Protein 2OTD (pdb70)

InterPro domains:
  IPR017946 PLC-like phosphodiesterase, TIM beta/alpha-barrel domain superfamily [G3DSA:3.20.20.190] (8-235)
  IPR017946 PLC-like phosphodiesterase, TIM beta/alpha-barrel domain superfamily [SSF51695] (5-239)
  IPR030395 Glycerophosphodiester phosphodiesterase domain [PF03009] (12-238)
  IPR030395 Glycerophosphodiester phosphodiesterase domain [PS51704] (7-244)

Solvent-accessible surface area: 40296 Å² total

Nearest PDB structures (foldseek):
  2otd-assembly4_D  TM=1.001E+00  e=9.100E-47  Shigella flexneri
  3qvq-assembly1_D  TM=9.434E-01  e=5.309E-23  Oleispira antarctica
  2pz0-assembly1_A  TM=8.961E-01  e=1.983E-20  Caldanaerobacter subterraneus subsp. tengcongensis MB4
  1zcc-assembly1_D  TM=8.376E-01  e=1.028E-18  Agrobacterium fabrum str. C58
  1zcc-assembly1_C  TM=8.459E-01  e=2.072E-16  Agrobacterium fabrum str. C58

Structure (mmCIF, N/CA/C/O backbone):
data_2OTD
#
_entry.id   2OTD
#
_cell.length_a   80.617
_cell.length_b   82.185
_cell.length_c   223.202
_cell.angle_alpha   90.00
_cell.angle_beta   90.00
_cell.angle_gamma   90.00
#
_symmetry.space_group_name_H-M   'P 21 21 21'
#
loop_
_entity.id
_entity.type
_entity.pdbx_description
1 polymer 'Glycerophosphodiester phosphodiesterase'
2 non-polymer 'PHOSPHATE ION'
3 water water
#
loop_
_atom_site.group_PDB
_atom_site.id
_atom_site.type_symbol
_atom_site.label_atom_id
_atom_site.label_alt_id
_atom_site.label_comp_id
_atom_site.label_asym_id
_atom_site.label_entity_id
_atom_site.label_seq_id
_atom_site.pdbx_PDB_ins_code
_atom_site.Cartn_x
_atom_site.Cartn_y
_atom_site.Cartn_z
_atom_site.occupancy
_atom_site.B_iso_or_equiv
_atom_site.auth_seq_id
_atom_site.auth_comp_id
_atom_site.auth_asym_id
_atom_site.auth_atom_id
_atom_site.pdbx_PDB_model_num
ATOM 1 N N . SER A 1 2 ? 107.674 66.664 17.209 1.00 39.48 2 SER A N 1
ATOM 2 C CA . SER A 1 2 ? 107.304 65.525 16.300 1.00 39.79 2 SER A CA 1
ATOM 3 C C . SER A 1 2 ? 107.624 65.854 14.818 1.00 39.67 2 SER A C 1
ATOM 4 O O . SER A 1 2 ? 107.389 66.989 14.359 1.00 39.88 2 SER A O 1
ATOM 7 N N . ASN A 1 3 ? 108.135 64.864 14.075 1.00 38.99 3 ASN A N 1
ATOM 8 C CA . ASN A 1 3 ? 108.619 65.091 12.684 1.00 38.10 3 ASN A CA 1
ATOM 9 C C . ASN A 1 3 ? 107.457 65.279 11.664 1.00 37.12 3 ASN A C 1
ATOM 10 O O . ASN A 1 3 ? 106.308 64.847 11.932 1.00 37.24 3 ASN A O 1
ATOM 15 N N . TRP A 1 4 ? 107.773 65.919 10.519 1.00 35.34 4 TRP A N 1
ATOM 16 C CA . TRP A 1 4 ? 106.769 66.635 9.686 1.00 34.01 4 TRP A CA 1
ATOM 17 C C . TRP A 1 4 ? 107.135 66.722 8.190 1.00 32.62 4 TRP A C 1
ATOM 18 O O . TRP A 1 4 ? 107.814 67.652 7.752 1.00 32.92 4 TRP A O 1
ATOM 29 N N . PRO A 1 5 ? 106.696 65.741 7.399 1.00 30.75 5 PRO A N 1
ATOM 30 C CA . PRO A 1 5 ? 107.027 65.668 5.984 1.00 29.84 5 PRO A CA 1
ATOM 31 C C . PRO A 1 5 ? 106.082 66.394 5.031 1.00 28.90 5 PRO A C 1
ATOM 32 O O . PRO A 1 5 ? 106.301 66.361 3.833 1.00 29.15 5 PRO A O 1
ATOM 36 N N . TYR A 1 6 ? 105.045 67.030 5.549 1.00 28.05 6 TYR A N 1
ATOM 37 C CA . TYR A 1 6 ? 103.934 67.520 4.736 1.00 27.23 6 TYR A CA 1
ATOM 38 C C . TYR A 1 6 ? 104.313 68.847 4.081 1.00 26.66 6 TYR A C 1
ATOM 39 O O . TYR A 1 6 ? 105.051 69.624 4.659 1.00 26.93 6 TYR A O 1
ATOM 48 N N . PRO A 1 7 ? 103.871 69.079 2.842 1.00 26.69 7 PRO A N 1
ATOM 49 C CA . PRO A 1 7 ? 104.106 70.295 2.051 1.00 26.31 7 PRO A CA 1
ATOM 50 C C . PRO A 1 7 ? 103.504 71.545 2.589 1.00 25.53 7 PRO A C 1
ATOM 51 O O . PRO A 1 7 ? 102.547 71.488 3.337 1.00 26.00 7 PRO A O 1
ATOM 55 N N . ARG A 1 8 ? 104.049 72.671 2.156 1.00 24.48 8 ARG A N 1
ATOM 56 C CA . ARG A 1 8 ? 103.502 73.967 2.499 1.00 23.95 8 ARG A CA 1
ATOM 57 C C . ARG A 1 8 ? 102.067 74.109 2.026 1.00 22.43 8 ARG A C 1
ATOM 58 O O . ARG A 1 8 ? 101.258 74.696 2.733 1.00 23.38 8 ARG A O 1
ATOM 66 N N . ILE A 1 9 ? 101.734 73.561 0.864 1.00 20.33 9 ILE A N 1
ATOM 67 C CA . ILE A 1 9 ? 100.440 73.831 0.269 1.00 19.49 9 ILE A CA 1
ATOM 68 C C . ILE A 1 9 ? 99.648 72.570 0.076 1.00 18.99 9 ILE A C 1
ATOM 69 O O . ILE A 1 9 ? 100.196 71.547 -0.307 1.00 18.27 9 ILE A O 1
ATOM 74 N N . VAL A 1 10 ? 98.338 72.673 0.312 1.00 18.82 10 VAL A N 1
ATOM 75 C CA . VAL A 1 10 ? 97.447 71.524 0.296 1.00 18.34 10 VAL A CA 1
ATOM 76 C C . VAL A 1 10 ? 96.205 71.803 -0.533 1.00 17.60 10 VAL A C 1
ATOM 77 O O . VAL A 1 10 ? 95.554 72.846 -0.381 1.00 16.98 10 VAL A O 1
ATOM 81 N N . ALA A 1 11 ? 95.904 70.863 -1.426 1.00 17.31 11 ALA A N 1
ATOM 82 C CA . ALA A 1 11 ? 94.794 70.984 -2.395 1.00 17.40 11 ALA A CA 1
ATOM 83 C C . ALA A 1 11 ? 93.485 70.521 -1.756 1.00 17.55 11 ALA A C 1
ATOM 84 O O . ALA A 1 11 ? 93.283 69.337 -1.515 1.00 17.37 11 ALA A O 1
ATOM 86 N N . HIS A 1 12 ? 92.598 71.469 -1.516 1.00 18.09 12 HIS A N 1
ATOM 87 C CA . HIS A 1 12 ? 91.389 71.253 -0.757 1.00 19.03 12 HIS A CA 1
ATOM 88 C C . HIS A 1 12 ? 90.452 70.334 -1.528 1.00 19.09 12 HIS A C 1
ATOM 89 O O . HIS A 1 12 ? 90.084 70.605 -2.672 1.00 18.11 12 HIS A O 1
ATOM 96 N N . ARG A 1 13 ? 90.100 69.213 -0.906 1.00 19.49 13 ARG A N 1
ATOM 97 C CA . ARG A 1 13 ? 89.186 68.245 -1.523 1.00 19.32 13 ARG A CA 1
ATOM 98 C C . ARG A 1 13 ? 89.637 67.751 -2.889 1.00 19.01 13 ARG A C 1
ATOM 99 O O . ARG A 1 13 ? 88.814 67.466 -3.757 1.00 18.79 13 ARG A O 1
ATOM 107 N N . GLY A 1 14 ? 90.946 67.636 -3.072 1.00 18.61 14 GLY A N 1
ATOM 108 C CA . GLY A 1 14 ? 91.493 67.032 -4.283 1.00 19.08 14 GLY A CA 1
ATOM 109 C C . GLY A 1 14 ? 91.854 68.014 -5.387 1.00 19.24 14 GLY A C 1
ATOM 110 O O . GLY A 1 14 ? 93.011 68.069 -5.796 1.00 18.50 14 GLY A O 1
ATOM 111 N N . GLY A 1 15 ? 90.852 68.761 -5.869 1.00 19.32 15 GLY A N 1
ATOM 112 C CA . GLY A 1 15 ? 90.986 69.630 -7.038 1.00 19.28 15 GLY A CA 1
ATOM 113 C C . GLY A 1 15 ? 90.610 71.078 -6.775 1.00 19.51 15 GLY A C 1
ATOM 114 O O . GLY A 1 15 ? 90.443 71.858 -7.715 1.00 18.83 15 GLY A O 1
ATOM 115 N N . GLY A 1 16 ? 90.475 71.439 -5.495 1.00 19.99 16 GLY A N 1
ATOM 116 C CA . GLY A 1 16 ? 90.008 72.774 -5.093 1.00 20.17 16 GLY A CA 1
ATOM 117 C C . GLY A 1 16 ? 88.664 73.044 -5.717 1.00 20.22 16 GLY A C 1
ATOM 118 O O . GLY A 1 16 ? 87.829 72.159 -5.760 1.00 19.27 16 GLY A O 1
ATOM 119 N N . LYS A 1 17 ? 88.486 74.242 -6.266 1.00 21.09 17 LYS A N 1
ATOM 120 C CA . LYS A 1 17 ? 87.243 74.595 -6.970 1.00 21.95 17 LYS A CA 1
ATOM 121 C C . LYS A 1 17 ? 87.313 74.391 -8.476 1.00 21.53 17 LYS A C 1
ATOM 122 O O . LYS A 1 17 ? 86.329 74.643 -9.167 1.00 21.42 17 LYS A O 1
ATOM 128 N N . LEU A 1 18 ? 88.451 73.913 -8.977 1.00 21.09 18 LEU A N 1
ATOM 129 C CA . LEU A 1 18 ? 88.633 73.669 -10.420 1.00 20.99 18 LEU A CA 1
ATOM 130 C C . LEU A 1 18 ? 87.963 72.395 -10.927 1.00 20.92 18 LEU A C 1
ATOM 131 O O . LEU A 1 18 ? 87.938 72.163 -12.145 1.00 21.02 18 LEU A O 1
ATOM 136 N N . ALA A 1 19 ? 87.438 71.576 -10.016 1.00 20.29 19 ALA A N 1
ATOM 137 C CA . ALA A 1 19 ? 86.882 70.274 -10.380 1.00 20.41 19 ALA A CA 1
ATOM 138 C C . ALA A 1 19 ? 85.903 69.887 -9.294 1.00 20.28 19 ALA A C 1
ATOM 139 O O . ALA A 1 19 ? 85.928 70.501 -8.244 1.00 20.98 19 ALA A O 1
ATOM 141 N N . PRO A 1 20 ? 85.027 68.894 -9.542 1.00 20.24 20 PRO A N 1
ATOM 142 C CA . PRO A 1 20 ? 84.059 68.478 -8.523 1.00 20.10 20 PRO A CA 1
ATOM 143 C C . PRO A 1 20 ? 84.749 67.799 -7.356 1.00 20.00 20 PRO A C 1
ATOM 144 O O . PRO A 1 20 ? 85.386 66.746 -7.524 1.00 20.06 20 PRO A O 1
ATOM 148 N N . GLU A 1 21 ? 84.603 68.414 -6.191 1.00 19.63 21 GLU A N 1
ATOM 149 C CA . GLU A 1 21 ? 85.293 68.021 -4.974 1.00 19.39 21 GLU A CA 1
ATOM 150 C C . GLU A 1 21 ? 85.179 66.546 -4.596 1.00 19.37 21 GLU A C 1
ATOM 151 O O . GLU A 1 21 ? 84.258 65.847 -4.971 1.00 18.83 21 GLU A O 1
ATOM 157 N N . ASN A 1 22 ? 86.140 66.090 -3.820 1.00 19.80 22 ASN A N 1
ATOM 158 C CA . ASN A 1 22 ? 86.122 64.730 -3.316 1.00 20.47 22 ASN A CA 1
ATOM 159 C C . ASN A 1 22 ? 85.889 63.683 -4.406 1.00 20.24 22 ASN A C 1
ATOM 160 O O . ASN A 1 22 ? 85.199 62.693 -4.221 1.00 21.47 22 ASN A O 1
ATOM 165 N N . THR A 1 23 ? 86.553 63.884 -5.526 1.00 19.68 23 THR A N 1
ATOM 166 C CA . THR A 1 23 ? 86.409 62.995 -6.649 1.00 19.37 23 THR A CA 1
ATOM 167 C C . THR A 1 23 ? 87.788 62.554 -7.169 1.00 18.79 23 THR A C 1
ATOM 168 O O . THR A 1 23 ? 88.745 63.303 -7.058 1.00 18.74 23 THR A O 1
ATOM 172 N N . LEU A 1 24 ? 87.894 61.327 -7.676 1.00 18.29 24 LEU A N 1
ATOM 173 C CA . LEU A 1 24 ? 89.113 60.867 -8.381 1.00 17.85 24 LEU A CA 1
ATOM 174 C C . LEU A 1 24 ? 89.587 61.897 -9.430 1.00 17.71 24 LEU A C 1
ATOM 175 O O . LEU A 1 24 ? 90.785 62.278 -9.458 1.00 17.70 24 LEU A O 1
ATOM 180 N N . ALA A 1 25 ? 88.652 62.361 -10.271 1.00 16.62 25 ALA A N 1
ATOM 181 C CA . ALA A 1 25 ? 88.989 63.348 -11.304 1.00 16.26 25 ALA A CA 1
ATOM 182 C C . ALA A 1 25 ? 89.570 64.665 -10.721 1.00 16.19 25 ALA A C 1
ATOM 183 O O . ALA A 1 25 ? 90.443 65.280 -11.341 1.00 16.45 25 ALA A O 1
ATOM 185 N N . ALA A 1 26 ? 89.124 65.069 -9.527 1.00 15.94 26 ALA A N 1
ATOM 186 C CA . ALA A 1 26 ? 89.592 66.306 -8.887 1.00 15.85 26 ALA A CA 1
ATOM 187 C C . ALA A 1 26 ? 91.017 66.106 -8.446 1.00 15.97 26 ALA A C 1
ATOM 188 O O . ALA A 1 26 ? 91.844 66.981 -8.636 1.00 15.98 26 ALA A O 1
ATOM 190 N N . ILE A 1 27 ? 91.299 64.936 -7.877 1.00 16.40 27 ILE A N 1
ATOM 191 C CA . ILE A 1 27 ? 92.655 64.574 -7.472 1.00 16.53 27 ILE A CA 1
ATOM 192 C C . ILE A 1 27 ? 93.567 64.583 -8.706 1.00 16.83 27 ILE A C 1
ATOM 193 O O . ILE A 1 27 ? 94.704 65.039 -8.641 1.00 16.33 27 ILE A O 1
ATOM 198 N N . ASP A 1 28 ? 93.053 64.116 -9.843 1.00 17.24 28 ASP A N 1
ATOM 199 C CA . ASP A 1 28 ? 93.813 64.236 -11.076 1.00 17.49 28 ASP A CA 1
ATOM 200 C C . ASP A 1 28 ? 94.099 65.718 -11.360 1.00 17.93 28 ASP A C 1
ATOM 201 O O . ASP A 1 28 ? 95.250 66.116 -11.621 1.00 19.31 28 ASP A O 1
ATOM 206 N N . VAL A 1 29 ? 93.079 66.560 -11.294 1.00 17.60 29 VAL A N 1
ATOM 207 C CA . VAL A 1 29 ? 93.329 67.965 -11.587 1.00 16.74 29 VAL A CA 1
ATOM 208 C C . VAL A 1 29 ? 94.390 68.518 -10.656 1.00 17.04 29 VAL A C 1
ATOM 209 O O . VAL A 1 29 ? 95.236 69.299 -11.061 1.00 17.58 29 VAL A O 1
ATOM 213 N N . GLY A 1 30 ? 94.378 68.070 -9.415 1.00 17.16 30 GLY A N 1
ATOM 214 C CA . GLY A 1 30 ? 95.371 68.503 -8.465 1.00 17.26 30 GLY A CA 1
ATOM 215 C C . GLY A 1 30 ? 96.779 68.148 -8.902 1.00 17.02 30 GLY A C 1
ATOM 216 O O . GLY A 1 30 ? 97.690 68.958 -8.741 1.00 16.59 30 GLY A O 1
ATOM 217 N N . ALA A 1 31 ? 96.954 66.939 -9.431 1.00 16.85 31 ALA A N 1
ATOM 218 C CA . ALA A 1 31 ? 98.266 66.501 -9.909 1.00 17.66 31 ALA A CA 1
ATOM 219 C C . ALA A 1 31 ? 98.677 67.311 -11.176 1.00 18.50 31 ALA A C 1
ATOM 220 O O . ALA A 1 31 ? 99.843 67.694 -11.313 1.00 19.04 31 ALA A O 1
ATOM 222 N N . LYS A 1 32 ? 97.719 67.631 -12.053 1.00 18.88 32 LYS A N 1
ATOM 223 C CA . LYS A 1 32 ? 97.992 68.490 -13.212 1.00 18.87 32 LYS A CA 1
ATOM 224 C C . LYS A 1 32 ? 98.545 69.852 -12.847 1.00 18.62 32 LYS A C 1
ATOM 225 O O . LYS A 1 32 ? 99.184 70.453 -13.688 1.00 19.33 32 LYS A O 1
ATOM 231 N N . TYR A 1 33 ? 98.291 70.377 -11.647 1.00 18.27 33 TYR A N 1
ATOM 232 C CA . TYR A 1 33 ? 98.944 71.652 -11.248 1.00 17.96 33 TYR A CA 1
ATOM 233 C C . TYR A 1 33 ? 100.140 71.432 -10.347 1.00 17.76 33 TYR A C 1
ATOM 234 O O . TYR A 1 33 ? 100.604 72.367 -9.692 1.00 17.85 33 TYR A O 1
ATOM 243 N N . GLY A 1 34 ? 100.635 70.195 -10.313 1.00 17.89 34 GLY A N 1
ATOM 244 C CA . GLY A 1 34 ? 101.824 69.850 -9.565 1.00 18.53 34 GLY A CA 1
ATOM 245 C C . GLY A 1 34 ? 101.693 69.652 -8.067 1.00 19.71 34 GLY A C 1
ATOM 246 O O . GLY A 1 34 ? 102.700 69.455 -7.386 1.00 20.45 34 GLY A O 1
ATOM 247 N N . HIS A 1 35 ? 100.481 69.646 -7.536 1.00 20.60 35 HIS A N 1
ATOM 248 C CA . HIS A 1 35 ? 100.334 69.651 -6.092 1.00 21.79 35 HIS A CA 1
ATOM 249 C C . HIS A 1 35 ? 100.764 68.378 -5.415 1.00 22.92 35 HIS A C 1
ATOM 250 O O . HIS A 1 35 ? 100.586 67.285 -5.953 1.00 23.07 35 HIS A O 1
ATOM 257 N N . LYS A 1 36 ? 101.362 68.551 -4.240 1.00 24.05 36 LYS A N 1
ATOM 258 C CA . LYS A 1 36 ? 102.113 67.492 -3.593 1.00 25.51 36 LYS A CA 1
ATOM 259 C C . LYS A 1 36 ? 101.328 66.822 -2.487 1.00 26.01 36 LYS A C 1
ATOM 260 O O . LYS A 1 36 ? 101.724 65.761 -1.998 1.00 26.07 36 LYS A O 1
ATOM 274 N N . ILE A 1 38 ? 97.054 66.390 -1.041 1.00 24.11 38 ILE A N 1
ATOM 275 C CA . ILE A 1 38 ? 95.627 66.605 -1.136 1.00 22.78 38 ILE A CA 1
ATOM 276 C C . ILE A 1 38 ? 94.970 66.388 0.222 1.00 22.83 38 ILE A C 1
ATOM 277 O O . ILE A 1 38 ? 95.424 65.558 1.015 1.00 22.31 38 ILE A O 1
ATOM 282 N N . GLU A 1 39 ? 93.918 67.171 0.483 1.00 22.35 39 GLU A N 1
ATOM 283 C CA . GLU A 1 39 ? 92.987 66.941 1.579 1.00 21.88 39 GLU A CA 1
ATOM 284 C C . GLU A 1 39 ? 91.665 66.416 1.022 1.00 21.54 39 GLU A C 1
ATOM 285 O O . GLU A 1 39 ? 91.220 66.869 -0.032 1.00 21.28 39 GLU A O 1
ATOM 291 N N . PHE A 1 40 ? 91.023 65.496 1.740 1.00 20.98 40 PHE A N 1
ATOM 292 C CA . PHE A 1 40 ? 89.693 65.000 1.339 1.00 20.62 40 PHE A CA 1
ATOM 293 C C . PHE A 1 40 ? 88.940 64.410 2.515 1.00 19.88 40 PHE A C 1
ATOM 294 O O . PHE A 1 40 ? 89.548 64.057 3.545 1.00 20.04 40 PHE A O 1
ATOM 302 N N . ASP A 1 41 ? 87.614 64.300 2.345 1.00 19.12 41 ASP A N 1
ATOM 303 C CA . ASP A 1 41 ? 86.662 64.091 3.442 1.00 18.36 41 ASP A CA 1
ATOM 304 C C . ASP A 1 41 ? 86.128 62.643 3.392 1.00 18.33 41 ASP A C 1
ATOM 305 O O . ASP A 1 41 ? 85.586 62.236 2.389 1.00 18.15 41 ASP A O 1
ATOM 310 N N . ALA A 1 42 ? 86.260 61.867 4.468 1.00 18.95 42 ALA A N 1
ATOM 311 C CA . ALA A 1 42 ? 85.825 60.442 4.443 1.00 19.46 42 ALA A CA 1
ATOM 312 C C . ALA A 1 42 ? 84.711 60.023 5.470 1.00 19.56 42 ALA A C 1
ATOM 313 O O . ALA A 1 42 ? 84.655 60.552 6.582 1.00 18.35 42 ALA A O 1
ATOM 315 N N . LYS A 1 43 ? 83.896 59.042 5.040 1.00 19.38 43 LYS A N 1
ATOM 316 C CA . LYS A 1 43 ? 82.706 58.538 5.710 1.00 19.88 43 LYS A CA 1
ATOM 317 C C . LYS A 1 43 ? 82.514 57.049 5.444 1.00 20.18 43 LYS A C 1
ATOM 318 O O . LYS A 1 43 ? 83.130 56.471 4.520 1.00 20.35 43 LYS A O 1
ATOM 324 N N . LEU A 1 44 ? 81.560 56.476 6.179 1.00 19.72 44 LEU A N 1
ATOM 325 C CA . LEU A 1 44 ? 81.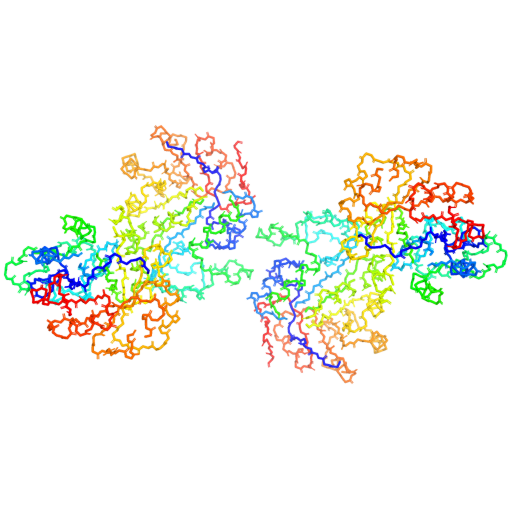149 55.078 6.034 1.00 19.61 44 LEU A CA 1
ATOM 326 C C . LEU A 1 44 ? 79.833 54.971 5.279 1.00 20.20 44 LEU A C 1
ATOM 327 O O . LEU A 1 44 ? 78.907 55.753 5.532 1.00 20.14 44 LEU A O 1
ATOM 332 N N . SER A 1 45 ? 79.714 53.986 4.384 1.00 20.70 45 SER A N 1
ATOM 333 C CA . SER A 1 45 ? 78.399 53.636 3.852 1.00 20.88 45 SER A CA 1
ATOM 334 C C . SER A 1 45 ? 77.656 52.863 4.931 1.00 21.17 45 SER A C 1
ATOM 335 O O . SER A 1 45 ? 78.241 52.521 5.983 1.00 21.47 45 SER A O 1
ATOM 338 N N . LYS A 1 46 ? 76.388 52.562 4.699 1.00 21.42 46 LYS A N 1
ATOM 339 C CA . LYS A 1 46 ? 75.613 51.786 5.691 1.00 21.55 46 LYS A CA 1
ATOM 340 C C . LYS A 1 46 ? 76.235 50.439 5.992 1.00 20.92 46 LYS A C 1
ATOM 341 O O . LYS A 1 46 ? 76.203 49.993 7.122 1.00 20.49 46 LYS A O 1
ATOM 347 N N . ASP A 1 47 ? 76.794 49.798 4.973 1.00 20.97 47 ASP A N 1
ATOM 348 C CA . ASP A 1 47 ? 77.485 48.506 5.125 1.00 21.21 47 ASP A CA 1
ATOM 349 C C . ASP A 1 47 ? 78.986 48.627 5.468 1.00 21.09 47 ASP A C 1
ATOM 350 O O . ASP A 1 47 ? 79.683 47.622 5.582 1.00 21.52 47 ASP A O 1
ATOM 355 N N . GLY A 1 48 ? 79.490 49.843 5.636 1.00 20.75 48 GLY A 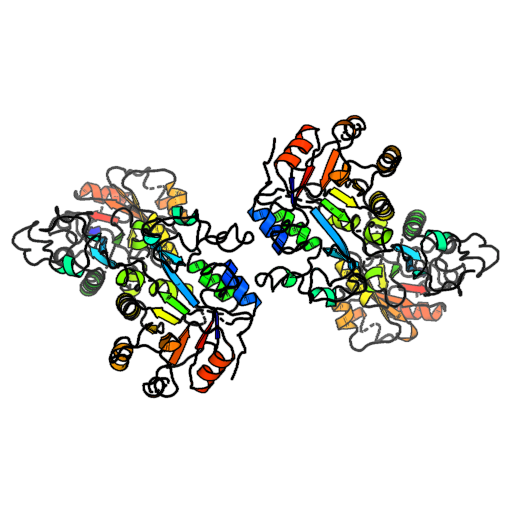N 1
ATOM 356 C CA . GLY A 1 48 ? 80.857 50.037 6.136 1.00 20.55 48 GLY A CA 1
ATOM 357 C C . GLY A 1 48 ? 81.971 50.057 5.095 1.00 20.03 48 GLY A C 1
ATOM 358 O O . GLY A 1 48 ? 83.081 49.638 5.369 1.00 19.20 48 GLY A O 1
ATOM 359 N N . GLU A 1 49 ? 81.683 50.536 3.896 1.00 19.71 49 GLU A N 1
ATOM 360 C CA . GLU A 1 49 ? 82.745 50.867 2.969 1.00 19.93 49 GLU A CA 1
ATOM 361 C C . GLU A 1 49 ? 83.155 52.296 3.256 1.00 19.25 49 GLU A C 1
ATOM 362 O O . GLU A 1 49 ? 82.306 53.123 3.565 1.00 18.82 49 GLU A O 1
ATOM 368 N N . ILE A 1 50 ? 84.446 52.588 3.147 1.00 18.77 50 ILE A N 1
ATOM 369 C CA . ILE A 1 50 ? 84.912 53.961 3.319 1.00 18.55 50 ILE A CA 1
ATOM 370 C C . ILE A 1 50 ? 85.041 54.644 1.956 1.00 18.82 50 ILE A C 1
ATOM 371 O O . ILE A 1 50 ? 85.749 54.144 1.078 1.00 19.88 50 ILE A O 1
ATOM 376 N N . PHE A 1 51 ? 84.327 55.758 1.786 1.00 17.91 51 PHE A N 1
ATOM 377 C CA . PHE A 1 51 ? 84.239 56.498 0.528 1.00 17.31 51 PHE A CA 1
ATOM 378 C C . PHE A 1 51 ? 84.332 57.989 0.856 1.00 16.94 51 PHE A C 1
ATOM 379 O O . PHE A 1 51 ? 84.341 58.347 2.037 1.00 16.83 51 PHE A O 1
ATOM 387 N N . LEU A 1 52 ? 84.397 58.853 -0.156 1.00 16.70 52 LEU A N 1
ATOM 388 C CA . LEU A 1 52 ? 84.547 60.270 0.109 1.00 16.84 52 LEU A CA 1
ATOM 389 C C . LEU A 1 52 ? 83.262 61.029 -0.088 1.00 17.00 52 LEU A C 1
ATOM 390 O O . LEU A 1 52 ? 82.642 60.923 -1.147 1.00 18.54 52 LEU A O 1
ATOM 395 N N . LEU A 1 53 ? 82.874 61.827 0.892 1.00 16.51 53 LEU A N 1
ATOM 396 C CA . LEU A 1 53 ? 81.761 62.792 0.711 1.00 16.92 53 LEU A CA 1
ATOM 397 C C . LEU A 1 53 ? 81.746 63.747 1.882 1.00 17.18 53 LEU A C 1
ATOM 398 O O . LEU A 1 53 ? 81.821 63.315 3.005 1.00 17.00 53 LEU A O 1
ATOM 403 N N . HIS A 1 54 ? 81.655 65.042 1.628 1.00 18.22 54 HIS A N 1
ATOM 404 C CA . HIS A 1 54 ? 81.796 66.008 2.703 1.00 18.91 54 HIS A CA 1
ATOM 405 C C . HIS A 1 54 ? 80.537 66.027 3.539 1.00 19.52 54 HIS A C 1
ATOM 406 O O . HIS A 1 54 ? 80.583 65.797 4.755 1.00 19.52 54 HIS A O 1
ATOM 413 N N . ASP A 1 55 ? 79.396 66.198 2.902 1.00 20.13 55 ASP A N 1
ATOM 414 C CA . ASP A 1 55 ? 78.157 66.447 3.598 1.00 20.51 55 ASP A CA 1
ATOM 415 C C . ASP A 1 55 ? 77.575 65.153 4.084 1.00 21.36 55 ASP A C 1
ATOM 416 O O . ASP A 1 55 ? 77.954 64.123 3.606 1.00 21.82 55 ASP A O 1
ATOM 421 N N . ASP A 1 56 ? 76.637 65.214 5.018 1.00 20.00 56 ASP A N 1
ATOM 422 C CA . ASP A 1 56 ? 75.807 64.069 5.365 1.00 20.00 56 ASP A CA 1
ATOM 423 C C . ASP A 1 56 ? 74.967 63.590 4.232 1.00 20.00 56 ASP A C 1
ATOM 424 O O . ASP A 1 56 ? 74.720 62.423 4.096 1.00 21.06 56 ASP A O 1
ATOM 429 N N . ASN A 1 57 ? 74.531 64.529 3.420 1.00 20.95 57 ASN A N 1
ATOM 430 C CA . ASN A 1 57 ? 73.584 64.284 2.368 1.00 20.60 57 ASN A CA 1
ATOM 431 C C . ASN A 1 57 ? 74.213 64.435 1.013 1.00 21.07 57 ASN A C 1
ATOM 432 O O . ASN A 1 57 ? 75.096 65.229 0.828 1.00 22.10 57 ASN A O 1
ATOM 437 N N . LEU A 1 58 ? 73.701 63.686 0.061 1.00 20.66 58 LEU A N 1
ATOM 438 C CA . LEU A 1 58 ? 74.235 63.561 -1.295 1.00 19.80 58 LEU A CA 1
ATOM 439 C C . LEU A 1 58 ? 73.972 64.743 -2.217 1.00 19.72 58 LEU A C 1
ATOM 440 O O . LEU A 1 58 ? 74.656 64.909 -3.207 1.00 20.03 58 LEU A O 1
ATOM 445 N N . GLU A 1 59 ? 72.977 65.552 -1.900 1.00 19.65 59 GLU A N 1
ATOM 446 C CA . GLU A 1 59 ? 72.413 66.549 -2.836 1.00 19.80 59 GLU A CA 1
ATOM 447 C C . GLU A 1 59 ? 73.341 67.590 -3.436 1.00 18.68 59 GLU A C 1
ATOM 448 O O . GLU A 1 59 ? 73.205 67.936 -4.624 1.00 18.50 59 GLU A O 1
ATOM 454 N N . ARG A 1 60 ? 74.172 68.175 -2.580 1.00 17.50 60 ARG A N 1
ATOM 455 C CA . ARG A 1 60 ? 74.936 69.346 -2.959 1.00 17.50 60 ARG A CA 1
ATOM 456 C C . ARG A 1 60 ? 75.935 68.984 -4.046 1.00 17.68 60 ARG A C 1
ATOM 457 O O . ARG A 1 60 ? 76.137 69.739 -4.979 1.00 17.31 60 ARG A O 1
ATOM 465 N N . THR A 1 61 ? 76.561 67.821 -3.916 1.00 18.18 61 THR A N 1
ATOM 466 C CA . THR A 1 61 ? 77.616 67.444 -4.830 1.00 18.12 61 THR A CA 1
ATOM 467 C C . THR A 1 61 ? 77.242 66.193 -5.604 1.00 18.38 61 THR A C 1
ATOM 468 O O . THR A 1 61 ? 78.112 65.419 -5.939 1.00 17.83 61 THR A O 1
ATOM 472 N N . SER A 1 62 ? 75.959 65.996 -5.924 1.00 18.81 62 SER A N 1
ATOM 473 C CA . SER A 1 62 ? 75.572 64.852 -6.801 1.00 19.32 62 SER A CA 1
ATOM 474 C C . SER A 1 62 ? 74.114 64.858 -7.227 1.00 19.29 62 SER A C 1
ATOM 475 O O . SER A 1 62 ? 73.337 65.710 -6.795 1.00 19.47 62 SER A O 1
ATOM 478 N N . ASN A 1 63 ? 73.756 63.889 -8.076 1.00 19.45 63 ASN A N 1
ATOM 479 C CA . ASN A 1 63 ? 72.366 63.719 -8.531 1.00 19.58 63 ASN A CA 1
ATOM 480 C C . ASN A 1 63 ? 71.556 62.838 -7.591 1.00 20.35 63 ASN A C 1
ATOM 481 O O . ASN A 1 63 ? 70.412 62.497 -7.903 1.00 21.34 63 ASN A O 1
ATOM 486 N N . GLY A 1 64 ? 72.141 62.471 -6.451 1.00 20.75 64 GLY A N 1
ATOM 487 C CA . GLY A 1 64 ? 71.459 61.659 -5.456 1.00 20.88 64 GLY A CA 1
ATOM 488 C C . GLY A 1 64 ? 70.806 62.476 -4.357 1.00 21.44 64 GLY A C 1
ATOM 489 O O . GLY A 1 64 ? 70.953 63.707 -4.306 1.00 22.01 64 GLY A O 1
ATOM 490 N N . TRP A 1 65 ? 70.096 61.782 -3.463 1.00 21.63 65 TRP A N 1
ATOM 491 C CA . TRP A 1 65 ? 69.324 62.443 -2.430 1.00 21.48 65 TRP A CA 1
ATOM 492 C C . TRP A 1 65 ? 69.397 61.713 -1.090 1.00 22.14 65 TRP A C 1
ATOM 493 O O . TRP A 1 65 ? 69.451 60.473 -1.042 1.00 22.78 65 TRP A O 1
ATOM 504 N N . GLY A 1 66 ? 69.409 62.481 0.004 1.00 22.13 66 GLY A N 1
ATOM 505 C CA . GLY A 1 66 ? 69.315 61.916 1.333 1.00 21.93 66 GLY A CA 1
ATOM 506 C C . GLY A 1 66 ? 70.648 61.540 1.923 1.00 22.48 66 GLY A C 1
ATOM 507 O O . GLY A 1 66 ? 71.692 61.902 1.386 1.00 23.26 66 GLY A O 1
ATOM 508 N N . VAL A 1 67 ? 70.605 60.798 3.027 1.00 22.40 67 VAL A N 1
ATOM 509 C CA . VAL A 1 67 ? 71.764 60.588 3.867 1.00 21.98 67 VAL A CA 1
ATOM 510 C C . VAL A 1 67 ? 72.606 59.462 3.310 1.00 22.51 67 VAL A C 1
ATOM 511 O O . VAL A 1 67 ? 72.239 58.285 3.469 1.00 22.74 67 VAL A O 1
ATOM 515 N N . ALA A 1 68 ? 73.735 59.834 2.683 1.00 22.46 68 ALA A N 1
ATOM 516 C CA . ALA A 1 68 ? 74.697 58.889 2.101 1.00 22.56 68 ALA A CA 1
ATOM 517 C C . ALA A 1 68 ? 74.993 57.705 3.008 1.00 22.94 68 ALA A C 1
ATOM 518 O O . ALA A 1 68 ? 74.946 56.547 2.574 1.00 22.85 68 ALA A O 1
ATOM 520 N N . GLY A 1 69 ? 75.294 57.998 4.275 1.00 23.39 69 GLY A N 1
ATOM 521 C CA . GLY A 1 69 ? 75.563 56.959 5.262 1.00 23.93 69 GLY A CA 1
ATOM 522 C C . GLY A 1 69 ? 74.442 55.955 5.520 1.00 24.50 69 GLY A C 1
ATOM 523 O O . GLY A 1 69 ? 74.674 54.894 6.122 1.00 24.89 69 GLY A O 1
ATOM 524 N N . GLU A 1 70 ? 73.231 56.298 5.089 1.00 25.01 70 GLU A N 1
ATOM 525 C CA . GLU A 1 70 ? 72.076 55.427 5.223 1.00 25.36 70 GLU A CA 1
ATOM 526 C C . GLU A 1 70 ? 71.900 54.518 4.008 1.00 24.38 70 GLU A C 1
ATOM 527 O O . GLU A 1 70 ? 70.976 53.711 3.981 1.00 22.96 70 GLU A O 1
ATOM 533 N N . LEU A 1 71 ? 72.783 54.635 3.016 1.00 23.98 71 LEU A N 1
ATOM 534 C CA . LEU A 1 71 ? 72.693 53.789 1.814 1.00 23.69 71 LEU A CA 1
ATOM 535 C C . LEU A 1 71 ? 73.808 52.756 1.794 1.00 23.96 71 LEU A C 1
ATOM 536 O O . LEU A 1 71 ? 74.849 52.950 2.423 1.00 24.83 71 LEU A O 1
ATOM 541 N N . ASN A 1 72 ? 73.573 51.638 1.119 1.00 23.80 72 ASN A N 1
ATOM 542 C CA . ASN A 1 72 ? 74.594 50.600 0.955 1.00 23.52 72 ASN A CA 1
ATOM 543 C C . ASN A 1 72 ? 75.439 50.899 -0.265 1.00 23.64 72 ASN A C 1
ATOM 544 O O . ASN A 1 72 ? 74.958 51.482 -1.242 1.00 23.17 72 ASN A O 1
ATOM 549 N N . TRP A 1 73 ? 76.689 50.454 -0.229 1.00 23.72 73 TRP A N 1
ATOM 550 C CA . TRP A 1 73 ? 77.643 50.831 -1.264 1.00 24.19 73 TRP A CA 1
ATOM 551 C C . TRP A 1 73 ? 77.107 50.534 -2.669 1.00 24.87 73 TRP A C 1
ATOM 552 O O . TRP A 1 73 ? 77.222 51.369 -3.548 1.00 25.99 73 TRP A O 1
ATOM 563 N N . GLN A 1 74 ? 76.469 49.380 -2.860 1.00 25.66 74 GLN A N 1
ATOM 564 C CA . GLN A 1 74 ? 75.920 48.982 -4.166 1.00 25.56 74 GLN A CA 1
ATOM 565 C C . GLN A 1 74 ? 74.994 50.061 -4.748 1.00 25.29 74 GLN A C 1
ATOM 566 O O . GLN A 1 74 ? 74.816 50.170 -5.963 1.00 24.93 74 GLN A O 1
ATOM 572 N N . ASP A 1 75 ? 74.442 50.884 -3.864 1.00 25.36 75 ASP A N 1
ATOM 573 C CA . ASP A 1 75 ? 73.563 51.974 -4.257 1.00 25.19 75 ASP A CA 1
ATOM 574 C C . ASP A 1 75 ? 74.293 53.298 -4.398 1.00 24.68 75 ASP A C 1
ATOM 575 O O . ASP A 1 75 ? 73.934 54.116 -5.234 1.00 24.38 75 ASP A O 1
ATOM 580 N N . LEU A 1 76 ? 75.297 53.531 -3.572 1.00 24.48 76 LEU A N 1
ATOM 581 C CA . LEU A 1 76 ? 76.122 54.733 -3.755 1.00 25.16 76 LEU A CA 1
ATOM 582 C C . LEU A 1 76 ? 76.929 54.652 -5.075 1.00 25.33 76 LEU A C 1
ATOM 583 O O . LEU A 1 76 ? 77.309 55.666 -5.668 1.00 24.77 76 LEU A O 1
ATOM 588 N N . LEU A 1 77 ? 77.123 53.425 -5.541 1.00 25.54 77 LEU A N 1
ATOM 589 C CA . LEU A 1 77 ? 77.771 53.176 -6.805 1.00 25.86 77 LEU A CA 1
ATOM 590 C C . LEU A 1 77 ? 76.983 53.745 -7.978 1.00 26.12 77 LEU A C 1
ATOM 591 O O . LEU A 1 77 ? 77.539 53.915 -9.057 1.00 26.45 77 LEU A O 1
ATOM 596 N N . ARG A 1 78 ? 75.695 54.033 -7.780 1.00 26.17 78 ARG A N 1
ATOM 597 C CA . ARG A 1 78 ? 74.838 54.499 -8.869 1.00 25.79 78 ARG A CA 1
ATOM 598 C C . ARG A 1 78 ? 74.832 56.009 -8.997 1.00 24.75 78 ARG A C 1
ATOM 599 O O . ARG A 1 78 ? 74.212 56.542 -9.894 1.00 24.82 78 ARG A O 1
ATOM 607 N N . VAL A 1 79 ? 75.546 56.697 -8.129 1.00 23.83 79 VAL A N 1
ATOM 608 C CA . VAL A 1 79 ? 75.441 58.135 -8.040 1.00 23.38 79 VAL A CA 1
ATOM 609 C C . VAL A 1 79 ? 76.432 58.846 -8.957 1.00 23.59 79 VAL A C 1
ATOM 610 O O . VAL A 1 79 ? 77.541 58.369 -9.163 1.00 24.25 79 VAL A O 1
ATOM 614 N N . ASP A 1 80 ? 76.033 59.984 -9.516 1.00 23.50 80 ASP A N 1
ATOM 615 C CA . ASP A 1 80 ? 76.920 60.838 -10.321 1.00 22.97 80 ASP A CA 1
ATOM 616 C C . ASP A 1 80 ? 77.358 62.006 -9.443 1.00 22.52 80 ASP A C 1
ATOM 617 O O . ASP A 1 80 ? 76.586 62.925 -9.198 1.00 22.69 80 ASP A O 1
ATOM 622 N N . ALA A 1 81 ? 78.603 61.968 -8.979 1.00 22.22 81 ALA A N 1
ATOM 623 C CA . ALA A 1 81 ? 79.177 63.024 -8.097 1.00 21.83 81 ALA A CA 1
ATOM 624 C C . ALA A 1 81 ? 79.977 64.031 -8.912 1.00 21.32 81 ALA A C 1
ATOM 625 O O . ALA A 1 81 ? 80.806 64.745 -8.379 1.00 21.86 81 ALA A O 1
ATOM 627 N N . GLY A 1 82 ? 79.710 64.100 -10.209 1.00 21.59 82 GLY A N 1
ATOM 628 C CA . GLY A 1 82 ? 80.453 64.989 -11.122 1.00 21.61 82 GLY A CA 1
ATOM 629 C C . GLY A 1 82 ? 79.655 65.993 -11.944 1.00 21.07 82 GLY A C 1
ATOM 630 O O . GLY A 1 82 ? 80.036 67.175 -12.031 1.00 21.70 82 GLY A O 1
ATOM 631 N N . SER A 1 83 ? 78.559 65.568 -12.555 1.00 20.03 83 SER A N 1
ATOM 632 C CA . SER A 1 83 ? 77.927 66.479 -13.516 1.00 19.96 83 SER A CA 1
ATOM 633 C C . SER A 1 83 ? 77.272 67.699 -12.874 1.00 19.52 83 SER A C 1
ATOM 634 O O . SER A 1 83 ? 76.931 68.628 -13.563 1.00 19.69 83 SER A O 1
ATOM 637 N N . TRP A 1 84 ? 77.139 67.716 -11.559 1.00 19.61 84 TRP A N 1
ATOM 638 C CA . TRP A 1 84 ? 76.668 68.910 -10.885 1.00 19.62 84 TRP A CA 1
ATOM 639 C C . TRP A 1 84 ? 77.646 70.043 -11.084 1.00 19.98 84 TRP A C 1
ATOM 640 O O . TRP A 1 84 ? 77.249 71.198 -11.024 1.00 19.26 84 TRP A O 1
ATOM 651 N N . TYR A 1 85 ? 78.925 69.701 -11.300 1.00 20.43 85 TYR A N 1
ATOM 652 C CA . TYR A 1 85 ? 79.979 70.708 -11.486 1.00 21.10 85 TYR A CA 1
ATOM 653 C C . TYR A 1 85 ? 80.139 71.237 -12.935 1.00 21.45 85 TYR A C 1
ATOM 654 O O . TYR A 1 85 ? 80.199 72.452 -13.136 1.00 21.43 85 TYR A O 1
ATOM 663 N N . SER A 1 86 ? 80.258 70.320 -13.899 1.00 22.12 86 SER A N 1
ATOM 664 C CA . SER A 1 86 ? 80.379 70.615 -15.348 1.00 22.96 86 SER A CA 1
ATOM 665 C C . SER A 1 86 ? 79.785 69.498 -16.125 1.00 23.58 86 SER A C 1
ATOM 666 O O . SER A 1 86 ? 79.696 68.367 -15.642 1.00 24.43 86 SER A O 1
ATOM 669 N N . LYS A 1 87 ? 79.489 69.777 -17.376 1.00 23.78 87 LYS A N 1
ATOM 670 C CA . LYS A 1 87 ? 79.078 68.711 -18.247 1.00 24.91 87 LYS A CA 1
ATOM 671 C C . LYS A 1 87 ? 80.222 67.716 -18.522 1.00 24.98 87 LYS A C 1
ATOM 672 O O . LYS A 1 87 ? 79.961 66.608 -18.910 1.00 25.52 87 LYS A O 1
ATOM 678 N N . ALA A 1 88 ? 81.473 68.101 -18.284 1.00 25.55 88 ALA A N 1
ATOM 679 C CA . ALA A 1 88 ? 82.630 67.236 -18.542 1.00 25.39 88 ALA A CA 1
ATOM 680 C C . ALA A 1 88 ? 82.774 66.070 -17.561 1.00 25.50 88 ALA A C 1
ATOM 681 O O . ALA A 1 88 ? 83.349 65.027 -17.910 1.00 24.96 88 ALA A O 1
ATOM 683 N N . PHE A 1 89 ? 82.268 66.233 -16.338 1.00 25.82 89 PHE A N 1
ATOM 684 C CA . PHE A 1 89 ? 82.424 65.190 -15.316 1.00 26.26 89 PHE A CA 1
ATOM 685 C C . PHE A 1 89 ? 81.225 64.204 -15.204 1.00 26.48 89 PHE A C 1
ATOM 686 O O . PHE A 1 89 ? 80.954 63.626 -14.170 1.00 26.40 89 PHE A O 1
ATOM 694 N N . LYS A 1 90 ? 80.539 63.989 -16.306 1.00 27.47 90 LYS A N 1
ATOM 695 C CA . LYS A 1 90 ? 79.409 63.063 -16.358 1.00 28.05 90 LYS A CA 1
ATOM 696 C C . LYS A 1 90 ? 79.639 61.710 -15.640 1.00 28.22 90 LYS A C 1
ATOM 697 O O . LYS A 1 90 ? 78.815 61.243 -14.834 1.00 27.93 90 LYS A O 1
ATOM 703 N N . GLY A 1 91 ? 80.747 61.047 -15.904 1.00 28.32 91 GLY A N 1
ATOM 704 C CA . GLY A 1 91 ? 80.901 59.731 -15.235 1.00 28.78 91 GLY A CA 1
ATOM 705 C C . GLY A 1 91 ? 80.898 59.686 -13.679 1.00 27.52 91 GLY A C 1
ATOM 706 O O . GLY A 1 91 ? 80.681 58.644 -13.077 1.00 27.09 91 GLY A O 1
ATOM 707 N N . GLU A 1 92 ? 81.144 60.814 -13.036 1.00 26.35 92 GLU A N 1
ATOM 708 C CA . GLU A 1 92 ? 82.012 60.770 -11.873 1.00 26.09 92 GLU A CA 1
ATOM 709 C C . GLU A 1 92 ? 81.385 60.147 -10.643 1.00 25.58 92 GLU A C 1
ATOM 710 O O . GLU A 1 92 ? 80.389 60.659 -10.159 1.00 25.64 92 GLU A O 1
ATOM 716 N N . PRO A 1 93 ? 81.968 59.026 -10.162 1.00 24.73 93 PRO A N 1
ATOM 717 C CA . PRO A 1 93 ? 81.479 58.272 -9.048 1.00 24.55 93 PRO A CA 1
ATOM 718 C C . PRO A 1 93 ? 82.065 58.674 -7.720 1.00 24.32 93 PRO A C 1
ATOM 719 O O . PRO A 1 93 ? 83.165 59.228 -7.657 1.00 24.32 93 PRO A O 1
ATOM 723 N N . LEU A 1 94 ? 81.311 58.378 -6.663 1.00 24.01 94 LEU A N 1
ATOM 724 C CA . LEU A 1 94 ? 81.814 58.470 -5.317 1.00 23.47 94 LEU A CA 1
ATOM 725 C C . LEU A 1 94 ? 82.990 57.488 -5.218 1.00 23.13 94 LEU A C 1
ATOM 726 O O . LEU A 1 94 ? 82.870 56.322 -5.575 1.00 23.41 94 LEU A O 1
ATOM 731 N N . PRO A 1 95 ? 84.154 57.980 -4.810 1.00 22.42 95 PRO A N 1
ATOM 732 C CA . PRO A 1 95 ? 85.311 57.131 -4.737 1.00 22.06 95 PRO A CA 1
ATOM 733 C C . PRO A 1 95 ? 85.536 56.463 -3.390 1.00 21.34 95 PRO A C 1
ATOM 734 O O . PRO A 1 95 ? 85.425 57.114 -2.369 1.00 20.85 95 PRO A O 1
ATOM 738 N N . LEU A 1 96 ? 85.891 55.183 -3.413 1.00 20.90 96 LEU A N 1
ATOM 739 C CA . LEU A 1 96 ? 86.393 54.488 -2.223 1.00 21.48 96 LEU A CA 1
ATOM 740 C C . LEU A 1 96 ? 87.742 55.025 -1.763 1.00 21.50 96 LEU A C 1
ATOM 741 O O . LEU A 1 96 ? 88.537 55.584 -2.534 1.00 22.48 96 LEU A O 1
ATOM 746 N N . LEU A 1 97 ? 88.016 54.844 -0.492 1.00 21.50 97 LEU A N 1
ATOM 747 C CA . LEU A 1 97 ? 89.282 55.330 0.074 1.00 21.03 97 LEU A CA 1
ATOM 748 C C . LEU A 1 97 ? 90.431 54.513 -0.494 1.00 21.40 97 LEU A C 1
ATOM 749 O O . LEU A 1 97 ? 91.537 55.035 -0.652 1.00 21.83 97 LEU A O 1
ATOM 754 N N . SER A 1 98 ? 90.177 53.245 -0.818 1.00 21.29 98 SER A N 1
ATOM 755 C CA . SER A 1 98 ? 91.234 52.393 -1.352 1.00 21.53 98 SER A CA 1
ATOM 756 C C . SER A 1 98 ? 91.739 52.956 -2.690 1.00 21.57 98 SER A C 1
ATOM 757 O O . SER A 1 98 ? 92.943 52.981 -2.958 1.00 21.40 98 SER A O 1
ATOM 760 N N . GLN A 1 99 ? 90.802 53.450 -3.492 1.00 21.80 99 GLN A N 1
ATOM 761 C CA . GLN A 1 99 ? 91.106 54.089 -4.784 1.00 21.85 99 GLN A CA 1
ATOM 762 C C . GLN A 1 99 ? 91.880 55.415 -4.669 1.00 22.30 99 GLN A C 1
ATOM 763 O O . GLN A 1 99 ? 92.785 55.693 -5.467 1.00 23.15 99 GLN A O 1
ATOM 769 N N . VAL A 1 100 ? 91.539 56.224 -3.673 1.00 22.07 100 VAL A N 1
ATOM 770 C CA . VAL A 1 100 ? 92.224 57.469 -3.436 1.00 21.50 100 VAL A CA 1
ATOM 771 C C . VAL A 1 100 ? 93.652 57.195 -3.012 1.00 22.06 100 VAL A C 1
ATOM 772 O O . VAL A 1 100 ? 94.582 57.881 -3.451 1.00 21.77 100 VAL A O 1
ATOM 776 N N . ALA A 1 101 ? 93.840 56.188 -2.162 1.00 22.61 101 ALA A N 1
ATOM 777 C CA . ALA A 1 101 ? 95.197 55.779 -1.753 1.00 22.77 101 ALA A CA 1
ATOM 778 C C . ALA A 1 101 ? 96.023 55.423 -2.992 1.00 23.91 101 ALA A C 1
ATOM 779 O O . ALA A 1 101 ? 97.228 55.670 -3.060 1.00 24.17 101 ALA A O 1
ATOM 781 N N . GLU A 1 102 ? 95.354 54.828 -3.974 1.00 25.33 102 GLU A N 1
ATOM 782 C CA . GLU A 1 102 ? 96.001 54.409 -5.178 1.00 25.44 102 GLU A CA 1
ATOM 783 C C . GLU A 1 102 ? 96.404 55.650 -5.984 1.00 25.36 102 GLU A C 1
ATOM 784 O O . GLU A 1 102 ? 97.559 55.772 -6.326 1.00 25.95 102 GLU A O 1
ATOM 790 N N . ARG A 1 103 ? 95.498 56.585 -6.257 1.00 25.02 103 ARG A N 1
ATOM 791 C CA . ARG A 1 103 ? 95.894 57.816 -6.943 1.00 25.02 103 ARG A CA 1
ATOM 792 C C . ARG A 1 103 ? 97.062 58.506 -6.236 1.00 25.60 103 ARG A C 1
ATOM 793 O O . ARG A 1 103 ? 98.028 58.910 -6.869 1.00 26.48 103 ARG A O 1
ATOM 801 N N . CYS A 1 104 ? 96.984 58.648 -4.928 1.00 25.91 104 CYS A N 1
ATOM 802 C CA . CYS A 1 104 ? 98.090 59.206 -4.188 1.00 26.79 104 CYS A CA 1
ATOM 803 C C . CYS A 1 104 ? 99.432 58.542 -4.508 1.00 27.17 104 CYS A C 1
ATOM 804 O O . CYS A 1 104 ? 100.422 59.233 -4.743 1.00 26.78 104 CYS A O 1
ATOM 807 N N . ARG A 1 105 ? 99.460 57.214 -4.518 1.00 27.68 105 ARG A N 1
ATOM 808 C CA . ARG A 1 105 ? 100.675 56.500 -4.847 1.00 28.34 105 ARG A CA 1
ATOM 809 C C . ARG A 1 105 ? 101.164 56.836 -6.257 1.00 28.53 105 ARG A C 1
ATOM 810 O O . ARG A 1 105 ? 102.314 57.189 -6.427 1.00 28.39 105 ARG A O 1
ATOM 818 N N . GLU A 1 106 ? 100.292 56.742 -7.255 1.00 28.89 106 GLU A N 1
ATOM 819 C CA . GLU A 1 106 ? 100.650 57.079 -8.643 1.00 29.57 106 GLU A CA 1
ATOM 820 C C . GLU A 1 106 ? 101.106 58.500 -8.909 1.00 29.10 106 GLU A C 1
ATOM 821 O O . GLU A 1 106 ? 101.965 58.723 -9.752 1.00 29.76 106 GLU A O 1
ATOM 827 N N . HIS A 1 107 ? 100.489 59.468 -8.257 1.00 28.67 107 HIS A N 1
ATOM 828 C CA . HIS A 1 107 ? 100.912 60.842 -8.409 1.00 28.19 107 HIS A CA 1
ATOM 829 C C . HIS A 1 107 ? 101.946 61.254 -7.374 1.00 28.63 107 HIS A C 1
ATOM 830 O O . HIS A 1 107 ? 102.300 62.404 -7.305 1.00 28.88 107 HIS A O 1
ATOM 837 N N . GLY A 1 108 ? 102.435 60.336 -6.562 1.00 28.91 108 GLY A N 1
ATOM 838 C CA . GLY A 1 108 ? 103.320 60.718 -5.474 1.00 30.16 108 GLY A CA 1
ATOM 839 C C . GLY A 1 108 ? 102.817 61.861 -4.608 1.00 30.75 108 GLY A C 1
ATOM 840 O O . GLY A 1 108 ? 103.539 62.832 -4.394 1.00 30.94 108 GLY A O 1
ATOM 857 N N . ALA A 1 111 ? 98.624 62.815 1.831 1.00 24.41 111 ALA A N 1
ATOM 858 C CA . ALA A 1 111 ? 97.193 62.804 2.121 1.00 23.32 111 ALA A CA 1
ATOM 859 C C . ALA A 1 111 ? 96.883 63.340 3.506 1.00 21.58 111 ALA A C 1
ATOM 860 O O . ALA A 1 111 ? 97.449 62.889 4.514 1.00 20.79 111 ALA A O 1
ATOM 862 N N . ASN A 1 112 ? 95.979 64.314 3.559 1.00 20.25 112 ASN A N 1
ATOM 863 C CA . ASN A 1 112 ? 95.323 64.701 4.805 1.00 18.86 112 ASN A CA 1
ATOM 864 C C . ASN A 1 112 ? 93.915 64.129 4.734 1.00 18.43 112 ASN A C 1
ATOM 865 O O . ASN A 1 112 ? 93.071 64.641 4.020 1.00 18.66 112 ASN A O 1
ATOM 870 N N . ILE A 1 113 ? 93.668 63.035 5.440 1.00 18.08 113 ILE A N 1
ATOM 871 C CA . ILE A 1 113 ? 92.320 62.444 5.486 1.00 17.76 113 ILE A CA 1
ATOM 872 C C . ILE A 1 113 ? 91.506 63.161 6.539 1.00 17.34 113 ILE A C 1
ATOM 873 O O . ILE A 1 113 ? 91.769 63.027 7.713 1.00 16.75 113 ILE A O 1
ATOM 878 N N . GLU A 1 114 ? 90.530 63.954 6.138 1.00 17.75 114 GLU A N 1
ATOM 879 C CA . GLU A 1 114 ? 89.594 64.493 7.160 1.00 17.76 114 GLU A CA 1
ATOM 880 C C . GLU A 1 114 ? 88.510 63.449 7.427 1.00 16.74 114 GLU A C 1
ATOM 881 O O . GLU A 1 114 ? 87.770 63.095 6.507 1.00 16.10 114 GLU A O 1
ATOM 887 N N . ILE A 1 115 ? 88.438 62.968 8.664 1.00 15.80 115 ILE A N 1
ATOM 888 C CA . ILE A 1 115 ? 87.405 62.038 9.075 1.00 15.62 115 ILE A CA 1
ATOM 889 C C . ILE A 1 115 ? 86.146 62.888 9.221 1.00 15.62 115 ILE A C 1
ATOM 890 O O . ILE A 1 115 ? 86.059 63.746 10.113 1.00 15.46 115 ILE A O 1
ATOM 895 N N . LYS A 1 116 ? 85.177 62.676 8.331 1.00 15.88 116 LYS A N 1
ATOM 896 C CA . LYS A 1 116 ? 83.956 63.485 8.320 1.00 16.22 116 LYS A CA 1
ATOM 897 C C . LYS A 1 116 ? 82.736 62.584 8.415 1.00 16.57 116 LYS A C 1
ATOM 898 O O . LYS A 1 116 ? 82.063 62.296 7.399 1.00 15.72 116 LYS A O 1
ATOM 904 N N . PRO A 1 117 ? 82.446 62.137 9.649 1.00 16.77 117 PRO A N 1
ATOM 905 C CA . PRO A 1 117 ? 81.410 61.132 9.857 1.00 17.02 117 PRO A CA 1
ATOM 906 C C . PRO A 1 117 ? 80.013 61.681 9.657 1.00 17.05 117 PRO A C 1
ATOM 907 O O . PRO A 1 117 ? 79.785 62.873 9.859 1.00 17.00 117 PRO A O 1
ATOM 911 N N . THR A 1 118 ? 79.115 60.793 9.240 1.00 17.03 118 THR A N 1
ATOM 912 C CA . THR A 1 118 ? 77.697 61.037 9.273 1.00 17.67 118 THR A CA 1
ATOM 913 C C . THR A 1 118 ? 77.352 61.340 10.708 1.00 18.05 118 THR A C 1
ATOM 914 O O . THR A 1 118 ? 77.844 60.636 11.602 1.00 18.52 118 THR A O 1
ATOM 918 N N . THR A 1 119 ? 76.534 62.370 10.944 1.00 17.91 119 THR A N 1
ATOM 919 C CA . THR A 1 119 ? 76.176 62.751 12.316 1.00 18.08 119 THR A CA 1
ATOM 920 C C . THR A 1 119 ? 75.689 61.534 13.102 1.00 18.52 119 THR A C 1
ATOM 921 O O . THR A 1 119 ? 74.802 60.808 12.646 1.00 18.47 119 THR A O 1
ATOM 925 N N . GLY A 1 120 ? 76.274 61.337 14.281 1.00 18.74 120 GLY A N 1
ATOM 926 C CA . GLY A 1 120 ? 75.975 60.196 15.115 1.00 18.85 120 GLY A CA 1
ATOM 927 C C . GLY A 1 120 ? 76.931 59.024 15.019 1.00 19.25 120 GLY A C 1
ATOM 928 O O . GLY A 1 120 ? 76.805 58.086 15.803 1.00 19.51 120 GLY A O 1
ATOM 929 N N . THR A 1 121 ? 77.889 59.049 14.086 1.00 19.60 121 THR A N 1
ATOM 930 C CA . THR A 1 121 ? 78.725 57.867 13.841 1.00 19.40 121 THR A CA 1
ATOM 931 C C . THR A 1 121 ? 80.217 58.061 14.074 1.00 19.91 121 THR A C 1
ATOM 932 O O . THR A 1 121 ? 81.021 57.276 13.560 1.00 20.16 121 THR A O 1
ATOM 936 N N . GLY A 1 122 ? 80.593 59.059 14.877 1.00 19.94 122 GLY A N 1
ATOM 937 C CA . GLY A 1 122 ? 81.999 59.444 15.018 1.00 19.58 122 GLY A CA 1
ATOM 938 C C . GLY A 1 122 ? 82.902 58.310 15.468 1.00 20.02 122 GLY A C 1
ATOM 939 O O . GLY A 1 122 ? 83.868 57.945 14.788 1.00 20.56 122 GLY A O 1
ATOM 940 N N . PRO A 1 123 ? 82.600 57.729 16.620 1.00 19.70 123 PRO A N 1
ATOM 941 C CA . PRO A 1 123 ? 83.434 56.670 17.169 1.00 19.41 123 PRO A CA 1
ATOM 942 C C . PRO A 1 123 ? 83.621 55.535 16.181 1.00 18.87 123 PRO A C 1
ATOM 943 O O . PRO A 1 123 ? 84.734 55.161 15.893 1.00 19.62 123 PRO A O 1
ATOM 947 N N . LEU A 1 124 ? 82.538 55.024 15.616 1.00 18.38 124 LEU A N 1
ATOM 948 C CA . LEU A 1 124 ? 82.667 53.986 14.610 1.00 18.00 124 LEU A CA 1
ATOM 949 C C . LEU A 1 124 ? 83.474 54.463 13.392 1.00 18.36 124 LEU A C 1
ATOM 950 O O . LEU A 1 124 ? 84.332 53.727 12.895 1.00 18.12 124 LEU A O 1
ATOM 955 N N . THR A 1 125 ? 83.189 55.680 12.924 1.00 18.23 125 THR A N 1
ATOM 956 C CA . THR A 1 125 ? 83.866 56.229 11.756 1.00 18.93 125 THR A CA 1
ATOM 957 C C . THR A 1 125 ? 85.340 56.471 12.026 1.00 19.39 125 THR A C 1
ATOM 958 O O . THR A 1 125 ? 86.163 56.165 11.190 1.00 18.48 125 THR A O 1
ATOM 962 N N . GLY A 1 126 ? 85.657 57.005 13.203 1.00 21.14 126 GLY A N 1
ATOM 963 C CA . GLY A 1 126 ? 87.042 57.261 13.603 1.00 21.94 126 GLY A CA 1
ATOM 964 C C . GLY A 1 126 ? 87.853 55.989 13.568 1.00 23.82 126 GLY A C 1
ATOM 965 O O . GLY A 1 126 ? 88.955 55.950 13.055 1.00 24.10 126 GLY A O 1
ATOM 966 N N . LYS A 1 127 ? 87.276 54.922 14.091 1.00 26.23 127 LYS A N 1
ATOM 967 C CA . LYS A 1 127 ? 87.994 53.653 14.236 1.00 27.21 127 LYS A CA 1
ATOM 968 C C . LYS A 1 127 ? 88.224 53.037 12.875 1.00 27.55 127 LYS A C 1
ATOM 969 O O . LYS A 1 127 ? 89.284 52.525 12.572 1.00 27.61 127 LYS A O 1
ATOM 983 N N . VAL A 1 129 ? 88.168 54.401 9.737 1.00 27.50 129 VAL A N 1
ATOM 984 C CA . VAL A 1 129 ? 89.020 55.149 8.860 1.00 26.28 129 VAL A CA 1
ATOM 985 C C . VAL A 1 129 ? 90.461 54.960 9.332 1.00 26.02 129 VAL A C 1
ATOM 986 O O . VAL A 1 129 ? 91.346 54.644 8.546 1.00 26.15 129 VAL A O 1
ATOM 990 N N . ALA A 1 130 ? 90.683 55.105 10.629 1.00 25.42 130 ALA A N 1
ATOM 991 C CA . ALA A 1 130 ? 92.015 54.955 11.189 1.00 25.08 130 ALA A CA 1
ATOM 992 C C . ALA A 1 130 ? 92.628 53.610 10.818 1.00 24.92 130 ALA A C 1
ATOM 993 O O . ALA A 1 130 ? 93.756 53.572 10.376 1.00 24.75 130 ALA A O 1
ATOM 995 N N . LEU A 1 131 ? 91.898 52.508 10.975 1.00 25.12 131 LEU A N 1
ATOM 996 C CA . LEU A 1 131 ? 92.460 51.202 10.597 1.00 25.30 131 LEU A CA 1
ATOM 997 C C . LEU A 1 131 ? 92.630 51.074 9.071 1.00 25.37 131 LEU A C 1
ATOM 998 O O . LEU A 1 131 ? 93.603 50.506 8.608 1.00 26.27 131 LEU A O 1
ATOM 1003 N N . ALA A 1 132 ? 91.710 51.602 8.286 1.00 25.19 132 ALA A N 1
ATOM 1004 C CA . ALA A 1 132 ? 91.850 51.509 6.818 1.00 25.30 132 ALA A CA 1
ATOM 1005 C C . ALA A 1 132 ? 93.021 52.358 6.316 1.00 25.37 132 ALA A C 1
ATOM 1006 O O . ALA A 1 132 ? 93.763 51.942 5.414 1.00 25.53 132 ALA A O 1
ATOM 1008 N N . ALA A 1 133 ? 93.200 53.541 6.901 1.00 25.50 133 ALA A N 1
ATOM 1009 C CA . ALA A 1 133 ? 94.356 54.381 6.566 1.00 25.82 133 ALA A CA 1
ATOM 1010 C C . ALA A 1 133 ? 95.650 53.596 6.801 1.00 26.17 133 ALA A C 1
ATOM 1011 O O . ALA A 1 133 ? 96.517 53.526 5.917 1.00 25.80 133 ALA A O 1
ATOM 1013 N N . ARG A 1 134 ? 95.756 52.985 7.986 1.00 26.64 134 ARG A N 1
ATOM 1014 C CA . ARG A 1 134 ? 96.897 52.136 8.318 1.00 26.85 134 ARG A CA 1
ATOM 1015 C C . ARG A 1 134 ? 97.178 51.075 7.264 1.00 27.94 134 ARG A C 1
ATOM 1016 O O . ARG A 1 134 ? 98.336 50.819 6.962 1.00 28.83 134 ARG A O 1
ATOM 1024 N N . GLN A 1 135 ? 96.144 50.440 6.725 1.00 28.72 135 GLN A N 1
ATOM 1025 C CA . GLN A 1 135 ? 96.367 49.353 5.794 1.00 29.36 135 GLN A CA 1
ATOM 1026 C C . GLN A 1 135 ? 96.835 49.951 4.483 1.00 28.59 135 GLN A C 1
ATOM 1027 O O . GLN A 1 135 ? 97.944 49.667 4.034 1.00 28.98 135 GLN A O 1
ATOM 1033 N N . LEU A 1 136 ? 96.000 50.826 3.917 1.00 27.59 136 LEU A N 1
ATOM 1034 C CA . LEU A 1 136 ? 96.160 51.331 2.563 1.00 26.24 136 LEU A CA 1
ATOM 1035 C C . LEU A 1 136 ? 97.346 52.261 2.332 1.00 26.17 136 LEU A C 1
ATOM 1036 O O . LEU A 1 136 ? 97.723 52.467 1.192 1.00 26.29 136 LEU A O 1
ATOM 1041 N N . TRP A 1 137 ? 97.913 52.837 3.387 1.00 25.67 137 TRP A N 1
ATOM 1042 C CA . TRP A 1 137 ? 99.033 53.746 3.246 1.00 25.70 137 TRP A CA 1
ATOM 1043 C C . TRP A 1 137 ? 100.355 53.091 3.668 1.00 26.39 137 TRP A C 1
ATOM 1044 O O . TRP A 1 137 ? 101.381 53.759 3.779 1.00 25.96 137 TRP A O 1
ATOM 1055 N N . ALA A 1 138 ? 100.329 51.783 3.917 1.00 27.67 138 ALA A N 1
ATOM 1056 C CA . ALA A 1 138 ? 101.563 51.021 4.127 1.00 28.21 138 ALA A CA 1
ATOM 1057 C C . ALA A 1 138 ? 102.527 51.292 2.977 1.00 29.00 138 ALA A C 1
ATOM 1058 O O . ALA A 1 138 ? 102.120 51.349 1.813 1.00 29.74 138 ALA A O 1
ATOM 1060 N N . GLY A 1 139 ? 103.799 51.477 3.310 1.00 29.53 139 GLY A N 1
ATOM 1061 C CA . GLY A 1 139 ? 104.843 51.715 2.313 1.00 29.70 139 GLY A CA 1
ATOM 1062 C C . GLY A 1 139 ? 104.913 53.140 1.816 1.00 30.56 139 GLY A C 1
ATOM 1063 O O . GLY A 1 139 ? 105.573 53.407 0.817 1.00 30.78 139 GLY A O 1
ATOM 1072 N N . THR A 1 141 ? 104.144 57.724 2.746 1.00 29.15 141 THR A N 1
ATOM 1073 C CA . THR A 1 141 ? 104.086 58.776 3.783 1.00 28.17 141 THR A CA 1
ATOM 1074 C C . THR A 1 141 ? 102.820 58.548 4.601 1.00 25.70 141 THR A C 1
ATOM 1075 O O . THR A 1 141 ? 101.736 58.402 4.034 1.00 25.74 141 THR A O 1
ATOM 1079 N N . PRO A 1 142 ? 102.939 58.525 5.931 1.00 23.73 142 PRO A N 1
ATOM 1080 C CA . PRO A 1 142 ? 101.723 58.317 6.704 1.00 22.53 142 PRO A CA 1
ATOM 1081 C C . PRO A 1 142 ? 100.760 59.471 6.493 1.00 21.03 142 PRO A C 1
ATOM 1082 O O . PRO A 1 142 ? 101.189 60.621 6.483 1.00 20.52 142 PRO A O 1
ATOM 1086 N N . PRO A 1 143 ? 99.470 59.175 6.374 1.00 19.70 143 PRO A N 1
ATOM 1087 C CA . PRO A 1 143 ? 98.511 60.231 6.081 1.00 19.24 143 PRO A CA 1
ATOM 1088 C C . PRO A 1 143 ? 98.209 60.992 7.340 1.00 18.45 143 PRO A C 1
ATOM 1089 O O . PRO A 1 143 ? 98.280 60.412 8.397 1.00 17.96 143 PRO A O 1
ATOM 1093 N N . LEU A 1 144 ? 97.896 62.278 7.229 1.00 18.19 144 LEU A N 1
ATOM 1094 C CA . LEU A 1 144 ? 97.544 63.102 8.399 1.00 18.06 144 LEU A CA 1
ATOM 1095 C C . LEU A 1 144 ? 96.066 63.020 8.633 1.00 17.77 144 LEU A C 1
ATOM 1096 O O . LEU A 1 144 ? 95.284 63.531 7.845 1.00 17.43 144 LEU A O 1
ATOM 1101 N N . LEU A 1 145 ? 95.695 62.343 9.707 1.00 17.71 145 LEU A N 1
ATOM 1102 C CA . LEU A 1 145 ? 94.299 62.186 10.084 1.00 17.95 145 LEU A CA 1
ATOM 1103 C C . LEU A 1 145 ? 93.754 63.459 10.767 1.00 17.91 145 LEU A C 1
ATOM 1104 O O . LEU A 1 145 ? 94.327 63.939 11.726 1.00 18.36 145 LEU A O 1
ATOM 1109 N N . SER A 1 146 ? 92.628 63.971 10.295 1.00 18.38 146 SER A N 1
ATOM 1110 C CA . SER A 1 146 ? 92.015 65.235 10.773 1.00 18.78 146 SER A CA 1
ATOM 1111 C C . SER A 1 146 ? 90.568 65.050 11.226 1.00 19.04 146 SER A C 1
ATOM 1112 O O . SER A 1 146 ? 89.857 64.172 10.686 1.00 19.15 146 SER A O 1
ATOM 1115 N N . SER A 1 147 ? 90.065 65.913 12.114 1.00 19.06 147 SER A N 1
ATOM 1116 C CA . SER A 1 147 ? 88.594 65.968 12.330 1.00 18.82 147 SER A CA 1
ATOM 1117 C C . SER A 1 147 ? 88.101 67.094 13.204 1.00 19.45 147 SER A C 1
ATOM 1118 O O . SER A 1 147 ? 88.824 67.568 14.085 1.00 19.15 147 SER A O 1
ATOM 1121 N N . PHE A 1 148 ? 86.853 67.497 12.972 1.00 20.10 148 PHE A N 1
ATOM 1122 C CA . PHE A 1 148 ? 86.159 68.413 13.894 1.00 21.37 148 PHE A CA 1
ATOM 1123 C C . PHE A 1 148 ? 85.603 67.688 15.094 1.00 21.98 148 PHE A C 1
ATOM 1124 O O . PHE A 1 148 ? 85.296 68.325 16.092 1.00 22.61 148 PHE A O 1
ATOM 1132 N N . GLU A 1 149 ? 85.475 66.369 14.997 1.00 22.46 149 GLU A N 1
ATOM 1133 C CA . GLU A 1 149 ? 84.888 65.575 16.070 1.00 22.38 149 GLU A CA 1
ATOM 1134 C C . GLU A 1 149 ? 85.964 65.012 16.992 1.00 22.80 149 GLU A C 1
ATOM 1135 O O . GLU A 1 149 ? 86.808 64.223 16.567 1.00 23.47 149 GLU A O 1
ATOM 1141 N N . ILE A 1 150 ? 85.927 65.422 18.256 1.00 22.75 150 ILE A N 1
ATOM 1142 C CA . ILE A 1 150 ? 86.665 64.732 19.307 1.00 22.13 150 ILE A CA 1
ATOM 1143 C C . ILE A 1 150 ? 86.252 63.267 19.401 1.00 22.27 150 ILE A C 1
ATOM 1144 O O . ILE A 1 150 ? 87.082 62.392 19.647 1.00 22.22 150 ILE A O 1
ATOM 1149 N N . ASP A 1 151 ? 84.963 63.007 19.202 1.00 23.31 151 ASP A N 1
ATOM 1150 C CA . ASP A 1 151 ? 84.502 61.683 18.803 1.00 23.80 151 ASP A CA 1
ATOM 1151 C C . ASP A 1 151 ? 85.581 60.932 18.030 1.00 23.10 151 ASP A C 1
ATOM 1152 O O . ASP A 1 151 ? 86.189 59.994 18.545 1.00 22.99 151 ASP A O 1
ATOM 1157 N N . ALA A 1 152 ? 85.813 61.352 16.790 1.00 22.12 152 ALA A N 1
ATOM 1158 C CA . ALA A 1 152 ? 86.511 60.519 15.818 1.00 21.78 152 ALA A CA 1
ATOM 1159 C C . ALA A 1 152 ? 88.011 60.496 16.088 1.00 21.37 152 ALA A C 1
ATOM 1160 O O . ALA A 1 152 ? 88.681 59.494 15.839 1.00 20.53 152 ALA A O 1
ATOM 1162 N N . LEU A 1 153 ? 88.533 61.607 16.598 1.00 21.29 153 LEU A N 1
ATOM 1163 C CA . LEU A 1 153 ? 89.952 61.711 16.916 1.00 21.85 153 LEU A CA 1
ATOM 1164 C C . LEU A 1 153 ? 90.336 60.757 18.042 1.00 22.18 153 LEU A C 1
ATOM 1165 O O . LEU A 1 153 ? 91.382 60.110 17.990 1.00 21.99 153 LEU A O 1
ATOM 1170 N N . GLU A 1 154 ? 89.484 60.675 19.058 1.00 22.55 154 GLU A N 1
ATOM 1171 C CA . GLU A 1 154 ? 89.680 59.717 20.154 1.00 22.80 154 GLU A CA 1
ATOM 1172 C C . GLU A 1 154 ? 89.707 58.256 19.682 1.00 22.89 154 GLU A C 1
ATOM 1173 O O . GLU A 1 154 ? 90.494 57.468 20.167 1.00 23.37 154 GLU A O 1
ATOM 1179 N N . ALA A 1 155 ? 88.859 57.916 18.727 1.00 22.90 155 ALA A N 1
ATOM 1180 C CA . ALA A 1 155 ? 88.755 56.563 18.228 1.00 23.09 155 ALA A CA 1
ATOM 1181 C C . ALA A 1 155 ? 89.944 56.254 17.347 1.00 24.18 155 ALA A C 1
ATOM 1182 O O . ALA A 1 155 ? 90.388 55.102 17.274 1.00 25.14 155 ALA A O 1
ATOM 1184 N N . ALA A 1 156 ? 90.452 57.274 16.658 1.00 24.73 156 ALA A N 1
ATOM 1185 C CA . ALA A 1 156 ? 91.646 57.116 15.831 1.00 25.16 156 ALA A CA 1
ATOM 1186 C C . ALA A 1 156 ? 92.864 56.964 16.736 1.00 25.24 156 ALA A C 1
ATOM 1187 O O . ALA A 1 156 ? 93.757 56.196 16.443 1.00 25.24 156 ALA A O 1
ATOM 1189 N N . GLN A 1 157 ? 92.867 57.681 17.855 1.00 25.93 157 GLN A N 1
ATOM 1190 C CA . GLN A 1 157 ? 93.952 57.582 18.850 1.00 26.20 157 GLN A CA 1
ATOM 1191 C C . GLN A 1 157 ? 94.110 56.186 19.452 1.00 26.39 157 GLN A C 1
ATOM 1192 O O . GLN A 1 157 ? 95.191 55.851 19.888 1.00 26.41 157 GLN A O 1
ATOM 1198 N N . GLN A 1 158 ? 93.042 55.388 19.480 1.00 26.44 158 GLN A N 1
ATOM 1199 C CA . GLN A 1 158 ? 93.122 54.018 19.984 1.00 26.50 158 GLN A CA 1
ATOM 1200 C C . GLN A 1 158 ? 93.402 53.050 18.849 1.00 25.79 158 GLN A C 1
ATOM 1201 O O . GLN A 1 158 ? 94.270 52.206 18.956 1.00 26.71 158 GLN A O 1
ATOM 1207 N N . ALA A 1 159 ? 92.662 53.169 17.763 1.00 24.99 159 ALA A N 1
ATOM 1208 C CA . ALA A 1 159 ? 92.778 52.232 16.659 1.00 24.58 159 ALA A CA 1
ATOM 1209 C C . ALA A 1 159 ? 94.161 52.271 15.958 1.00 24.71 159 ALA A C 1
ATOM 1210 O O . ALA A 1 159 ? 94.721 51.201 15.623 1.00 25.10 159 ALA A O 1
ATOM 1212 N N . ALA A 1 160 ? 94.691 53.473 15.711 1.00 23.91 160 ALA A N 1
ATOM 1213 C CA . ALA A 1 160 ? 96.000 53.618 15.064 1.00 23.75 160 ALA A CA 1
ATOM 1214 C C . ALA A 1 160 ? 96.760 54.740 15.729 1.00 23.74 160 ALA A C 1
ATOM 1215 O O . ALA A 1 160 ? 96.763 55.870 15.228 1.00 23.68 160 ALA A O 1
ATOM 1217 N N . PRO A 1 161 ? 97.387 54.441 16.886 1.00 23.34 161 PRO A N 1
ATOM 1218 C CA . PRO A 1 161 ? 98.118 55.449 17.632 1.00 23.01 161 PRO A CA 1
ATOM 1219 C C . PRO A 1 161 ? 99.206 56.080 16.789 1.00 22.69 161 PRO A C 1
ATOM 1220 O O . PRO A 1 161 ? 99.399 57.284 16.862 1.00 23.81 161 PRO A O 1
ATOM 1224 N N . GLU A 1 162 ? 99.897 55.292 15.979 1.00 21.59 162 GLU A N 1
ATOM 1225 C CA . GLU A 1 162 ? 101.052 55.826 15.272 1.00 21.01 162 GLU A CA 1
ATOM 1226 C C . GLU A 1 162 ? 100.668 56.903 14.258 1.00 20.73 162 GLU A C 1
ATOM 1227 O O . GLU A 1 162 ? 101.454 57.816 14.006 1.00 21.17 162 GLU A O 1
ATOM 1233 N N . LEU A 1 163 ? 99.478 56.805 13.676 1.00 19.59 163 LEU A N 1
ATOM 1234 C CA . LEU A 1 163 ? 99.079 57.755 12.633 1.00 19.04 163 LEU A CA 1
ATOM 1235 C C . LEU A 1 163 ? 98.935 59.160 13.231 1.00 18.46 163 LEU A C 1
ATOM 1236 O O . LEU A 1 163 ? 98.225 59.347 14.213 1.00 20.13 163 LEU A O 1
ATOM 1241 N N . PRO A 1 164 ? 99.616 60.158 12.661 1.00 17.16 164 PRO A N 1
ATOM 1242 C CA . PRO A 1 164 ? 99.528 61.476 13.264 1.00 16.52 164 PRO A CA 1
ATOM 1243 C C . PRO A 1 164 ? 98.150 62.076 13.098 1.00 15.83 164 PRO A C 1
ATOM 1244 O O . PRO A 1 164 ? 97.471 61.762 12.147 1.00 14.58 164 PRO A O 1
ATOM 1248 N N . ARG A 1 165 ? 97.788 62.976 14.013 1.00 16.22 165 ARG A N 1
ATOM 1249 C CA . ARG A 1 165 ? 96.432 63.518 14.142 1.00 16.10 165 ARG A CA 1
ATOM 1250 C C . ARG A 1 165 ? 96.378 65.031 14.244 1.00 15.59 165 ARG A C 1
ATOM 1251 O O . ARG A 1 165 ? 97.239 65.647 14.845 1.00 15.44 165 ARG A O 1
ATOM 1259 N N . GLY A 1 166 ? 95.324 65.616 13.694 1.00 15.69 166 GLY A N 1
ATOM 1260 C CA . GLY A 1 166 ? 95.087 67.044 13.815 1.00 16.32 166 GLY A CA 1
ATOM 1261 C C . GLY A 1 166 ? 93.667 67.380 14.224 1.00 16.20 166 GLY A C 1
ATOM 1262 O O . GLY A 1 166 ? 92.745 66.704 13.834 1.00 16.26 166 GLY A O 1
ATOM 1263 N N . LEU A 1 167 ? 93.509 68.430 15.019 1.00 17.33 167 LEU A N 1
ATOM 1264 C CA . LEU A 1 167 ? 92.198 68.906 15.489 1.00 17.94 167 LEU A CA 1
ATOM 1265 C C . LEU A 1 167 ? 91.756 70.084 14.626 1.00 18.72 167 LEU A C 1
ATOM 1266 O O . LEU A 1 167 ? 92.477 71.074 14.517 1.00 18.92 167 LEU A O 1
ATOM 1271 N N . LEU A 1 168 ? 90.593 69.951 13.993 1.00 20.07 168 LEU A N 1
ATOM 1272 C CA . LEU A 1 168 ? 89.985 71.008 13.196 1.00 20.55 168 LEU A CA 1
ATOM 1273 C C . LEU A 1 168 ? 89.114 71.853 14.116 1.00 22.15 168 LEU A C 1
ATOM 1274 O O . LEU A 1 168 ? 88.252 71.329 14.824 1.00 21.66 168 LEU A O 1
ATOM 1279 N N . LEU A 1 169 ? 89.328 73.163 14.069 1.00 23.79 169 LEU A N 1
ATOM 1280 C CA . LEU A 1 169 ? 88.494 74.114 14.764 1.00 24.78 169 LEU A CA 1
ATOM 1281 C C . LEU A 1 169 ? 88.048 75.170 13.794 1.00 25.91 169 LEU A C 1
ATOM 1282 O O . LEU A 1 169 ? 88.875 75.845 13.215 1.00 25.77 169 LEU A O 1
ATOM 1287 N N . ASP A 1 170 ? 86.736 75.321 13.651 1.00 27.95 170 ASP A N 1
ATOM 1288 C CA . ASP A 1 170 ? 86.125 76.404 12.888 1.00 29.10 170 ASP A CA 1
ATOM 1289 C C . ASP A 1 170 ? 85.875 77.622 13.759 1.00 29.64 170 ASP A C 1
ATOM 1290 O O . ASP A 1 170 ? 85.541 78.698 13.254 1.00 29.81 170 ASP A O 1
ATOM 1295 N N . GLU A 1 171 ? 86.006 77.425 15.071 1.00 30.46 171 GLU A N 1
ATOM 1296 C CA . GLU A 1 171 ? 85.867 78.489 16.059 1.00 30.74 171 GLU A CA 1
ATOM 1297 C C . GLU A 1 171 ? 86.896 78.283 17.151 1.00 30.64 171 GLU A C 1
ATOM 1298 O O . GLU A 1 171 ? 87.226 77.151 17.506 1.00 30.43 171 GLU A O 1
ATOM 1304 N N . TRP A 1 172 ? 87.384 79.381 17.704 1.00 30.62 172 TRP A N 1
ATOM 1305 C CA . TRP A 1 172 ? 88.413 79.297 18.718 1.00 30.81 172 TRP A CA 1
ATOM 1306 C C . TRP A 1 172 ? 87.920 78.661 20.024 1.00 30.62 172 TRP A C 1
ATOM 1307 O O . TRP A 1 172 ? 86.783 78.860 20.425 1.00 30.76 172 TRP A O 1
ATOM 1318 N N . ARG A 1 173 ? 88.802 77.891 20.658 1.00 30.59 173 ARG A N 1
ATOM 1319 C CA . ARG A 1 173 ? 88.541 77.172 21.914 1.00 30.63 173 ARG A CA 1
ATOM 1320 C C . ARG A 1 173 ? 89.599 77.525 22.940 1.00 30.54 173 ARG A C 1
ATOM 1321 O O . ARG A 1 173 ? 90.779 77.291 22.701 1.00 30.61 173 ARG A O 1
ATOM 1329 N N . ASP A 1 174 ? 89.201 78.034 24.102 1.00 30.40 174 ASP A N 1
ATOM 1330 C CA . ASP A 1 174 ? 90.207 78.502 25.066 1.00 30.17 174 ASP A CA 1
ATOM 1331 C C . ASP A 1 174 ? 91.081 77.385 25.619 1.00 29.56 174 ASP A C 1
ATOM 1332 O O . ASP A 1 174 ? 92.189 77.654 26.103 1.00 29.04 174 ASP A O 1
ATOM 1337 N N . ASP A 1 175 ? 90.579 76.148 25.511 1.00 28.90 175 ASP A N 1
ATOM 1338 C CA . ASP A 1 175 ? 91.231 74.946 26.049 1.00 28.54 175 ASP A CA 1
ATOM 1339 C C . ASP A 1 175 ? 92.030 74.153 25.022 1.00 27.86 175 ASP A C 1
ATOM 1340 O O . ASP A 1 175 ? 92.346 72.989 25.232 1.00 27.74 175 ASP A O 1
ATOM 1345 N N . TRP A 1 176 ? 92.354 74.795 23.910 1.00 27.06 176 TRP A N 1
ATOM 1346 C CA . TRP A 1 176 ? 93.047 74.138 22.809 1.00 26.42 176 TRP A CA 1
ATOM 1347 C C . TRP A 1 176 ? 94.323 73.413 23.230 1.00 25.49 176 TRP A C 1
ATOM 1348 O O . TRP A 1 176 ? 94.641 72.359 22.687 1.00 24.64 176 TRP A O 1
ATOM 1359 N N . ARG A 1 177 ? 95.043 73.984 24.192 1.00 25.41 177 ARG A N 1
ATOM 1360 C CA . ARG A 1 177 ? 96.276 73.377 24.696 1.00 25.67 177 ARG A CA 1
ATOM 1361 C C . ARG A 1 177 ? 96.018 72.043 25.392 1.00 25.15 177 ARG A C 1
ATOM 1362 O O . ARG A 1 177 ? 96.645 71.030 25.051 1.00 24.64 177 ARG A O 1
ATOM 1370 N N . GLU A 1 178 ? 95.103 72.035 26.361 1.00 24.81 178 GLU A N 1
ATOM 1371 C CA . GLU A 1 178 ? 94.814 70.802 27.073 1.00 25.01 178 GLU A CA 1
ATOM 1372 C C . GLU A 1 178 ? 94.201 69.763 26.117 1.00 24.10 178 GLU A C 1
ATOM 1373 O O . GLU A 1 178 ? 94.548 68.573 26.153 1.00 24.64 178 GLU A O 1
ATOM 1379 N N . LEU A 1 179 ? 93.348 70.220 25.218 1.00 22.70 179 LEU A N 1
ATOM 1380 C CA . LEU A 1 179 ? 92.676 69.316 24.315 1.00 22.01 179 LEU A CA 1
ATOM 1381 C C . LEU A 1 179 ? 93.654 68.662 23.326 1.00 21.80 179 LEU A C 1
ATOM 1382 O O . LEU A 1 179 ? 93.654 67.440 23.163 1.00 21.52 179 LEU A O 1
ATOM 1387 N N . THR A 1 180 ? 94.494 69.466 22.681 1.00 21.58 180 THR A N 1
ATOM 1388 C CA . THR A 1 180 ? 95.459 68.910 21.728 1.00 21.48 180 THR A CA 1
ATOM 1389 C C . THR A 1 180 ? 96.434 67.973 22.423 1.00 21.44 180 THR A C 1
ATOM 1390 O O . THR A 1 180 ? 96.736 66.924 21.888 1.00 21.38 180 THR A O 1
ATOM 1394 N N . ALA A 1 181 ? 96.895 68.346 23.619 1.00 21.92 181 ALA A N 1
ATOM 1395 C CA . ALA A 1 181 ? 97.754 67.481 24.482 1.00 21.63 181 ALA A CA 1
ATOM 1396 C C . ALA A 1 181 ? 97.160 66.082 24.772 1.00 21.86 181 ALA A C 1
ATOM 1397 O O . ALA A 1 181 ? 97.820 65.056 24.511 1.00 21.98 181 ALA A O 1
ATOM 1399 N N . ARG A 1 182 ? 95.923 66.048 25.296 1.00 21.43 182 ARG A N 1
ATOM 1400 C CA . ARG A 1 182 ? 95.214 64.790 25.581 1.00 21.29 182 ARG A CA 1
ATOM 1401 C C . ARG A 1 182 ? 95.041 63.927 24.316 1.00 21.80 182 ARG A C 1
ATOM 1402 O O . ARG A 1 182 ? 95.311 62.708 24.312 1.00 21.77 182 ARG A O 1
ATOM 1410 N N . LEU A 1 183 ? 94.573 64.565 23.249 1.00 21.50 183 LEU A N 1
ATOM 1411 C CA . LEU A 1 183 ? 94.430 63.879 21.975 1.00 21.87 183 LEU A CA 1
ATOM 1412 C C . LEU A 1 183 ? 95.785 63.442 21.377 1.00 22.21 183 LEU A C 1
ATOM 1413 O O . LEU A 1 183 ? 95.812 62.605 20.499 1.00 21.92 183 LEU A O 1
ATOM 1418 N N . GLY A 1 184 ? 96.896 64.003 21.861 1.00 22.63 184 GLY A N 1
ATOM 1419 C CA . GLY A 1 184 ? 98.209 63.734 21.292 1.00 22.78 184 GLY A CA 1
ATOM 1420 C C . GLY A 1 184 ? 98.402 64.253 19.871 1.00 23.07 184 GLY A C 1
ATOM 1421 O O . GLY A 1 184 ? 99.089 63.623 19.075 1.00 23.68 184 GLY A O 1
ATOM 1422 N N . CYS A 1 185 ? 97.838 65.409 19.549 1.00 23.40 185 CYS A N 1
ATOM 1423 C CA . CYS A 1 185 ? 97.947 65.976 18.200 1.00 24.26 185 CYS A CA 1
ATOM 1424 C C . CYS A 1 185 ? 99.332 66.476 17.868 1.00 24.21 185 CYS A C 1
ATOM 1425 O O . CYS A 1 185 ? 99.923 67.194 18.678 1.00 25.16 185 CYS A O 1
ATOM 1428 N N . VAL A 1 186 ? 99.843 66.096 16.700 1.00 23.46 186 VAL A N 1
ATOM 1429 C CA . VAL A 1 186 ? 100.917 66.832 16.055 1.00 23.26 186 VAL A CA 1
ATOM 1430 C C . VAL A 1 186 ? 100.394 68.186 15.570 1.00 23.29 186 VAL A C 1
ATOM 1431 O O . VAL A 1 186 ? 101.068 69.176 15.715 1.00 23.72 186 VAL A O 1
ATOM 1435 N N . SER A 1 187 ? 99.199 68.254 14.990 1.00 23.07 187 SER A N 1
ATOM 1436 C CA . SER A 1 187 ? 98.800 69.499 14.354 1.00 22.72 187 SER A CA 1
ATOM 1437 C C . SER A 1 187 ? 97.473 70.055 14.818 1.00 22.29 187 SER A C 1
ATOM 1438 O O . SER A 1 187 ? 96.632 69.325 15.334 1.00 21.83 187 SER A O 1
ATOM 1441 N N . ILE A 1 188 ? 97.303 71.366 14.640 1.00 21.98 188 ILE A N 1
ATOM 1442 C CA . ILE A 1 188 ? 95.997 72.013 14.836 1.00 21.71 188 ILE A CA 1
ATOM 1443 C C . ILE A 1 188 ? 95.556 72.720 13.551 1.00 21.33 188 ILE A C 1
ATOM 1444 O O . ILE A 1 188 ? 96.319 73.507 12.981 1.00 21.17 188 ILE A O 1
ATOM 1449 N N . HIS A 1 189 ? 94.334 72.435 13.101 1.00 20.79 189 HIS A N 1
ATOM 1450 C CA . HIS A 1 189 ? 93.874 72.888 11.786 1.00 20.92 189 HIS A CA 1
ATOM 1451 C C . HIS A 1 189 ? 92.781 73.916 11.966 1.00 21.78 189 HIS A C 1
ATOM 1452 O O . HIS A 1 189 ? 91.690 73.590 12.427 1.00 21.96 189 HIS A O 1
ATOM 1459 N N . LEU A 1 190 ? 93.062 75.161 11.601 1.00 23.09 190 LEU A N 1
ATOM 1460 C CA . LEU A 1 190 ? 92.170 76.276 11.942 1.00 24.41 190 LEU A CA 1
ATOM 1461 C C . LEU A 1 190 ? 91.631 77.018 10.740 1.00 26.06 190 LEU A C 1
ATOM 1462 O O . LEU A 1 190 ? 92.349 77.248 9.772 1.00 26.31 190 LEU A O 1
ATOM 1467 N N . ASN A 1 191 ? 90.371 77.424 10.828 1.00 27.74 191 ASN A N 1
ATOM 1468 C CA . ASN A 1 191 ? 89.837 78.435 9.944 1.00 29.79 191 ASN A CA 1
ATOM 1469 C C . ASN A 1 191 ? 90.736 79.673 9.989 1.00 29.99 191 ASN A C 1
ATOM 1470 O O . ASN A 1 191 ? 91.112 80.113 11.058 1.00 29.47 191 ASN A O 1
ATOM 1475 N N . HIS A 1 192 ? 91.059 80.223 8.821 1.00 31.15 192 HIS A N 1
ATOM 1476 C CA . HIS A 1 192 ? 92.014 81.334 8.703 1.00 32.12 192 HIS A CA 1
ATOM 1477 C C . HIS A 1 192 ? 91.579 82.628 9.396 1.00 32.56 192 HIS A C 1
ATOM 1478 O O . HIS A 1 192 ? 92.432 83.394 9.836 1.00 32.80 192 HIS A O 1
ATOM 1485 N N . LYS A 1 193 ? 90.278 82.879 9.502 1.00 33.25 193 LYS A N 1
ATOM 1486 C CA . LYS A 1 193 ? 89.799 84.093 10.188 1.00 34.22 193 LYS A CA 1
ATOM 1487 C C . LYS A 1 193 ? 90.288 84.191 11.655 1.00 34.47 193 LYS A C 1
ATOM 1488 O O . LYS A 1 193 ? 90.499 85.295 12.186 1.00 34.29 193 LYS A O 1
ATOM 1494 N N . LEU A 1 194 ? 90.483 83.040 12.296 1.00 34.63 194 LEU A N 1
ATOM 1495 C CA . LEU A 1 194 ? 90.824 82.999 13.722 1.00 35.12 194 LEU A CA 1
ATOM 1496 C C . LEU A 1 194 ? 92.289 83.354 14.020 1.00 35.30 194 LEU A C 1
ATOM 1497 O O . LEU A 1 194 ? 92.637 83.554 15.170 1.00 35.04 194 LEU A O 1
ATOM 1502 N N . LEU A 1 195 ? 93.147 83.420 13.005 1.00 35.93 195 LEU A N 1
ATOM 1503 C CA . LEU A 1 195 ? 94.575 83.662 13.243 1.00 36.62 195 LEU A CA 1
ATOM 1504 C C . LEU A 1 195 ? 94.996 85.135 13.203 1.00 37.46 195 LEU A C 1
ATOM 1505 O O . LEU A 1 195 ? 94.329 85.987 12.613 1.00 37.28 195 LEU A O 1
ATOM 1510 N N . ASP A 1 196 ? 96.103 85.398 13.896 1.00 38.33 196 ASP A N 1
ATOM 1511 C CA . ASP A 1 196 ? 96.881 86.621 13.774 1.00 39.18 196 ASP A CA 1
ATOM 1512 C C . ASP A 1 196 ? 98.293 86.271 14.236 1.00 39.43 196 ASP A C 1
ATOM 1513 O O . ASP A 1 196 ? 98.536 85.140 14.651 1.00 39.53 196 ASP A O 1
ATOM 1518 N N . LYS A 1 197 ? 99.221 87.217 14.179 1.00 40.07 197 LYS A N 1
ATOM 1519 C CA . LYS A 1 197 ? 100.608 86.922 14.550 1.00 40.30 197 LYS A CA 1
ATOM 1520 C C . LYS A 1 197 ? 100.717 86.251 15.924 1.00 40.55 197 LYS A C 1
ATOM 1521 O O . LYS A 1 197 ? 101.515 85.330 16.102 1.00 40.63 197 LYS A O 1
ATOM 1527 N N . ALA A 1 198 ? 99.898 86.701 16.874 1.00 40.79 198 ALA A N 1
ATOM 1528 C CA . ALA A 1 198 ? 99.975 86.233 18.264 1.00 41.23 198 ALA A CA 1
ATOM 1529 C C . ALA A 1 198 ? 99.642 84.750 18.415 1.00 41.62 198 ALA A C 1
ATOM 1530 O O . ALA A 1 198 ? 100.485 83.960 18.842 1.00 41.78 198 ALA A O 1
ATOM 1532 N N . ARG A 1 199 ? 98.412 84.377 18.071 1.00 42.07 199 ARG A N 1
ATOM 1533 C CA . ARG A 1 199 ? 97.968 82.982 18.168 1.00 42.11 199 ARG A CA 1
ATOM 1534 C C . ARG A 1 199 ? 98.899 82.004 17.438 1.00 42.90 199 ARG A C 1
ATOM 1535 O O . ARG A 1 199 ? 99.213 80.920 17.942 1.00 42.39 199 ARG A O 1
ATOM 1543 N N . VAL A 1 200 ? 99.351 82.395 16.255 1.00 43.96 200 VAL A N 1
ATOM 1544 C CA . VAL A 1 200 ? 100.307 81.579 15.538 1.00 44.96 200 VAL A CA 1
ATOM 1545 C C . VAL A 1 200 ? 101.484 81.341 16.458 1.00 46.12 200 VAL A C 1
ATOM 1546 O O . VAL A 1 200 ? 101.880 80.206 16.699 1.00 46.45 200 VAL A O 1
ATOM 1558 N N . GLN A 1 202 ? 101.850 81.526 19.776 1.00 45.25 202 GLN A N 1
ATOM 1559 C CA . GLN A 1 202 ? 101.612 80.669 20.939 1.00 44.39 202 GLN A CA 1
ATOM 1560 C C . GLN A 1 202 ? 101.239 79.225 20.606 1.00 43.37 202 GLN A C 1
ATOM 1561 O O . GLN A 1 202 ? 101.568 78.312 21.364 1.00 43.10 202 GLN A O 1
ATOM 1567 N N . LEU A 1 203 ? 100.561 79.006 19.483 1.00 42.31 203 LEU A N 1
ATOM 1568 C CA . LEU A 1 203 ? 100.354 77.647 18.995 1.00 41.37 203 LEU A CA 1
ATOM 1569 C C . LEU A 1 203 ? 101.692 76.985 18.710 1.00 40.50 203 LEU A C 1
ATOM 1570 O O . LEU A 1 203 ? 101.890 75.822 19.032 1.00 40.06 203 LEU A O 1
ATOM 1575 N N . LYS A 1 204 ? 102.616 77.735 18.121 1.00 40.03 204 LYS A N 1
ATOM 1576 C CA . LYS A 1 204 ? 103.955 77.211 17.836 1.00 39.96 204 LYS A CA 1
ATOM 1577 C C . LYS A 1 204 ? 104.669 76.871 19.126 1.00 39.31 204 LYS A C 1
ATOM 1578 O O . LYS A 1 204 ? 105.230 75.793 19.254 1.00 39.64 204 LYS A O 1
ATOM 1584 N N . ASP A 1 205 ? 104.651 77.787 20.085 1.00 38.57 205 ASP A N 1
ATOM 1585 C CA . ASP A 1 205 ? 105.351 77.561 21.345 1.00 38.20 205 ASP A CA 1
ATOM 1586 C C . ASP A 1 205 ? 104.861 76.328 22.080 1.00 37.11 205 ASP A C 1
ATOM 1587 O O . ASP A 1 205 ? 105.665 75.611 22.688 1.00 37.38 205 ASP A O 1
ATOM 1592 N N . ALA A 1 206 ? 103.559 76.060 22.006 1.00 35.53 206 ALA A N 1
ATOM 1593 C CA . ALA A 1 206 ? 103.022 74.837 22.584 1.00 33.89 206 ALA A CA 1
ATOM 1594 C C . ALA A 1 206 ? 103.459 73.592 21.786 1.00 33.45 206 ALA A C 1
ATOM 1595 O O . ALA A 1 206 ? 103.067 72.484 22.132 1.00 34.13 206 ALA A O 1
ATOM 1597 N N . GLY A 1 207 ? 104.249 73.769 20.723 1.00 32.19 207 GLY A N 1
ATOM 1598 C CA . GLY A 1 207 ? 104.851 72.648 19.980 1.00 31.26 207 GLY A CA 1
ATOM 1599 C C . GLY A 1 207 ? 104.053 72.148 18.786 1.00 30.71 207 GLY A C 1
ATOM 1600 O O . GLY A 1 207 ? 104.390 71.127 18.198 1.00 30.57 207 GLY A O 1
ATOM 1601 N N . LEU A 1 208 ? 103.008 72.880 18.402 1.00 29.69 208 LEU A N 1
ATOM 1602 C CA . LEU A 1 208 ? 102.089 72.414 17.379 1.00 28.62 208 LEU A CA 1
ATOM 1603 C C . LEU A 1 208 ? 102.415 72.922 15.979 1.00 27.26 208 LEU A C 1
ATOM 1604 O O . LEU A 1 208 ? 102.739 74.094 15.768 1.00 26.88 208 LEU A O 1
ATOM 1609 N N . ARG A 1 209 ? 102.307 72.002 15.027 1.00 25.62 209 ARG A N 1
ATOM 1610 C CA . ARG A 1 209 ? 102.179 72.333 13.630 1.00 24.24 209 ARG A CA 1
ATOM 1611 C C . ARG A 1 209 ? 100.775 72.889 13.309 1.00 23.20 209 ARG A C 1
ATOM 1612 O O . ARG A 1 209 ? 99.774 72.491 13.899 1.00 22.51 209 ARG A O 1
ATOM 1620 N N . ILE A 1 210 ? 100.723 73.803 12.351 1.00 22.10 210 ILE A N 1
ATOM 1621 C CA . ILE A 1 210 ? 99.521 74.569 12.083 1.00 22.06 210 ILE A CA 1
ATOM 1622 C C . ILE A 1 210 ? 99.155 74.549 10.615 1.00 21.10 210 ILE A C 1
ATOM 1623 O O . ILE A 1 210 ? 99.963 74.909 9.776 1.00 20.56 210 ILE A O 1
ATOM 1628 N N . LEU A 1 211 ? 97.917 74.165 10.326 1.00 20.97 211 LEU A N 1
ATOM 1629 C CA . LEU A 1 211 ? 97.342 74.201 8.968 1.00 20.69 211 LEU A CA 1
ATOM 1630 C C . LEU A 1 211 ? 96.143 75.117 8.992 1.00 20.47 211 LEU A C 1
ATOM 1631 O O . LEU A 1 211 ? 95.455 75.215 10.008 1.00 20.19 211 LEU A O 1
ATOM 1636 N N . VAL A 1 212 ? 95.882 75.774 7.866 1.00 20.62 212 VAL A N 1
ATOM 1637 C CA . VAL A 1 212 ? 94.844 76.802 7.781 1.00 20.51 212 VAL A CA 1
ATOM 1638 C C . VAL A 1 212 ? 93.990 76.538 6.575 1.00 20.48 212 VAL A C 1
ATOM 1639 O O . VAL A 1 212 ? 94.491 76.028 5.595 1.00 21.50 212 VAL A O 1
ATOM 1643 N N . TYR A 1 213 ? 92.708 76.875 6.637 1.00 20.62 213 TYR A N 1
ATOM 1644 C CA . TYR A 1 213 ? 91.790 76.707 5.493 1.00 20.52 213 TYR A CA 1
ATOM 1645 C C . TYR A 1 213 ? 90.735 77.818 5.523 1.00 21.20 213 TYR A C 1
ATOM 1646 O O . TYR A 1 213 ? 90.506 78.388 6.584 1.00 21.30 213 TYR A O 1
ATOM 1655 N N . THR A 1 214 ? 90.092 78.171 4.406 1.00 22.26 214 THR A N 1
ATOM 1656 C CA . THR A 1 214 ? 90.502 77.839 3.055 1.00 22.91 214 THR A CA 1
ATOM 1657 C C . THR A 1 214 ? 90.998 79.146 2.439 1.00 23.24 214 THR A C 1
ATOM 1658 O O . THR A 1 214 ? 90.220 80.071 2.263 1.00 23.72 214 THR A O 1
ATOM 1662 N N . VAL A 1 215 ? 92.304 79.232 2.177 1.00 23.69 215 VAL A N 1
ATOM 1663 C CA . VAL A 1 215 ? 92.945 80.494 1.816 1.00 23.92 215 VAL A CA 1
ATOM 1664 C C . VAL A 1 215 ? 93.185 80.507 0.327 1.00 25.26 215 VAL A C 1
ATOM 1665 O O . VAL A 1 215 ? 93.897 79.635 -0.207 1.00 24.04 215 VAL A O 1
ATOM 1669 N N . ASN A 1 216 ? 92.576 81.501 -0.328 1.00 27.09 216 ASN A N 1
ATOM 1670 C CA . ASN A 1 216 ? 92.604 81.632 -1.790 1.00 28.98 216 ASN A CA 1
ATOM 1671 C C . ASN A 1 216 ? 93.422 82.828 -2.300 1.00 29.86 216 ASN A C 1
ATOM 1672 O O . ASN A 1 216 ? 93.981 82.747 -3.389 1.00 30.01 216 ASN A O 1
ATOM 1677 N N . LYS A 1 217 ? 93.539 83.893 -1.495 1.00 31.30 217 LYS A N 1
ATOM 1678 C CA . LYS A 1 217 ? 94.259 85.128 -1.887 1.00 32.42 217 LYS A CA 1
ATOM 1679 C C . LYS A 1 217 ? 95.769 85.126 -1.533 1.00 33.19 217 LYS A C 1
ATOM 1680 O O . LYS A 1 217 ? 96.136 85.137 -0.354 1.00 33.64 217 LYS A O 1
ATOM 1686 N N . PRO A 1 218 ? 96.647 85.151 -2.549 1.00 33.69 218 PRO A N 1
ATOM 1687 C CA . PRO A 1 218 ? 98.113 85.058 -2.341 1.00 34.26 218 PRO A CA 1
ATOM 1688 C C . PRO A 1 218 ? 98.705 85.989 -1.282 1.00 34.85 218 PRO A C 1
ATOM 1689 O O . PRO A 1 218 ? 99.645 85.597 -0.577 1.00 35.14 218 PRO A O 1
ATOM 1693 N N . GLN A 1 219 ? 98.195 87.212 -1.170 1.00 35.30 219 GLN A N 1
ATOM 1694 C CA . GLN A 1 219 ? 98.770 88.135 -0.191 1.00 35.77 219 GLN A CA 1
ATOM 1695 C C . GLN A 1 219 ? 98.527 87.576 1.228 1.00 35.56 219 GLN A C 1
ATOM 1696 O O . GLN A 1 219 ? 99.443 87.548 2.054 1.00 35.22 219 GLN A O 1
ATOM 1702 N N . HIS A 1 220 ? 97.319 87.059 1.465 1.00 35.38 220 HIS A N 1
ATOM 1703 C CA . HIS A 1 220 ? 96.975 86.446 2.749 1.00 35.58 220 HIS A CA 1
ATOM 1704 C C . HIS A 1 220 ? 97.615 85.055 2.940 1.00 34.90 220 HIS A C 1
ATOM 1705 O O . HIS A 1 220 ? 97.859 84.636 4.063 1.00 34.60 220 HIS A O 1
ATOM 1712 N N . ALA A 1 221 ? 97.892 84.342 1.855 1.00 34.19 221 ALA A N 1
ATOM 1713 C CA . ALA A 1 221 ? 98.646 83.102 1.969 1.00 34.26 221 ALA A CA 1
ATOM 1714 C C . ALA A 1 221 ? 100.055 83.421 2.461 1.00 34.12 221 ALA A C 1
ATOM 1715 O O . ALA A 1 221 ? 100.533 82.859 3.454 1.00 33.90 221 ALA A O 1
ATOM 1717 N N . ALA A 1 222 ? 100.696 84.349 1.755 1.00 34.05 222 ALA A N 1
ATOM 1718 C CA . ALA A 1 222 ? 102.039 84.804 2.076 1.00 33.76 222 ALA A CA 1
ATOM 1719 C C . ALA A 1 222 ? 102.124 85.260 3.518 1.00 33.49 222 ALA A C 1
ATOM 1720 O O . ALA A 1 222 ? 102.961 84.791 4.276 1.00 33.73 222 ALA A O 1
ATOM 1722 N N . GLU A 1 223 ? 101.255 86.181 3.894 1.00 33.20 223 GLU A N 1
ATOM 1723 C CA . GLU A 1 223 ? 101.242 86.686 5.256 1.00 33.32 223 GLU A CA 1
ATOM 1724 C C . GLU A 1 223 ? 101.257 85.526 6.262 1.00 32.97 223 GLU A C 1
ATOM 1725 O O . GLU A 1 223 ? 102.144 85.438 7.111 1.00 32.87 223 GLU A O 1
ATOM 1731 N N . LEU A 1 224 ? 100.274 84.637 6.142 1.00 32.75 224 LEU A N 1
ATOM 1732 C CA . LEU A 1 224 ? 100.143 83.478 7.028 1.00 32.72 224 LEU A CA 1
ATOM 1733 C C . LEU A 1 224 ? 101.419 82.640 7.072 1.00 32.68 224 LEU A C 1
ATOM 1734 O O . LEU A 1 224 ? 101.861 82.213 8.138 1.00 32.44 224 LEU A O 1
ATOM 1739 N N . LEU A 1 225 ? 102.015 82.404 5.919 1.00 33.09 225 LEU A N 1
ATOM 1740 C CA . LEU A 1 225 ? 103.286 81.696 5.895 1.00 33.86 225 LEU A CA 1
ATOM 1741 C C . LEU A 1 225 ? 104.382 82.449 6.662 1.00 34.19 225 LEU A C 1
ATOM 1742 O O . LEU A 1 225 ? 105.158 81.822 7.385 1.00 34.34 225 LEU A O 1
ATOM 1747 N N . ARG A 1 226 ? 104.430 83.778 6.528 1.00 34.66 226 ARG A N 1
ATOM 1748 C CA . ARG A 1 226 ? 105.417 84.588 7.279 1.00 35.17 226 ARG A CA 1
ATOM 1749 C C . ARG A 1 226 ? 105.181 84.581 8.778 1.00 34.71 226 ARG A C 1
ATOM 1750 O O . ARG A 1 226 ? 106.127 84.648 9.540 1.00 34.83 226 ARG A O 1
ATOM 1758 N N . TRP A 1 227 ? 103.929 84.497 9.206 1.00 34.47 227 TRP A N 1
ATOM 1759 C CA . TRP A 1 227 ? 103.659 84.381 10.630 1.00 34.26 227 TRP A CA 1
ATOM 1760 C C . TRP A 1 227 ? 104.247 83.083 11.187 1.00 33.95 227 TRP A C 1
ATOM 1761 O O . TRP A 1 227 ? 104.772 83.076 12.300 1.00 34.07 227 TRP A O 1
ATOM 1772 N N . GLY A 1 228 ? 104.212 82.011 10.396 1.00 33.34 228 GLY A N 1
ATOM 1773 C CA . GLY A 1 228 ? 104.733 80.715 10.832 1.00 32.77 228 GLY A CA 1
ATOM 1774 C C . GLY A 1 228 ? 103.855 79.510 10.516 1.00 32.43 228 GLY A C 1
ATOM 1775 O O . GLY A 1 228 ? 104.244 78.369 10.782 1.00 32.52 228 GLY A O 1
ATOM 1776 N N . VAL A 1 229 ? 102.672 79.741 9.952 1.00 31.62 229 VAL A N 1
ATOM 1777 C CA . VAL A 1 229 ? 101.813 78.642 9.538 1.00 30.93 229 VAL A CA 1
ATOM 1778 C C . VAL A 1 229 ? 102.613 77.657 8.673 1.00 30.39 229 VAL A C 1
ATOM 1779 O O . VAL A 1 229 ? 103.506 78.055 7.943 1.00 30.00 229 VAL A O 1
ATOM 1783 N N . ASP A 1 230 ? 102.290 76.372 8.793 1.00 30.10 230 ASP A N 1
ATOM 1784 C CA . ASP A 1 230 ? 102.960 75.311 8.052 1.00 29.51 230 ASP A CA 1
ATOM 1785 C C . ASP A 1 230 ? 102.190 74.815 6.824 1.00 29.02 230 ASP A C 1
ATOM 1786 O O . ASP A 1 230 ? 102.820 74.386 5.862 1.00 29.11 230 ASP A O 1
ATOM 1791 N N . CYS A 1 231 ? 100.862 74.834 6.829 1.00 28.28 231 CYS A N 1
ATOM 1792 C CA . CYS A 1 231 ? 100.132 74.514 5.583 1.00 28.73 231 CYS A CA 1
ATOM 1793 C C . CYS A 1 231 ? 99.017 75.464 5.287 1.00 27.62 231 CYS A C 1
ATOM 1794 O O . CYS A 1 231 ? 98.274 75.875 6.168 1.00 28.01 231 CYS A O 1
ATOM 1797 N N . ILE A 1 232 ? 98.910 75.803 4.017 1.00 26.60 232 ILE A N 1
ATOM 1798 C CA . ILE A 1 232 ? 97.795 76.562 3.552 1.00 25.76 232 ILE A CA 1
ATOM 1799 C C . ILE A 1 232 ? 96.988 75.557 2.760 1.00 25.32 232 ILE A C 1
ATOM 1800 O O . ILE A 1 232 ? 97.474 74.979 1.779 1.00 25.09 232 ILE A O 1
ATOM 1805 N N . CYS A 1 233 ? 95.778 75.299 3.246 1.00 24.68 233 CYS A N 1
ATOM 1806 C CA . CYS A 1 233 ? 94.814 74.507 2.512 1.00 24.27 233 CYS A CA 1
ATOM 1807 C C . CYS A 1 233 ? 94.069 75.459 1.590 1.00 23.96 233 CYS A C 1
ATOM 1808 O O . CYS A 1 233 ? 93.385 76.368 2.057 1.00 23.00 233 CYS A O 1
ATOM 1811 N N . THR A 1 234 ? 94.202 75.263 0.280 1.00 24.14 234 THR A N 1
ATOM 1812 C CA . THR A 1 234 ? 93.574 76.202 -0.676 1.00 24.06 234 THR A CA 1
ATOM 1813 C C . THR A 1 234 ? 92.611 75.632 -1.724 1.00 23.64 234 THR A C 1
ATOM 1814 O O . THR A 1 234 ? 92.754 74.502 -2.172 1.00 23.39 234 THR A O 1
ATOM 1818 N N . ASP A 1 235 ? 91.643 76.457 -2.117 1.00 23.47 235 ASP A N 1
ATOM 1819 C CA . ASP A 1 235 ? 90.734 76.107 -3.204 1.00 23.28 235 ASP A CA 1
ATOM 1820 C C . ASP A 1 235 ? 91.296 76.574 -4.543 1.00 23.08 235 ASP A C 1
ATOM 1821 O O . ASP A 1 235 ? 91.003 75.977 -5.567 1.00 23.37 235 ASP A O 1
ATOM 1826 N N . ALA A 1 236 ? 92.117 77.618 -4.517 1.00 22.56 236 ALA A N 1
ATOM 1827 C CA . ALA A 1 236 ? 92.687 78.223 -5.716 1.00 22.59 236 ALA A CA 1
ATOM 1828 C C . ALA A 1 236 ? 93.980 77.545 -6.145 1.00 22.15 236 ALA A C 1
ATOM 1829 O O . ALA A 1 236 ? 95.019 78.183 -6.197 1.00 21.49 236 ALA A O 1
ATOM 1831 N N . ILE A 1 237 ? 93.919 76.263 -6.469 1.00 22.37 237 ILE A N 1
ATOM 1832 C CA . ILE A 1 237 ? 95.144 75.492 -6.717 1.00 22.82 237 ILE A CA 1
ATOM 1833 C C . ILE A 1 237 ? 95.910 75.959 -7.956 1.00 23.68 237 ILE A C 1
ATOM 1834 O O . ILE A 1 237 ? 97.057 75.557 -8.164 1.00 23.21 237 ILE A O 1
ATOM 1839 N N . ASP A 1 238 ? 95.265 76.795 -8.774 1.00 24.41 238 ASP A N 1
ATOM 1840 C CA . ASP A 1 238 ? 95.904 77.380 -9.949 1.00 24.78 238 ASP A CA 1
ATOM 1841 C C . ASP A 1 238 ? 96.748 78.595 -9.593 1.00 24.89 238 ASP A C 1
ATOM 1842 O O . ASP A 1 238 ? 97.799 78.800 -10.172 1.00 25.45 238 ASP A O 1
ATOM 1847 N N . VAL A 1 239 ? 96.309 79.368 -8.616 1.00 24.95 239 VAL A N 1
ATOM 1848 C CA . VAL A 1 239 ? 96.976 80.602 -8.270 1.00 25.02 239 VAL A CA 1
ATOM 1849 C C . VAL A 1 239 ? 97.916 80.443 -7.104 1.00 25.39 239 VAL A C 1
ATOM 1850 O O . VAL A 1 239 ? 98.971 81.044 -7.108 1.00 24.70 239 VAL A O 1
ATOM 1854 N N . ILE A 1 240 ? 97.525 79.690 -6.069 1.00 26.65 240 ILE A N 1
ATOM 1855 C CA . ILE A 1 240 ? 98.464 79.398 -4.966 1.00 26.67 240 ILE A CA 1
ATOM 1856 C C . ILE A 1 240 ? 99.549 78.470 -5.489 1.00 27.13 240 ILE A C 1
ATOM 1857 O O . ILE A 1 240 ? 100.601 78.965 -5.854 1.00 28.42 240 ILE A O 1
ATOM 1862 N N . GLY A 1 241 ? 99.348 77.170 -5.613 1.00 26.89 241 GLY A N 1
ATOM 1863 C CA . GLY A 1 241 ? 100.355 76.421 -6.416 1.00 26.76 241 GLY A CA 1
ATOM 1864 C C . GLY A 1 241 ? 101.525 75.869 -5.632 1.00 26.88 241 GLY A C 1
ATOM 1865 O O . GLY A 1 241 ? 102.005 76.492 -4.698 1.00 26.51 241 GLY A O 1
ATOM 1866 N N . PRO A 1 242 ? 102.011 74.685 -6.013 1.00 27.79 242 PRO A N 1
ATOM 1867 C CA . PRO A 1 242 ? 102.678 73.861 -5.006 1.00 28.45 242 PRO A CA 1
ATOM 1868 C C . PRO A 1 242 ? 103.923 74.487 -4.446 1.00 28.73 242 PRO A C 1
ATOM 1869 O O . PRO A 1 242 ? 104.280 74.176 -3.326 1.00 29.37 242 PRO A O 1
ATOM 1873 N N . ASN A 1 243 ? 104.570 75.378 -5.196 1.00 29.45 243 ASN A N 1
ATOM 1874 C CA . ASN A 1 243 ? 105.805 76.028 -4.726 1.00 29.68 243 ASN A CA 1
ATOM 1875 C C . ASN A 1 243 ? 105.636 77.468 -4.239 1.00 30.52 243 ASN A C 1
ATOM 1876 O O . ASN A 1 243 ? 106.577 78.241 -4.225 1.00 30.68 243 ASN A O 1
ATOM 1881 N N . PHE A 1 244 ? 104.447 77.822 -3.806 1.00 31.67 244 PHE A N 1
ATOM 1882 C CA . PHE A 1 244 ? 104.228 79.136 -3.245 1.00 33.46 244 PHE A CA 1
ATOM 1883 C C . PHE A 1 244 ? 105.110 79.440 -2.010 1.00 34.47 244 PHE A C 1
ATOM 1884 O O . PHE A 1 244 ? 105.452 78.530 -1.243 1.00 35.32 244 PHE A O 1
ATOM 1892 N N . THR A 1 245 ? 105.495 80.713 -1.852 1.00 35.53 245 THR A N 1
ATOM 1893 C CA . THR A 1 245 ? 106.283 81.216 -0.684 1.00 35.84 245 THR A CA 1
ATOM 1894 C C . THR A 1 245 ? 106.051 82.724 -0.482 1.00 36.49 245 THR A C 1
ATOM 1895 O O . THR A 1 245 ? 105.615 83.417 -1.419 1.00 36.95 245 THR A O 1
ATOM 1899 N N . ALA A 1 246 ? 106.346 83.221 0.729 1.00 36.80 246 ALA A N 1
ATOM 1900 C CA . ALA A 1 246 ? 106.084 84.629 1.100 1.00 36.68 246 ALA A CA 1
ATOM 1901 C C . ALA A 1 246 ? 107.195 85.569 0.656 1.00 36.89 246 ALA A C 1
ATOM 1902 O O . ALA A 1 246 ? 107.205 86.039 -0.477 1.00 37.28 246 ALA A O 1
ATOM 1904 N N . SER B 1 2 ? 96.856 22.375 5.032 1.00 53.95 2 SER B N 1
ATOM 1905 C CA . SER B 1 2 ? 98.062 21.489 5.089 1.00 53.91 2 SER B CA 1
ATOM 1906 C C . SER B 1 2 ? 98.719 21.605 6.463 1.00 54.02 2 SER B C 1
ATOM 1907 O O . SER B 1 2 ? 99.026 20.591 7.105 1.00 54.08 2 SER B O 1
ATOM 1910 N N . ASN B 1 3 ? 98.951 22.847 6.897 1.00 53.84 3 ASN B N 1
ATOM 1911 C CA . ASN B 1 3 ? 99.341 23.123 8.287 1.00 53.53 3 ASN B CA 1
ATOM 1912 C C . ASN B 1 3 ? 98.068 23.425 9.108 1.00 53.11 3 ASN B C 1
ATOM 1913 O O . ASN B 1 3 ? 97.355 24.399 8.853 1.00 52.78 3 ASN B O 1
ATOM 1918 N N . TRP B 1 4 ? 97.796 22.556 10.082 1.00 52.56 4 TRP B N 1
ATOM 1919 C CA . TRP B 1 4 ? 96.469 22.430 10.704 1.00 51.91 4 TRP B CA 1
ATOM 1920 C C . TRP B 1 4 ? 96.602 22.213 12.217 1.00 51.17 4 TRP B C 1
ATOM 1921 O O . TRP B 1 4 ? 96.386 21.099 12.713 1.00 50.95 4 TRP B O 1
ATOM 1932 N N . PRO B 1 5 ? 96.956 23.284 12.960 1.00 50.18 5 PRO B N 1
ATOM 1933 C CA . PRO B 1 5 ? 97.155 23.164 14.414 1.00 49.49 5 PRO B CA 1
ATOM 1934 C C . PRO B 1 5 ? 95.893 22.816 15.203 1.00 48.64 5 PRO B C 1
ATOM 1935 O O . PRO B 1 5 ? 95.995 22.428 16.361 1.00 48.26 5 PRO B O 1
ATOM 1939 N N . TYR B 1 6 ? 94.730 22.921 14.566 1.00 47.96 6 TYR B N 1
ATOM 1940 C CA . TYR B 1 6 ? 93.455 22.882 15.260 1.00 47.64 6 TYR B CA 1
ATOM 1941 C C . TYR B 1 6 ? 93.014 21.455 15.600 1.00 47.15 6 TYR B C 1
ATOM 1942 O O . TYR B 1 6 ? 93.010 20.585 14.738 1.00 47.23 6 TYR B O 1
ATOM 1951 N N . PRO B 1 7 ? 92.693 21.208 16.878 1.00 46.59 7 PRO B N 1
ATOM 1952 C CA . PRO B 1 7 ? 92.222 19.955 17.498 1.00 46.42 7 PRO B CA 1
ATOM 1953 C C . PRO B 1 7 ? 91.055 19.205 16.879 1.00 45.37 7 PRO B C 1
ATOM 1954 O O . PRO B 1 7 ? 90.577 19.542 15.820 1.00 45.71 7 PRO B O 1
ATOM 1958 N N . ARG B 1 8 ? 90.617 18.174 17.584 1.00 44.31 8 ARG B N 1
ATOM 1959 C CA . ARG B 1 8 ? 89.666 17.216 17.060 1.00 43.79 8 ARG B CA 1
ATOM 1960 C C . ARG B 1 8 ? 88.287 17.493 17.583 1.00 41.93 8 ARG B C 1
ATOM 1961 O O . ARG B 1 8 ? 87.303 17.271 16.886 1.00 42.19 8 ARG B O 1
ATOM 1969 N N . ILE B 1 9 ? 88.223 17.920 18.838 1.00 39.88 9 ILE B N 1
ATOM 1970 C CA . ILE B 1 9 ? 86.970 18.331 19.457 1.00 38.15 9 ILE B CA 1
ATOM 1971 C C . ILE B 1 9 ? 87.020 19.843 19.683 1.00 37.01 9 ILE B C 1
ATOM 1972 O O . ILE B 1 9 ? 88.044 20.382 20.103 1.00 36.31 9 ILE B O 1
ATOM 1977 N N . VAL B 1 10 ? 85.930 20.524 19.337 1.00 35.85 10 VAL B N 1
ATOM 1978 C CA . VAL B 1 10 ? 85.780 21.943 19.626 1.00 35.08 10 VAL B CA 1
ATOM 1979 C C . VAL B 1 10 ? 84.569 22.187 20.534 1.00 34.29 10 VAL B C 1
ATOM 1980 O O . VAL B 1 10 ? 83.487 21.592 20.345 1.00 33.96 10 VAL B O 1
ATOM 1984 N N . ALA B 1 11 ? 84.786 23.053 21.532 1.00 33.20 11 ALA B N 1
ATOM 1985 C CA . ALA B 1 11 ? 83.759 23.447 22.499 1.00 32.28 11 ALA B CA 1
ATOM 1986 C C . ALA B 1 11 ? 82.881 24.574 21.928 1.00 31.11 11 ALA B C 1
ATOM 1987 O O . ALA B 1 11 ? 83.358 25.668 21.644 1.00 30.53 11 ALA B O 1
ATOM 1989 N N . HIS B 1 12 ? 81.596 24.270 21.789 1.00 30.20 12 HIS B N 1
ATOM 1990 C CA . HIS B 1 12 ? 80.611 25.119 21.129 1.00 29.98 12 HIS B CA 1
ATOM 1991 C C . HIS B 1 12 ? 80.147 26.255 22.033 1.00 29.22 12 HIS B C 1
ATOM 1992 O O . HIS B 1 12 ? 79.519 26.026 23.076 1.00 28.85 12 HIS B O 1
ATOM 1999 N N . ARG B 1 13 ? 80.453 27.476 21.613 1.00 28.50 13 ARG B N 1
ATOM 2000 C CA . ARG B 1 13 ? 80.070 28.674 22.341 1.00 28.08 13 ARG B CA 1
ATOM 2001 C C . ARG B 1 13 ? 80.604 28.619 23.748 1.00 26.97 13 ARG B C 1
ATOM 2002 O O . ARG B 1 13 ? 79.873 28.831 24.706 1.00 27.32 13 ARG B O 1
ATOM 2010 N N . GLY B 1 14 ? 81.889 28.303 23.862 1.00 25.97 14 GLY B N 1
ATOM 2011 C CA . GLY B 1 14 ? 82.581 28.243 25.149 1.00 24.72 14 GLY B CA 1
ATOM 2012 C C . GLY B 1 14 ? 82.388 26.993 26.001 1.00 24.31 14 GLY B C 1
ATOM 2013 O O . GLY B 1 14 ? 83.347 26.293 26.291 1.00 24.29 14 GLY B O 1
ATOM 2014 N N . GLY B 1 15 ? 81.173 26.721 26.460 1.00 23.42 15 GLY B N 1
ATOM 2015 C CA . GLY B 1 15 ? 80.994 25.656 27.451 1.00 22.71 15 GLY B CA 1
ATOM 2016 C C . GLY B 1 15 ? 79.865 24.716 27.127 1.00 21.61 15 GLY B C 1
ATOM 2017 O O . GLY B 1 15 ? 79.232 24.151 28.034 1.00 20.79 15 GLY B O 1
ATOM 2018 N N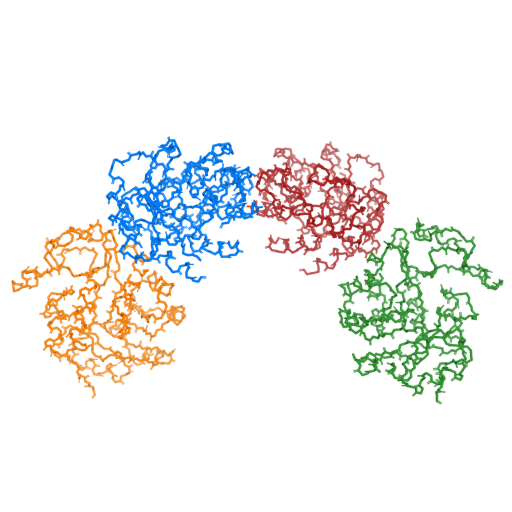 . GLY B 1 16 ? 79.600 24.564 25.832 1.00 20.83 16 GLY B N 1
ATOM 2019 C CA . GLY B 1 16 ? 78.538 23.693 25.379 1.00 20.42 16 GLY B CA 1
ATOM 2020 C C . GLY B 1 16 ? 77.253 24.211 25.953 1.00 20.04 16 GLY B C 1
ATOM 2021 O O . GLY B 1 16 ? 77.069 25.419 26.031 1.00 20.12 16 GLY B O 1
ATOM 2022 N N . LYS B 1 17 ? 76.380 23.311 26.380 1.00 19.65 17 LYS B N 1
ATOM 2023 C CA . LYS B 1 17 ? 75.178 23.699 27.098 1.00 19.74 17 LYS B CA 1
ATOM 2024 C C . LYS B 1 17 ? 75.333 23.388 28.598 1.00 19.85 17 LYS B C 1
ATOM 2025 O O . LYS B 1 17 ? 74.338 23.204 29.329 1.00 19.63 17 LYS B O 1
ATOM 2031 N N . LEU B 1 18 ? 76.586 23.365 29.064 1.00 19.75 18 LEU B N 1
ATOM 2032 C CA . LEU B 1 18 ? 76.869 23.220 30.501 1.00 19.49 18 LEU B CA 1
ATOM 2033 C C . LEU B 1 18 ? 76.977 24.573 31.226 1.00 18.92 18 LEU B C 1
ATOM 2034 O O . LEU B 1 18 ? 77.169 24.630 32.424 1.00 18.89 18 LEU B O 1
ATOM 2039 N N . ALA B 1 19 ? 76.828 25.660 30.492 1.00 18.78 19 ALA B N 1
ATOM 2040 C CA . ALA B 1 19 ? 77.043 27.004 31.018 1.00 18.65 19 ALA B CA 1
ATOM 2041 C C . ALA B 1 19 ? 76.501 27.998 30.003 1.00 18.40 19 ALA B C 1
ATOM 2042 O O . ALA B 1 19 ? 76.436 27.695 28.811 1.00 18.62 19 ALA B O 1
ATOM 2044 N N . PRO B 1 20 ? 76.114 29.190 30.456 1.00 18.24 20 PRO B N 1
ATOM 2045 C CA . PRO B 1 20 ? 75.524 30.155 29.512 1.00 18.22 20 PRO B CA 1
ATOM 2046 C C . PRO B 1 20 ? 76.418 30.411 28.313 1.00 17.70 20 PRO B C 1
ATOM 2047 O O . PRO B 1 20 ? 77.528 30.870 28.455 1.00 17.34 20 PRO B O 1
ATOM 2051 N N . GLU B 1 21 ? 75.931 30.072 27.139 1.00 17.94 21 GLU B N 1
ATOM 2052 C CA . GLU B 1 21 ? 76.714 30.208 25.927 1.00 18.84 21 GLU B CA 1
ATOM 2053 C C . GLU B 1 21 ? 77.372 31.597 25.775 1.00 18.76 21 GLU B C 1
ATOM 2054 O O . GLU B 1 21 ? 76.829 32.609 26.206 1.00 18.59 21 GLU B O 1
ATOM 2060 N N . ASN B 1 22 ? 78.544 31.610 25.154 1.00 18.75 22 ASN B N 1
ATOM 2061 C CA . ASN B 1 22 ? 79.217 32.826 24.724 1.00 19.36 22 ASN B CA 1
ATOM 2062 C C . ASN B 1 22 ? 79.592 33.786 25.858 1.00 19.53 22 ASN B C 1
ATOM 2063 O O . ASN B 1 22 ? 79.468 35.000 25.760 1.00 20.42 22 ASN B O 1
ATOM 2068 N N . THR B 1 23 ? 80.179 33.216 26.885 1.00 19.34 23 THR B N 1
ATOM 2069 C CA . THR B 1 23 ? 80.488 33.918 28.087 1.00 19.28 23 THR B CA 1
ATOM 2070 C C . THR B 1 23 ? 81.906 33.550 28.545 1.00 19.36 23 THR B C 1
ATOM 2071 O O . THR B 1 23 ? 82.407 32.463 28.219 1.00 19.79 23 THR B O 1
ATOM 2075 N N . LEU B 1 24 ? 82.571 34.449 29.269 1.00 18.64 24 LEU B N 1
ATOM 2076 C CA . LEU B 1 24 ? 83.844 34.092 29.927 1.00 17.89 24 LEU B CA 1
ATOM 2077 C C . LEU B 1 24 ? 83.675 32.893 30.864 1.00 17.22 24 LEU B C 1
ATOM 2078 O O . LEU B 1 24 ? 84.494 31.977 30.883 1.00 16.99 24 LEU B O 1
ATOM 2083 N N . ALA B 1 25 ? 82.611 32.907 31.655 1.00 16.69 25 ALA B N 1
ATOM 2084 C CA . ALA B 1 25 ? 82.310 31.797 32.549 1.00 16.12 25 ALA B CA 1
ATOM 2085 C C . ALA B 1 25 ? 82.244 30.478 31.788 1.00 15.87 25 ALA B C 1
ATOM 2086 O O . ALA B 1 25 ? 82.807 29.489 32.233 1.00 15.78 25 ALA B O 1
ATOM 2088 N N . ALA B 1 26 ? 81.578 30.467 30.634 1.00 15.92 26 ALA B N 1
ATOM 2089 C CA . ALA B 1 26 ? 81.400 29.238 29.854 1.00 15.91 26 ALA B CA 1
ATOM 2090 C C . ALA B 1 26 ? 82.724 28.747 29.289 1.00 15.98 26 ALA B C 1
ATOM 2091 O O . ALA B 1 26 ? 82.988 27.556 29.267 1.00 16.11 26 ALA B O 1
ATOM 2093 N N . ILE B 1 27 ? 83.567 29.657 28.839 1.00 15.93 27 ILE B N 1
ATOM 2094 C CA . ILE B 1 27 ? 84.900 29.266 28.419 1.00 15.89 27 ILE B CA 1
ATOM 2095 C C . ILE B 1 27 ? 85.614 28.608 29.584 1.00 16.74 27 ILE B C 1
ATOM 2096 O O . ILE B 1 27 ? 86.272 27.587 29.414 1.00 17.74 27 ILE B O 1
ATOM 2101 N N . ASP B 1 28 ? 85.503 29.170 30.779 1.00 17.14 28 ASP B N 1
ATOM 2102 C CA . ASP B 1 28 ? 86.193 28.561 31.905 1.00 17.42 28 ASP B CA 1
ATOM 2103 C C . ASP B 1 28 ? 85.696 27.134 32.114 1.00 17.68 28 ASP B C 1
ATOM 2104 O O . ASP B 1 28 ? 86.491 26.279 32.492 1.00 18.46 28 ASP B O 1
ATOM 2109 N N . VAL B 1 29 ? 84.405 26.869 31.889 1.00 17.49 29 VAL B N 1
ATOM 2110 C CA . VAL B 1 29 ? 83.877 25.516 32.091 1.00 17.40 29 VAL B CA 1
ATOM 2111 C C . VAL B 1 29 ? 84.426 24.584 31.012 1.00 17.41 29 VAL B C 1
ATOM 2112 O O . VAL B 1 29 ? 84.720 23.416 31.270 1.00 17.35 29 VAL B O 1
ATOM 2116 N N . GLY B 1 30 ? 84.618 25.115 29.821 1.00 17.95 30 GLY B N 1
ATOM 2117 C CA . GLY B 1 30 ? 85.309 24.388 28.759 1.00 18.58 30 GLY B CA 1
ATOM 2118 C C . GLY B 1 30 ? 86.659 23.918 29.263 1.00 19.40 30 GLY B C 1
ATOM 2119 O O . GLY B 1 30 ? 86.984 22.714 29.204 1.00 19.96 30 GLY B O 1
ATOM 2120 N N . ALA B 1 31 ? 87.418 24.863 29.820 1.00 19.72 31 ALA B N 1
ATOM 2121 C CA . ALA B 1 31 ? 88.724 24.570 30.391 1.00 19.63 31 ALA B CA 1
ATOM 2122 C C . ALA B 1 31 ? 88.631 23.558 31.515 1.00 19.68 31 ALA B C 1
ATOM 2123 O O . ALA B 1 31 ? 89.506 22.730 31.637 1.00 20.09 31 ALA B O 1
ATOM 2125 N N . LYS B 1 32 ? 87.580 23.587 32.324 1.00 20.09 32 LYS B N 1
ATOM 2126 C CA . LYS B 1 32 ? 87.454 22.607 33.408 1.00 20.56 32 LYS B CA 1
ATOM 2127 C C . LYS B 1 32 ? 87.396 21.155 32.868 1.00 21.14 32 LYS B C 1
ATOM 2128 O O . LYS B 1 32 ? 87.795 20.217 33.549 1.00 21.15 32 LYS B O 1
ATOM 2134 N N . TYR B 1 33 ? 86.895 20.973 31.648 1.00 21.64 33 TYR B N 1
ATOM 2135 C CA . TYR B 1 33 ? 86.828 19.652 31.040 1.00 21.91 33 TYR B CA 1
ATOM 2136 C C . TYR B 1 33 ? 87.986 19.451 30.055 1.00 23.03 33 TYR B C 1
ATOM 2137 O O . TYR B 1 33 ? 87.916 18.608 29.173 1.00 23.30 33 TYR B O 1
ATOM 2146 N N . GLY B 1 34 ? 89.043 20.247 30.192 1.00 24.68 34 GLY B N 1
ATOM 2147 C CA . GLY B 1 34 ? 90.296 20.025 29.471 1.00 25.42 34 GLY B CA 1
ATOM 2148 C C . GLY B 1 34 ? 90.395 20.469 28.027 1.00 27.60 34 GLY B C 1
ATOM 2149 O O . GLY B 1 34 ? 91.469 20.382 27.428 1.00 28.28 34 GLY B O 1
ATOM 2150 N N . HIS B 1 35 ? 89.312 20.968 27.447 1.00 29.46 35 HIS B N 1
ATOM 2151 C CA . HIS B 1 35 ? 89.293 21.175 25.997 1.00 30.96 35 HIS B CA 1
ATOM 2152 C C . HIS B 1 35 ? 90.340 22.180 25.536 1.00 31.69 35 HIS B C 1
ATOM 2153 O O . HIS B 1 35 ? 90.647 23.138 26.233 1.00 31.33 35 HIS B O 1
ATOM 2160 N N . LYS B 1 36 ? 90.888 21.932 24.349 1.00 33.42 36 LYS B N 1
ATOM 2161 C CA . LYS B 1 36 ? 91.993 22.730 23.789 1.00 34.38 36 LYS B CA 1
ATOM 2162 C C . LYS B 1 36 ? 91.515 23.707 22.691 1.00 35.18 36 LYS B C 1
ATOM 2163 O O . LYS B 1 36 ? 92.301 24.487 22.146 1.00 34.68 36 LYS B O 1
ATOM 2177 N N . ILE B 1 38 ? 87.915 26.239 21.567 1.00 35.58 38 ILE B N 1
ATOM 2178 C CA . ILE B 1 38 ? 86.555 26.761 21.697 1.00 35.07 38 ILE B CA 1
ATOM 2179 C C . ILE B 1 38 ? 86.125 27.475 20.421 1.00 34.03 38 ILE B C 1
ATOM 2180 O O . ILE B 1 38 ? 86.958 28.021 19.682 1.00 33.48 38 ILE B O 1
ATOM 2185 N N . GLU B 1 39 ? 84.816 27.442 20.182 1.00 33.04 39 GLU B N 1
ATOM 2186 C CA . GLU B 1 39 ? 84.164 28.260 19.175 1.00 32.04 39 GLU B CA 1
ATOM 2187 C C . GLU B 1 39 ? 83.218 29.206 19.879 1.00 31.55 39 GLU B C 1
ATOM 2188 O O . GLU B 1 39 ? 82.625 28.836 20.892 1.00 31.07 39 GLU B O 1
ATOM 2194 N N . PHE B 1 40 ? 83.045 30.404 19.318 1.00 30.74 40 PHE B N 1
ATOM 2195 C CA . PHE B 1 40 ? 82.115 31.392 19.872 1.00 30.14 40 PHE B CA 1
ATOM 2196 C C . PHE B 1 40 ? 81.690 32.417 18.837 1.00 29.80 40 PHE B C 1
ATOM 2197 O O . PHE B 1 40 ? 82.458 32.757 17.932 1.00 29.11 40 PHE B O 1
ATOM 2205 N N . ASP B 1 41 ? 80.493 32.958 19.043 1.00 29.61 41 ASP B N 1
ATOM 2206 C CA . ASP B 1 41 ? 79.822 33.822 18.083 1.00 29.53 41 ASP B CA 1
ATOM 2207 C C . ASP B 1 41 ? 80.155 35.315 18.278 1.00 29.37 41 ASP B C 1
ATOM 2208 O O . ASP B 1 41 ? 79.675 35.927 19.210 1.00 29.33 41 ASP B O 1
ATOM 2213 N N . ALA B 1 42 ? 80.959 35.885 17.370 1.00 29.66 42 ALA B N 1
ATOM 2214 C CA . ALA B 1 42 ? 81.448 37.286 17.442 1.00 29.74 42 ALA B CA 1
ATOM 2215 C C . ALA B 1 42 ? 80.685 38.265 16.544 1.00 30.04 42 ALA B C 1
ATOM 2216 O O . ALA B 1 42 ? 80.110 37.877 15.515 1.00 30.27 42 ALA B O 1
ATOM 2218 N N . LYS B 1 43 ? 80.728 39.543 16.932 1.00 30.18 43 LYS B N 1
ATOM 2219 C CA . LYS B 1 43 ? 79.695 40.522 16.541 1.00 30.05 43 LYS B CA 1
ATOM 2220 C C . LYS B 1 43 ? 80.071 41.942 16.962 1.00 30.34 43 LYS B C 1
ATOM 2221 O O . LYS B 1 43 ? 80.968 42.153 17.808 1.00 30.39 43 LYS B O 1
ATOM 2227 N N . LEU B 1 44 ? 79.339 42.907 16.413 1.00 30.36 44 LEU B N 1
ATOM 2228 C CA . LEU B 1 44 ? 79.707 44.312 16.512 1.00 30.55 44 LEU B CA 1
ATOM 2229 C C . LEU B 1 44 ? 78.655 45.155 17.258 1.00 30.32 44 LEU B C 1
ATOM 2230 O O . LEU B 1 44 ? 77.458 45.035 16.993 1.00 29.89 44 LEU B O 1
ATOM 2235 N N . SER B 1 45 ? 79.116 45.983 18.201 1.00 30.48 45 SER B N 1
ATOM 2236 C CA . SER B 1 45 ? 78.272 47.031 18.808 1.00 30.84 45 SER B CA 1
ATOM 2237 C C . SER B 1 45 ? 78.142 48.225 17.862 1.00 31.65 45 SER B C 1
ATOM 2238 O O . SER B 1 45 ? 78.960 48.385 16.943 1.00 31.74 45 SER B O 1
ATOM 2241 N N . LYS B 1 46 ? 77.160 49.086 18.133 1.00 32.16 46 LYS B N 1
ATOM 2242 C CA . LYS B 1 46 ? 76.882 50.260 17.297 1.00 32.02 46 LYS B CA 1
ATOM 2243 C C . LYS B 1 46 ? 78.132 51.106 17.020 1.00 31.86 46 LYS B C 1
ATOM 2244 O O . LYS B 1 46 ? 78.285 51.631 15.917 1.00 31.27 46 LYS B O 1
ATOM 2250 N N . ASP B 1 47 ? 79.014 51.213 18.013 1.00 31.70 47 ASP B N 1
ATOM 2251 C CA . ASP B 1 47 ? 80.289 51.971 17.900 1.00 32.08 47 ASP B CA 1
ATOM 2252 C C . ASP B 1 47 ? 81.533 51.080 17.630 1.00 32.06 47 ASP B C 1
ATOM 2253 O O . ASP B 1 47 ? 82.687 51.428 17.993 1.00 31.24 47 ASP B O 1
ATOM 2258 N N . GLY B 1 48 ? 81.280 49.925 17.014 1.00 32.04 48 GLY B N 1
ATOM 2259 C CA . GLY B 1 48 ? 82.337 49.072 16.512 1.00 32.35 48 GLY B CA 1
ATOM 2260 C C . GLY B 1 48 ? 83.242 48.453 17.554 1.00 32.94 48 GLY B C 1
ATOM 2261 O O . GLY B 1 48 ? 84.457 48.305 17.320 1.00 33.30 48 GLY B O 1
ATOM 2262 N N . GLU B 1 49 ? 82.673 48.123 18.715 1.00 32.72 49 GLU B N 1
ATOM 2263 C CA . GLU B 1 49 ? 83.346 47.232 19.646 1.00 32.31 49 GLU B CA 1
ATOM 2264 C C . GLU B 1 49 ? 82.950 45.811 19.272 1.00 31.37 49 GLU B C 1
ATOM 2265 O O . GLU B 1 49 ? 81.823 45.572 18.791 1.00 31.28 49 GLU B O 1
ATOM 2271 N N . ILE B 1 50 ? 83.867 44.872 19.472 1.00 29.85 50 ILE B N 1
ATOM 2272 C CA . ILE B 1 50 ? 83.581 43.478 19.138 1.00 29.26 50 ILE B CA 1
ATOM 2273 C C . ILE B 1 50 ? 83.342 42.643 20.385 1.00 27.43 50 ILE B C 1
ATOM 2274 O O . ILE B 1 50 ? 84.237 42.481 21.214 1.00 27.05 50 ILE B O 1
ATOM 2279 N N . PHE B 1 51 ? 82.133 42.107 20.487 1.00 25.82 51 PHE B N 1
ATOM 2280 C CA . PHE B 1 51 ? 81.696 41.355 21.659 1.00 24.66 51 PHE B CA 1
ATOM 2281 C C . PHE B 1 51 ? 81.048 40.057 21.177 1.00 24.37 51 PHE B C 1
ATOM 2282 O O . PHE B 1 51 ? 80.932 39.856 19.964 1.00 24.15 51 PHE B O 1
ATOM 2290 N N . LEU B 1 52 ? 80.620 39.197 22.109 1.00 23.72 52 LEU B N 1
ATOM 2291 C CA . LEU B 1 52 ? 80.053 37.901 21.749 1.00 23.50 52 LEU B CA 1
ATOM 2292 C C . LEU B 1 52 ? 78.567 37.761 22.020 1.00 23.31 52 LEU B C 1
ATOM 2293 O O . LEU B 1 52 ? 78.116 37.932 23.131 1.00 23.81 52 LEU B O 1
ATOM 2298 N N . LEU B 1 53 ? 77.812 37.371 21.013 1.00 23.80 53 LEU B N 1
ATOM 2299 C CA . LEU B 1 53 ? 76.400 37.044 21.196 1.00 23.97 53 LEU B CA 1
ATOM 2300 C C . LEU B 1 53 ? 75.950 36.370 19.919 1.00 24.09 53 LEU B C 1
ATOM 2301 O O . LEU B 1 53 ? 76.257 36.869 18.845 1.00 23.75 53 LEU B O 1
ATOM 2306 N N . HIS B 1 54 ? 75.266 35.260 20.022 1.00 24.68 54 HIS B N 1
ATOM 2307 C CA . HIS B 1 54 ? 74.806 34.583 18.846 1.00 24.82 54 HIS B CA 1
ATOM 2308 C C . HIS B 1 54 ? 73.670 35.309 18.170 1.00 24.63 54 HIS B C 1
ATOM 2309 O O . HIS B 1 54 ? 73.881 36.002 17.217 1.00 24.11 54 HIS B O 1
ATOM 2316 N N . ASP B 1 55 ? 72.468 35.182 18.690 1.00 24.76 55 ASP B N 1
ATOM 2317 C CA . ASP B 1 55 ? 71.353 35.944 18.192 1.00 25.19 55 ASP B CA 1
ATOM 2318 C C . ASP B 1 55 ? 71.602 37.372 17.827 1.00 25.98 55 ASP B C 1
ATOM 2319 O O . ASP B 1 55 ? 72.662 37.894 18.041 1.00 25.96 55 ASP B O 1
ATOM 2324 N N . ASP B 1 56 ? 70.593 37.989 17.236 1.00 20.00 56 ASP B N 1
ATOM 2325 C CA . ASP B 1 56 ? 70.654 39.369 16.784 1.00 20.00 56 ASP B CA 1
ATOM 2326 C C . ASP B 1 56 ? 70.150 40.213 17.924 1.00 20.00 56 ASP B C 1
ATOM 2327 O O . ASP B 1 56 ? 70.618 41.302 18.148 1.00 27.12 56 ASP B O 1
ATOM 2332 N N . ASN B 1 57 ? 69.179 39.661 18.636 1.00 26.80 57 ASN B N 1
ATOM 2333 C CA . ASN B 1 57 ? 68.580 40.250 19.820 1.00 26.91 57 ASN B CA 1
ATOM 2334 C C . ASN B 1 57 ? 69.078 39.653 21.128 1.00 26.47 57 ASN B C 1
ATOM 2335 O O . ASN B 1 57 ? 69.763 38.667 21.138 1.00 26.94 57 ASN B O 1
ATOM 2340 N N . LEU B 1 58 ? 68.669 40.250 22.236 1.00 25.62 58 LEU B N 1
ATOM 2341 C CA . LEU B 1 58 ? 69.241 39.994 23.547 1.00 24.84 58 LEU B CA 1
ATOM 2342 C C . LEU B 1 58 ? 68.407 39.014 24.355 1.00 24.43 58 LEU B C 1
ATOM 2343 O O . LEU B 1 58 ? 68.881 38.502 25.355 1.00 24.86 58 LEU B O 1
ATOM 2348 N N . GLU B 1 59 ? 67.177 38.741 23.936 1.00 23.87 59 GLU B N 1
ATOM 2349 C CA . GLU B 1 59 ? 66.173 38.164 24.858 1.00 23.59 59 GLU B CA 1
ATOM 2350 C C . GLU B 1 59 ? 66.405 36.721 25.280 1.00 22.35 59 GLU B C 1
ATOM 2351 O O . GLU B 1 59 ? 66.048 36.326 26.398 1.00 21.60 59 GLU B O 1
ATOM 2357 N N . ARG B 1 60 ? 66.985 35.925 24.384 1.00 21.39 60 ARG B N 1
ATOM 2358 C CA . ARG B 1 60 ? 67.160 34.500 24.670 1.00 20.32 60 ARG B CA 1
ATOM 2359 C C . ARG B 1 60 ? 68.213 34.322 25.730 1.00 19.08 60 ARG B C 1
ATOM 2360 O O . ARG B 1 60 ? 67.968 33.649 26.713 1.00 19.38 60 ARG B O 1
ATOM 2368 N N . THR B 1 61 ? 69.380 34.929 25.525 1.00 17.78 61 THR B N 1
ATOM 2369 C CA . THR B 1 61 ? 70.514 34.704 26.404 1.00 16.79 61 THR B CA 1
ATOM 2370 C C . THR B 1 61 ? 70.830 35.863 27.349 1.00 16.67 61 THR B C 1
ATOM 2371 O O . THR B 1 61 ? 71.967 36.020 27.757 1.00 16.48 61 THR B O 1
ATOM 2375 N N . SER B 1 62 ? 69.824 36.638 27.744 1.00 16.12 62 SER B N 1
ATOM 2376 C CA . SER B 1 62 ? 70.056 37.723 28.678 1.00 16.01 62 SER B CA 1
ATOM 2377 C C . SER B 1 62 ? 68.770 38.317 29.254 1.00 15.87 62 SER B C 1
ATOM 2378 O O . SER B 1 62 ? 67.676 37.773 29.092 1.00 16.79 62 SER B O 1
ATOM 2381 N N . ASN B 1 63 ? 68.935 39.394 30.005 1.00 15.42 63 ASN B N 1
ATOM 2382 C CA . ASN B 1 63 ? 67.843 40.082 30.662 1.00 15.01 63 ASN B CA 1
ATOM 2383 C C . ASN B 1 63 ? 67.584 41.386 29.921 1.00 14.82 63 ASN B C 1
ATOM 2384 O O . ASN B 1 63 ? 66.993 42.307 30.441 1.00 14.66 63 ASN B O 1
ATOM 2389 N N . GLY B 1 64 ? 68.055 41.461 28.694 1.00 15.60 64 GLY B N 1
ATOM 2390 C CA . GLY B 1 64 ? 67.857 42.633 27.872 1.00 16.44 64 GLY B CA 1
ATOM 2391 C C . GLY B 1 64 ? 66.880 42.326 26.760 1.00 17.36 64 GLY B C 1
ATOM 2392 O O . GLY B 1 64 ? 66.401 41.203 26.619 1.00 16.99 64 GLY B O 1
ATOM 2393 N N . TRP B 1 65 ? 66.599 43.336 25.952 1.00 18.94 65 TRP B N 1
ATOM 2394 C CA . TRP B 1 65 ? 65.700 43.173 24.819 1.00 19.93 65 TRP B CA 1
ATOM 2395 C C . TRP B 1 65 ? 66.195 44.057 23.720 1.00 20.01 65 TRP B C 1
ATOM 2396 O O . TRP B 1 65 ? 66.981 44.960 23.976 1.00 19.94 65 TRP B O 1
ATOM 2407 N N . GLY B 1 66 ? 65.738 43.795 22.503 1.00 20.37 66 GLY B N 1
ATOM 2408 C CA . GLY B 1 66 ? 66.144 44.592 21.354 1.00 20.79 66 GLY B CA 1
ATOM 2409 C C . GLY B 1 66 ? 67.387 44.062 20.673 1.00 21.44 66 GLY B C 1
ATOM 2410 O O . GLY B 1 66 ? 67.848 42.974 20.969 1.00 21.96 66 GLY B O 1
ATOM 2411 N N . VAL B 1 67 ? 67.941 44.866 19.783 1.00 22.08 67 VAL B N 1
ATOM 2412 C CA . VAL B 1 67 ? 68.981 44.447 18.870 1.00 23.08 67 VAL B CA 1
ATOM 2413 C C . VAL B 1 67 ? 70.351 44.920 19.384 1.00 23.75 67 VAL B C 1
ATOM 2414 O O . VAL B 1 67 ? 70.710 46.088 19.281 1.00 23.65 67 VAL B O 1
ATOM 2418 N N . ALA B 1 68 ? 71.121 43.993 19.935 1.00 24.64 68 ALA B N 1
ATOM 2419 C CA . ALA B 1 68 ? 72.359 44.335 20.608 1.00 25.42 68 ALA B CA 1
ATOM 2420 C C . ALA B 1 68 ? 73.205 45.322 19.804 1.00 26.65 68 ALA B C 1
ATOM 2421 O O . ALA B 1 68 ? 73.743 46.278 20.378 1.00 27.66 68 ALA B O 1
ATOM 2423 N N . GLY B 1 69 ? 73.320 45.099 18.487 1.00 27.65 69 GLY B N 1
ATOM 2424 C CA . GLY B 1 69 ? 74.194 45.910 17.612 1.00 27.92 69 GLY B CA 1
ATOM 2425 C C . GLY B 1 69 ? 73.717 47.342 17.406 1.00 29.19 69 GLY B C 1
ATOM 2426 O O . GLY B 1 69 ? 74.460 48.205 16.904 1.00 29.18 69 GLY B O 1
ATOM 2427 N N . GLU B 1 70 ? 72.474 47.599 17.801 1.00 30.15 70 GLU B N 1
ATOM 2428 C CA . GLU B 1 70 ? 71.937 48.942 17.755 1.00 31.21 70 GLU B CA 1
ATOM 2429 C C . GLU B 1 70 ? 72.288 49.795 18.973 1.00 31.13 70 GLU B C 1
ATOM 2430 O O . GLU B 1 70 ? 72.157 51.014 18.907 1.00 31.60 70 GLU B O 1
ATOM 2436 N N . LEU B 1 71 ? 72.803 49.178 20.038 1.00 30.68 71 LEU B N 1
ATOM 2437 C CA . LEU B 1 71 ? 73.176 49.904 21.249 1.00 30.54 71 LEU B CA 1
ATOM 2438 C C . LEU B 1 71 ? 74.683 50.067 21.328 1.00 30.16 71 LEU B C 1
ATOM 2439 O O . LEU B 1 71 ? 75.427 49.260 20.769 1.00 30.41 71 LEU B O 1
ATOM 2444 N N . ASN B 1 72 ? 75.140 51.083 22.054 1.00 29.79 72 ASN B N 1
ATOM 2445 C CA . ASN B 1 72 ? 76.580 51.262 22.248 1.00 29.53 72 ASN B CA 1
ATOM 2446 C C . ASN B 1 72 ? 77.103 50.397 23.375 1.00 28.80 72 ASN B C 1
ATOM 2447 O O . ASN B 1 72 ? 76.379 50.059 24.328 1.00 28.60 72 ASN B O 1
ATOM 2452 N N . TRP B 1 73 ? 78.388 50.098 23.277 1.00 27.85 73 TRP B N 1
ATOM 2453 C CA . TRP B 1 73 ? 79.013 49.111 24.124 1.00 27.34 73 TRP B CA 1
ATOM 2454 C C . TRP B 1 73 ? 78.723 49.374 25.575 1.00 27.18 73 TRP B C 1
ATOM 2455 O O . TRP B 1 73 ? 78.363 48.486 26.316 1.00 27.23 73 TRP B O 1
ATOM 2466 N N . GLN B 1 74 ? 78.898 50.613 25.962 1.00 27.19 74 GLN B N 1
ATOM 2467 C CA . GLN B 1 74 ? 78.571 51.063 27.284 1.00 27.99 74 GLN B CA 1
ATOM 2468 C C . GLN B 1 74 ? 77.148 50.685 27.791 1.00 27.06 74 GLN B C 1
ATOM 2469 O O . GLN B 1 74 ? 76.960 50.450 28.976 1.00 25.86 74 GLN B O 1
ATOM 2475 N N . ASP B 1 75 ? 76.152 50.644 26.914 1.00 26.75 75 ASP B N 1
ATOM 2476 C CA . ASP B 1 75 ? 74.827 50.194 27.338 1.00 26.70 75 ASP B CA 1
ATOM 2477 C C . ASP B 1 75 ? 74.860 48.672 27.437 1.00 26.47 75 ASP B C 1
ATOM 2478 O O . ASP B 1 75 ? 74.264 48.080 28.337 1.00 27.46 75 ASP B O 1
ATOM 2483 N N . LEU B 1 76 ? 75.597 48.035 26.536 1.00 25.66 76 LEU B N 1
ATOM 2484 C CA . LEU B 1 76 ? 75.731 46.581 26.555 1.00 24.74 76 LEU B CA 1
ATOM 2485 C C . LEU B 1 76 ? 76.459 46.059 27.795 1.00 24.25 76 LEU B C 1
ATOM 2486 O O . LEU B 1 76 ? 76.121 44.996 28.300 1.00 24.82 76 LEU B O 1
ATOM 2491 N N . LEU B 1 77 ? 77.449 46.820 28.267 1.00 23.40 77 LEU B N 1
ATOM 2492 C CA . LEU B 1 77 ? 78.213 46.553 29.506 1.00 22.48 77 LEU B CA 1
ATOM 2493 C C . LEU B 1 77 ? 77.337 46.230 30.729 1.00 21.92 77 LEU B C 1
ATOM 2494 O O . LEU B 1 77 ? 77.765 45.481 31.587 1.00 22.28 77 LEU B O 1
ATOM 2499 N N . ARG B 1 78 ? 76.125 46.796 30.814 1.00 21.24 78 ARG B N 1
ATOM 2500 C CA . ARG B 1 78 ? 75.216 46.562 31.949 1.00 20.57 78 ARG B CA 1
ATOM 2501 C C . ARG B 1 78 ? 74.376 45.274 31.872 1.00 19.64 78 ARG B C 1
ATOM 2502 O O . ARG B 1 78 ? 73.725 44.911 32.838 1.00 19.29 78 ARG B O 1
ATOM 2510 N N . VAL B 1 79 ? 74.354 44.609 30.721 1.00 18.64 79 VAL B N 1
ATOM 2511 C CA . VAL B 1 79 ? 73.523 43.423 30.533 1.00 17.60 79 VAL B CA 1
ATOM 2512 C C . VAL B 1 79 ? 74.048 42.220 31.310 1.00 16.58 79 VAL B C 1
ATOM 2513 O O . VAL B 1 79 ? 75.247 42.036 31.446 1.00 16.49 79 VAL B O 1
ATOM 2517 N N . ASP B 1 80 ? 73.114 41.402 31.780 1.00 15.91 80 ASP B N 1
ATOM 2518 C CA . ASP B 1 80 ? 73.369 40.118 32.460 1.00 15.40 80 ASP B CA 1
ATOM 2519 C C . ASP B 1 80 ? 73.082 38.928 31.524 1.00 15.08 80 ASP B C 1
ATOM 2520 O O . ASP B 1 80 ? 71.915 38.509 31.358 1.00 14.80 80 ASP B O 1
ATOM 2525 N N . ALA B 1 81 ? 74.154 38.395 30.940 1.00 14.35 81 ALA B N 1
ATOM 2526 C CA . ALA B 1 81 ? 74.090 37.275 30.016 1.00 14.50 81 ALA B CA 1
ATOM 2527 C C . ALA B 1 81 ? 74.243 35.894 30.676 1.00 14.07 81 ALA B C 1
ATOM 2528 O O . ALA B 1 81 ? 74.714 34.953 30.039 1.00 14.42 81 ALA B O 1
ATOM 2530 N N . GLY B 1 82 ? 73.832 35.757 31.927 1.00 14.19 82 GLY B N 1
ATOM 2531 C CA . GLY B 1 82 ? 74.072 34.508 32.676 1.00 14.17 82 GLY B CA 1
ATOM 2532 C C . GLY B 1 82 ? 72.917 33.979 33.510 1.00 14.00 82 GLY B C 1
ATOM 2533 O O . GLY B 1 82 ? 72.717 32.778 33.568 1.00 14.64 82 GLY B O 1
ATOM 2534 N N . SER B 1 83 ? 72.178 34.852 34.187 1.00 13.61 83 SER B N 1
ATOM 2535 C CA . SER B 1 83 ? 71.054 34.419 35.029 1.00 13.60 83 SER B CA 1
ATOM 2536 C C . SER B 1 83 ? 70.057 33.514 34.317 1.00 13.17 83 SER B C 1
ATOM 2537 O O . SER B 1 83 ? 69.515 32.611 34.894 1.00 13.59 83 SER B O 1
ATOM 2540 N N . TRP B 1 84 ? 69.825 33.753 33.044 1.00 13.73 84 TRP B N 1
ATOM 2541 C CA . TRP B 1 84 ? 68.909 32.918 32.286 1.00 13.80 84 TRP B CA 1
ATOM 2542 C C . TRP B 1 84 ? 69.270 31.417 32.352 1.00 13.94 84 TRP B C 1
ATOM 2543 O O . TRP B 1 84 ? 68.379 30.574 32.481 1.00 14.15 84 TRP B O 1
ATOM 2554 N N . TYR B 1 85 ? 70.565 31.098 32.294 1.00 13.57 85 TYR B N 1
ATOM 2555 C CA . TYR B 1 85 ? 71.008 29.723 32.367 1.00 13.37 85 TYR B CA 1
ATOM 2556 C C . TYR B 1 85 ? 70.724 29.172 33.738 1.00 13.35 85 TYR B C 1
ATOM 2557 O O . TYR B 1 85 ? 70.087 28.154 33.869 1.00 14.07 85 TYR B O 1
ATOM 2566 N N . SER B 1 86 ? 71.199 29.839 34.775 1.00 12.88 86 SER B N 1
ATOM 2567 C CA . SER B 1 86 ? 71.002 29.336 36.136 1.00 12.45 86 SER B CA 1
ATOM 2568 C C . SER B 1 86 ? 71.385 30.406 37.113 1.00 11.89 86 SER B C 1
ATOM 2569 O O . SER B 1 86 ? 72.159 31.303 36.782 1.00 12.44 86 SER B O 1
ATOM 2572 N N . LYS B 1 87 ? 70.870 30.281 38.324 1.00 11.10 87 LYS B N 1
ATOM 2573 C CA . LYS B 1 87 ? 71.067 31.309 39.327 1.00 10.35 87 LYS B CA 1
ATOM 2574 C C . LYS B 1 87 ? 72.561 31.513 39.638 1.00 9.91 87 LYS B C 1
ATOM 2575 O O . LYS B 1 87 ? 72.978 32.626 39.904 1.00 10.58 87 LYS B O 1
ATOM 2581 N N . ALA B 1 88 ? 73.369 30.471 39.510 1.00 9.14 88 ALA B N 1
ATOM 2582 C CA . ALA B 1 88 ? 74.799 30.566 39.784 1.00 9.18 88 ALA B CA 1
ATOM 2583 C C . ALA B 1 88 ? 75.554 31.523 38.874 1.00 8.76 88 ALA B C 1
ATOM 2584 O O . ALA B 1 88 ? 76.653 31.933 39.194 1.00 8.90 88 ALA B O 1
ATOM 2586 N N . PHE B 1 89 ? 74.973 31.897 37.747 1.00 9.00 89 PHE B N 1
ATOM 2587 C CA . PHE B 1 89 ? 75.658 32.787 36.829 1.00 9.42 89 PHE B CA 1
ATOM 2588 C C . PHE B 1 89 ? 75.152 34.228 36.824 1.00 9.09 89 PHE B C 1
ATOM 2589 O O . PHE B 1 89 ? 75.289 34.898 35.841 1.00 9.04 89 PHE B O 1
ATOM 2597 N N . LYS B 1 90 ? 74.657 34.709 37.949 1.00 10.07 90 LYS B N 1
ATOM 2598 C CA . LYS B 1 90 ? 74.177 36.105 38.123 1.00 10.93 90 LYS B CA 1
ATOM 2599 C C . LYS B 1 90 ? 75.062 37.222 37.540 1.00 11.90 90 LYS B C 1
ATOM 2600 O O . LYS B 1 90 ? 74.626 38.120 36.762 1.00 10.16 90 LYS B O 1
ATOM 2606 N N . GLY B 1 91 ? 76.329 37.199 37.909 1.00 12.95 91 GLY B N 1
ATOM 2607 C CA . GLY B 1 91 ? 77.207 38.241 37.342 1.00 14.24 91 GLY B CA 1
ATOM 2608 C C . GLY B 1 91 ? 77.116 38.560 35.832 1.00 13.77 91 GLY B C 1
ATOM 2609 O O . GLY B 1 91 ? 77.253 39.700 35.425 1.00 13.84 91 GLY B O 1
ATOM 2610 N N . GLU B 1 92 ? 76.876 37.543 35.017 1.00 13.85 92 GLU B N 1
ATOM 2611 C CA . GLU B 1 92 ? 77.745 37.330 33.880 1.00 14.22 92 GLU B CA 1
ATOM 2612 C C . GLU B 1 92 ? 77.614 38.318 32.742 1.00 14.44 92 GLU B C 1
ATOM 2613 O O . GLU B 1 92 ? 76.526 38.505 32.239 1.00 14.89 92 GLU B O 1
ATOM 2619 N N . PRO B 1 93 ? 78.742 38.942 32.330 1.00 14.57 93 PRO B N 1
ATOM 2620 C CA . PRO B 1 93 ? 78.696 39.943 31.266 1.00 14.34 93 PRO B CA 1
ATOM 2621 C C . PRO B 1 93 ? 78.720 39.381 29.877 1.00 14.86 93 PRO B C 1
ATOM 2622 O O . PRO B 1 93 ? 79.138 38.256 29.674 1.00 15.32 93 PRO B O 1
ATOM 2626 N N . LEU B 1 94 ? 78.240 40.179 28.924 1.00 15.58 94 LEU B N 1
ATOM 2627 C CA . LEU B 1 94 ? 78.633 40.051 27.533 1.00 15.65 94 LEU B CA 1
ATOM 2628 C C . LEU B 1 94 ? 80.136 40.384 27.454 1.00 15.95 94 LEU B C 1
ATOM 2629 O O . LEU B 1 94 ? 80.561 41.413 27.976 1.00 15.86 94 LEU B O 1
ATOM 2634 N N . PRO B 1 95 ? 80.961 39.478 26.883 1.00 16.84 95 PRO B N 1
ATOM 2635 C CA . PRO B 1 95 ? 82.398 39.736 26.775 1.00 17.49 95 PRO B CA 1
ATOM 2636 C C . PRO B 1 95 ? 82.872 40.343 25.443 1.00 18.20 95 PRO B C 1
ATOM 2637 O O . PRO B 1 95 ? 82.289 40.087 24.400 1.00 18.64 95 PRO B O 1
ATOM 2641 N N . LEU B 1 96 ? 83.921 41.159 25.509 1.00 19.06 96 LEU B N 1
ATOM 2642 C CA . LEU B 1 96 ? 84.636 41.652 24.332 1.00 19.75 96 LEU B CA 1
ATOM 2643 C C . LEU B 1 96 ? 85.617 40.613 23.826 1.00 20.42 96 LEU B C 1
ATOM 2644 O O . LEU B 1 96 ? 86.259 39.950 24.625 1.00 19.87 96 LEU B O 1
ATOM 2649 N N . LEU B 1 97 ? 85.799 40.538 22.506 1.00 22.12 97 LEU B N 1
ATOM 2650 C CA . LEU B 1 97 ? 86.810 39.639 21.900 1.00 22.53 97 LEU B CA 1
ATOM 2651 C C . LEU B 1 97 ? 88.158 39.696 22.653 1.00 23.51 97 LEU B C 1
ATOM 2652 O O . LEU B 1 97 ? 88.727 38.640 22.980 1.00 23.18 97 LEU B O 1
ATOM 2657 N N . SER B 1 98 ? 88.632 40.910 22.976 1.00 24.28 98 SER B N 1
ATOM 2658 C CA . SER B 1 98 ? 89.922 41.081 23.674 1.00 24.66 98 SER B CA 1
ATOM 2659 C C . SER B 1 98 ? 89.997 40.264 24.957 1.00 25.54 98 SER B C 1
ATOM 2660 O O . SER B 1 98 ? 91.027 39.661 25.265 1.00 25.51 98 SER B O 1
ATOM 2663 N N . GLN B 1 99 ? 88.893 40.254 25.703 1.00 26.59 99 GLN B N 1
ATOM 2664 C CA . GLN B 1 99 ? 88.794 39.464 26.920 1.00 26.68 99 GLN B CA 1
ATOM 2665 C C . GLN B 1 99 ? 88.802 37.985 26.595 1.00 27.59 99 GLN B C 1
ATOM 2666 O O . GLN B 1 99 ? 89.399 37.198 27.329 1.00 27.33 99 GLN B O 1
ATOM 2672 N N . VAL B 1 100 ? 88.148 37.606 25.501 1.00 28.68 100 VAL B N 1
ATOM 2673 C CA . VAL B 1 100 ? 88.145 36.209 25.077 1.00 30.30 100 VAL B CA 1
ATOM 2674 C C . VAL B 1 100 ? 89.568 35.738 24.721 1.00 31.34 100 VAL B C 1
ATOM 2675 O O . VAL B 1 100 ? 90.022 34.700 25.204 1.00 31.56 100 VAL B O 1
ATOM 2679 N N . ALA B 1 101 ? 90.268 36.526 23.911 1.00 32.50 101 ALA B N 1
ATOM 2680 C CA . ALA B 1 101 ? 91.656 36.251 23.553 1.00 33.46 101 ALA B CA 1
ATOM 2681 C C . ALA B 1 101 ? 92.522 35.965 24.778 1.00 34.44 101 ALA B C 1
ATOM 2682 O O . ALA B 1 101 ? 93.253 34.975 24.809 1.00 34.35 101 ALA B O 1
ATOM 2684 N N . GLU B 1 102 ? 92.427 36.829 25.787 1.00 35.90 102 GLU B N 1
ATOM 2685 C CA . GLU B 1 102 ? 93.230 36.683 27.010 1.00 36.35 102 GLU B CA 1
ATOM 2686 C C . GLU B 1 102 ? 92.847 35.452 27.838 1.00 37.07 102 GLU B C 1
ATOM 2687 O O . GLU B 1 102 ? 93.641 34.992 28.665 1.00 37.89 102 GLU B O 1
ATOM 2693 N N . ARG B 1 103 ? 91.640 34.932 27.633 1.00 37.67 103 ARG B N 1
ATOM 2694 C CA . ARG B 1 103 ? 91.221 33.687 28.281 1.00 38.13 103 ARG B CA 1
ATOM 2695 C C . ARG B 1 103 ? 91.895 32.519 27.615 1.00 39.04 103 ARG B C 1
ATOM 2696 O O . ARG B 1 103 ? 92.444 31.645 28.279 1.00 39.05 103 ARG B O 1
ATOM 2704 N N . CYS B 1 104 ? 91.830 32.511 26.291 1.00 40.17 104 CYS B N 1
ATOM 2705 C CA . CYS B 1 104 ? 92.467 31.477 25.492 1.00 41.38 104 CYS B CA 1
ATOM 2706 C C . CYS B 1 104 ? 93.947 31.356 25.833 1.00 41.96 104 CYS B C 1
ATOM 2707 O O . CYS B 1 104 ? 94.428 30.261 26.076 1.00 42.00 104 CYS B O 1
ATOM 2710 N N . ARG B 1 105 ? 94.645 32.483 25.906 1.00 43.29 105 ARG B N 1
ATOM 2711 C CA . ARG B 1 105 ? 96.018 32.497 26.400 1.00 44.24 105 ARG B CA 1
ATOM 2712 C C . ARG B 1 105 ? 96.138 31.859 27.800 1.00 44.75 105 ARG B C 1
ATOM 2713 O O . ARG B 1 105 ? 96.859 30.892 27.985 1.00 44.62 105 ARG B O 1
ATOM 2721 N N . GLU B 1 106 ? 95.420 32.403 28.776 1.00 45.50 106 GLU B N 1
ATOM 2722 C CA . GLU B 1 106 ? 95.444 31.874 30.142 1.00 46.03 106 GLU B CA 1
ATOM 2723 C C . GLU B 1 106 ? 95.202 30.372 30.204 1.00 46.02 106 GLU B C 1
ATOM 2724 O O . GLU B 1 106 ? 95.643 29.726 31.147 1.00 46.08 106 GLU B O 1
ATOM 2730 N N . HIS B 1 107 ? 94.489 29.829 29.220 1.00 46.06 107 HIS B N 1
ATOM 2731 C CA . HIS B 1 107 ? 93.997 28.455 29.287 1.00 46.38 107 HIS B CA 1
ATOM 2732 C C . HIS B 1 107 ? 94.584 27.524 28.236 1.00 46.55 107 HIS B C 1
ATOM 2733 O O . HIS B 1 107 ? 94.165 26.380 28.138 1.00 46.23 107 HIS B O 1
ATOM 2740 N N . GLY B 1 108 ? 95.540 28.007 27.453 1.00 47.18 108 GLY B N 1
ATOM 2741 C CA . GLY B 1 108 ? 96.145 27.210 26.385 1.00 47.88 108 GLY B CA 1
ATOM 2742 C C . GLY B 1 108 ? 95.175 26.744 25.305 1.00 48.41 108 GLY B C 1
ATOM 2743 O O . GLY B 1 108 ? 95.276 25.616 24.819 1.00 48.40 108 GLY B O 1
ATOM 2760 N N . ALA B 1 111 ? 91.023 29.014 19.031 1.00 47.39 111 ALA B N 1
ATOM 2761 C CA . ALA B 1 111 ? 89.728 29.622 18.841 1.00 45.80 111 ALA B CA 1
ATOM 2762 C C . ALA B 1 111 ? 89.219 29.536 17.393 1.00 44.32 111 ALA B C 1
ATOM 2763 O O . ALA B 1 111 ? 89.912 29.923 16.438 1.00 43.51 111 ALA B O 1
ATOM 2765 N N . ASN B 1 112 ? 88.003 29.014 17.260 1.00 42.49 112 ASN B N 1
ATOM 2766 C CA . ASN B 1 112 ? 87.178 29.221 16.077 1.00 41.70 112 ASN B CA 1
ATOM 2767 C C . ASN B 1 112 ? 86.227 30.427 16.310 1.00 41.52 112 ASN B C 1
ATOM 2768 O O . ASN B 1 112 ? 85.176 30.282 16.960 1.00 41.61 112 ASN B O 1
ATOM 2773 N N . ILE B 1 113 ? 86.606 31.604 15.782 1.00 40.74 113 ILE B N 1
ATOM 2774 C CA . ILE B 1 113 ? 85.780 32.827 15.844 1.00 40.18 113 ILE B CA 1
ATOM 2775 C C . ILE B 1 113 ? 84.707 32.816 14.763 1.00 39.74 113 ILE B C 1
ATOM 2776 O O . ILE B 1 113 ? 84.952 33.321 13.682 1.00 39.50 113 ILE B O 1
ATOM 2781 N N . GLU B 1 114 ? 83.533 32.247 15.021 1.00 39.65 114 GLU B N 1
ATOM 2782 C CA . GLU B 1 114 ? 82.456 32.338 14.037 1.00 40.03 114 GLU B CA 1
ATOM 2783 C C . GLU B 1 114 ? 81.977 33.769 13.947 1.00 40.24 114 GLU B C 1
ATOM 2784 O O . GLU B 1 114 ? 81.451 34.282 14.922 1.00 40.12 114 GLU B O 1
ATOM 2790 N N . ILE B 1 115 ? 82.135 34.399 12.776 1.00 40.85 115 ILE B N 1
ATOM 2791 C CA . ILE B 1 115 ? 81.574 35.743 12.521 1.00 40.79 115 ILE B CA 1
ATOM 2792 C C . ILE B 1 115 ? 80.063 35.564 12.275 1.00 40.91 115 ILE B C 1
ATOM 2793 O O . ILE B 1 115 ? 79.643 34.810 11.385 1.00 40.50 115 ILE B O 1
ATOM 2798 N N . LYS B 1 116 ? 79.260 36.204 13.127 1.00 41.24 116 LYS B N 1
ATOM 2799 C CA . LYS B 1 116 ? 77.805 36.010 13.148 1.00 41.52 116 LYS B CA 1
ATOM 2800 C C . LYS B 1 116 ? 77.160 37.382 13.316 1.00 42.06 116 LYS B C 1
ATOM 2801 O O . LYS B 1 116 ? 76.607 37.690 14.377 1.00 42.17 116 LYS B O 1
ATOM 2807 N N . PRO B 1 117 ? 77.239 38.225 12.263 1.00 42.67 117 PRO B N 1
ATOM 2808 C CA . PRO B 1 117 ? 76.883 39.626 12.489 1.00 42.77 117 PRO B CA 1
ATOM 2809 C C . PRO B 1 117 ? 75.392 39.918 12.613 1.00 42.79 117 PRO B C 1
ATOM 2810 O O . PRO B 1 117 ? 74.520 39.043 12.415 1.00 42.17 117 PRO B O 1
ATOM 2814 N N . THR B 1 118 ? 75.158 41.161 13.024 1.00 43.07 118 THR B N 1
ATOM 2815 C CA . THR B 1 118 ? 73.860 41.785 12.987 1.00 43.24 118 THR B CA 1
ATOM 2816 C C . THR B 1 118 ? 73.520 41.796 11.482 1.00 43.44 118 THR B C 1
ATOM 2817 O O . THR B 1 118 ? 74.371 42.186 10.679 1.00 42.78 118 THR B O 1
ATOM 2821 N N . THR B 1 119 ? 72.322 41.340 11.093 1.00 43.99 119 THR B N 1
ATOM 2822 C CA . THR B 1 119 ? 71.902 41.386 9.678 1.00 44.68 119 THR B CA 1
ATOM 2823 C C . THR B 1 119 ? 72.173 42.768 9.062 1.00 45.49 119 THR B C 1
ATOM 2824 O O . THR B 1 119 ? 71.905 43.802 9.687 1.00 45.48 119 THR B O 1
ATOM 2828 N N . GLY B 1 120 ? 72.736 42.778 7.858 1.00 46.02 120 GLY B N 1
ATOM 2829 C CA . GLY B 1 120 ? 73.038 44.024 7.186 1.00 46.76 120 GLY B CA 1
ATOM 2830 C C . GLY B 1 120 ? 74.379 44.626 7.556 1.00 47.57 120 GLY B C 1
ATOM 2831 O O . GLY B 1 120 ? 74.768 45.658 6.997 1.00 47.97 120 GLY B O 1
ATOM 2832 N N . THR B 1 121 ? 75.105 44.001 8.480 1.00 48.25 121 THR B N 1
ATOM 2833 C CA . THR B 1 121 ? 76.434 44.513 8.871 1.00 48.81 121 THR B CA 1
ATOM 2834 C C . THR B 1 121 ? 77.610 43.657 8.359 1.00 49.39 121 THR B C 1
ATOM 2835 O O . THR B 1 121 ? 78.784 44.018 8.588 1.00 49.26 121 THR B O 1
ATOM 2839 N N . GLY B 1 122 ? 77.292 42.549 7.676 1.00 49.84 122 GLY B N 1
ATOM 2840 C CA . GLY B 1 122 ? 78.293 41.640 7.107 1.00 50.52 122 GLY B CA 1
ATOM 2841 C C . GLY B 1 122 ? 79.673 42.244 6.845 1.00 51.24 122 GLY B C 1
ATOM 2842 O O . GLY B 1 122 ? 80.660 41.850 7.472 1.00 52.00 122 GLY B O 1
ATOM 2843 N N . PRO B 1 123 ? 79.761 43.205 5.921 1.00 51.72 123 PRO B N 1
ATOM 2844 C CA . PRO B 1 123 ? 81.078 43.703 5.488 1.00 52.06 123 PRO B CA 1
ATOM 2845 C C . PRO B 1 123 ? 81.871 44.519 6.512 1.00 52.33 123 PRO B C 1
ATOM 2846 O O . PRO B 1 123 ? 83.107 44.567 6.414 1.00 52.50 123 PRO B O 1
ATOM 2850 N N . LEU B 1 124 ? 81.177 45.163 7.455 1.00 52.50 124 LEU B N 1
ATOM 2851 C CA . LEU B 1 124 ? 81.831 45.894 8.538 1.00 52.45 124 LEU B CA 1
ATOM 2852 C C . LEU B 1 124 ? 82.290 44.891 9.609 1.00 53.13 124 LEU B C 1
ATOM 2853 O O . LEU B 1 124 ? 83.334 45.067 10.261 1.00 52.85 124 LEU B O 1
ATOM 2858 N N . THR B 1 125 ? 81.509 43.828 9.773 1.00 53.75 125 THR B N 1
ATOM 2859 C CA . THR B 1 125 ? 81.813 42.822 10.768 1.00 54.43 125 THR B CA 1
ATOM 2860 C C . THR B 1 125 ? 83.114 42.112 10.382 1.00 54.57 125 THR B C 1
ATOM 2861 O O . THR B 1 125 ? 84.098 42.162 11.131 1.00 54.02 125 THR B O 1
ATOM 2865 N N . GLY B 1 126 ? 83.124 41.494 9.202 1.00 55.09 126 GLY B N 1
ATOM 2866 C CA . GLY B 1 126 ? 84.316 40.819 8.700 1.00 55.71 126 GLY B CA 1
ATOM 2867 C C . GLY B 1 126 ? 85.542 41.701 8.838 1.00 56.12 126 GLY B C 1
ATOM 2868 O O . GLY B 1 126 ? 86.526 41.335 9.480 1.00 55.70 126 GLY B O 1
ATOM 2869 N N . LYS B 1 127 ? 85.459 42.881 8.240 1.00 57.27 127 LYS B N 1
ATOM 2870 C CA . LYS B 1 127 ? 86.554 43.862 8.244 1.00 58.10 127 LYS B CA 1
ATOM 2871 C C . LYS B 1 127 ? 87.066 44.113 9.679 1.00 58.75 127 LYS B C 1
ATOM 2872 O O . LYS B 1 127 ? 88.269 44.082 9.930 1.00 58.45 127 LYS B O 1
ATOM 2886 N N . VAL B 1 129 ? 86.282 42.344 12.716 1.00 59.78 129 VAL B N 1
ATOM 2887 C CA . VAL B 1 129 ? 86.648 41.113 13.394 1.00 59.80 129 VAL B CA 1
ATOM 2888 C C . VAL B 1 129 ? 88.012 40.656 12.915 1.00 59.51 129 VAL B C 1
ATOM 2889 O O . VAL B 1 129 ? 88.853 40.240 13.718 1.00 59.44 129 VAL B O 1
ATOM 2893 N N . ALA B 1 130 ? 88.233 40.760 11.609 1.00 59.27 130 ALA B N 1
ATOM 2894 C CA . ALA B 1 130 ? 89.509 40.401 11.020 1.00 59.15 130 ALA B CA 1
ATOM 2895 C C . ALA B 1 130 ? 90.670 41.162 11.674 1.00 59.02 130 ALA B C 1
ATOM 2896 O O . ALA B 1 130 ? 91.571 40.541 12.239 1.00 58.63 130 ALA B O 1
ATOM 2898 N N . LEU B 1 131 ? 90.643 42.494 11.614 1.00 59.04 131 LEU B N 1
ATOM 2899 C CA . LEU B 1 131 ? 91.755 43.300 12.150 1.00 59.33 131 LEU B CA 1
ATOM 2900 C C . LEU B 1 131 ? 91.890 43.170 13.667 1.00 59.59 131 LEU B C 1
ATOM 2901 O O . LEU B 1 131 ? 93.000 43.214 14.199 1.00 60.03 131 LEU B O 1
ATOM 2906 N N . ALA B 1 132 ? 90.760 43.039 14.360 1.00 59.80 132 ALA B N 1
ATOM 2907 C CA . ALA B 1 132 ? 90.761 42.805 15.798 1.00 59.78 132 ALA B CA 1
ATOM 2908 C C . ALA B 1 132 ? 91.409 41.453 16.102 1.00 60.02 132 ALA B C 1
ATOM 2909 O O . ALA B 1 132 ? 92.253 41.362 17.006 1.00 60.20 132 ALA B O 1
ATOM 2911 N N . ALA B 1 133 ? 91.025 40.416 15.346 1.00 60.10 133 ALA B N 1
ATOM 2912 C CA . ALA B 1 133 ? 91.602 39.074 15.515 1.00 60.29 133 ALA B CA 1
ATOM 2913 C C . ALA B 1 133 ? 93.123 39.136 15.361 1.00 60.62 133 ALA B C 1
ATOM 2914 O O . ALA B 1 133 ? 93.854 38.665 16.236 1.00 60.42 133 ALA B O 1
ATOM 2916 N N . ARG B 1 134 ? 93.588 39.743 14.262 1.00 61.09 134 ARG B N 1
ATOM 2917 C CA . ARG B 1 134 ? 95.020 39.987 14.043 1.00 61.31 134 ARG B CA 1
ATOM 2918 C C . ARG B 1 134 ? 95.679 40.624 15.262 1.00 61.52 134 ARG B C 1
ATOM 2919 O O . ARG B 1 134 ? 96.486 39.981 15.945 1.00 61.69 134 ARG B O 1
ATOM 2927 N N . GLN B 1 135 ? 95.324 41.877 15.540 1.00 61.68 135 GLN B N 1
ATOM 2928 C CA . GLN B 1 135 ? 95.988 42.650 16.594 1.00 61.95 135 GLN B CA 1
ATOM 2929 C C . GLN B 1 135 ? 95.982 41.907 17.940 1.00 61.67 135 GLN B C 1
ATOM 2930 O O . GLN B 1 135 ? 96.925 42.045 18.714 1.00 61.47 135 GLN B O 1
ATOM 2936 N N . LEU B 1 136 ? 94.946 41.096 18.183 1.00 61.63 136 LEU B N 1
ATOM 2937 C CA . LEU B 1 136 ? 94.756 40.392 19.469 1.00 61.64 136 LEU B CA 1
ATOM 2938 C C . LEU B 1 136 ? 95.366 39.000 19.592 1.00 61.57 136 LEU B C 1
ATOM 2939 O O . LEU B 1 136 ? 95.667 38.574 20.698 1.00 61.44 136 LEU B O 1
ATOM 2944 N N . TRP B 1 137 ? 95.506 38.282 18.482 1.00 61.76 137 TRP B N 1
ATOM 2945 C CA . TRP B 1 137 ? 96.240 37.005 18.467 1.00 61.90 137 TRP B CA 1
ATOM 2946 C C . TRP B 1 137 ? 97.687 37.168 17.937 1.00 61.90 137 TRP B C 1
ATOM 2947 O O . TRP B 1 137 ? 98.239 36.259 17.298 1.00 61.54 137 TRP B O 1
ATOM 2958 N N . ALA B 1 138 ? 98.286 38.331 18.210 1.00 61.88 138 ALA B N 1
ATOM 2959 C CA . ALA B 1 138 ? 99.681 38.591 17.881 1.00 61.83 138 ALA B CA 1
ATOM 2960 C C . ALA B 1 138 ? 100.545 37.746 18.814 1.00 61.77 138 ALA B C 1
ATOM 2961 O O . ALA B 1 138 ? 100.373 37.803 20.029 1.00 61.61 138 ALA B O 1
ATOM 2963 N N . GLY B 1 139 ? 101.441 36.944 18.231 1.00 61.93 139 GLY B N 1
ATOM 2964 C CA . GLY B 1 139 ? 102.273 35.988 18.973 1.00 61.96 139 GLY B CA 1
ATOM 2965 C C . GLY B 1 139 ? 101.552 34.731 19.462 1.00 62.08 139 GLY B C 1
ATOM 2966 O O . GLY B 1 139 ? 101.951 34.140 20.475 1.00 61.96 139 GLY B O 1
ATOM 2975 N N . THR B 1 141 ? 98.861 31.129 18.012 1.00 58.30 141 THR B N 1
ATOM 2976 C CA . THR B 1 141 ? 98.277 30.346 16.931 1.00 57.24 141 THR B CA 1
ATOM 2977 C C . THR B 1 141 ? 97.156 31.136 16.276 1.00 56.85 141 THR B C 1
ATOM 2978 O O . THR B 1 141 ? 96.137 31.393 16.921 1.00 56.46 141 THR B O 1
ATOM 2982 N N . PRO B 1 142 ? 97.333 31.532 14.999 1.00 56.36 142 PRO B N 1
ATOM 2983 C CA . PRO B 1 142 ? 96.219 32.154 14.292 1.00 55.96 142 PRO B CA 1
ATOM 2984 C C . PRO B 1 142 ? 94.867 31.476 14.602 1.00 55.53 142 PRO B C 1
ATOM 2985 O O . PRO B 1 142 ? 94.803 30.240 14.665 1.00 55.58 142 PRO B O 1
ATOM 2989 N N . PRO B 1 143 ? 93.812 32.283 14.853 1.00 54.68 143 PRO B N 1
ATOM 2990 C CA . PRO B 1 143 ? 92.447 31.773 15.053 1.00 54.06 143 PRO B CA 1
ATOM 2991 C C . PRO B 1 143 ? 91.685 31.469 13.762 1.00 53.26 143 PRO B C 1
ATOM 2992 O O . PRO B 1 143 ? 91.891 32.131 12.753 1.00 52.83 143 PRO B O 1
ATOM 2996 N N . LEU B 1 144 ? 90.788 30.493 13.818 1.00 52.55 144 LEU B N 1
ATOM 2997 C CA . LEU B 1 144 ? 90.030 30.072 12.642 1.00 52.27 144 LEU B CA 1
ATOM 2998 C C . LEU B 1 144 ? 88.700 30.825 12.474 1.00 52.01 144 LEU B C 1
ATOM 2999 O O . LEU B 1 144 ? 87.746 30.569 13.211 1.00 52.09 144 LEU B O 1
ATOM 3004 N N . LEU B 1 145 ? 88.652 31.740 11.511 1.00 51.38 145 LEU B N 1
ATOM 3005 C CA . LEU B 1 145 ? 87.430 32.479 11.217 1.00 50.96 145 LEU B CA 1
ATOM 3006 C C . LEU B 1 145 ? 86.459 31.635 10.397 1.00 50.57 145 LEU B C 1
ATOM 3007 O O . LEU B 1 145 ? 86.846 31.009 9.411 1.00 50.93 145 LEU B O 1
ATOM 3012 N N . SER B 1 146 ? 85.197 31.623 10.812 1.00 50.35 146 SER B N 1
ATOM 3013 C CA . SER B 1 146 ? 84.128 31.058 9.998 1.00 50.41 146 SER B CA 1
ATOM 3014 C C . SER B 1 146 ? 83.011 32.072 9.771 1.00 50.42 146 SER B C 1
ATOM 3015 O O . SER B 1 146 ? 83.129 33.235 10.155 1.00 50.41 146 SER B O 1
ATOM 3018 N N . SER B 1 147 ? 81.928 31.622 9.145 1.00 50.09 147 SER B N 1
ATOM 3019 C CA . SER B 1 147 ? 80.693 32.395 9.101 1.00 49.85 147 SER B CA 1
ATOM 3020 C C . SER B 1 147 ? 79.719 31.819 8.079 1.00 49.56 147 SER B C 1
ATOM 3021 O O . SER B 1 147 ? 80.087 30.972 7.265 1.00 49.52 147 SER B O 1
ATOM 3024 N N . PHE B 1 148 ? 78.475 32.285 8.126 1.00 49.46 148 PHE B N 1
ATOM 3025 C CA . PHE B 1 148 ? 77.484 31.927 7.118 1.00 49.59 148 PHE B CA 1
ATOM 3026 C C . PHE B 1 148 ? 77.330 33.031 6.078 1.00 49.66 148 PHE B C 1
ATOM 3027 O O . PHE B 1 148 ? 76.426 32.990 5.244 1.00 49.93 148 PHE B O 1
ATOM 3035 N N . GLU B 1 149 ? 78.220 34.017 6.133 1.00 49.69 149 GLU B N 1
ATOM 3036 C CA . GLU B 1 149 ? 78.037 35.257 5.388 1.00 49.71 149 GLU B CA 1
ATOM 3037 C C . GLU B 1 149 ? 79.290 35.616 4.597 1.00 50.18 149 GLU B C 1
ATOM 3038 O O . GLU B 1 149 ? 80.267 36.114 5.156 1.00 49.52 149 GLU B O 1
ATOM 3044 N N . ILE B 1 150 ? 79.255 35.360 3.294 1.00 50.86 150 ILE B N 1
ATOM 3045 C CA . ILE B 1 150 ? 80.403 35.613 2.432 1.00 51.02 150 ILE B CA 1
ATOM 3046 C C . ILE B 1 150 ? 80.740 37.099 2.383 1.00 51.80 150 ILE B C 1
ATOM 3047 O O . ILE B 1 150 ? 81.879 37.479 2.113 1.00 51.61 150 ILE B O 1
ATOM 3052 N N . ASP B 1 151 ? 79.741 37.936 2.647 1.00 52.77 151 ASP B N 1
ATOM 3053 C CA . ASP B 1 151 ? 79.982 39.281 3.155 1.00 53.66 151 ASP B CA 1
ATOM 3054 C C . ASP B 1 151 ? 81.316 39.362 3.889 1.00 53.94 151 ASP B C 1
ATOM 3055 O O . ASP B 1 151 ? 82.241 40.041 3.443 1.00 53.79 151 ASP B O 1
ATOM 3060 N N . ALA B 1 152 ? 81.409 38.666 5.017 1.00 54.41 152 ALA B N 1
ATOM 3061 C CA . ALA B 1 152 ? 82.476 38.906 5.981 1.00 54.60 152 ALA B CA 1
ATOM 3062 C C . ALA B 1 152 ? 83.741 38.142 5.603 1.00 54.76 152 ALA B C 1
ATOM 3063 O O . ALA B 1 152 ? 84.848 38.673 5.691 1.00 54.75 152 ALA B O 1
ATOM 3065 N N . LEU B 1 153 ? 83.569 36.893 5.182 1.00 54.93 153 LEU B N 1
ATOM 3066 C CA . LEU B 1 153 ? 84.657 36.131 4.582 1.00 55.15 153 LEU B CA 1
ATOM 3067 C C . LEU B 1 153 ? 85.398 36.956 3.535 1.00 55.27 153 LEU B C 1
ATOM 3068 O O . LEU B 1 153 ? 86.623 37.070 3.574 1.00 55.18 153 LEU B O 1
ATOM 3073 N N . GLU B 1 154 ? 84.647 37.530 2.601 1.00 55.44 154 GLU B N 1
ATOM 3074 C CA . GLU B 1 154 ? 85.215 38.450 1.617 1.00 55.79 154 GLU B CA 1
ATOM 3075 C C . GLU B 1 154 ? 86.039 39.582 2.256 1.00 55.71 154 GLU B C 1
ATOM 3076 O O . GLU B 1 154 ? 87.195 39.801 1.877 1.00 55.54 154 GLU B O 1
ATOM 3082 N N . ALA B 1 155 ? 85.455 40.289 3.225 1.00 55.78 155 ALA B N 1
ATOM 3083 C CA . ALA B 1 155 ? 86.119 41.459 3.821 1.00 55.88 155 ALA B CA 1
ATOM 3084 C C . ALA B 1 155 ? 87.293 41.053 4.718 1.00 55.86 155 ALA B C 1
ATOM 3085 O O . ALA B 1 155 ? 88.228 41.828 4.922 1.00 55.40 155 ALA B O 1
ATOM 3087 N N . ALA B 1 156 ? 87.228 39.826 5.238 1.00 56.21 156 ALA B N 1
ATOM 3088 C CA . ALA B 1 156 ? 88.297 39.238 6.057 1.00 56.59 156 ALA B CA 1
ATOM 3089 C C . ALA B 1 156 ? 89.526 38.870 5.207 1.00 57.03 156 ALA B C 1
ATOM 3090 O O . ALA B 1 156 ? 90.685 39.073 5.608 1.00 56.51 156 ALA B O 1
ATOM 3092 N N . GLN B 1 157 ? 89.249 38.315 4.031 1.00 57.59 157 GLN B N 1
ATOM 3093 C CA . GLN B 1 157 ? 90.265 38.097 3.014 1.00 57.85 157 GLN B CA 1
ATOM 3094 C C . GLN B 1 157 ? 91.001 39.405 2.737 1.00 57.89 157 GLN B C 1
ATOM 3095 O O . GLN B 1 157 ? 92.221 39.466 2.894 1.00 58.16 157 GLN B O 1
ATOM 3101 N N . GLN B 1 158 ? 90.254 40.458 2.392 1.00 57.90 158 GLN B N 1
ATOM 3102 C CA . GLN B 1 158 ? 90.845 41.764 2.038 1.00 58.00 158 GLN B CA 1
ATOM 3103 C C . GLN B 1 158 ? 91.517 42.495 3.200 1.00 57.90 158 GLN B C 1
ATOM 3104 O O . GLN B 1 158 ? 92.346 43.379 2.972 1.00 57.57 158 GLN B O 1
ATOM 3110 N N . ALA B 1 159 ? 91.149 42.137 4.432 1.00 57.92 159 ALA B N 1
ATOM 3111 C CA . ALA B 1 159 ? 91.608 42.846 5.631 1.00 57.78 159 ALA B CA 1
ATOM 3112 C C . ALA B 1 159 ? 92.786 42.158 6.349 1.00 57.82 159 ALA B C 1
ATOM 3113 O O . ALA B 1 159 ? 93.767 42.820 6.730 1.00 57.90 159 ALA B O 1
ATOM 3115 N N . ALA B 1 160 ? 92.669 40.847 6.565 1.00 57.62 160 ALA B N 1
ATOM 3116 C CA . ALA B 1 160 ? 93.740 40.053 7.180 1.00 57.59 160 ALA B CA 1
ATOM 3117 C C . ALA B 1 160 ? 93.800 38.712 6.465 1.00 57.61 160 ALA B C 1
ATOM 3118 O O . ALA B 1 160 ? 93.289 37.699 6.962 1.00 57.34 160 ALA B O 1
ATOM 3120 N N . PRO B 1 161 ? 94.414 38.709 5.270 1.00 57.85 161 PRO B N 1
ATOM 3121 C CA . PRO B 1 161 ? 94.385 37.517 4.400 1.00 57.76 161 PRO B CA 1
ATOM 3122 C C . PRO B 1 161 ? 95.151 36.324 4.995 1.00 57.51 161 PRO B C 1
ATOM 3123 O O . PRO B 1 161 ? 94.791 35.160 4.768 1.00 57.10 161 PRO B O 1
ATOM 3127 N N . GLU B 1 162 ? 96.192 36.634 5.762 1.00 57.37 162 GLU B N 1
ATOM 3128 C CA . GLU B 1 162 ? 97.026 35.613 6.404 1.00 57.37 162 GLU B CA 1
ATOM 3129 C C . GLU B 1 162 ? 96.299 34.876 7.538 1.00 57.14 162 GLU B C 1
ATOM 3130 O O . GLU B 1 162 ? 96.730 33.798 7.951 1.00 56.99 162 GLU B O 1
ATOM 3136 N N . LEU B 1 163 ? 95.210 35.456 8.045 1.00 56.74 163 LEU B N 1
ATOM 3137 C CA . LEU B 1 163 ? 94.325 34.719 8.945 1.00 56.41 163 LEU B CA 1
ATOM 3138 C C . LEU B 1 163 ? 93.471 33.754 8.111 1.00 55.81 163 LEU B C 1
ATOM 3139 O O . LEU B 1 163 ? 92.907 34.152 7.097 1.00 55.62 163 LEU B O 1
ATOM 3144 N N . PRO B 1 164 ? 93.376 32.485 8.542 1.00 55.28 164 PRO B N 1
ATOM 3145 C CA . PRO B 1 164 ? 92.671 31.450 7.798 1.00 55.23 164 PRO B CA 1
ATOM 3146 C C . PRO B 1 164 ? 91.194 31.709 7.743 1.00 54.77 164 PRO B C 1
ATOM 3147 O O . PRO B 1 164 ? 90.727 32.644 8.361 1.00 55.00 164 PRO B O 1
ATOM 3151 N N . ARG B 1 165 ? 90.469 30.881 7.007 1.00 54.53 165 ARG B N 1
ATOM 3152 C CA . ARG B 1 165 ? 89.057 31.112 6.759 1.00 54.61 165 ARG B CA 1
ATOM 3153 C C . ARG B 1 165 ? 88.318 29.801 6.628 1.00 54.45 165 ARG B C 1
ATOM 3154 O O . ARG B 1 165 ? 88.880 28.811 6.193 1.00 54.71 165 ARG B O 1
ATOM 3162 N N . GLY B 1 166 ? 87.047 29.807 7.001 1.00 54.45 166 GLY B N 1
ATOM 3163 C CA . GLY B 1 166 ? 86.213 28.612 6.949 1.00 54.47 166 GLY B CA 1
ATOM 3164 C C . GLY B 1 166 ? 84.836 28.971 6.447 1.00 54.53 166 GLY B C 1
ATOM 3165 O O . GLY B 1 166 ? 84.412 30.117 6.554 1.00 54.56 166 GLY B O 1
ATOM 3166 N N . LEU B 1 167 ? 84.126 28.005 5.890 1.00 54.72 167 LEU B N 1
ATOM 3167 C CA . LEU B 1 167 ? 82.831 28.306 5.315 1.00 54.98 167 LEU B CA 1
ATOM 3168 C C . LEU B 1 167 ? 81.718 27.599 6.051 1.00 55.28 167 LEU B C 1
ATOM 3169 O O . LEU B 1 167 ? 81.420 26.435 5.781 1.00 55.33 167 LEU B O 1
ATOM 3174 N N . LEU B 1 168 ? 81.087 28.311 6.974 1.00 55.68 168 LEU B N 1
ATOM 3175 C CA . LEU B 1 168 ? 79.896 27.777 7.624 1.00 56.13 168 LEU B CA 1
ATOM 3176 C C . LEU B 1 168 ? 78.801 27.578 6.575 1.00 56.31 168 LEU B C 1
ATOM 3177 O O . LEU B 1 168 ? 78.692 28.351 5.630 1.00 55.81 168 LEU B O 1
ATOM 3182 N N . LEU B 1 169 ? 78.014 26.524 6.754 1.00 56.91 169 LEU B N 1
ATOM 3183 C CA . LEU B 1 169 ? 76.969 26.172 5.821 1.00 57.52 169 LEU B CA 1
ATOM 3184 C C . LEU B 1 169 ? 75.998 25.219 6.484 1.00 58.62 169 LEU B C 1
ATOM 3185 O O . LEU B 1 169 ? 76.401 24.174 6.976 1.00 58.18 169 LEU B O 1
ATOM 3190 N N . ASP B 1 170 ? 74.723 25.589 6.504 1.00 60.32 170 ASP B N 1
ATOM 3191 C CA . ASP B 1 170 ? 73.691 24.729 7.070 1.00 62.22 170 ASP B CA 1
ATOM 3192 C C . ASP B 1 170 ? 73.004 23.861 6.020 1.00 63.17 170 ASP B C 1
ATOM 3193 O O . ASP B 1 170 ? 72.386 22.847 6.371 1.00 63.18 170 ASP B O 1
ATOM 3198 N N . GLU B 1 171 ? 73.098 24.279 4.749 1.00 64.84 171 GLU B N 1
ATOM 3199 C CA . GLU B 1 171 ? 72.540 23.541 3.590 1.00 65.96 171 GLU B CA 1
ATOM 3200 C C . GLU B 1 171 ? 73.600 23.463 2.468 1.00 67.01 171 GLU B C 1
ATOM 3201 O O . GLU B 1 171 ? 74.365 24.419 2.271 1.00 66.95 171 GLU B O 1
ATOM 3207 N N . TRP B 1 172 ? 73.643 22.334 1.743 1.00 68.32 172 TRP B N 1
ATOM 3208 C CA . TRP B 1 172 ? 74.634 22.126 0.653 1.00 68.86 172 TRP B CA 1
ATOM 3209 C C . TRP B 1 172 ? 74.231 22.795 -0.670 1.00 69.57 172 TRP B C 1
ATOM 3210 O O . TRP B 1 172 ? 73.097 22.635 -1.136 1.00 69.61 172 TRP B O 1
ATOM 3221 N N . ARG B 1 173 ? 75.184 23.513 -1.275 1.00 70.20 173 ARG B N 1
ATOM 3222 C CA . ARG B 1 173 ? 75.042 24.076 -2.631 1.00 70.63 173 ARG B CA 1
ATOM 3223 C C . ARG B 1 173 ? 76.348 23.842 -3.424 1.00 70.90 173 ARG B C 1
ATOM 3224 O O . ARG B 1 173 ? 77.446 24.104 -2.933 1.00 70.92 173 ARG B O 1
ATOM 3232 N N . ASP B 1 174 ? 76.221 23.363 -4.654 1.00 71.14 174 ASP B N 1
ATOM 3233 C CA . ASP B 1 174 ? 77.346 22.710 -5.341 1.00 71.38 174 ASP B CA 1
ATOM 3234 C C . ASP B 1 174 ? 78.409 23.650 -5.928 1.00 71.64 174 ASP B C 1
ATOM 3235 O O . ASP B 1 174 ? 79.457 23.196 -6.405 1.00 71.58 174 ASP B O 1
ATOM 3240 N N . ASP B 1 175 ? 78.139 24.953 -5.875 1.00 71.95 175 ASP B N 1
ATOM 3241 C CA . ASP B 1 175 ? 79.120 25.975 -6.254 1.00 72.18 175 ASP B CA 1
ATOM 3242 C C . ASP B 1 175 ? 80.293 26.031 -5.275 1.00 72.42 175 ASP B C 1
ATOM 3243 O O . ASP B 1 175 ? 81.330 26.611 -5.588 1.00 72.31 175 ASP B O 1
ATOM 3248 N N . TRP B 1 176 ? 80.123 25.427 -4.098 1.00 72.79 176 TRP B N 1
ATOM 3249 C CA . TRP B 1 176 ? 81.131 25.475 -3.032 1.00 72.96 176 TRP B CA 1
ATOM 3250 C C . TRP B 1 176 ? 82.572 25.363 -3.521 1.00 73.08 176 TRP B C 1
ATOM 3251 O O . TRP B 1 176 ? 83.462 26.005 -2.953 1.00 73.14 176 TRP B O 1
ATOM 3262 N N . ARG B 1 177 ? 82.797 24.538 -4.549 1.00 72.81 177 ARG B N 1
ATOM 3263 C CA . ARG B 1 177 ? 84.142 24.301 -5.074 1.00 72.55 177 ARG B CA 1
ATOM 3264 C C . ARG B 1 177 ? 84.851 25.627 -5.348 1.00 72.31 177 ARG B C 1
ATOM 3265 O O . ARG B 1 177 ? 85.916 25.905 -4.784 1.00 72.18 177 ARG B O 1
ATOM 3273 N N . GLU B 1 178 ? 84.238 26.454 -6.189 1.00 72.04 178 GLU B N 1
ATOM 3274 C CA . GLU B 1 178 ? 84.811 27.755 -6.550 1.00 71.70 178 GLU B CA 1
ATOM 3275 C C . GLU B 1 178 ? 84.637 28.774 -5.412 1.00 71.18 178 GLU B C 1
ATOM 3276 O O . GLU B 1 178 ? 85.457 29.678 -5.237 1.00 70.87 178 GLU B O 1
ATOM 3282 N N . LEU B 1 179 ? 83.567 28.609 -4.638 1.00 70.59 179 LEU B N 1
ATOM 3283 C CA . LEU B 1 179 ? 83.274 29.486 -3.505 1.00 70.25 179 LEU B CA 1
ATOM 3284 C C . LEU B 1 179 ? 84.404 29.421 -2.488 1.00 69.37 179 LEU B C 1
ATOM 3285 O O . LEU B 1 179 ? 85.032 30.432 -2.166 1.00 68.93 179 LEU B O 1
ATOM 3290 N N . THR B 1 180 ? 84.665 28.205 -2.022 1.00 68.69 180 THR B N 1
ATOM 3291 C CA . THR B 1 180 ? 85.756 27.920 -1.107 1.00 68.16 180 THR B CA 1
ATOM 3292 C C . THR B 1 180 ? 87.082 28.293 -1.747 1.00 68.07 180 THR B C 1
ATOM 3293 O O . THR B 1 180 ? 87.961 28.851 -1.086 1.00 67.94 180 THR B O 1
ATOM 3297 N N . ALA B 1 181 ? 87.213 27.979 -3.039 1.00 67.90 181 ALA B N 1
ATOM 3298 C CA . ALA B 1 181 ? 88.398 28.338 -3.821 1.00 67.66 181 ALA B CA 1
ATOM 3299 C C . ALA B 1 181 ? 88.564 29.859 -3.946 1.00 67.48 181 ALA B C 1
ATOM 3300 O O . ALA B 1 181 ? 89.677 30.379 -3.802 1.00 67.30 181 ALA B O 1
ATOM 3302 N N . ARG B 1 182 ? 87.458 30.565 -4.193 1.00 67.35 182 ARG B N 1
ATOM 3303 C CA . ARG B 1 182 ? 87.477 32.033 -4.324 1.00 67.24 182 ARG B CA 1
ATOM 3304 C C . ARG B 1 182 ? 87.800 32.716 -2.989 1.00 67.03 182 ARG B C 1
ATOM 3305 O O . ARG B 1 182 ? 88.532 33.709 -2.962 1.00 66.97 182 ARG B O 1
ATOM 3313 N N . LEU B 1 183 ? 87.270 32.161 -1.894 1.00 66.71 183 LEU B N 1
ATOM 3314 C CA . LEU B 1 183 ? 87.458 32.705 -0.534 1.00 66.23 183 LEU B CA 1
ATOM 3315 C C . LEU B 1 183 ? 88.741 32.189 0.169 1.00 66.13 183 LEU B C 1
ATOM 3316 O O . LEU B 1 183 ? 88.756 32.011 1.401 1.00 66.23 183 LEU B O 1
ATOM 3321 N N . GLY B 1 184 ? 89.801 31.953 -0.617 1.00 65.63 184 GLY B N 1
ATOM 3322 C CA . GLY B 1 184 ? 91.129 31.556 -0.114 1.00 65.17 184 GLY B CA 1
ATOM 3323 C C . GLY B 1 184 ? 91.134 30.670 1.116 1.00 64.69 184 GLY B C 1
ATOM 3324 O O . GLY B 1 184 ? 91.863 30.926 2.064 1.00 64.70 184 GLY B O 1
ATOM 3325 N N . CYS B 1 185 ? 90.330 29.617 1.086 1.00 64.18 185 CYS B N 1
ATOM 3326 C CA . CYS B 1 185 ? 90.084 28.778 2.261 1.00 64.15 185 CYS B CA 1
ATOM 3327 C C . CYS B 1 185 ? 91.278 28.059 2.860 1.00 63.26 185 CYS B C 1
ATOM 3328 O O . CYS B 1 185 ? 92.349 27.979 2.257 1.00 63.64 185 CYS B O 1
ATOM 3331 N N . VAL B 1 186 ? 91.058 27.552 4.071 1.00 62.11 186 VAL B N 1
ATOM 3332 C CA . VAL B 1 186 ? 91.758 26.371 4.580 1.00 61.00 186 VAL B CA 1
ATOM 3333 C C . VAL B 1 186 ? 90.754 25.289 5.026 1.00 60.53 186 VAL B C 1
ATOM 3334 O O . VAL B 1 186 ? 91.163 24.173 5.338 1.00 60.40 186 VAL B O 1
ATOM 3338 N N . SER B 1 187 ? 89.454 25.602 5.050 1.00 59.91 187 SER B N 1
ATOM 3339 C CA . SER B 1 187 ? 88.463 24.683 5.613 1.00 59.64 187 SER B CA 1
ATOM 3340 C C . SER B 1 187 ? 87.012 25.039 5.317 1.00 59.16 187 SER B C 1
ATOM 3341 O O . SER B 1 187 ? 86.682 26.186 5.034 1.00 58.57 187 SER B O 1
ATOM 3344 N N . ILE B 1 188 ? 86.160 24.022 5.428 1.00 58.98 188 ILE B N 1
ATOM 3345 C CA . ILE B 1 188 ? 84.712 24.147 5.296 1.00 58.89 188 ILE B CA 1
ATOM 3346 C C . ILE B 1 188 ? 84.091 23.621 6.580 1.00 58.69 188 ILE B C 1
ATOM 3347 O O . ILE B 1 188 ? 84.573 22.627 7.128 1.00 58.49 188 ILE B O 1
ATOM 3352 N N . HIS B 1 189 ? 83.030 24.291 7.045 1.00 58.53 189 HIS B N 1
ATOM 3353 C CA . HIS B 1 189 ? 82.333 23.958 8.299 1.00 58.27 189 HIS B CA 1
ATOM 3354 C C . HIS B 1 189 ? 80.867 23.696 7.994 1.00 58.19 189 HIS B C 1
ATOM 3355 O O . HIS B 1 189 ? 80.211 24.531 7.384 1.00 58.19 189 HIS B O 1
ATOM 3362 N N . LEU B 1 190 ? 80.345 22.552 8.417 1.00 58.30 190 LEU B N 1
ATOM 3363 C CA . LEU B 1 190 ? 79.090 22.058 7.869 1.00 58.94 190 LEU B CA 1
ATOM 3364 C C . LEU B 1 190 ? 78.184 21.408 8.892 1.00 58.99 190 LEU B C 1
ATOM 3365 O O . LEU B 1 190 ? 78.659 20.801 9.831 1.00 58.93 190 LEU B O 1
ATOM 3370 N N . ASN B 1 191 ? 76.877 21.494 8.672 1.00 59.52 191 ASN B N 1
ATOM 3371 C CA . ASN B 1 191 ? 75.894 20.808 9.514 1.00 60.29 191 ASN B CA 1
ATOM 3372 C C . ASN B 1 191 ? 76.089 19.290 9.476 1.00 61.00 191 ASN B C 1
ATOM 3373 O O . ASN B 1 191 ? 76.534 18.755 8.468 1.00 61.13 191 ASN B O 1
ATOM 3378 N N . HIS B 1 192 ? 75.763 18.609 10.577 1.00 62.24 192 HIS B N 1
ATOM 3379 C CA . HIS B 1 192 ? 75.960 17.143 10.703 1.00 63.07 192 HIS B CA 1
ATOM 3380 C C . HIS B 1 192 ? 74.876 16.325 10.001 1.00 64.05 192 HIS B C 1
ATOM 3381 O O . HIS B 1 192 ? 75.167 15.253 9.466 1.00 64.32 192 HIS B O 1
ATOM 3388 N N . LYS B 1 193 ? 73.638 16.827 9.998 1.00 65.09 193 LYS B N 1
ATOM 3389 C CA . LYS B 1 193 ? 72.507 16.116 9.371 1.00 65.72 193 LYS B CA 1
ATOM 3390 C C . LYS B 1 193 ? 72.734 15.806 7.882 1.00 66.40 193 LYS B C 1
ATOM 3391 O O . LYS B 1 193 ? 72.088 14.914 7.321 1.00 66.34 193 LYS B O 1
ATOM 3397 N N . LEU B 1 194 ? 73.673 16.525 7.268 1.00 67.16 194 LEU B N 1
ATOM 3398 C CA . LEU B 1 194 ? 73.887 16.480 5.829 1.00 67.81 194 LEU B CA 1
ATOM 3399 C C . LEU B 1 194 ? 75.265 15.896 5.452 1.00 68.47 194 LEU B C 1
ATOM 3400 O O . LEU B 1 194 ? 75.979 16.479 4.619 1.00 68.54 194 LEU B O 1
ATOM 3405 N N . LEU B 1 195 ? 75.632 14.748 6.037 1.00 69.09 195 LEU B N 1
ATOM 3406 C CA . LEU B 1 195 ? 76.920 14.111 5.697 1.00 69.66 195 LEU B CA 1
ATOM 3407 C C . LEU B 1 195 ? 76.936 12.577 5.581 1.00 70.23 195 LEU B C 1
ATOM 3408 O O . LEU B 1 195 ? 76.170 11.862 6.232 1.00 70.00 195 LEU B O 1
ATOM 3413 N N . ASP B 1 196 ? 77.835 12.120 4.705 1.00 71.12 196 ASP B N 1
ATOM 3414 C CA . ASP B 1 196 ? 78.157 10.712 4.459 1.00 71.67 196 ASP B CA 1
ATOM 3415 C C . ASP B 1 196 ? 79.607 10.657 3.954 1.00 72.34 196 ASP B C 1
ATOM 3416 O O . ASP B 1 196 ? 80.258 11.702 3.819 1.00 72.31 196 ASP B O 1
ATOM 3421 N N . LYS B 1 197 ? 80.112 9.460 3.658 1.00 73.10 197 LYS B N 1
ATOM 3422 C CA . LYS B 1 197 ? 81.457 9.330 3.063 1.00 73.50 197 LYS B CA 1
ATOM 3423 C C . LYS B 1 197 ? 81.505 9.852 1.612 1.00 73.95 197 LYS B C 1
ATOM 3424 O O . LYS B 1 197 ? 82.548 10.332 1.147 1.00 73.91 197 LYS B O 1
ATOM 3430 N N . ALA B 1 198 ? 80.371 9.762 0.914 1.00 74.50 198 ALA B N 1
ATOM 3431 C CA . ALA B 1 198 ? 80.245 10.261 -0.454 1.00 74.96 198 ALA B CA 1
ATOM 3432 C C . ALA B 1 198 ? 80.433 11.783 -0.523 1.00 75.51 198 ALA B C 1
ATOM 3433 O O . ALA B 1 198 ? 80.838 12.315 -1.555 1.00 75.50 198 ALA B O 1
ATOM 3435 N N . ARG B 1 199 ? 80.136 12.489 0.567 1.00 76.14 199 ARG B N 1
ATOM 3436 C CA . ARG B 1 199 ? 80.380 13.932 0.614 1.00 76.57 199 ARG B CA 1
ATOM 3437 C C . ARG B 1 199 ? 81.729 14.269 1.276 1.00 77.08 199 ARG B C 1
ATOM 3438 O O . ARG B 1 199 ? 82.349 15.292 0.943 1.00 76.86 199 ARG B O 1
ATOM 3446 N N . VAL B 1 200 ? 82.194 13.394 2.175 1.00 77.71 200 VAL B N 1
ATOM 3447 C CA . VAL B 1 200 ? 83.512 13.552 2.803 1.00 78.31 200 VAL B CA 1
ATOM 3448 C C . VAL B 1 200 ? 84.645 13.380 1.795 1.00 79.00 200 VAL B C 1
ATOM 3449 O O . VAL B 1 200 ? 85.524 14.241 1.681 1.00 78.91 200 VAL B O 1
ATOM 3461 N N . GLN B 1 202 ? 85.250 13.942 -1.198 1.00 79.48 202 GLN B N 1
ATOM 3462 C CA . GLN B 1 202 ? 85.553 14.933 -2.234 1.00 79.12 202 GLN B CA 1
ATOM 3463 C C . GLN B 1 202 ? 86.153 16.212 -1.671 1.00 78.71 202 GLN B C 1
ATOM 3464 O O . GLN B 1 202 ? 86.908 16.900 -2.360 1.00 78.68 202 GLN B O 1
ATOM 3470 N N . LEU B 1 203 ? 85.805 16.535 -0.427 1.00 78.17 203 LEU B N 1
ATOM 3471 C CA . LEU B 1 203 ? 86.323 17.737 0.230 1.00 77.77 203 LEU B CA 1
ATOM 3472 C C . LEU B 1 203 ? 87.758 17.520 0.672 1.00 77.03 203 LEU B C 1
ATOM 3473 O O . LEU B 1 203 ? 88.609 18.400 0.496 1.00 76.65 203 LEU B O 1
ATOM 3478 N N . LYS B 1 204 ? 88.018 16.345 1.248 1.00 76.44 204 LYS B N 1
ATOM 3479 C CA . LYS B 1 204 ? 89.387 15.916 1.539 1.00 75.82 204 LYS B CA 1
ATOM 3480 C C . LYS B 1 204 ? 90.190 15.918 0.246 1.00 75.60 204 LYS B C 1
ATOM 3481 O O . LYS B 1 204 ? 91.369 16.295 0.246 1.00 75.65 204 LYS B O 1
ATOM 3487 N N . ASP B 1 205 ? 89.529 15.507 -0.846 1.00 75.01 205 ASP B N 1
ATOM 3488 C CA . ASP B 1 205 ? 90.081 15.604 -2.212 1.00 74.39 205 ASP B CA 1
ATOM 3489 C C . ASP B 1 205 ? 90.402 17.047 -2.636 1.00 73.81 205 ASP B C 1
ATOM 3490 O O . ASP B 1 205 ? 91.507 17.313 -3.125 1.00 73.76 205 ASP B O 1
ATOM 3495 N N . ALA B 1 206 ? 89.450 17.969 -2.441 1.00 72.96 206 ALA B N 1
ATOM 3496 C CA . ALA B 1 206 ? 89.624 19.383 -2.845 1.00 72.20 206 ALA B CA 1
ATOM 3497 C C . ALA B 1 206 ? 90.777 20.090 -2.112 1.00 71.46 206 ALA B C 1
ATOM 3498 O O . ALA B 1 206 ? 91.169 21.199 -2.486 1.00 71.04 206 ALA B O 1
ATOM 3500 N N . GLY B 1 207 ? 91.310 19.434 -1.077 1.00 70.91 207 GLY B N 1
ATOM 3501 C CA . GLY B 1 207 ? 92.373 19.983 -0.243 1.00 70.42 207 GLY B CA 1
ATOM 3502 C C . GLY B 1 207 ? 91.826 20.851 0.881 1.00 69.88 207 GLY B C 1
ATOM 3503 O O . GLY B 1 207 ? 92.430 21.868 1.226 1.00 69.74 207 GLY B O 1
ATOM 3504 N N . LEU B 1 208 ? 90.686 20.447 1.450 1.00 69.21 208 LEU B N 1
ATOM 3505 C CA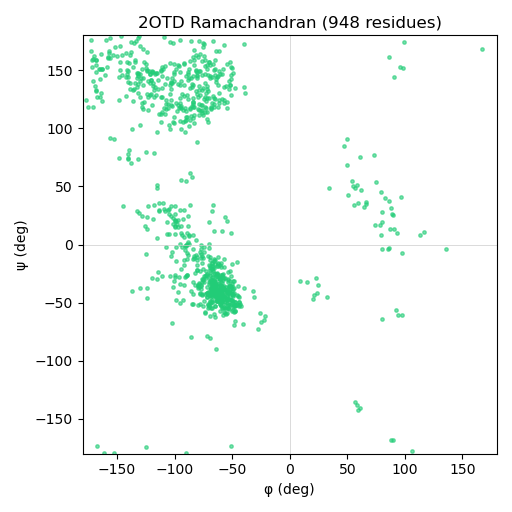 . LEU B 1 208 ? 89.975 21.232 2.480 1.00 68.62 208 LEU B CA 1
ATOM 3506 C C . LEU B 1 208 ? 89.764 20.407 3.739 1.00 68.05 208 LEU B C 1
ATOM 3507 O O . LEU B 1 208 ? 89.599 19.188 3.662 1.00 67.95 208 LEU B O 1
ATOM 3512 N N . ARG B 1 209 ? 89.734 21.082 4.891 1.00 67.34 209 ARG B N 1
ATOM 3513 C CA . ARG B 1 209 ? 89.420 20.431 6.175 1.00 66.74 209 ARG B CA 1
ATOM 3514 C C . ARG B 1 209 ? 87.947 20.603 6.562 1.00 65.44 209 ARG B C 1
ATOM 3515 O O . ARG B 1 209 ? 87.289 21.571 6.165 1.00 65.48 209 ARG B O 1
ATOM 3523 N N . ILE B 1 210 ? 87.455 19.664 7.363 1.00 63.93 210 ILE B N 1
ATOM 3524 C CA . ILE B 1 210 ? 86.034 19.540 7.646 1.00 63.01 210 ILE B CA 1
ATOM 3525 C C . ILE B 1 210 ? 85.728 19.713 9.142 1.00 62.68 210 ILE B C 1
ATOM 3526 O O . ILE B 1 210 ? 86.468 19.218 9.992 1.00 62.54 210 ILE B O 1
ATOM 3531 N N . LEU B 1 211 ? 84.642 20.436 9.436 1.00 62.00 211 LEU B N 1
ATOM 3532 C CA . LEU B 1 211 ? 84.055 20.535 10.776 1.00 61.49 211 LEU B CA 1
ATOM 3533 C C . LEU B 1 211 ? 82.588 20.126 10.711 1.00 60.95 211 LEU B C 1
ATOM 3534 O O . LEU B 1 211 ? 81.945 20.292 9.688 1.00 61.19 211 LEU B O 1
ATOM 3539 N N . VAL B 1 212 ? 82.050 19.610 11.802 1.00 60.54 212 VAL B N 1
ATOM 3540 C CA . VAL B 1 212 ? 80.638 19.242 11.848 1.00 60.31 212 VAL B CA 1
ATOM 3541 C C . VAL B 1 212 ? 79.989 19.912 13.075 1.00 59.98 212 VAL B C 1
ATOM 3542 O O . VAL B 1 212 ? 80.703 20.473 13.898 1.00 60.01 212 VAL B O 1
ATOM 3546 N N . TYR B 1 213 ? 78.653 19.893 13.164 1.00 59.49 213 TYR B N 1
ATOM 3547 C CA . TYR B 1 213 ? 77.913 20.384 14.347 1.00 59.17 213 TYR B CA 1
ATOM 3548 C C . TYR B 1 213 ? 76.412 20.064 14.268 1.00 58.69 213 TYR B C 1
ATOM 3549 O O . TYR B 1 213 ? 75.892 19.845 13.187 1.00 58.60 213 TYR B O 1
ATOM 3558 N N . THR B 1 214 ? 75.699 20.043 15.390 1.00 58.39 214 THR B N 1
ATOM 3559 C CA . THR B 1 214 ? 76.260 20.154 16.727 1.00 58.21 214 THR B CA 1
ATOM 3560 C C . THR B 1 214 ? 76.310 18.729 17.251 1.00 58.10 214 THR B C 1
ATOM 3561 O O . THR B 1 214 ? 75.276 18.127 17.517 1.00 58.01 214 THR B O 1
ATOM 3565 N N . VAL B 1 215 ? 77.517 18.191 17.379 1.00 58.10 215 VAL B N 1
ATOM 3566 C CA . VAL B 1 215 ? 77.711 16.755 17.577 1.00 58.29 215 VAL B CA 1
ATOM 3567 C C . VAL B 1 215 ? 77.716 16.405 19.060 1.00 58.42 215 VAL B C 1
ATOM 3568 O O . VAL B 1 215 ? 78.664 16.739 19.760 1.00 58.59 215 VAL B O 1
ATOM 3572 N N . ASN B 1 216 ? 76.673 15.728 19.540 1.00 58.63 216 ASN B N 1
ATOM 3573 C CA . ASN B 1 216 ? 76.523 15.464 20.984 1.00 58.95 216 ASN B CA 1
ATOM 3574 C C . ASN B 1 216 ? 76.577 13.996 21.418 1.00 59.29 216 ASN B C 1
ATOM 3575 O O . ASN B 1 216 ? 76.999 13.709 22.541 1.00 59.36 216 ASN B O 1
ATOM 3580 N N . LYS B 1 217 ? 76.148 13.072 20.553 1.00 59.70 217 LYS B N 1
ATOM 3581 C CA . LYS B 1 217 ? 76.181 11.630 20.870 1.00 59.89 217 LYS B CA 1
ATOM 3582 C C . LYS B 1 217 ? 77.524 10.984 20.465 1.00 60.31 217 LYS B C 1
ATOM 3583 O O . LYS B 1 217 ? 78.154 11.416 19.487 1.00 60.36 217 LYS B O 1
ATOM 3589 N N . PRO B 1 218 ? 77.965 9.943 21.209 1.00 60.69 218 PRO B N 1
ATOM 3590 C CA . PRO B 1 218 ? 79.362 9.484 21.066 1.00 60.91 218 PRO B CA 1
ATOM 3591 C C . PRO B 1 218 ? 79.692 8.793 19.723 1.00 61.26 218 PRO B C 1
ATOM 3592 O O . PRO B 1 218 ? 80.536 9.282 18.962 1.00 61.11 218 PRO B O 1
ATOM 3596 N N . GLN B 1 219 ? 79.024 7.673 19.445 1.00 61.62 219 GLN B N 1
ATOM 3597 C CA . GLN B 1 219 ? 79.295 6.868 18.235 1.00 61.68 219 GLN B CA 1
ATOM 3598 C C . GLN B 1 219 ? 79.052 7.641 16.934 1.00 61.68 219 GLN B C 1
ATOM 3599 O O . GLN B 1 219 ? 79.705 7.382 15.921 1.00 61.59 219 GLN B O 1
ATOM 3605 N N . HIS B 1 220 ? 78.117 8.588 16.977 1.00 61.71 220 HIS B N 1
ATOM 3606 C CA . HIS B 1 220 ? 77.909 9.534 15.879 1.00 61.92 220 HIS B CA 1
ATOM 3607 C C . HIS B 1 220 ? 79.219 10.231 15.494 1.00 61.98 220 HIS B C 1
ATOM 3608 O O . HIS B 1 220 ? 79.505 10.433 14.313 1.00 61.82 220 HIS B O 1
ATOM 3615 N N . ALA B 1 221 ? 80.004 10.586 16.509 1.00 62.23 221 ALA B N 1
ATOM 3616 C CA . ALA B 1 221 ? 81.233 11.361 16.333 1.00 62.42 221 ALA B CA 1
ATOM 3617 C C . ALA B 1 221 ? 82.397 10.499 15.866 1.00 62.59 221 ALA B C 1
ATOM 3618 O O . ALA B 1 221 ? 83.067 10.826 14.883 1.00 62.65 221 ALA B O 1
ATOM 3620 N N . ALA B 1 222 ? 82.643 9.407 16.584 1.00 62.73 222 ALA B N 1
ATOM 3621 C CA . ALA B 1 222 ? 83.695 8.465 16.213 1.00 62.80 222 ALA B CA 1
ATOM 3622 C C . ALA B 1 222 ? 83.556 8.118 14.727 1.00 62.94 222 ALA B C 1
ATOM 3623 O O . ALA B 1 222 ? 84.502 8.276 13.947 1.00 62.97 222 ALA B O 1
ATOM 3625 N N . GLU B 1 223 ? 82.354 7.677 14.357 1.00 62.99 223 GLU B N 1
ATOM 3626 C CA . GLU B 1 223 ? 81.967 7.415 12.968 1.00 62.93 223 GLU B CA 1
ATOM 3627 C C . GLU B 1 223 ? 82.436 8.494 11.994 1.00 62.74 223 GLU B C 1
ATOM 3628 O O . GLU B 1 223 ? 83.050 8.189 10.968 1.00 62.47 223 GLU B O 1
ATOM 3634 N N . LEU B 1 224 ? 82.127 9.744 12.337 1.00 62.63 224 LEU B N 1
ATOM 3635 C CA . LEU B 1 224 ? 82.467 10.913 11.517 1.00 62.53 224 LEU B CA 1
ATOM 3636 C C . LEU B 1 224 ? 83.964 11.255 11.537 1.00 62.49 224 LEU B C 1
ATOM 3637 O O . LEU B 1 224 ? 84.488 11.817 10.570 1.00 62.43 224 LEU B O 1
ATOM 3642 N N . LEU B 1 225 ? 84.644 10.934 12.638 1.00 62.38 225 LEU B N 1
ATOM 3643 C CA . LEU B 1 225 ? 86.100 11.117 12.733 1.00 62.11 225 LEU B CA 1
ATOM 3644 C C . LEU B 1 225 ? 86.841 10.130 11.824 1.00 61.88 225 LEU B C 1
ATOM 3645 O O . LEU B 1 225 ? 87.793 10.509 11.126 1.00 61.74 225 LEU B O 1
ATOM 3650 N N . ARG B 1 226 ? 86.388 8.873 11.841 1.00 61.51 226 ARG B N 1
ATOM 3651 C CA . ARG B 1 226 ? 86.956 7.814 10.995 1.00 61.23 226 ARG B CA 1
ATOM 3652 C C . ARG B 1 226 ? 86.786 8.067 9.498 1.00 60.95 226 ARG B C 1
ATOM 3653 O O . ARG B 1 226 ? 87.576 7.558 8.702 1.00 61.01 226 ARG B O 1
ATOM 3661 N N . TRP B 1 227 ? 85.775 8.849 9.111 1.00 60.55 227 TRP B N 1
ATOM 3662 C CA . TRP B 1 227 ? 85.601 9.226 7.702 1.00 60.19 227 TRP B CA 1
ATOM 3663 C C . TRP B 1 227 ? 86.507 10.395 7.310 1.00 59.88 227 TRP B C 1
ATOM 3664 O O . TRP B 1 227 ? 86.438 10.880 6.182 1.00 59.85 227 TRP B O 1
ATOM 3675 N N . GLY B 1 228 ? 87.359 10.840 8.231 1.00 59.42 228 GLY B N 1
ATOM 3676 C CA . GLY B 1 228 ? 88.294 11.923 7.956 1.00 58.95 228 GLY B CA 1
ATOM 3677 C C . GLY B 1 228 ? 87.732 13.305 8.240 1.00 58.60 228 GLY B C 1
ATOM 3678 O O . GLY B 1 228 ? 88.174 14.283 7.629 1.00 58.62 228 GLY B O 1
ATOM 3679 N N . VAL B 1 229 ? 86.763 13.399 9.160 1.00 58.08 229 VAL B N 1
ATOM 3680 C CA . VAL B 1 229 ? 86.320 14.705 9.654 1.00 57.48 229 VAL B CA 1
ATOM 3681 C C . VAL B 1 229 ? 87.383 15.189 10.626 1.00 57.03 229 VAL B C 1
ATOM 3682 O O . VAL B 1 229 ? 87.594 14.571 11.679 1.00 57.08 229 VAL B O 1
ATOM 3686 N N . ASP B 1 230 ? 88.034 16.299 10.274 1.00 56.38 230 ASP B N 1
ATOM 3687 C CA . ASP B 1 230 ? 89.173 16.826 11.042 1.00 55.84 230 ASP B CA 1
ATOM 3688 C C . ASP B 1 230 ? 88.764 17.503 12.351 1.00 55.31 230 ASP B C 1
ATOM 3689 O O . ASP B 1 230 ? 89.639 17.961 13.098 1.00 55.57 230 ASP B O 1
ATOM 3694 N N . CYS B 1 231 ? 87.455 17.581 12.626 1.00 54.34 231 CYS B N 1
ATOM 3695 C CA . CYS B 1 231 ? 86.957 18.362 13.760 1.00 53.23 231 CYS B CA 1
ATOM 3696 C C . CYS B 1 231 ? 85.477 18.145 14.104 1.00 52.07 231 CYS B C 1
ATOM 3697 O O . CYS B 1 231 ? 84.634 18.122 13.220 1.00 52.00 231 CYS B O 1
ATOM 3700 N N . ILE B 1 232 ? 85.168 18.010 15.391 1.00 50.69 232 ILE B N 1
ATOM 3701 C CA . ILE B 1 232 ? 83.784 17.843 15.840 1.00 50.03 232 ILE B CA 1
ATOM 3702 C C . ILE B 1 232 ? 83.431 18.851 16.922 1.00 49.17 232 ILE B C 1
ATOM 3703 O O . ILE B 1 232 ? 83.985 18.818 18.017 1.00 49.27 232 ILE B O 1
ATOM 3708 N N . CYS B 1 233 ? 82.482 19.728 16.619 1.00 48.03 233 CYS B N 1
ATOM 3709 C CA . CYS B 1 233 ? 82.047 20.756 17.557 1.00 47.02 233 CYS B CA 1
ATOM 3710 C C . CYS B 1 233 ? 80.830 20.253 18.351 1.00 45.93 233 CYS B C 1
ATOM 3711 O O . CYS B 1 233 ? 79.849 19.778 17.769 1.00 45.86 233 CYS B O 1
ATOM 3714 N N . THR B 1 234 ? 80.895 20.364 19.676 1.00 44.63 234 THR B N 1
ATOM 3715 C CA . THR B 1 234 ? 79.928 19.678 20.541 1.00 43.87 234 THR B CA 1
ATOM 3716 C C . THR B 1 234 ? 79.344 20.541 21.663 1.00 43.08 234 THR B C 1
ATOM 3717 O O . THR B 1 234 ? 79.943 21.532 22.069 1.00 43.01 234 THR B O 1
ATOM 3721 N N . ASP B 1 235 ? 78.170 20.143 22.150 1.00 42.24 235 ASP B N 1
ATOM 3722 C CA . ASP B 1 235 ? 77.523 20.776 23.308 1.00 41.79 235 ASP B CA 1
ATOM 3723 C C . ASP B 1 235 ? 77.649 19.945 24.581 1.00 41.62 235 ASP B C 1
ATOM 3724 O O . ASP B 1 235 ? 77.561 20.489 25.688 1.00 41.69 235 ASP B O 1
ATOM 3729 N N . ALA B 1 236 ? 77.785 18.626 24.437 1.00 41.21 236 ALA B N 1
ATOM 3730 C CA . ALA B 1 236 ? 77.987 17.754 25.588 1.00 40.74 236 ALA B CA 1
ATOM 3731 C C . ALA B 1 236 ? 79.482 17.528 25.780 1.00 40.37 236 ALA B C 1
ATOM 3732 O O . ALA B 1 236 ? 79.942 16.392 25.822 1.00 40.65 236 ALA B O 1
ATOM 3734 N N . ILE B 1 237 ? 80.221 18.631 25.906 1.00 39.72 237 ILE B N 1
ATOM 3735 C CA . ILE B 1 237 ? 81.666 18.633 26.174 1.00 39.08 237 ILE B CA 1
ATOM 3736 C C . ILE B 1 237 ? 82.090 17.750 27.358 1.00 38.40 237 ILE B C 1
ATOM 3737 O O . ILE B 1 237 ? 83.260 17.453 27.506 1.00 37.78 237 ILE B O 1
ATOM 3742 N N . ASP B 1 238 ? 81.145 17.360 28.209 1.00 38.01 238 ASP B N 1
ATOM 3743 C CA . ASP B 1 238 ? 81.419 16.374 29.263 1.00 38.09 238 ASP B CA 1
ATOM 3744 C C . ASP B 1 238 ? 81.461 14.942 28.735 1.00 38.27 238 ASP B C 1
ATOM 3745 O O . ASP B 1 238 ? 82.329 14.169 29.133 1.00 38.58 238 ASP B O 1
ATOM 3750 N N . VAL B 1 239 ? 80.530 14.603 27.849 1.00 38.43 239 VAL B N 1
ATOM 3751 C CA . VAL B 1 239 ? 80.419 13.242 27.338 1.00 38.20 239 VAL B CA 1
ATOM 3752 C C . VAL B 1 239 ? 81.436 12.983 26.232 1.00 38.08 239 VAL B C 1
ATOM 3753 O O . VAL B 1 239 ? 81.788 11.836 25.955 1.00 38.21 239 VAL B O 1
ATOM 3757 N N . ILE B 1 240 ? 81.905 14.055 25.602 1.00 38.08 240 ILE B N 1
ATOM 3758 C CA . ILE B 1 240 ? 82.592 13.952 24.321 1.00 38.37 240 ILE B CA 1
ATOM 3759 C C . ILE B 1 240 ? 84.102 14.075 24.493 1.00 38.59 240 ILE B C 1
ATOM 3760 O O . ILE B 1 240 ? 84.841 13.115 24.274 1.00 39.04 240 ILE B O 1
ATOM 3765 N N . GLY B 1 241 ? 84.553 15.261 24.885 1.00 38.49 241 GLY B N 1
ATOM 3766 C CA . GLY B 1 241 ? 85.822 15.404 25.574 1.00 38.63 241 GLY B CA 1
ATOM 3767 C C . GLY B 1 241 ? 86.992 15.527 24.617 1.00 38.95 241 GLY B C 1
ATOM 3768 O O . GLY B 1 241 ? 86.887 15.167 23.444 1.00 39.11 241 GLY B O 1
ATOM 3769 N N . PRO B 1 242 ? 88.111 16.037 25.120 1.00 39.46 242 PRO B N 1
ATOM 3770 C CA . PRO B 1 242 ? 89.186 16.527 24.260 1.00 40.35 242 PRO B CA 1
ATOM 3771 C C . PRO B 1 242 ? 89.969 15.470 23.471 1.00 40.84 242 PRO B C 1
ATOM 3772 O O . PRO B 1 242 ? 90.568 15.813 22.454 1.00 41.02 242 PRO B O 1
ATOM 3776 N N . ASN B 1 243 ? 89.955 14.218 23.927 1.00 41.77 243 ASN B N 1
ATOM 3777 C CA . ASN B 1 243 ? 90.725 13.119 23.310 1.00 42.36 243 ASN B CA 1
ATOM 3778 C C . ASN B 1 243 ? 89.826 11.945 22.885 1.00 43.04 243 ASN B C 1
ATOM 3779 O O . ASN B 1 243 ? 90.227 10.766 22.932 1.00 43.11 243 ASN B O 1
ATOM 3784 N N . PHE B 1 244 ? 88.604 12.280 22.484 1.00 43.63 244 PHE B N 1
ATOM 3785 C CA . PHE B 1 244 ? 87.653 11.300 21.987 1.00 43.94 244 PHE B CA 1
ATOM 3786 C C . PHE B 1 244 ? 88.148 10.859 20.620 1.00 44.44 244 PHE B C 1
ATOM 3787 O O . PHE B 1 244 ? 88.568 11.693 19.806 1.00 44.28 244 PHE B O 1
ATOM 3795 N N . THR B 1 245 ? 88.140 9.546 20.393 1.00 44.97 245 THR B N 1
ATOM 3796 C CA . THR B 1 245 ? 88.444 8.983 19.071 1.00 45.11 245 THR B CA 1
ATOM 3797 C C . THR B 1 245 ? 87.742 7.639 18.844 1.00 45.44 245 THR B C 1
ATOM 3798 O O . THR B 1 245 ? 87.149 7.044 19.767 1.00 45.08 245 THR B O 1
ATOM 3802 N N . ALA B 1 246 ? 87.825 7.194 17.588 1.00 45.81 246 ALA B N 1
ATOM 3803 C CA . ALA B 1 246 ? 87.225 5.949 17.118 1.00 45.85 246 ALA B CA 1
ATOM 3804 C C . ALA B 1 246 ? 88.301 4.892 16.825 1.00 45.88 246 ALA B C 1
ATOM 3805 O O . ALA B 1 246 ? 88.975 4.395 17.735 1.00 45.91 246 ALA B O 1
ATOM 3807 N N . SER C 1 2 ? 122.337 39.448 -37.795 1.00 27.64 2 SER C N 1
ATOM 3808 C CA . SER C 1 2 ? 123.425 38.462 -38.124 1.00 27.81 2 SER C CA 1
ATOM 3809 C C . SER C 1 2 ? 123.466 38.076 -39.632 1.00 28.02 2 SER C C 1
ATOM 3810 O O . SER C 1 2 ? 124.500 38.295 -40.316 1.00 28.25 2 SER C O 1
ATOM 3813 N N . ASN C 1 3 ? 122.349 37.516 -40.137 1.00 27.36 3 ASN C N 1
ATOM 3814 C CA . ASN C 1 3 ? 122.308 36.881 -41.475 1.00 26.38 3 ASN C CA 1
ATOM 3815 C C . ASN C 1 3 ? 122.298 37.939 -42.596 1.00 24.21 3 ASN C C 1
ATOM 3816 O O . ASN C 1 3 ? 121.551 38.923 -42.565 1.00 24.16 3 ASN C O 1
ATOM 3821 N N . TRP C 1 4 ? 123.128 37.673 -43.597 1.00 21.29 4 TRP C N 1
ATOM 3822 C CA . TRP C 1 4 ? 123.626 38.657 -44.505 1.00 18.30 4 TRP C CA 1
ATOM 3823 C C . TRP C 1 4 ? 123.557 38.041 -45.876 1.00 17.43 4 TRP C C 1
ATOM 3824 O O . TRP C 1 4 ? 124.394 37.228 -46.200 1.00 17.61 4 TRP C O 1
ATOM 3835 N N . PRO C 1 5 ? 122.521 38.371 -46.658 1.00 16.52 5 PRO C N 1
ATOM 3836 C CA . PRO C 1 5 ? 122.323 37.839 -47.992 1.00 15.97 5 PRO C CA 1
ATOM 3837 C C . PRO C 1 5 ? 122.976 38.636 -49.119 1.00 15.34 5 PRO C C 1
ATOM 3838 O O . PRO C 1 5 ? 123.037 38.164 -50.243 1.00 15.06 5 PRO C O 1
ATOM 3842 N N . TYR C 1 6 ? 123.528 39.800 -48.804 1.00 14.95 6 TYR C N 1
ATOM 3843 C CA . TYR C 1 6 ? 124.005 40.733 -49.830 1.00 14.55 6 TYR C CA 1
ATOM 3844 C C . TYR C 1 6 ? 125.336 40.315 -50.464 1.00 14.69 6 TYR C C 1
ATOM 3845 O O . TYR C 1 6 ? 126.150 39.698 -49.824 1.00 15.44 6 TYR C O 1
ATOM 3854 N N . PRO C 1 7 ? 125.523 40.596 -51.749 1.00 15.25 7 PRO C N 1
ATOM 3855 C CA . PRO C 1 7 ? 126.723 40.389 -52.549 1.00 15.43 7 PRO C CA 1
ATOM 3856 C C . PRO C 1 7 ? 127.941 41.140 -52.189 1.00 15.71 7 PRO C C 1
ATOM 3857 O O . PRO C 1 7 ? 127.911 42.138 -51.487 1.00 16.00 7 PRO C O 1
ATOM 3861 N N . ARG C 1 8 ? 129.011 40.676 -52.786 1.00 15.75 8 ARG C N 1
ATOM 3862 C CA . ARG C 1 8 ? 130.292 41.178 -52.503 1.00 16.62 8 ARG C CA 1
ATOM 3863 C C . ARG C 1 8 ? 130.449 42.524 -53.219 1.00 15.74 8 ARG C C 1
ATOM 3864 O O . ARG C 1 8 ? 131.103 43.418 -52.698 1.00 15.68 8 ARG C O 1
ATOM 3872 N N . ILE C 1 9 ? 129.851 42.666 -54.402 1.00 14.84 9 ILE C N 1
ATOM 3873 C CA . ILE C 1 9 ? 129.910 43.918 -55.149 1.00 13.96 9 ILE C CA 1
ATOM 3874 C C . ILE C 1 9 ? 128.537 44.595 -55.357 1.00 13.55 9 ILE C C 1
ATOM 3875 O O . ILE C 1 9 ? 127.554 43.949 -55.725 1.00 13.59 9 ILE C O 1
ATOM 3880 N N . VAL C 1 10 ? 128.504 45.908 -55.137 1.00 12.68 10 VAL C N 1
ATOM 3881 C CA . VAL C 1 10 ? 127.327 46.727 -55.364 1.00 12.21 10 VAL C CA 1
ATOM 3882 C C . VAL C 1 10 ? 127.622 47.746 -56.463 1.00 11.56 10 VAL C C 1
ATOM 3883 O O . VAL C 1 10 ? 128.630 48.457 -56.423 1.00 11.36 10 VAL C O 1
ATOM 3887 N N . ALA C 1 11 ? 126.746 47.810 -57.456 1.00 11.04 11 ALA C N 1
ATOM 3888 C CA . ALA C 1 11 ? 126.853 48.809 -58.520 1.00 11.09 11 ALA C CA 1
ATOM 3889 C C . ALA C 1 11 ? 126.456 50.193 -57.961 1.00 10.50 11 ALA C C 1
ATOM 3890 O O . ALA C 1 11 ? 125.325 50.400 -57.503 1.00 9.13 11 ALA C O 1
ATOM 3892 N N . HIS C 1 12 ? 127.388 51.128 -57.967 1.00 10.74 12 HIS C N 1
ATOM 3893 C CA . HIS C 1 12 ? 127.114 52.432 -57.333 1.00 11.94 12 HIS C CA 1
ATOM 3894 C C . HIS C 1 12 ? 126.119 53.279 -58.149 1.00 11.93 12 HIS C C 1
ATOM 3895 O O . HIS C 1 12 ? 126.385 53.634 -59.291 1.00 11.80 12 HIS C O 1
ATOM 3902 N N . ARG C 1 13 ? 124.943 53.519 -57.588 1.00 12.27 13 ARG C N 1
ATOM 3903 C CA . ARG C 1 13 ? 123.897 54.311 -58.256 1.00 12.58 13 ARG C CA 1
ATOM 3904 C C . ARG C 1 13 ? 123.363 53.685 -59.511 1.00 12.64 13 ARG C C 1
ATOM 3905 O O . ARG C 1 13 ? 122.984 54.390 -60.459 1.00 12.90 13 ARG C O 1
ATOM 3913 N N . GLY C 1 14 ? 123.336 52.356 -59.522 1.00 13.21 14 GLY C N 1
ATOM 3914 C CA . GLY C 1 14 ? 122.739 51.589 -60.613 1.00 12.71 14 GLY C CA 1
ATOM 3915 C C . GLY C 1 14 ? 123.735 51.222 -61.669 1.00 12.64 14 GLY C C 1
ATOM 3916 O O . GLY C 1 14 ? 123.898 50.057 -61.995 1.00 13.05 14 GLY C O 1
ATOM 3917 N N . GLY C 1 15 ? 124.403 52.213 -62.233 1.00 12.93 15 GLY C N 1
ATOM 3918 C CA . GLY C 1 15 ? 125.242 51.959 -63.402 1.00 12.89 15 GLY C CA 1
ATOM 3919 C C . GLY C 1 15 ? 126.664 52.426 -63.253 1.00 12.97 15 GLY C C 1
ATOM 3920 O O . GLY C 1 15 ? 127.374 52.557 -64.261 1.00 13.22 15 GLY C O 1
ATOM 3921 N N . GLY C 1 16 ? 127.081 52.695 -62.015 1.00 13.24 16 GLY C N 1
ATOM 3922 C CA . GLY C 1 16 ? 128.446 53.142 -61.744 1.00 13.60 16 GLY C CA 1
ATOM 3923 C C . GLY C 1 16 ? 128.659 54.413 -62.527 1.00 14.04 16 GLY C C 1
ATOM 3924 O O . GLY C 1 16 ? 127.755 55.236 -62.632 1.00 14.57 16 GLY C O 1
ATOM 3925 N N . LYS C 1 17 ? 129.815 54.560 -63.137 1.00 14.09 17 LYS C N 1
ATOM 3926 C CA . LYS C 1 17 ? 130.039 55.719 -63.973 1.00 14.94 17 LYS C CA 1
ATOM 3927 C C . LYS C 1 17 ? 129.851 55.421 -65.462 1.00 14.01 17 LYS C C 1
ATOM 3928 O O . LYS C 1 17 ? 130.239 56.230 -66.299 1.00 13.50 17 LYS C O 1
ATOM 3934 N N . LEU C 1 18 ? 129.229 54.286 -65.788 1.00 13.54 18 LEU C N 1
ATOM 3935 C CA . LEU C 1 18 ? 129.001 53.894 -67.190 1.00 13.35 18 LEU C CA 1
ATOM 3936 C C . LEU C 1 18 ? 127.668 54.383 -67.747 1.00 12.99 18 LEU C C 1
ATOM 3937 O O . LEU C 1 18 ? 127.382 54.199 -68.921 1.00 12.67 18 LEU C O 1
ATOM 3942 N N . ALA C 1 19 ? 126.860 55.002 -66.898 1.00 13.22 19 ALA C N 1
ATOM 3943 C CA . ALA C 1 19 ? 125.550 55.487 -67.271 1.00 13.69 19 ALA C CA 1
ATOM 3944 C C . ALA C 1 19 ? 125.154 56.583 -66.284 1.00 14.20 19 ALA C C 1
ATOM 3945 O O . ALA C 1 19 ? 125.695 56.623 -65.181 1.00 14.43 19 ALA C O 1
ATOM 3947 N N . PRO C 1 20 ? 124.190 57.447 -66.654 1.00 14.33 20 PRO C N 1
ATOM 3948 C CA . PRO C 1 20 ? 123.775 58.523 -65.768 1.00 14.10 20 PRO C CA 1
ATOM 3949 C C . PRO C 1 20 ? 123.206 57.982 -64.472 1.00 13.81 20 PRO C C 1
ATOM 3950 O O . PRO C 1 20 ? 122.225 57.221 -64.484 1.00 13.79 20 PRO C O 1
ATOM 3954 N N . GLU C 1 21 ? 123.830 58.398 -63.379 1.00 12.90 21 GLU C N 1
ATOM 3955 C CA . GLU C 1 21 ? 123.536 57.892 -62.072 1.00 13.13 21 GLU C CA 1
ATOM 3956 C C . GLU C 1 21 ? 122.062 57.941 -61.757 1.00 13.45 21 GLU C C 1
ATOM 3957 O O . GLU C 1 21 ? 121.331 58.757 -62.295 1.00 12.92 21 GLU C O 1
ATOM 3963 N N . ASN C 1 22 ? 121.648 57.033 -60.881 1.00 13.73 22 ASN C N 1
ATOM 3964 C CA . ASN C 1 22 ? 120.333 57.056 -60.279 1.00 13.91 22 ASN C CA 1
ATOM 3965 C C . ASN C 1 22 ? 119.227 57.086 -61.286 1.00 13.37 22 ASN C C 1
ATOM 3966 O O . ASN C 1 22 ? 118.282 57.843 -61.164 1.00 14.06 22 ASN C O 1
ATOM 3971 N N . THR C 1 23 ? 119.314 56.180 -62.231 1.00 12.80 23 THR C N 1
ATOM 3972 C CA . THR C 1 23 ? 118.394 56.154 -63.319 1.00 12.96 23 THR C CA 1
ATOM 3973 C C . THR C 1 23 ? 118.068 54.713 -63.683 1.00 12.97 23 THR C C 1
ATOM 3974 O O . THR C 1 23 ? 118.927 53.821 -63.591 1.00 13.20 23 THR C O 1
ATOM 3978 N N . LEU C 1 24 ? 116.825 54.473 -64.078 1.00 12.62 24 LEU C N 1
ATOM 3979 C CA . LEU C 1 24 ? 116.439 53.169 -64.640 1.00 12.07 24 LEU C CA 1
ATOM 3980 C C . LEU C 1 24 ? 117.450 52.702 -65.694 1.00 11.89 24 LEU C C 1
ATOM 3981 O O . LEU C 1 24 ? 117.957 51.575 -65.624 1.00 12.64 24 LEU C O 1
ATOM 3986 N N . ALA C 1 25 ? 117.741 53.552 -66.670 1.00 11.16 25 ALA C N 1
ATOM 3987 C CA . ALA C 1 25 ? 118.722 53.196 -67.705 1.00 11.03 25 ALA C CA 1
ATOM 3988 C C . ALA C 1 25 ? 120.029 52.729 -67.083 1.00 10.97 25 ALA C C 1
ATOM 3989 O O . ALA C 1 25 ? 120.545 51.717 -67.486 1.00 12.29 25 ALA C O 1
ATOM 3991 N N . ALA C 1 26 ? 120.541 53.424 -66.074 1.00 11.07 26 ALA C N 1
ATOM 3992 C CA . ALA C 1 26 ? 121.800 53.027 -65.439 1.00 10.76 26 ALA C CA 1
ATOM 3993 C C . ALA C 1 26 ? 121.633 51.695 -64.737 1.00 10.59 26 ALA C C 1
ATOM 3994 O O . ALA C 1 26 ? 122.545 50.905 -64.736 1.00 10.64 26 ALA C O 1
ATOM 3996 N N . ILE C 1 27 ? 120.461 51.455 -64.156 1.00 10.71 27 ILE C N 1
ATOM 3997 C CA . ILE C 1 27 ? 120.157 50.172 -63.532 1.00 10.67 27 ILE C CA 1
ATOM 3998 C C . ILE C 1 27 ? 120.206 49.087 -64.592 1.00 11.38 27 ILE C C 1
ATOM 3999 O O . ILE C 1 27 ? 120.751 48.024 -64.360 1.00 12.41 27 ILE C O 1
ATOM 4004 N N . ASP C 1 28 ? 119.706 49.363 -65.781 1.00 11.68 28 ASP C N 1
ATOM 4005 C CA . ASP C 1 28 ? 119.794 48.376 -66.841 1.00 11.62 28 ASP C CA 1
ATOM 4006 C C . ASP C 1 28 ? 121.237 48.044 -67.217 1.00 12.30 28 ASP C C 1
ATOM 4007 O O . ASP C 1 28 ? 121.587 46.841 -67.307 1.00 13.57 28 ASP C O 1
ATOM 4012 N N . VAL C 1 29 ? 122.064 49.069 -67.431 1.00 12.48 29 VAL C N 1
ATOM 4013 C CA . VAL C 1 29 ? 123.511 48.878 -67.716 1.00 12.65 29 VAL C CA 1
ATOM 4014 C C . VAL C 1 29 ? 124.191 48.044 -66.602 1.00 13.07 29 VAL C C 1
ATOM 4015 O O . VAL C 1 29 ? 125.057 47.175 -66.854 1.00 12.93 29 VAL C O 1
ATOM 4019 N N . GLY C 1 30 ? 123.741 48.272 -65.376 1.00 12.79 30 GLY C N 1
ATOM 4020 C CA . GLY C 1 30 ? 124.237 47.528 -64.253 1.00 13.12 30 GLY C CA 1
ATOM 4021 C C . GLY C 1 30 ? 123.968 46.061 -64.430 1.00 13.11 30 GLY C C 1
ATOM 4022 O O . GLY C 1 30 ? 124.813 45.238 -64.108 1.00 14.06 30 GLY C O 1
ATOM 4023 N N . ALA C 1 31 ? 122.781 45.744 -64.930 1.00 12.84 31 ALA C N 1
ATOM 4024 C CA . ALA C 1 31 ? 122.357 44.364 -65.107 1.00 12.35 31 ALA C CA 1
ATOM 4025 C C . ALA C 1 31 ? 123.065 43.770 -66.307 1.00 11.95 31 ALA C C 1
ATOM 4026 O O . ALA C 1 31 ? 123.352 42.576 -66.352 1.00 10.94 31 ALA C O 1
ATOM 4028 N N . LYS C 1 32 ? 123.375 44.620 -67.275 1.00 11.90 32 LYS C N 1
ATOM 4029 C CA . LYS C 1 32 ? 124.085 44.164 -68.480 1.00 12.01 32 LYS C CA 1
ATOM 4030 C C . LYS C 1 32 ? 125.532 43.728 -68.190 1.00 11.43 32 LYS C C 1
ATOM 4031 O O . LYS C 1 32 ? 126.157 43.122 -69.027 1.00 11.67 32 LYS C O 1
ATOM 4037 N N . TYR C 1 33 ? 126.083 44.096 -67.038 1.00 10.95 33 TYR C N 1
ATOM 4038 C CA . TYR C 1 33 ? 127.422 43.680 -66.663 1.00 10.34 33 TYR C CA 1
ATOM 4039 C C . TYR C 1 33 ? 127.393 42.631 -65.580 1.00 10.09 33 TYR C C 1
ATOM 4040 O O . TYR C 1 33 ? 128.436 42.321 -65.003 1.00 9.67 33 TYR C O 1
ATOM 4049 N N . GLY C 1 34 ? 126.188 42.122 -65.292 1.00 9.82 34 GLY C N 1
ATOM 4050 C CA . GLY C 1 34 ? 125.977 40.955 -64.450 1.00 9.05 34 GLY C CA 1
ATOM 4051 C C . GLY C 1 34 ? 125.789 41.180 -62.966 1.00 9.23 34 GLY C C 1
ATOM 4052 O O . GLY C 1 34 ? 125.813 40.216 -62.215 1.00 8.35 34 GLY C O 1
ATOM 4053 N N . HIS C 1 35 ? 125.562 42.423 -62.526 1.00 9.52 35 HIS C N 1
ATOM 4054 C CA . HIS C 1 35 ? 125.623 42.703 -61.095 1.00 9.87 35 HIS C CA 1
ATOM 4055 C C . HIS C 1 35 ? 124.347 42.292 -60.411 1.00 11.15 35 HIS C C 1
ATOM 4056 O O . HIS C 1 35 ? 123.298 42.317 -61.030 1.00 12.27 35 HIS C O 1
ATOM 4063 N N . LYS C 1 36 ? 124.445 41.871 -59.155 1.00 11.76 36 LYS C N 1
ATOM 4064 C CA . LYS C 1 36 ? 123.304 41.285 -58.446 1.00 13.16 36 LYS C CA 1
ATOM 4065 C C . LYS C 1 36 ? 122.778 42.212 -57.355 1.00 13.53 36 LYS C C 1
ATOM 4066 O O . LYS C 1 36 ? 121.828 41.877 -56.650 1.00 12.69 36 LYS C O 1
ATOM 4080 N N . ILE C 1 38 ? 122.432 46.698 -56.504 1.00 12.41 38 ILE C N 1
ATOM 4081 C CA . ILE C 1 38 ? 122.648 48.092 -56.826 1.00 10.95 38 ILE C CA 1
ATOM 4082 C C . ILE C 1 38 ? 122.421 48.922 -55.593 1.00 10.56 38 ILE C C 1
ATOM 4083 O O . ILE C 1 38 ? 121.654 48.543 -54.704 1.00 10.22 38 ILE C O 1
ATOM 4088 N N . GLU C 1 39 ? 123.116 50.050 -55.544 1.00 10.32 39 GLU C N 1
ATOM 4089 C CA . GLU C 1 39 ? 122.861 51.104 -54.572 1.00 9.94 39 GLU C CA 1
ATOM 4090 C C . GLU C 1 39 ? 122.259 52.308 -55.295 1.00 9.74 39 GLU C C 1
ATOM 4091 O O . GLU C 1 39 ? 122.532 52.563 -56.464 1.00 8.71 39 GLU C O 1
ATOM 4097 N N . PHE C 1 40 ? 121.448 53.067 -54.584 1.00 10.35 40 PHE C N 1
ATOM 4098 C CA . PHE C 1 40 ? 120.850 54.255 -55.174 1.00 10.96 40 PHE C CA 1
ATOM 4099 C C . PHE C 1 40 ? 120.305 55.178 -54.102 1.00 11.31 40 PHE C C 1
ATOM 4100 O O . PHE C 1 40 ? 119.879 54.716 -53.043 1.00 10.82 40 PHE C O 1
ATOM 4108 N N . ASP C 1 41 ? 120.290 56.480 -54.417 1.00 12.26 41 ASP C N 1
ATOM 4109 C CA . ASP C 1 41 ? 119.963 57.548 -53.464 1.00 12.57 41 ASP C CA 1
ATOM 4110 C C . ASP C 1 41 ? 118.504 57.983 -53.567 1.00 12.90 41 ASP C C 1
ATOM 4111 O O . ASP C 1 41 ? 118.079 58.464 -54.591 1.00 13.36 41 ASP C O 1
ATOM 4116 N N . ALA C 1 42 ? 117.743 57.848 -52.491 1.00 13.85 42 ALA C N 1
ATOM 4117 C CA . ALA C 1 42 ? 116.320 58.199 -52.488 1.00 14.08 42 ALA C CA 1
ATOM 4118 C C . ALA C 1 42 ? 115.977 59.434 -51.626 1.00 14.75 42 ALA C C 1
ATOM 4119 O O . ALA C 1 42 ? 116.639 59.708 -50.605 1.00 13.93 42 ALA C O 1
ATOM 4121 N N . LYS C 1 43 ? 114.880 60.103 -52.034 1.00 15.83 43 LYS C N 1
ATOM 4122 C CA . LYS C 1 43 ? 114.442 61.466 -51.607 1.00 15.75 43 LYS C CA 1
ATOM 4123 C C . LYS C 1 43 ? 112.948 61.696 -51.799 1.00 15.97 43 LYS C C 1
ATOM 4124 O O . LYS C 1 43 ? 112.295 61.011 -52.598 1.00 15.59 43 LYS C O 1
ATOM 4130 N N . LEU C 1 44 ? 112.448 62.763 -51.186 1.00 16.58 44 LEU C N 1
ATOM 4131 C CA . LEU C 1 44 ? 111.025 63.173 -51.300 1.00 16.78 44 LEU C CA 1
ATOM 4132 C C . LEU C 1 44 ? 110.781 64.351 -52.244 1.00 17.80 44 LEU C C 1
ATOM 4133 O O . LEU C 1 44 ? 111.544 65.324 -52.245 1.00 17.12 44 LEU C O 1
ATOM 4138 N N . SER C 1 45 ? 109.715 64.267 -53.035 1.00 18.82 45 SER C N 1
ATOM 4139 C CA . SER C 1 45 ? 109.121 65.456 -53.641 1.00 20.01 45 SER C CA 1
ATOM 4140 C C . SER C 1 45 ? 108.309 66.211 -52.571 1.00 21.13 45 SER C C 1
ATOM 4141 O O . SER C 1 45 ? 107.865 65.616 -51.563 1.00 20.79 45 SER C O 1
ATOM 4144 N N . LYS C 1 46 ? 108.095 67.506 -52.803 1.00 22.31 46 LYS C N 1
ATOM 4145 C CA . LYS C 1 46 ? 107.294 68.340 -51.906 1.00 22.64 46 LYS C CA 1
ATOM 4146 C C . LYS C 1 46 ? 105.949 67.665 -51.561 1.00 22.23 46 LYS C C 1
ATOM 4147 O O . LYS C 1 46 ? 105.521 67.692 -50.394 1.00 21.74 46 LYS C O 1
ATOM 4153 N N . ASP C 1 47 ? 105.296 67.056 -52.559 1.00 21.35 47 ASP C N 1
ATOM 4154 C CA . ASP C 1 47 ? 104.047 66.286 -52.306 1.00 21.39 47 ASP C CA 1
ATOM 4155 C C . ASP C 1 47 ? 104.264 64.826 -51.848 1.00 20.75 47 ASP C C 1
ATOM 4156 O O . ASP C 1 47 ? 103.313 64.062 -51.758 1.00 20.69 47 ASP C O 1
ATOM 4161 N N . GLY C 1 48 ? 105.505 64.446 -51.559 1.00 19.68 48 GLY C N 1
ATOM 4162 C CA . GLY C 1 48 ? 105.769 63.181 -50.894 1.00 19.39 48 GLY C CA 1
ATOM 4163 C C . GLY C 1 48 ? 105.810 61.932 -51.758 1.00 18.31 48 GLY C C 1
ATOM 4164 O O . GLY C 1 48 ? 105.297 60.905 -51.379 1.00 18.02 48 GLY C O 1
ATOM 4165 N N . GLU C 1 49 ? 106.403 62.039 -52.935 1.00 17.42 49 GLU C N 1
ATOM 4166 C CA . GLU C 1 49 ? 106.685 60.896 -53.750 1.00 16.09 49 GLU C CA 1
ATOM 4167 C C . GLU C 1 49 ? 108.172 60.595 -53.543 1.00 15.21 49 GLU C C 1
ATOM 4168 O O . GLU C 1 49 ? 108.996 61.520 -53.355 1.00 14.77 49 GLU C O 1
ATOM 4174 N N . ILE C 1 50 ? 108.520 59.310 -53.597 1.00 13.75 50 ILE C N 1
ATOM 4175 C CA . ILE C 1 50 ? 109.905 58.887 -53.453 1.00 13.05 50 ILE C CA 1
ATOM 4176 C C . ILE C 1 50 ? 110.578 58.635 -54.804 1.00 12.12 50 ILE C C 1
ATOM 4177 O O . ILE C 1 50 ? 110.212 57.742 -55.543 1.00 12.04 50 ILE C O 1
ATOM 4182 N N . PHE C 1 51 ? 111.569 59.451 -55.113 1.00 11.46 51 PHE C N 1
ATOM 4183 C CA . PHE C 1 51 ? 112.295 59.342 -56.361 1.00 11.18 51 PHE C CA 1
ATOM 4184 C C . PHE C 1 51 ? 113.773 59.342 -56.020 1.00 10.93 51 PHE C C 1
ATOM 4185 O O . PHE C 1 51 ? 114.141 59.587 -54.888 1.00 10.66 51 PHE C O 1
ATOM 4193 N N . LEU C 1 52 ? 114.617 59.065 -56.997 1.00 11.47 52 LEU C N 1
ATOM 4194 C CA . LEU C 1 52 ? 116.031 59.011 -56.731 1.00 11.79 52 LEU C CA 1
ATOM 4195 C C . LEU C 1 52 ? 116.697 60.279 -57.262 1.00 11.99 52 LEU C C 1
ATOM 4196 O O . LEU C 1 52 ? 116.419 60.730 -58.399 1.00 11.41 52 LEU C O 1
ATOM 4201 N N . LEU C 1 53 ? 117.612 60.809 -56.450 1.00 12.05 53 LEU C N 1
ATOM 4202 C CA . LEU C 1 53 ? 118.451 61.947 -56.812 1.00 12.34 53 LEU C CA 1
ATOM 4203 C C . LEU C 1 53 ? 119.391 62.190 -55.658 1.00 12.35 53 LEU C C 1
ATOM 4204 O O . LEU C 1 53 ? 118.914 62.452 -54.560 1.00 10.97 53 LEU C O 1
ATOM 4209 N N . HIS C 1 54 ? 120.685 62.198 -55.899 1.00 13.44 54 HIS C N 1
ATOM 4210 C CA . HIS C 1 54 ? 121.670 62.391 -54.852 1.00 14.51 54 HIS C CA 1
ATOM 4211 C C . HIS C 1 54 ? 121.716 63.763 -54.220 1.00 15.26 54 HIS C C 1
ATOM 4212 O O . HIS C 1 54 ? 121.636 63.886 -53.030 1.00 15.40 54 HIS C O 1
ATOM 4219 N N . ASP C 1 55 ? 121.869 64.791 -55.027 1.00 16.16 55 ASP C N 1
ATOM 4220 C CA . ASP C 1 55 ? 122.166 66.105 -54.529 1.00 16.65 55 ASP C CA 1
ATOM 4221 C C . ASP C 1 55 ? 120.863 66.701 -54.145 1.00 17.66 55 ASP C C 1
ATOM 4222 O O . ASP C 1 55 ? 119.848 66.186 -54.505 1.00 17.73 55 ASP C O 1
ATOM 4227 N N . ASP C 1 56 ? 120.905 67.805 -53.428 1.00 20.00 56 ASP C N 1
ATOM 4228 C CA . ASP C 1 56 ? 119.739 68.630 -53.189 1.00 20.00 56 ASP C CA 1
ATOM 4229 C C . ASP C 1 56 ? 119.229 69.232 -54.454 1.00 20.00 56 ASP C C 1
ATOM 4230 O O . ASP C 1 56 ? 118.057 69.418 -54.607 1.00 19.02 56 ASP C O 1
ATOM 4235 N N . ASN C 1 57 ? 120.130 69.538 -55.363 1.00 18.50 57 ASN C N 1
ATOM 4236 C CA . ASN C 1 57 ? 119.805 70.333 -56.533 1.00 18.64 57 ASN C CA 1
ATOM 4237 C C . ASN C 1 57 ? 119.861 69.561 -57.839 1.00 18.35 57 ASN C C 1
ATOM 4238 O O . ASN C 1 57 ? 120.647 68.653 -57.973 1.00 18.23 57 ASN C O 1
ATOM 4243 N N . LEU C 1 58 ? 119.026 69.947 -58.799 1.00 17.69 58 LEU C N 1
ATOM 4244 C CA . LEU C 1 58 ? 118.906 69.262 -60.078 1.00 17.05 58 LEU C CA 1
ATOM 4245 C C . LEU C 1 58 ? 120.093 69.463 -61.041 1.00 16.51 58 LEU C C 1
ATOM 4246 O O . LEU C 1 58 ? 120.360 68.597 -61.871 1.00 16.78 58 LEU C O 1
ATOM 4251 N N . GLU C 1 59 ? 120.815 70.577 -60.918 1.00 16.07 59 GLU C N 1
ATOM 4252 C CA . GLU C 1 59 ? 121.906 70.959 -61.853 1.00 15.72 59 GLU C CA 1
ATOM 4253 C C . GLU C 1 59 ? 122.813 69.838 -62.320 1.00 14.66 59 GLU C C 1
ATOM 4254 O O . GLU C 1 59 ? 122.832 69.515 -63.499 1.00 14.75 59 GLU C O 1
ATOM 4260 N N . ARG C 1 60 ? 123.606 69.299 -61.397 1.00 13.82 60 ARG C N 1
ATOM 4261 C CA . ARG C 1 60 ? 124.678 68.341 -61.730 1.00 13.54 60 ARG C CA 1
ATOM 4262 C C . ARG C 1 60 ? 124.230 67.218 -62.627 1.00 12.90 60 ARG C C 1
ATOM 4263 O O . ARG C 1 60 ? 124.984 66.796 -63.487 1.00 12.31 60 ARG C O 1
ATOM 4271 N N . THR C 1 61 ? 123.014 66.714 -62.410 1.00 13.30 61 THR C N 1
ATOM 4272 C CA . THR C 1 61 ? 122.569 65.485 -63.112 1.00 13.47 61 THR C CA 1
ATOM 4273 C C . THR C 1 61 ? 121.281 65.672 -63.897 1.00 13.90 61 THR C C 1
ATOM 4274 O O . THR C 1 61 ? 120.590 64.717 -64.208 1.00 14.66 61 THR C O 1
ATOM 4278 N N . SER C 1 62 ? 120.982 66.905 -64.273 1.00 14.63 62 SER C N 1
ATOM 4279 C CA . SER C 1 62 ? 119.818 67.173 -65.118 1.00 14.62 62 SER C CA 1
ATOM 4280 C C . SER C 1 62 ? 119.920 68.519 -65.831 1.00 14.82 62 SER C C 1
ATOM 4281 O O . SER C 1 62 ? 120.871 69.303 -65.604 1.00 14.97 62 SER C O 1
ATOM 4284 N N . ASN C 1 63 ? 118.922 68.774 -66.678 1.00 14.14 63 ASN C N 1
ATOM 4285 C CA . ASN C 1 63 ? 118.744 70.082 -67.293 1.00 13.97 63 ASN C CA 1
ATOM 4286 C C . ASN C 1 63 ? 117.965 71.077 -66.405 1.00 14.72 63 ASN C C 1
ATOM 4287 O O . ASN C 1 63 ? 117.796 72.231 -66.770 1.00 15.73 63 ASN C O 1
ATOM 4292 N N . GLY C 1 64 ? 117.490 70.635 -65.250 1.00 14.98 64 GLY C N 1
ATOM 4293 C CA . GLY C 1 64 ? 116.813 71.526 -64.329 1.00 14.75 64 GLY C CA 1
ATOM 4294 C C . GLY C 1 64 ? 117.741 72.193 -63.327 1.00 14.74 64 GLY C C 1
ATOM 4295 O O . GLY C 1 64 ? 118.963 71.976 -63.346 1.00 14.77 64 GLY C O 1
ATOM 4296 N N . TRP C 1 65 ? 117.139 73.006 -62.452 1.00 14.85 65 TRP C N 1
ATOM 4297 C CA . TRP C 1 65 ? 117.873 73.860 -61.499 1.00 14.75 65 TRP C CA 1
ATOM 4298 C C . TRP C 1 65 ? 117.081 74.018 -60.252 1.00 15.34 65 TRP C C 1
ATOM 4299 O O . TRP C 1 65 ? 115.871 74.105 -60.318 1.00 15.82 65 TRP C O 1
ATOM 4310 N N . GLY C 1 66 ? 117.759 74.074 -59.110 1.00 16.43 66 GLY C N 1
ATOM 4311 C CA . GLY C 1 66 ? 117.078 74.283 -57.837 1.00 16.80 66 GLY C CA 1
ATOM 4312 C C . GLY C 1 66 ? 116.835 73.028 -57.027 1.00 17.53 66 GLY C C 1
ATOM 4313 O O . GLY C 1 66 ? 117.100 71.902 -57.482 1.00 18.04 66 GLY C O 1
ATOM 4314 N N . VAL C 1 67 ? 116.319 73.239 -55.816 1.00 17.89 67 VAL C N 1
ATOM 4315 C CA . VAL C 1 67 ? 116.154 72.180 -54.858 1.00 18.24 67 VAL C CA 1
ATOM 4316 C C . VAL C 1 67 ? 115.023 71.264 -55.296 1.00 18.59 67 VAL C C 1
ATOM 4317 O O . VAL C 1 67 ? 113.863 71.629 -55.225 1.00 18.67 67 VAL C O 1
ATOM 4321 N N . ALA C 1 68 ? 115.385 70.070 -55.747 1.00 18.91 68 ALA C N 1
ATOM 4322 C CA . ALA C 1 68 ? 114.416 69.105 -56.234 1.00 19.54 68 ALA C CA 1
ATOM 4323 C C . ALA C 1 68 ? 113.255 68.927 -55.266 1.00 19.56 68 ALA C C 1
ATOM 4324 O O . ALA C 1 68 ? 112.101 68.895 -55.683 1.00 18.90 68 ALA C O 1
ATOM 4326 N N . GLY C 1 69 ? 113.574 68.816 -53.977 1.00 20.60 69 GLY C N 1
ATOM 4327 C CA . GLY C 1 69 ? 112.562 68.646 -52.921 1.00 21.84 69 GLY C CA 1
ATOM 4328 C C . GLY C 1 69 ? 111.489 69.736 -52.770 1.00 22.75 69 GLY C C 1
ATOM 4329 O O . GLY C 1 69 ? 110.389 69.460 -52.284 1.00 22.89 69 GLY C O 1
ATOM 4330 N N . GLU C 1 70 ? 111.808 70.968 -53.183 1.00 24.00 70 GLU C N 1
ATOM 4331 C CA . GLU C 1 70 ? 110.846 72.080 -53.187 1.00 24.81 70 GLU C CA 1
ATOM 4332 C C . GLU C 1 70 ? 109.844 71.964 -54.337 1.00 24.34 70 GLU C C 1
ATOM 4333 O O . GLU C 1 70 ? 108.847 72.688 -54.329 1.00 25.43 70 GLU C O 1
ATOM 4339 N N . LEU C 1 71 ? 110.078 71.064 -55.302 1.00 23.76 71 LEU C N 1
ATOM 4340 C CA . LEU C 1 71 ? 109.140 70.862 -56.449 1.00 23.61 71 LEU C CA 1
ATOM 4341 C C . LEU C 1 71 ? 108.147 69.703 -56.265 1.00 23.35 71 LEU C C 1
ATOM 4342 O O . LEU C 1 71 ? 108.412 68.775 -55.541 1.00 23.27 71 LEU C O 1
ATOM 4347 N N . ASN C 1 72 ? 107.002 69.783 -56.927 1.00 23.59 72 ASN C N 1
ATOM 4348 C CA . ASN C 1 72 ? 106.026 68.705 -56.926 1.00 24.20 72 ASN C CA 1
ATOM 4349 C C . ASN C 1 72 ? 106.342 67.662 -57.969 1.00 25.28 72 ASN C C 1
ATOM 4350 O O . ASN C 1 72 ? 107.044 67.945 -58.944 1.00 25.54 72 ASN C O 1
ATOM 4355 N N . TRP C 1 73 ? 105.767 66.471 -57.821 1.00 26.32 73 TRP C N 1
ATOM 4356 C CA . TRP C 1 73 ? 106.125 65.368 -58.713 1.00 26.90 73 TRP C CA 1
ATOM 4357 C C . TRP C 1 73 ? 105.808 65.685 -60.186 1.00 27.18 73 TRP C C 1
ATOM 4358 O O . TRP C 1 73 ? 106.649 65.481 -61.056 1.00 27.14 73 TRP C O 1
ATOM 4369 N N . GLN C 1 74 ? 104.630 66.231 -60.467 1.00 27.71 74 GLN C N 1
ATOM 4370 C CA . GLN C 1 74 ? 104.298 66.613 -61.845 1.00 28.31 74 GLN C CA 1
ATOM 4371 C C . GLN C 1 74 ? 105.360 67.498 -62.499 1.00 27.56 74 GLN C C 1
ATOM 4372 O O . GLN C 1 74 ? 105.606 67.400 -63.688 1.00 27.40 74 GLN C O 1
ATOM 4378 N N . ASP C 1 75 ? 106.036 68.316 -61.713 1.00 27.38 75 ASP C N 1
ATOM 4379 C CA . ASP C 1 75 ? 107.077 69.190 -62.250 1.00 27.48 75 ASP C CA 1
ATOM 4380 C C . ASP C 1 75 ? 108.441 68.527 -62.431 1.00 26.61 75 ASP C C 1
ATOM 4381 O O . ASP C 1 75 ? 109.260 68.992 -63.244 1.00 26.37 75 ASP C O 1
ATOM 4386 N N . LEU C 1 76 ? 108.686 67.466 -61.666 1.00 25.47 76 LEU C N 1
ATOM 4387 C CA . LEU C 1 76 ? 109.971 66.775 -61.681 1.00 24.52 76 LEU C CA 1
ATOM 4388 C C . LEU C 1 76 ? 109.973 65.767 -62.831 1.00 23.83 76 LEU C C 1
ATOM 4389 O O . LEU C 1 76 ? 111.016 65.537 -63.442 1.00 23.25 76 LEU C O 1
ATOM 4394 N N . LEU C 1 77 ? 108.795 65.208 -63.127 1.00 23.44 77 LEU C N 1
ATOM 4395 C CA . LEU C 1 77 ? 108.530 64.447 -64.354 1.00 23.98 77 LEU C CA 1
ATOM 4396 C C . LEU C 1 77 ? 109.041 65.073 -65.654 1.00 24.06 77 LEU C C 1
ATOM 4397 O O . LEU C 1 77 ? 109.064 64.406 -66.662 1.00 24.98 77 LEU C O 1
ATOM 4402 N N . ARG C 1 78 ? 109.399 66.338 -65.679 1.00 24.03 78 ARG C N 1
ATOM 4403 C CA . ARG C 1 78 ? 109.793 66.963 -66.937 1.00 24.61 78 ARG C CA 1
ATOM 4404 C C . ARG C 1 78 ? 111.296 67.096 -67.056 1.00 23.62 78 ARG C C 1
ATOM 4405 O O . ARG C 1 78 ? 111.815 67.500 -68.096 1.00 24.05 78 ARG C O 1
ATOM 4413 N N . VAL C 1 79 ? 112.005 66.764 -65.993 1.00 22.55 79 VAL C N 1
ATOM 4414 C CA . VAL C 1 79 ? 113.435 66.949 -65.971 1.00 21.54 79 VAL C CA 1
ATOM 4415 C C . VAL C 1 79 ? 114.078 65.893 -66.864 1.00 21.38 79 VAL C C 1
ATOM 4416 O O . VAL C 1 79 ? 113.631 64.757 -66.901 1.00 21.30 79 VAL C O 1
ATOM 4420 N N . ASP C 1 80 ? 115.082 66.289 -67.638 1.00 20.84 80 ASP C N 1
ATOM 4421 C CA . ASP C 1 80 ? 115.896 65.320 -68.353 1.00 20.41 80 ASP C CA 1
ATOM 4422 C C . ASP C 1 80 ? 117.070 65.022 -67.461 1.00 20.31 80 ASP C C 1
ATOM 4423 O O . ASP C 1 80 ? 117.970 65.843 -67.368 1.00 20.49 80 ASP C O 1
ATOM 4428 N N . ALA C 1 81 ? 117.063 63.845 -66.836 1.00 20.16 81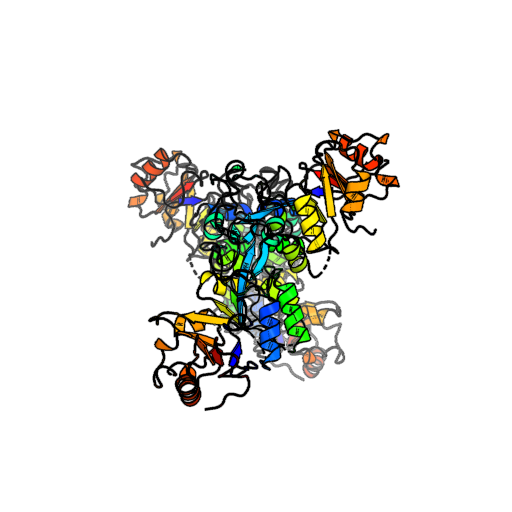 ALA C N 1
ATOM 4429 C CA . ALA C 1 81 ? 118.146 63.400 -65.946 1.00 19.79 81 ALA C CA 1
ATOM 4430 C C . ALA C 1 81 ? 119.153 62.450 -66.614 1.00 19.69 81 ALA C C 1
ATOM 4431 O O . ALA C 1 81 ? 119.857 61.743 -65.901 1.00 19.99 81 ALA C O 1
ATOM 4433 N N . GLY C 1 82 ? 119.228 62.446 -67.954 1.00 19.53 82 GLY C N 1
ATOM 4434 C CA . GLY C 1 82 ? 120.251 61.671 -68.725 1.00 19.23 82 GLY C CA 1
ATOM 4435 C C . GLY C 1 82 ? 121.174 62.406 -69.725 1.00 18.87 82 GLY C C 1
ATOM 4436 O O . GLY C 1 82 ? 122.369 62.080 -69.863 1.00 18.36 82 GLY C O 1
ATOM 4437 N N . SER C 1 83 ? 120.631 63.393 -70.434 1.00 18.80 83 SER C N 1
ATOM 4438 C CA . SER C 1 83 ? 121.409 64.186 -71.404 1.00 18.77 83 SER C CA 1
ATOM 4439 C C . SER C 1 83 ? 122.723 64.715 -70.879 1.00 17.93 83 SER C C 1
ATOM 4440 O O . SER C 1 83 ? 123.645 64.891 -71.625 1.00 17.63 83 SER C O 1
ATOM 4443 N N . TRP C 1 84 ? 122.811 65.001 -69.601 1.00 18.16 84 TRP C N 1
ATOM 4444 C CA . TRP C 1 84 ? 124.066 65.522 -69.065 1.00 18.75 84 TRP C CA 1
ATOM 4445 C C . TRP C 1 84 ? 125.216 64.527 -69.248 1.00 18.96 84 TRP C C 1
ATOM 4446 O O . TRP C 1 84 ? 126.358 64.916 -69.444 1.00 19.33 84 TRP C O 1
ATOM 4457 N N . TYR C 1 85 ? 124.905 63.236 -69.184 1.00 19.12 85 TYR C N 1
ATOM 4458 C CA . TYR C 1 85 ? 125.923 62.198 -69.252 1.00 18.79 85 TYR C CA 1
ATOM 4459 C C . TYR C 1 85 ? 126.457 62.046 -70.669 1.00 18.68 85 TYR C C 1
ATOM 4460 O O . TYR C 1 85 ? 127.661 62.186 -70.904 1.00 18.85 85 TYR C O 1
ATOM 4469 N N . SER C 1 86 ? 125.546 61.755 -71.597 1.00 18.31 86 SER C N 1
ATOM 4470 C CA . SER C 1 86 ? 125.886 61.494 -73.011 1.00 18.17 86 SER C CA 1
ATOM 4471 C C . SER C 1 86 ? 124.604 61.613 -73.789 1.00 18.31 86 SER C C 1
ATOM 4472 O O . SER C 1 86 ? 123.511 61.552 -73.208 1.00 17.79 86 SER C O 1
ATOM 4475 N N . LYS C 1 87 ? 124.720 61.739 -75.103 1.00 18.69 87 LYS C N 1
ATOM 4476 C CA . LYS C 1 87 ? 123.553 62.079 -75.905 1.00 19.75 87 LYS C CA 1
ATOM 4477 C C . LYS C 1 87 ? 122.567 60.939 -76.097 1.00 19.57 87 LYS C C 1
ATOM 4478 O O . LYS C 1 87 ? 121.483 61.161 -76.605 1.00 19.48 87 LYS C O 1
ATOM 4484 N N . ALA C 1 88 ? 122.936 59.742 -75.641 1.00 20.12 88 ALA C N 1
ATOM 4485 C CA . ALA C 1 88 ? 122.150 58.535 -75.842 1.00 20.00 88 ALA C CA 1
ATOM 4486 C C . ALA C 1 88 ? 121.031 58.373 -74.820 1.00 20.21 88 ALA C C 1
ATOM 4487 O O . ALA C 1 88 ? 120.176 57.497 -74.959 1.00 18.99 88 ALA C O 1
ATOM 4489 N N . PHE C 1 89 ? 121.043 59.203 -73.786 1.00 21.24 89 PHE C N 1
ATOM 4490 C CA . PHE C 1 89 ? 120.092 59.070 -72.698 1.00 22.39 89 PHE C CA 1
ATOM 4491 C C . PHE C 1 89 ? 119.204 60.294 -72.686 1.00 23.04 89 PHE C C 1
ATOM 4492 O O . PHE C 1 89 ? 119.053 60.938 -71.665 1.00 24.10 89 PHE C O 1
ATOM 4500 N N . LYS C 1 90 ? 118.625 60.616 -73.836 1.00 23.82 90 LYS C N 1
ATOM 4501 C CA . LYS C 1 90 ? 117.867 61.862 -74.031 1.00 23.57 90 LYS C CA 1
ATOM 4502 C C . LYS C 1 90 ? 116.581 61.843 -73.200 1.00 23.33 90 LYS C C 1
ATOM 4503 O O . LYS C 1 90 ? 116.261 62.767 -72.439 1.00 24.09 90 LYS C O 1
ATOM 4509 N N . GLY C 1 91 ? 115.816 60.790 -73.273 1.00 22.41 91 GLY C N 1
ATOM 4510 C CA . GLY C 1 91 ? 114.553 60.903 -72.551 1.00 21.91 91 GLY C CA 1
ATOM 4511 C C . GLY C 1 91 ? 114.578 60.918 -71.029 1.00 20.57 91 GLY C C 1
ATOM 4512 O O . GLY C 1 91 ? 113.520 61.023 -70.413 1.00 21.18 91 GLY C O 1
ATOM 4513 N N . GLU C 1 92 ? 115.742 60.768 -70.400 1.00 18.86 92 GLU C N 1
ATOM 4514 C CA . GLU C 1 92 ? 115.774 59.923 -69.200 1.00 17.58 92 GLU C CA 1
ATOM 4515 C C . GLU C 1 92 ? 115.211 60.564 -67.951 1.00 17.41 92 GLU C C 1
ATOM 4516 O O . GLU C 1 92 ? 115.785 61.533 -67.438 1.00 17.60 92 GLU C O 1
ATOM 4522 N N . PRO C 1 93 ? 114.095 60.014 -67.442 1.00 16.58 93 PRO C N 1
ATOM 4523 C CA . PRO C 1 93 ? 113.441 60.551 -66.264 1.00 16.39 93 PRO C CA 1
ATOM 4524 C C . PRO C 1 93 ? 114.125 60.295 -64.900 1.00 16.34 93 PRO C C 1
ATOM 4525 O O . PRO C 1 93 ? 114.985 59.425 -64.762 1.00 16.43 93 PRO C O 1
ATOM 4529 N N . LEU C 1 94 ? 113.714 61.089 -63.910 1.00 15.58 94 LEU C N 1
ATOM 4530 C CA . LEU C 1 94 ? 113.936 60.782 -62.526 1.00 14.59 94 LEU C CA 1
ATOM 4531 C C . LEU C 1 94 ? 112.951 59.641 -62.246 1.00 14.66 94 LEU C C 1
ATOM 4532 O O . LEU C 1 94 ? 111.759 59.778 -62.496 1.00 14.81 94 LEU C O 1
ATOM 4537 N N . PRO C 1 95 ? 113.446 58.495 -61.774 1.00 14.09 95 PRO C N 1
ATOM 4538 C CA . PRO C 1 95 ? 112.599 57.348 -61.486 1.00 14.17 95 PRO C CA 1
ATOM 4539 C C . PRO C 1 95 ? 111.939 57.331 -60.102 1.00 14.07 95 PRO C C 1
ATOM 4540 O O . PRO C 1 95 ? 112.587 57.648 -59.117 1.00 14.26 95 PRO C O 1
ATOM 4544 N N . LEU C 1 96 ? 110.656 56.995 -60.028 1.00 14.26 96 LEU C N 1
ATOM 4545 C CA . LEU C 1 96 ? 110.025 56.652 -58.750 1.00 15.00 96 LEU C CA 1
ATOM 4546 C C . LEU C 1 96 ? 110.646 55.377 -58.181 1.00 15.39 96 LEU C C 1
ATOM 4547 O O . LEU C 1 96 ? 111.039 54.476 -58.924 1.00 15.60 96 LEU C O 1
ATOM 4552 N N . LEU C 1 97 ? 110.731 55.323 -56.859 1.00 15.55 97 LEU C N 1
ATOM 4553 C CA . LEU C 1 97 ? 111.185 54.133 -56.142 1.00 15.47 97 LEU C CA 1
ATOM 4554 C C . LEU C 1 97 ? 110.437 52.855 -56.545 1.00 16.31 97 LEU C C 1
ATOM 4555 O O . LEU C 1 97 ? 111.052 51.794 -56.642 1.00 17.81 97 LEU C O 1
ATOM 4560 N N . SER C 1 98 ? 109.132 52.945 -56.788 1.00 16.00 98 SER C N 1
ATOM 4561 C CA . SER C 1 98 ? 108.365 51.778 -57.181 1.00 15.33 98 SER C CA 1
ATOM 4562 C C . SER C 1 98 ? 108.863 51.223 -58.501 1.00 14.99 98 SER C C 1
ATOM 4563 O O . SER C 1 98 ? 108.857 50.017 -58.720 1.00 15.42 98 SER C O 1
ATOM 4566 N N . GLN C 1 99 ? 109.269 52.108 -59.390 1.00 14.70 99 GLN C N 1
ATOM 4567 C CA . GLN C 1 99 ? 109.810 51.701 -60.662 1.00 14.46 99 GLN C CA 1
ATOM 4568 C C . GLN C 1 99 ? 111.161 51.014 -60.442 1.00 14.48 99 GLN C C 1
ATOM 4569 O O . GLN C 1 99 ? 111.443 49.979 -61.044 1.00 14.47 99 GLN C O 1
ATOM 4575 N N . VAL C 1 100 ? 111.992 51.581 -59.578 1.00 14.53 100 VAL C N 1
ATOM 4576 C CA . VAL C 1 100 ? 113.252 50.950 -59.238 1.00 14.88 100 VAL C CA 1
ATOM 4577 C C . VAL C 1 100 ? 113.055 49.560 -58.627 1.00 15.30 100 VAL C C 1
ATOM 4578 O O . VAL C 1 100 ? 113.774 48.644 -59.007 1.00 15.72 100 VAL C O 1
ATOM 4582 N N . ALA C 1 101 ? 112.082 49.389 -57.726 1.00 15.24 101 ALA C N 1
ATOM 4583 C CA . ALA C 1 101 ? 111.800 48.069 -57.133 1.00 15.42 101 ALA C CA 1
ATOM 4584 C C . ALA C 1 101 ? 111.430 47.081 -58.206 1.00 16.46 101 ALA C C 1
ATOM 4585 O O . ALA C 1 101 ? 111.764 45.906 -58.123 1.00 16.39 101 ALA C O 1
ATOM 4587 N N . GLU C 1 102 ? 110.730 47.565 -59.222 1.00 17.55 102 GLU C N 1
ATOM 4588 C CA . GLU C 1 102 ? 110.289 46.710 -60.291 1.00 18.16 102 GLU C CA 1
ATOM 4589 C C . GLU C 1 102 ? 111.460 46.234 -61.181 1.00 18.25 102 GLU C C 1
ATOM 4590 O O . GLU C 1 102 ? 111.502 45.075 -61.588 1.00 18.86 102 GLU C O 1
ATOM 4596 N N . ARG C 1 103 ? 112.392 47.120 -61.495 1.00 17.83 103 ARG C N 1
ATOM 4597 C CA . ARG C 1 103 ? 113.553 46.731 -62.287 1.00 17.77 103 ARG C CA 1
ATOM 4598 C C . ARG C 1 103 ? 114.417 45.777 -61.490 1.00 17.78 103 ARG C C 1
ATOM 4599 O O . ARG C 1 103 ? 115.034 44.872 -62.033 1.00 17.79 103 ARG C O 1
ATOM 4607 N N . CYS C 1 104 ? 114.489 46.009 -60.193 1.00 18.26 104 CYS C N 1
ATOM 4608 C CA . CYS C 1 104 ? 115.199 45.106 -59.319 1.00 18.81 104 CYS C CA 1
ATOM 4609 C C . CYS C 1 104 ? 114.594 43.704 -59.408 1.00 18.98 104 CYS C C 1
ATOM 4610 O O . CYS C 1 104 ? 115.330 42.718 -59.410 1.00 18.18 104 CYS C O 1
ATOM 4613 N N . ARG C 1 105 ? 113.268 43.624 -59.515 1.00 19.70 105 ARG C N 1
ATOM 4614 C CA . ARG C 1 105 ? 112.611 42.326 -59.579 1.00 20.20 105 ARG C CA 1
ATOM 4615 C C . ARG C 1 105 ? 112.949 41.666 -60.889 1.00 20.09 105 ARG C C 1
ATOM 4616 O O . ARG C 1 105 ? 113.351 40.516 -60.903 1.00 20.27 105 ARG C O 1
ATOM 4624 N N . GLU C 1 106 ? 112.805 42.415 -61.974 1.00 20.04 106 GLU C N 1
ATOM 4625 C CA . GLU C 1 106 ? 113.073 41.929 -63.321 1.00 20.64 106 GLU C CA 1
ATOM 4626 C C . GLU C 1 106 ? 114.465 41.409 -63.553 1.00 19.88 106 GLU C C 1
ATOM 4627 O O . GLU C 1 106 ? 114.647 40.482 -64.337 1.00 20.68 106 GLU C O 1
ATOM 4633 N N . HIS C 1 107 ? 115.455 42.061 -62.961 1.00 19.10 107 HIS C N 1
ATOM 4634 C CA . HIS C 1 107 ? 116.840 41.676 -63.180 1.00 18.12 107 HIS C CA 1
ATOM 4635 C C . HIS C 1 107 ? 117.422 40.810 -62.078 1.00 17.93 107 HIS C C 1
ATOM 4636 O O . HIS C 1 107 ? 118.565 40.403 -62.185 1.00 17.69 107 HIS C O 1
ATOM 4643 N N . GLY C 1 108 ? 116.653 40.526 -61.040 1.00 17.94 108 GLY C N 1
ATOM 4644 C CA . GLY C 1 108 ? 117.112 39.641 -60.001 1.00 18.88 108 GLY C CA 1
ATOM 4645 C C . GLY C 1 108 ? 118.157 40.301 -59.125 1.00 20.42 108 GLY C C 1
ATOM 4646 O O . GLY C 1 108 ? 119.059 39.641 -58.638 1.00 20.24 108 GLY C O 1
ATOM 4663 N N . ALA C 1 111 ? 118.978 45.377 -53.359 1.00 16.21 111 ALA C N 1
ATOM 4664 C CA . ALA C 1 111 ? 118.926 46.833 -53.248 1.00 15.37 111 ALA C CA 1
ATOM 4665 C C . ALA C 1 111 ? 119.519 47.369 -51.977 1.00 12.82 111 ALA C C 1
ATOM 4666 O O . ALA C 1 111 ? 119.171 46.924 -50.892 1.00 11.93 111 ALA C O 1
ATOM 4668 N N . ASN C 1 112 ? 120.390 48.363 -52.115 1.00 11.25 112 ASN C N 1
ATOM 4669 C CA . ASN C 1 112 ? 120.794 49.215 -50.966 1.00 10.41 112 ASN C CA 1
ATOM 4670 C C . ASN C 1 112 ? 120.234 50.630 -51.207 1.00 9.42 112 ASN C C 1
ATOM 4671 O O . ASN C 1 112 ? 120.672 51.370 -52.103 1.00 8.45 112 ASN C O 1
ATOM 4676 N N . ILE C 1 113 ? 119.191 50.938 -50.449 1.00 8.81 113 ILE C N 1
ATOM 4677 C CA . ILE C 1 113 ? 118.537 52.231 -50.518 1.00 8.41 113 ILE C CA 1
ATOM 4678 C C . ILE C 1 113 ? 119.235 53.207 -49.565 1.00 8.36 113 ILE C C 1
ATOM 4679 O O . ILE C 1 113 ? 119.054 53.143 -48.351 1.00 7.06 113 ILE C O 1
ATOM 4684 N N . GLU C 1 114 ? 120.072 54.074 -50.109 1.00 8.70 114 GLU C N 1
ATOM 4685 C CA . GLU C 1 114 ? 120.560 55.169 -49.311 1.00 9.51 114 GLU C CA 1
ATOM 4686 C C . GLU C 1 114 ? 119.451 56.227 -49.179 1.00 9.51 114 GLU C C 1
ATOM 4687 O O . GLU C 1 114 ? 119.055 56.859 -50.148 1.00 9.02 114 GLU C O 1
ATOM 4693 N N . ILE C 1 115 ? 118.948 56.397 -47.976 1.00 9.98 115 ILE C N 1
ATOM 4694 C CA . ILE C 1 115 ? 118.062 57.500 -47.689 1.00 10.88 115 ILE C CA 1
ATOM 4695 C C . ILE C 1 115 ? 118.919 58.803 -47.701 1.00 11.32 115 ILE C C 1
ATOM 4696 O O . ILE C 1 115 ? 119.708 59.060 -46.772 1.00 11.70 115 ILE C O 1
ATOM 4701 N N . LYS C 1 116 ? 118.770 59.591 -48.766 1.00 11.72 116 LYS C N 1
ATOM 4702 C CA . LYS C 1 116 ? 119.569 60.788 -48.990 1.00 12.16 116 LYS C CA 1
ATOM 4703 C C . LYS C 1 116 ? 118.655 62.000 -49.019 1.00 12.28 116 LYS C C 1
ATOM 4704 O O . LYS C 1 116 ? 118.317 62.495 -50.092 1.00 11.95 116 LYS C O 1
ATOM 4710 N N . PRO C 1 117 ? 118.244 62.474 -47.844 1.00 12.32 117 PRO C N 1
ATOM 4711 C CA . PRO C 1 117 ? 117.202 63.491 -47.774 1.00 12.77 117 PRO C CA 1
ATOM 4712 C C . PRO C 1 117 ? 117.644 64.878 -48.195 1.00 13.04 117 PRO C C 1
ATOM 4713 O O . PRO C 1 117 ? 118.807 65.232 -48.063 1.00 13.22 117 PRO C O 1
ATOM 4717 N N . THR C 1 118 ? 116.687 65.658 -48.667 1.00 13.71 118 THR C N 1
ATOM 4718 C CA . THR C 1 118 ? 116.858 67.086 -48.815 1.00 13.99 118 THR C CA 1
ATOM 4719 C C . THR C 1 118 ? 117.190 67.672 -47.463 1.00 13.96 118 THR C C 1
ATOM 4720 O O . THR C 1 118 ? 116.441 67.439 -46.504 1.00 14.48 118 THR C O 1
ATOM 4724 N N . THR C 1 119 ? 118.304 68.406 -47.380 1.00 13.51 119 THR C N 1
ATOM 4725 C CA . THR C 1 119 ? 118.751 69.001 -46.125 1.00 14.10 119 THR C CA 1
ATOM 4726 C C . THR C 1 119 ? 117.599 69.515 -45.313 1.00 14.95 119 THR C C 1
ATOM 4727 O O . THR C 1 119 ? 116.768 70.255 -45.818 1.00 15.78 119 THR C O 1
ATOM 4731 N N . GLY C 1 120 ? 117.570 69.140 -44.046 1.00 15.50 120 GLY C N 1
ATOM 4732 C CA . GLY C 1 120 ? 116.524 69.567 -43.129 1.00 15.59 120 GLY C CA 1
ATOM 4733 C C . GLY C 1 120 ? 115.264 68.711 -43.145 1.00 15.90 120 GLY C C 1
ATOM 4734 O O . GLY C 1 120 ? 114.345 68.985 -42.360 1.00 16.32 120 GLY C O 1
ATOM 4735 N N . THR C 1 121 ? 115.185 67.714 -44.037 1.00 15.78 121 THR C N 1
ATOM 4736 C CA . THR C 1 121 ? 113.994 66.851 -44.125 1.00 15.76 121 THR C CA 1
ATOM 4737 C C . THR C 1 121 ? 114.263 65.397 -43.728 1.00 16.27 121 THR C C 1
ATOM 4738 O O . THR C 1 121 ? 113.656 64.461 -44.259 1.00 17.32 121 THR C O 1
ATOM 4742 N N . GLY C 1 122 ? 115.132 65.217 -42.749 1.00 16.60 122 GLY C N 1
ATOM 4743 C CA . GLY C 1 122 ? 115.646 63.889 -42.389 1.00 16.69 122 GLY C CA 1
ATOM 4744 C C . GLY C 1 122 ? 114.673 62.911 -41.743 1.00 16.73 122 GLY C C 1
ATOM 4745 O O . GLY C 1 122 ? 114.618 61.744 -42.152 1.00 17.63 122 GLY C O 1
ATOM 4746 N N . PRO C 1 123 ? 113.969 63.333 -40.680 1.00 16.37 123 PRO C N 1
ATOM 4747 C CA . PRO C 1 123 ? 112.920 62.479 -40.118 1.00 16.07 123 PRO C CA 1
ATOM 4748 C C . PRO C 1 123 ? 111.842 62.131 -41.127 1.00 16.39 123 PRO C C 1
ATOM 4749 O O . PRO C 1 123 ? 111.542 60.961 -41.287 1.00 16.81 123 PRO C O 1
ATOM 4753 N N . LEU C 1 124 ? 111.290 63.109 -41.846 1.00 16.39 124 LEU C N 1
ATOM 4754 C CA . LEU C 1 124 ? 110.188 62.801 -42.764 1.00 16.31 124 LEU C CA 1
ATOM 4755 C C . LEU C 1 124 ? 110.657 61.806 -43.841 1.00 16.81 124 LEU C C 1
ATOM 4756 O O . LEU C 1 124 ? 109.976 60.838 -44.148 1.00 15.68 124 LEU C O 1
ATOM 4761 N N . THR C 1 125 ? 111.832 62.071 -44.415 1.00 17.39 125 THR C N 1
ATOM 4762 C CA . THR C 1 125 ? 112.337 61.269 -45.510 1.00 17.87 125 THR C CA 1
ATOM 4763 C C . THR C 1 125 ? 112.609 59.822 -45.073 1.00 18.56 125 THR C C 1
ATOM 4764 O O . THR C 1 125 ? 112.245 58.896 -45.781 1.00 18.75 125 THR C O 1
ATOM 4768 N N . GLY C 1 126 ? 113.221 59.631 -43.905 1.00 19.26 126 GLY C N 1
ATOM 4769 C CA . GLY C 1 126 ? 113.522 58.287 -43.412 1.00 19.72 126 GLY C CA 1
ATOM 4770 C C . GLY C 1 126 ? 112.282 57.479 -43.031 1.00 20.80 126 GLY C C 1
ATOM 4771 O O . GLY C 1 126 ? 112.248 56.263 -43.169 1.00 20.62 126 GLY C O 1
ATOM 4772 N N . LYS C 1 127 ? 111.272 58.158 -42.518 1.00 21.94 127 LYS C N 1
ATOM 4773 C CA . LYS C 1 127 ? 110.028 57.520 -42.180 1.00 23.38 127 LYS C CA 1
ATOM 4774 C C . LYS C 1 127 ? 109.343 57.004 -43.451 1.00 25.43 127 LYS C C 1
ATOM 4775 O O . LYS C 1 127 ? 108.803 55.909 -43.507 1.00 24.67 127 LYS C O 1
ATOM 4789 N N . VAL C 1 129 ? 110.515 56.642 -46.750 1.00 25.39 129 VAL C N 1
ATOM 4790 C CA . VAL C 1 129 ? 111.297 55.710 -47.525 1.00 23.79 129 VAL C CA 1
ATOM 4791 C C . VAL C 1 129 ? 111.246 54.316 -46.924 1.00 23.49 129 VAL C C 1
ATOM 4792 O O . VAL C 1 129 ? 111.245 53.331 -47.672 1.00 23.56 129 VAL C O 1
ATOM 4796 N N . ALA C 1 130 ? 111.187 54.232 -45.597 1.00 22.53 130 ALA C N 1
ATOM 4797 C CA . ALA C 1 130 ? 111.133 52.948 -44.913 1.00 22.31 130 ALA C CA 1
ATOM 4798 C C . ALA C 1 130 ? 109.787 52.311 -45.144 1.00 21.78 130 ALA C C 1
ATOM 4799 O O . ALA C 1 130 ? 109.713 51.186 -45.616 1.00 21.83 130 ALA C O 1
ATOM 4801 N N . LEU C 1 131 ? 108.725 53.037 -44.820 1.00 21.33 131 LEU C N 1
ATOM 4802 C CA . LEU C 1 131 ? 107.371 52.588 -45.113 1.00 21.22 131 LEU C CA 1
ATOM 4803 C C . LEU C 1 131 ? 107.244 52.142 -46.587 1.00 20.91 131 LEU C C 1
ATOM 4804 O O . LEU C 1 131 ? 106.763 51.058 -46.881 1.00 20.64 131 LEU C O 1
ATOM 4809 N N . ALA C 1 132 ? 107.688 52.962 -47.518 1.00 21.04 132 ALA C N 1
ATOM 4810 C CA . ALA C 1 132 ? 107.560 52.609 -48.960 1.00 21.32 132 ALA C CA 1
ATOM 4811 C C . ALA C 1 132 ? 108.380 51.363 -49.347 1.00 21.62 132 ALA C C 1
ATOM 4812 O O . ALA C 1 132 ? 107.924 50.529 -50.140 1.00 22.32 132 ALA C O 1
ATOM 4814 N N . ALA C 1 133 ? 109.587 51.256 -48.794 1.00 21.96 133 ALA C N 1
ATOM 4815 C CA . ALA C 1 133 ? 110.449 50.095 -48.985 1.00 22.11 133 ALA C CA 1
ATOM 4816 C C . ALA C 1 133 ? 109.765 48.849 -48.465 1.00 22.68 133 ALA C C 1
ATOM 4817 O O . ALA C 1 133 ? 109.754 47.818 -49.129 1.00 22.16 133 ALA C O 1
ATOM 4819 N N . ARG C 1 134 ? 109.182 48.953 -47.277 1.00 23.85 134 ARG C N 1
ATOM 4820 C CA . ARG C 1 134 ? 108.388 47.851 -46.723 1.00 24.58 134 ARG C CA 1
ATOM 4821 C C . ARG C 1 134 ? 107.409 47.318 -47.730 1.00 25.67 134 ARG C C 1
ATOM 4822 O O . ARG C 1 134 ? 107.408 46.121 -47.965 1.00 26.82 134 ARG C O 1
ATOM 4830 N N . GLN C 1 135 ? 106.604 48.190 -48.345 1.00 26.45 135 GLN C N 1
ATOM 4831 C CA . GLN C 1 135 ? 105.514 47.728 -49.205 1.00 26.37 135 GLN C CA 1
ATOM 4832 C C . GLN C 1 135 ? 106.057 47.255 -50.543 1.00 25.69 135 GLN C C 1
ATOM 4833 O O . GLN C 1 135 ? 105.641 46.222 -51.066 1.00 25.45 135 GLN C O 1
ATOM 4839 N N . LEU C 1 136 ? 107.006 48.006 -51.091 1.00 25.07 136 LEU C N 1
ATOM 4840 C CA . LEU C 1 136 ? 107.556 47.702 -52.418 1.00 24.05 136 LEU C CA 1
ATOM 4841 C C . LEU C 1 136 ? 108.419 46.445 -52.490 1.00 23.44 136 LEU C C 1
ATOM 4842 O O . LEU C 1 136 ? 108.333 45.726 -53.451 1.00 23.94 136 LEU C O 1
ATOM 4847 N N . TRP C 1 137 ? 109.250 46.183 -51.491 1.00 23.13 137 TRP C N 1
ATOM 4848 C CA . TRP C 1 137 ? 110.083 44.981 -51.474 1.00 22.90 137 TRP C CA 1
ATOM 4849 C C . TRP C 1 137 ? 109.408 43.754 -50.828 1.00 23.18 137 TRP C C 1
ATOM 4850 O O . TRP C 1 137 ? 110.073 42.781 -50.506 1.00 23.14 137 TRP C O 1
ATOM 4861 N N . ALA C 1 138 ? 108.091 43.783 -50.661 1.00 24.11 138 ALA C N 1
ATOM 4862 C CA . ALA C 1 138 ? 107.366 42.636 -50.103 1.00 24.82 138 ALA C CA 1
ATOM 4863 C C . ALA C 1 138 ? 107.696 41.341 -50.863 1.00 25.68 138 ALA C C 1
ATOM 4864 O O . ALA C 1 138 ? 107.842 41.348 -52.100 1.00 25.99 138 ALA C O 1
ATOM 4866 N N . GLY C 1 139 ? 107.820 40.236 -50.119 1.00 26.44 139 GLY C N 1
ATOM 4867 C CA . GLY C 1 139 ? 108.147 38.934 -50.717 1.00 26.67 139 GLY C CA 1
ATOM 4868 C C . GLY C 1 139 ? 109.347 39.033 -51.634 1.00 27.49 139 GLY C C 1
ATOM 4869 O O . GLY C 1 139 ? 109.319 38.617 -52.784 1.00 27.82 139 GLY C O 1
ATOM 4878 N N . THR C 1 141 ? 113.939 39.820 -51.117 1.00 21.45 141 THR C N 1
ATOM 4879 C CA . THR C 1 141 ? 114.979 39.989 -50.118 1.00 19.16 141 THR C CA 1
ATOM 4880 C C . THR C 1 141 ? 114.918 41.420 -49.604 1.00 17.53 141 THR C C 1
ATOM 4881 O O . THR C 1 141 ? 114.840 42.375 -50.372 1.00 16.62 141 THR C O 1
ATOM 4885 N N . PRO C 1 142 ? 114.890 41.577 -48.300 1.00 15.76 142 PRO C N 1
ATOM 4886 C CA . PRO C 1 142 ? 114.800 42.933 -47.784 1.00 14.94 142 PRO C CA 1
ATOM 4887 C C . PRO C 1 142 ? 115.868 43.876 -48.381 1.00 14.62 142 PRO C C 1
ATOM 4888 O O . PRO C 1 142 ? 117.032 43.478 -48.515 1.00 14.96 142 PRO C O 1
ATOM 4892 N N . PRO C 1 143 ? 115.479 45.111 -48.737 1.00 13.24 143 PRO C N 1
ATOM 4893 C CA . PRO C 1 143 ? 116.487 46.119 -49.078 1.00 12.64 143 PRO C CA 1
ATOM 4894 C C . PRO C 1 143 ? 117.276 46.546 -47.849 1.00 11.39 143 PRO C C 1
ATOM 4895 O O . PRO C 1 143 ? 116.735 46.584 -46.749 1.00 9.69 143 PRO C O 1
ATOM 4899 N N . LEU C 1 144 ? 118.556 46.820 -48.070 1.00 10.83 144 LEU C N 1
ATOM 4900 C CA . LEU C 1 144 ? 119.464 47.384 -47.066 1.00 10.48 144 LEU C CA 1
ATOM 4901 C C . LEU C 1 144 ? 119.284 48.927 -47.036 1.00 9.97 144 LEU C C 1
ATOM 4902 O O . LEU C 1 144 ? 119.604 49.606 -48.021 1.00 8.91 144 LEU C O 1
ATOM 4907 N N . LEU C 1 145 ? 118.729 49.446 -45.933 1.00 9.54 145 LEU C N 1
ATOM 4908 C CA . LEU C 1 145 ? 118.577 50.898 -45.732 1.00 9.95 145 LEU C CA 1
ATOM 4909 C C . LEU C 1 145 ? 119.842 51.533 -45.140 1.00 10.31 145 LEU C C 1
ATOM 4910 O O . LEU C 1 145 ? 120.262 51.158 -44.057 1.00 11.91 145 LEU C O 1
ATOM 4915 N N . SER C 1 146 ? 120.474 52.471 -45.833 1.00 10.23 146 SER C N 1
ATOM 4916 C CA . SER C 1 146 ? 121.569 53.221 -45.231 1.00 10.02 146 SER C CA 1
ATOM 4917 C C . SER C 1 146 ? 121.347 54.734 -45.276 1.00 10.30 146 SER C C 1
ATOM 4918 O O . SER C 1 146 ? 120.475 55.235 -45.977 1.00 9.28 146 SER C O 1
ATOM 4921 N N . SER C 1 147 ? 122.144 55.457 -44.490 1.00 10.81 147 SER C N 1
ATOM 4922 C CA . SER C 1 147 ? 122.116 56.905 -44.510 1.00 10.97 147 SER C CA 1
ATOM 4923 C C . SER C 1 147 ? 123.244 57.491 -43.722 1.00 11.02 147 SER C C 1
ATOM 4924 O O . SER C 1 147 ? 123.585 56.969 -42.668 1.00 11.41 147 SER C O 1
ATOM 4927 N N . PHE C 1 148 ? 123.808 58.577 -44.252 1.00 10.60 148 PHE C N 1
ATOM 4928 C CA . PHE C 1 148 ? 124.694 59.459 -43.495 1.00 10.38 148 PHE C CA 1
ATOM 4929 C C . PHE C 1 148 ? 123.984 60.181 -42.366 1.00 10.83 148 PHE C C 1
ATOM 4930 O O . PHE C 1 148 ? 124.635 60.551 -41.398 1.00 9.88 148 PHE C O 1
ATOM 4938 N N . GLU C 1 149 ? 122.667 60.351 -42.485 1.00 11.62 149 GLU C N 1
ATOM 4939 C CA . GLU C 1 149 ? 121.880 61.107 -41.511 1.00 12.70 149 GLU C CA 1
ATOM 4940 C C . GLU C 1 149 ? 121.208 60.277 -40.405 1.00 13.46 149 GLU C C 1
ATOM 4941 O O . GLU C 1 149 ? 120.303 59.478 -40.649 1.00 13.89 149 GLU C O 1
ATOM 4947 N N . ILE C 1 150 ? 121.576 60.559 -39.169 1.00 14.46 150 ILE C N 1
ATOM 4948 C CA . ILE C 1 150 ? 121.081 59.825 -38.016 1.00 14.66 150 ILE C CA 1
ATOM 4949 C C . ILE C 1 150 ? 119.575 59.976 -37.772 1.00 16.14 150 ILE C C 1
ATOM 4950 O O . ILE C 1 150 ? 118.891 59.010 -37.479 1.00 16.31 150 ILE C O 1
ATOM 4955 N N . ASP C 1 151 ? 119.082 61.202 -37.876 1.00 17.65 151 ASP C N 1
ATOM 4956 C CA . ASP C 1 151 ? 117.693 61.501 -38.204 1.00 18.28 151 ASP C CA 1
ATOM 4957 C C . ASP C 1 151 ? 116.913 60.385 -38.923 1.00 17.39 151 ASP C C 1
ATOM 4958 O O . ASP C 1 151 ? 115.872 59.894 -38.488 1.00 16.72 151 ASP C O 1
ATOM 4963 N N . ALA C 1 152 ? 117.423 60.069 -40.102 1.00 16.76 152 ALA C N 1
ATOM 4964 C CA . ALA C 1 152 ? 116.663 59.364 -41.098 1.00 16.33 152 ALA C CA 1
ATOM 4965 C C . ALA C 1 152 ? 116.660 57.909 -40.677 1.00 16.25 152 ALA C C 1
ATOM 4966 O O . ALA C 1 152 ? 115.601 57.250 -40.697 1.00 14.86 152 ALA C O 1
ATOM 4968 N N . LEU C 1 153 ? 117.838 57.450 -40.239 1.00 16.22 153 LEU C N 1
ATOM 4969 C CA . LEU C 1 153 ? 117.974 56.138 -39.637 1.00 16.80 153 LEU C CA 1
ATOM 4970 C C . LEU C 1 153 ? 117.082 55.920 -38.424 1.00 16.79 153 LEU C C 1
ATOM 4971 O O . LEU C 1 153 ? 116.429 54.876 -38.342 1.00 17.34 153 LEU C O 1
ATOM 4976 N N . GLU C 1 154 ? 117.025 56.884 -37.505 1.00 17.10 154 GLU C N 1
ATOM 4977 C CA . GLU C 1 154 ? 116.120 56.794 -36.332 1.00 17.51 154 GLU C CA 1
ATOM 4978 C C . GLU C 1 154 ? 114.684 56.662 -36.797 1.00 17.61 154 GLU C C 1
ATOM 4979 O O . GLU C 1 154 ? 113.935 55.823 -36.314 1.00 17.79 154 GLU C O 1
ATOM 4985 N N . ALA C 1 155 ? 114.317 57.486 -37.764 1.00 17.95 155 ALA C N 1
ATOM 4986 C CA . ALA C 1 155 ? 112.967 57.488 -38.312 1.00 18.57 155 ALA C CA 1
ATOM 4987 C C . ALA C 1 155 ? 112.620 56.133 -38.965 1.00 19.10 155 ALA C C 1
ATOM 4988 O O . ALA C 1 155 ? 111.509 55.613 -38.799 1.00 19.84 155 ALA C O 1
ATOM 4990 N N . ALA C 1 156 ? 113.583 55.572 -39.690 1.00 19.52 156 ALA C N 1
ATOM 4991 C CA . ALA C 1 156 ? 113.432 54.278 -40.362 1.00 19.80 156 ALA C CA 1
ATOM 4992 C C . ALA C 1 156 ? 113.270 53.166 -39.356 1.00 20.35 156 ALA C C 1
ATOM 4993 O O . ALA C 1 156 ? 112.502 52.240 -39.581 1.00 19.69 156 ALA C O 1
ATOM 4995 N N . GLN C 1 157 ? 114.027 53.268 -38.263 1.00 21.16 157 GLN C N 1
ATOM 4996 C CA . GLN C 1 157 ? 113.996 52.280 -37.196 1.00 21.84 157 GLN C CA 1
ATOM 4997 C C . GLN C 1 157 ? 112.609 52.172 -36.615 1.00 22.05 157 GLN C C 1
ATOM 4998 O O . GLN C 1 157 ? 112.108 51.077 -36.431 1.00 21.92 157 GLN C O 1
ATOM 5004 N N . GLN C 1 158 ? 111.992 53.315 -36.335 1.00 22.75 158 GLN C N 1
ATOM 5005 C CA . GLN C 1 158 ? 110.644 53.332 -35.776 1.00 23.60 158 GLN C CA 1
ATOM 5006 C C . GLN C 1 158 ? 109.610 52.852 -36.764 1.00 22.98 158 GLN C C 1
ATOM 5007 O O . GLN C 1 158 ? 108.674 52.182 -36.384 1.00 23.34 158 GLN C O 1
ATOM 5013 N N . ALA C 1 159 ? 109.787 53.204 -38.025 1.00 22.17 159 ALA C N 1
ATOM 5014 C CA . ALA C 1 159 ? 108.793 52.951 -39.026 1.00 22.00 159 ALA C CA 1
ATOM 5015 C C . ALA C 1 159 ? 108.785 51.514 -39.543 1.00 22.36 159 ALA C C 1
ATOM 5016 O O . ALA C 1 159 ? 107.731 50.996 -39.895 1.00 23.61 159 ALA C O 1
ATOM 5018 N N . ALA C 1 160 ? 109.959 50.904 -39.680 1.00 21.60 160 ALA C N 1
ATOM 5019 C CA . ALA C 1 160 ? 110.068 49.561 -40.259 1.00 20.72 160 ALA C CA 1
ATOM 5020 C C . ALA C 1 160 ? 111.249 48.842 -39.605 1.00 19.93 160 ALA C C 1
ATOM 5021 O O . ALA C 1 160 ? 112.296 48.676 -40.211 1.00 19.17 160 ALA C O 1
ATOM 5023 N N . PRO C 1 161 ? 111.067 48.408 -38.349 1.00 19.28 161 PRO C N 1
ATOM 5024 C CA . PRO C 1 161 ? 112.210 47.900 -37.586 1.00 18.98 161 PRO C CA 1
ATOM 5025 C C . PRO C 1 161 ? 112.855 46.725 -38.253 1.00 18.02 161 PRO C C 1
ATOM 5026 O O . PRO C 1 161 ? 114.047 46.566 -38.162 1.00 18.44 161 PRO C O 1
ATOM 5030 N N . GLU C 1 162 ? 112.075 45.925 -38.953 1.00 17.76 162 GLU C N 1
ATOM 5031 C CA . GLU C 1 162 ? 112.581 44.680 -39.543 1.00 17.46 162 GLU C CA 1
ATOM 5032 C C . GLU C 1 162 ? 113.435 44.849 -40.800 1.00 17.54 162 GLU C C 1
ATOM 5033 O O . GLU C 1 162 ? 114.012 43.878 -41.292 1.00 18.58 162 GLU C O 1
ATOM 5039 N N . LEU C 1 163 ? 113.482 46.050 -41.363 1.00 17.37 163 LEU C N 1
ATOM 5040 C CA . LEU C 1 163 ? 114.341 46.311 -42.518 1.00 16.59 163 LEU C CA 1
ATOM 5041 C C . LEU C 1 163 ? 115.740 46.618 -41.991 1.00 15.65 163 LEU C C 1
ATOM 5042 O O . LEU C 1 163 ? 115.913 47.481 -41.115 1.00 15.54 163 LEU C O 1
ATOM 5047 N N . PRO C 1 164 ? 116.748 45.897 -42.486 1.00 14.08 164 PRO C N 1
ATOM 5048 C CA . PRO C 1 164 ? 118.092 46.108 -41.972 1.00 14.04 164 PRO C CA 1
ATOM 5049 C C . PRO C 1 164 ? 118.672 47.488 -42.285 1.00 13.90 164 PRO C C 1
ATOM 5050 O O . PRO C 1 164 ? 118.376 48.047 -43.326 1.00 14.03 164 PRO C O 1
ATOM 5054 N N . ARG C 1 165 ? 119.545 47.982 -41.415 1.00 14.05 165 ARG C N 1
ATOM 5055 C CA . ARG C 1 165 ? 120.063 49.330 -41.520 1.00 14.48 165 ARG C CA 1
ATOM 5056 C C . ARG C 1 165 ? 121.560 49.383 -41.436 1.00 14.78 165 ARG C C 1
ATOM 5057 O O . ARG C 1 165 ? 122.163 48.661 -40.646 1.00 15.20 165 ARG C O 1
ATOM 5065 N N . GLY C 1 166 ? 122.153 50.249 -42.256 1.00 15.15 166 GLY C N 1
ATOM 5066 C CA . GLY C 1 166 ? 123.596 50.554 -42.193 1.00 15.76 166 GLY C CA 1
ATOM 5067 C C . GLY C 1 166 ? 123.884 52.044 -41.957 1.00 16.01 166 GLY C C 1
ATOM 5068 O O . GLY C 1 166 ? 123.210 52.914 -42.524 1.00 16.31 166 GLY C O 1
ATOM 5069 N N . LEU C 1 167 ? 124.866 52.342 -41.114 1.00 15.95 167 LEU C N 1
ATOM 5070 C CA . LEU C 1 167 ? 125.251 53.711 -40.865 1.00 16.00 167 LEU C CA 1
ATOM 5071 C C . LEU C 1 167 ? 126.300 54.083 -41.887 1.00 16.43 167 LEU C C 1
ATOM 5072 O O . LEU C 1 167 ? 127.315 53.376 -42.015 1.00 16.76 167 LEU C O 1
ATOM 5077 N N . LEU C 1 168 ? 126.060 55.166 -42.628 1.00 16.44 168 LEU C N 1
ATOM 5078 C CA . LEU C 1 168 ? 127.097 55.730 -43.508 1.00 16.86 168 LEU C CA 1
ATOM 5079 C C . LEU C 1 168 ? 127.995 56.719 -42.726 1.00 17.05 168 LEU C C 1
ATOM 5080 O O . LEU C 1 168 ? 127.512 57.547 -41.991 1.00 16.29 168 LEU C O 1
ATOM 5085 N N . LEU C 1 169 ? 129.302 56.619 -42.907 1.00 18.28 169 LEU C N 1
ATOM 5086 C CA . LEU C 1 169 ? 130.242 57.541 -42.295 1.00 19.65 169 LEU C CA 1
ATOM 5087 C C . LEU C 1 169 ? 131.304 57.972 -43.291 1.00 20.93 169 LEU C C 1
ATOM 5088 O O . LEU C 1 169 ? 132.020 57.119 -43.815 1.00 21.33 169 LEU C O 1
ATOM 5093 N N . ASP C 1 170 ? 131.453 59.280 -43.513 1.00 22.46 170 ASP C N 1
ATOM 5094 C CA . ASP C 1 170 ? 132.587 59.796 -44.300 1.00 23.19 170 ASP C CA 1
ATOM 5095 C C . ASP C 1 170 ? 133.823 60.105 -43.447 1.00 23.98 170 ASP C C 1
ATOM 5096 O O . ASP C 1 170 ? 134.950 60.078 -43.957 1.00 23.63 170 ASP C O 1
ATOM 5101 N N . GLU C 1 171 ? 133.606 60.401 -42.162 1.00 24.87 171 GLU C N 1
ATOM 5102 C CA . GLU C 1 171 ? 134.689 60.520 -41.173 1.00 25.84 171 GLU C CA 1
ATOM 5103 C C . GLU C 1 171 ? 134.396 59.635 -39.973 1.00 25.94 171 GLU C C 1
ATOM 5104 O O . GLU C 1 171 ? 133.250 59.536 -39.533 1.00 26.24 171 GLU C O 1
ATOM 5110 N N . TRP C 1 172 ? 135.438 59.040 -39.413 1.00 26.51 172 TRP C N 1
ATOM 5111 C CA . TRP C 1 172 ? 135.328 58.275 -38.171 1.00 27.08 172 TRP C CA 1
ATOM 5112 C C . TRP C 1 172 ? 134.699 59.083 -37.030 1.00 27.38 172 TRP C C 1
ATOM 5113 O O . TRP C 1 172 ? 134.760 60.312 -37.033 1.00 27.38 172 TRP C O 1
ATOM 5124 N N . ARG C 1 173 ? 134.096 58.391 -36.060 1.00 27.36 173 ARG C N 1
ATOM 5125 C CA . ARG C 1 173 ? 133.618 59.035 -34.832 1.00 27.18 173 ARG C CA 1
ATOM 5126 C C . ARG C 1 173 ? 133.863 58.172 -33.613 1.00 27.60 173 ARG C C 1
ATOM 5127 O O . ARG C 1 173 ? 133.650 56.969 -33.656 1.00 28.25 173 ARG C O 1
ATOM 5135 N N . ASP C 1 174 ? 134.263 58.838 -32.530 1.00 27.63 174 ASP C N 1
ATOM 5136 C CA . ASP C 1 174 ? 134.305 58.327 -31.153 1.00 27.45 174 ASP C CA 1
ATOM 5137 C C . ASP C 1 174 ? 133.258 57.316 -30.747 1.00 26.70 174 ASP C C 1
ATOM 5138 O O . ASP C 1 174 ? 133.560 56.415 -29.970 1.00 26.75 174 ASP C O 1
ATOM 5143 N N . ASP C 1 175 ? 132.025 57.528 -31.196 1.00 25.61 175 ASP C N 1
ATOM 5144 C CA . ASP C 1 175 ? 130.870 56.805 -30.667 1.00 25.31 175 ASP C CA 1
ATOM 5145 C C . ASP C 1 175 ? 130.238 55.868 -31.705 1.00 25.08 175 ASP C C 1
ATOM 5146 O O . ASP C 1 175 ? 129.028 55.576 -31.663 1.00 24.11 175 ASP C O 1
ATOM 5151 N N . TRP C 1 176 ? 131.065 55.386 -32.631 1.00 24.91 176 TRP C N 1
ATOM 5152 C CA . TRP C 1 176 ? 130.560 54.501 -33.683 1.00 24.79 176 TRP C CA 1
ATOM 5153 C C . TRP C 1 176 ? 129.824 53.267 -33.143 1.00 24.70 176 TRP C C 1
ATOM 5154 O O . TRP C 1 176 ? 128.774 52.894 -33.678 1.00 24.73 176 TRP C O 1
ATOM 5165 N N . ARG C 1 177 ? 130.347 52.656 -32.075 1.00 24.28 177 ARG C N 1
ATOM 5166 C CA . ARG C 1 177 ? 129.762 51.418 -31.593 1.00 23.66 177 ARG C CA 1
ATOM 5167 C C . ARG C 1 177 ? 128.519 51.657 -30.769 1.00 22.22 177 ARG C C 1
ATOM 5168 O O . ARG C 1 177 ? 127.578 50.885 -30.834 1.00 22.14 177 ARG C O 1
ATOM 5176 N N . GLU C 1 178 ? 128.501 52.731 -30.008 1.00 21.11 178 GLU C N 1
ATOM 5177 C CA . GLU C 1 178 ? 127.286 53.097 -29.284 1.00 20.42 178 GLU C CA 1
ATOM 5178 C C . GLU C 1 178 ? 126.193 53.383 -30.298 1.00 19.93 178 GLU C C 1
ATOM 5179 O O . GLU C 1 178 ? 125.055 52.942 -30.131 1.00 20.23 178 GLU C O 1
ATOM 5185 N N . LEU C 1 179 ? 126.566 54.097 -31.362 1.00 18.80 179 LEU C N 1
ATOM 5186 C CA . LEU C 1 179 ? 125.617 54.575 -32.357 1.00 18.26 179 LEU C CA 1
ATOM 5187 C C . LEU C 1 179 ? 125.011 53.434 -33.147 1.00 17.83 179 LEU C C 1
ATOM 5188 O O . LEU C 1 179 ? 123.801 53.377 -33.320 1.00 17.00 179 LEU C O 1
ATOM 5193 N N . THR C 1 180 ? 125.851 52.523 -33.621 1.00 17.85 180 THR C N 1
ATOM 5194 C CA . THR C 1 180 ? 125.354 51.384 -34.394 1.00 18.14 180 THR C CA 1
ATOM 5195 C C . THR C 1 180 ? 124.535 50.454 -33.500 1.00 18.17 180 THR C C 1
ATOM 5196 O O . THR C 1 180 ? 123.533 49.899 -33.923 1.00 17.98 180 THR C O 1
ATOM 5200 N N . ALA C 1 181 ? 124.951 50.323 -32.247 1.00 18.83 181 ALA C N 1
ATOM 5201 C CA . ALA C 1 181 ? 124.191 49.568 -31.256 1.00 19.00 181 ALA C CA 1
ATOM 5202 C C . ALA C 1 181 ? 122.790 50.112 -31.149 1.00 19.90 181 ALA C C 1
ATOM 5203 O O . ALA C 1 181 ? 121.822 49.378 -31.304 1.00 20.48 181 ALA C O 1
ATOM 5205 N N . ARG C 1 182 ? 122.692 51.415 -30.894 1.00 20.84 182 ARG C N 1
ATOM 5206 C CA . ARG C 1 182 ? 121.430 52.073 -30.569 1.00 20.98 182 ARG C CA 1
ATOM 5207 C C . ARG C 1 182 ? 120.482 52.020 -31.759 1.00 21.50 182 ARG C C 1
ATOM 5208 O O . ARG C 1 182 ? 119.267 51.955 -31.606 1.00 22.33 182 ARG C O 1
ATOM 5216 N N . LEU C 1 183 ? 121.048 52.050 -32.956 1.00 21.49 183 LEU C N 1
ATOM 5217 C CA . LEU C 1 183 ? 120.256 52.090 -34.164 1.00 21.51 183 LEU C CA 1
ATOM 5218 C C . LEU C 1 183 ? 119.926 50.663 -34.609 1.00 22.00 183 LEU C C 1
ATOM 5219 O O . LEU C 1 183 ? 119.129 50.457 -35.545 1.00 22.05 183 LEU C O 1
ATOM 5224 N N . GLY C 1 184 ? 120.549 49.678 -33.957 1.00 21.52 184 GLY C N 1
ATOM 5225 C CA . GLY C 1 184 ? 120.379 48.289 -34.335 1.00 21.01 184 GLY C CA 1
ATOM 5226 C C . GLY C 1 184 ? 120.777 48.020 -35.770 1.00 20.79 184 GLY C C 1
ATOM 5227 O O . GLY C 1 184 ? 120.018 47.421 -36.508 1.00 21.86 184 GLY C O 1
ATOM 5228 N N . CYS C 1 185 ? 121.965 48.446 -36.167 1.00 20.13 185 CYS C N 1
ATOM 5229 C CA . CYS C 1 185 ? 122.439 48.251 -37.535 1.00 20.12 185 CYS C CA 1
ATOM 5230 C C . CYS C 1 185 ? 123.055 46.912 -37.788 1.00 18.74 185 CYS C C 1
ATOM 5231 O O . CYS C 1 185 ? 123.877 46.458 -37.025 1.00 19.34 185 CYS C O 1
ATOM 5234 N N . VAL C 1 186 ? 122.744 46.309 -38.908 1.00 17.21 186 VAL C N 1
ATOM 5235 C CA . VAL C 1 186 ? 123.507 45.155 -39.310 1.00 16.36 186 VAL C CA 1
ATOM 5236 C C . VAL C 1 186 ? 124.881 45.540 -39.813 1.00 15.51 186 VAL C C 1
ATOM 5237 O O . VAL C 1 186 ? 125.796 44.736 -39.747 1.00 15.86 186 VAL C O 1
ATOM 5241 N N . SER C 1 187 ? 125.031 46.753 -40.335 1.00 14.32 187 SER C N 1
ATOM 5242 C CA . SER C 1 187 ? 126.235 47.090 -41.080 1.00 13.00 187 SER C CA 1
ATOM 5243 C C . SER C 1 187 ? 126.726 48.523 -40.847 1.00 12.66 187 SER C C 1
ATOM 5244 O O . SER C 1 187 ? 126.016 49.358 -40.320 1.00 12.09 187 SER C O 1
ATOM 5247 N N . ILE C 1 188 ? 127.964 48.773 -41.236 1.00 12.42 188 ILE C N 1
ATOM 5248 C CA . ILE C 1 188 ? 128.559 50.101 -41.198 1.00 12.56 188 ILE C CA 1
ATOM 5249 C C . ILE C 1 188 ? 129.226 50.309 -42.557 1.00 12.65 188 ILE C C 1
ATOM 5250 O O . ILE C 1 188 ? 129.876 49.395 -43.078 1.00 12.45 188 ILE C O 1
ATOM 5255 N N . HIS C 1 189 ? 129.038 51.494 -43.141 1.00 12.75 189 HIS C N 1
ATOM 5256 C CA . HIS C 1 189 ? 129.436 51.742 -44.526 1.00 12.53 189 HIS C CA 1
ATOM 5257 C C . HIS C 1 189 ? 130.385 52.927 -44.533 1.00 12.67 189 HIS C C 1
ATOM 5258 O O . HIS C 1 189 ? 129.985 54.037 -44.215 1.00 11.89 189 HIS C O 1
ATOM 5265 N N . LEU C 1 190 ? 131.631 52.691 -44.920 1.00 13.57 190 LEU C N 1
ATOM 5266 C CA . LEU C 1 190 ? 132.684 53.674 -44.739 1.00 14.90 190 LEU C CA 1
ATOM 5267 C C . LEU C 1 190 ? 133.355 54.081 -46.022 1.00 15.90 190 LEU C C 1
ATOM 5268 O O . LEU C 1 190 ? 133.474 53.301 -46.953 1.00 16.67 190 LEU C O 1
ATOM 5273 N N . ASN C 1 191 ? 133.771 55.338 -46.059 1.00 17.05 191 ASN C N 1
ATOM 5274 C CA . ASN C 1 191 ? 134.771 55.806 -46.991 1.00 17.71 191 ASN C CA 1
ATOM 5275 C C . ASN C 1 191 ? 135.981 54.928 -46.833 1.00 18.50 191 ASN C C 1
ATOM 5276 O O . ASN C 1 191 ? 136.533 54.813 -45.748 1.00 18.25 191 ASN C O 1
ATOM 5281 N N . HIS C 1 192 ? 136.398 54.307 -47.920 1.00 20.03 192 HIS C N 1
ATOM 5282 C CA . HIS C 1 192 ? 137.493 53.354 -47.872 1.00 21.77 192 HIS C CA 1
ATOM 5283 C C . HIS C 1 192 ? 138.781 53.986 -47.336 1.00 22.56 192 HIS C C 1
ATOM 5284 O O . HIS C 1 192 ? 139.628 53.287 -46.772 1.00 23.28 192 HIS C O 1
ATOM 5291 N N . LYS C 1 193 ? 138.927 55.301 -47.497 1.00 23.21 193 LYS C N 1
ATOM 5292 C CA . LYS C 1 193 ? 140.068 56.022 -46.919 1.00 23.56 193 LYS C CA 1
ATOM 5293 C C . LYS C 1 193 ? 140.151 55.939 -45.384 1.00 23.71 193 LYS C C 1
ATOM 5294 O O . LYS C 1 193 ? 141.211 56.208 -44.799 1.00 23.60 193 LYS C O 1
ATOM 5300 N N . LEU C 1 194 ? 139.046 55.559 -44.742 1.00 23.73 194 LEU C N 1
ATOM 5301 C CA . LEU C 1 194 ? 139.017 55.371 -43.296 1.00 23.48 194 LEU C CA 1
ATOM 5302 C C . LEU C 1 194 ? 139.585 54.033 -42.865 1.00 23.88 194 LEU C C 1
ATOM 5303 O O . LEU C 1 194 ? 139.841 53.844 -41.694 1.00 23.58 194 LEU C O 1
ATOM 5308 N N . LEU C 1 195 ? 139.783 53.102 -43.792 1.00 24.13 195 LEU C N 1
ATOM 5309 C CA . LEU C 1 195 ? 139.956 51.718 -43.396 1.00 24.63 195 LEU C CA 1
ATOM 5310 C C . LEU C 1 195 ? 141.391 51.246 -43.409 1.00 24.67 195 LEU C C 1
ATOM 5311 O O . LEU C 1 195 ? 142.144 51.590 -44.292 1.00 24.54 195 LEU C O 1
ATOM 5316 N N . ASP C 1 196 ? 141.745 50.468 -42.384 1.00 25.35 196 ASP C N 1
ATOM 5317 C CA . ASP C 1 196 ? 142.948 49.618 -42.352 1.00 25.78 196 ASP C CA 1
ATOM 5318 C C . ASP C 1 196 ? 142.542 48.244 -41.789 1.00 25.93 196 ASP C C 1
ATOM 5319 O O . ASP C 1 196 ? 141.414 48.070 -41.339 1.00 26.25 196 ASP C O 1
ATOM 5324 N N . LYS C 1 197 ? 143.459 47.287 -41.796 1.00 26.49 197 LYS C N 1
ATOM 5325 C CA . LYS C 1 197 ? 143.205 45.925 -41.285 1.00 26.77 197 LYS C CA 1
ATOM 5326 C C . LYS C 1 197 ? 142.769 45.873 -39.798 1.00 26.94 197 LYS C C 1
ATOM 5327 O O . LYS C 1 197 ? 141.930 45.062 -39.423 1.00 26.66 197 LYS C O 1
ATOM 5333 N N . ALA C 1 198 ? 143.328 46.750 -38.967 1.00 27.50 198 ALA C N 1
ATOM 5334 C CA . ALA C 1 198 ? 143.020 46.780 -37.529 1.00 27.89 198 ALA C CA 1
ATOM 5335 C C . ALA C 1 198 ? 141.612 47.301 -37.301 1.00 28.34 198 ALA C C 1
ATOM 5336 O O . ALA C 1 198 ? 140.819 46.678 -36.594 1.00 28.36 198 ALA C O 1
ATOM 5338 N N . ARG C 1 199 ? 141.313 48.451 -37.899 1.00 28.90 199 ARG C N 1
ATOM 5339 C CA . ARG C 1 199 ? 139.956 48.995 -37.909 1.00 29.38 199 ARG C CA 1
ATOM 5340 C C . ARG C 1 199 ? 138.944 47.921 -38.291 1.00 29.53 199 ARG C C 1
ATOM 5341 O O . ARG C 1 199 ? 137.968 47.707 -37.571 1.00 29.04 199 ARG C O 1
ATOM 5349 N N . VAL C 1 200 ? 139.185 47.250 -39.422 1.00 29.74 200 VAL C N 1
ATOM 5350 C CA . VAL C 1 200 ? 138.265 46.213 -39.915 1.00 30.04 200 VAL C CA 1
ATOM 5351 C C . VAL C 1 200 ? 138.068 45.137 -38.850 1.00 31.00 200 VAL C C 1
ATOM 5352 O O . VAL C 1 200 ? 136.945 44.747 -38.529 1.00 30.59 200 VAL C O 1
ATOM 5364 N N . GLN C 1 202 ? 138.505 45.605 -35.708 1.00 28.64 202 GLN C N 1
ATOM 5365 C CA . GLN C 1 202 ? 137.764 46.262 -34.652 1.00 27.10 202 GLN C CA 1
ATOM 5366 C C . GLN C 1 202 ? 136.275 46.140 -34.946 1.00 26.15 202 GLN C C 1
ATOM 5367 O O . GLN C 1 202 ? 135.492 45.789 -34.068 1.00 26.12 202 GLN C O 1
ATOM 5373 N N . LEU C 1 203 ? 135.888 46.398 -36.190 1.00 24.94 203 LEU C N 1
ATOM 5374 C CA . LEU C 1 203 ? 134.467 46.440 -36.546 1.00 24.48 203 LEU C CA 1
ATOM 5375 C C . LEU C 1 203 ? 133.863 45.052 -36.678 1.00 23.59 203 LEU C C 1
ATOM 5376 O O . LEU C 1 203 ? 132.716 44.834 -36.296 1.00 22.99 203 LEU C O 1
ATOM 5381 N N . LYS C 1 204 ? 134.624 44.116 -37.234 1.00 23.20 204 LYS C N 1
ATOM 5382 C CA . LYS C 1 204 ? 134.172 42.730 -37.282 1.00 23.30 204 LYS C CA 1
ATOM 5383 C C . LYS C 1 204 ? 133.945 42.245 -35.863 1.00 23.18 204 LYS C C 1
ATOM 5384 O O . LYS C 1 204 ? 132.890 41.690 -35.526 1.00 23.10 204 LYS C O 1
ATOM 5390 N N . ASP C 1 205 ? 134.928 42.508 -35.011 1.00 23.00 205 ASP C N 1
ATOM 5391 C CA . ASP C 1 205 ? 134.848 42.066 -33.628 1.00 22.70 205 ASP C CA 1
ATOM 5392 C C . ASP C 1 205 ? 133.676 42.696 -32.906 1.00 21.93 205 ASP C C 1
ATOM 5393 O O . ASP C 1 205 ? 133.266 42.178 -31.878 1.00 22.71 205 ASP C O 1
ATOM 5398 N N . ALA C 1 206 ? 133.129 43.794 -33.428 1.00 21.00 206 ALA C N 1
ATOM 5399 C CA . ALA C 1 206 ? 131.822 44.298 -32.941 1.00 20.35 206 ALA C CA 1
ATOM 5400 C C . ALA C 1 206 ? 130.620 43.678 -33.658 1.00 19.46 206 ALA C C 1
ATOM 5401 O O . ALA C 1 206 ? 129.496 44.012 -33.347 1.00 19.75 206 ALA C O 1
ATOM 5403 N N . GLY C 1 207 ? 130.840 42.782 -34.610 1.00 18.53 207 GLY C N 1
ATOM 5404 C CA . GLY C 1 207 ? 129.733 42.046 -35.220 1.00 18.13 207 GLY C CA 1
ATOM 5405 C C . GLY C 1 207 ? 128.951 42.776 -36.301 1.00 17.19 207 GLY C C 1
ATOM 5406 O O . GLY C 1 207 ? 127.834 42.388 -36.639 1.00 17.03 207 GLY C O 1
ATOM 5407 N N . LEU C 1 208 ? 129.556 43.814 -36.873 1.00 15.95 208 LEU C N 1
ATOM 5408 C CA . LEU C 1 208 ? 128.948 44.534 -37.961 1.00 14.56 208 LEU C CA 1
ATOM 5409 C C . LEU C 1 208 ? 129.514 44.007 -39.267 1.00 14.05 208 LEU C C 1
ATOM 5410 O O . LEU C 1 208 ? 130.710 43.756 -39.372 1.00 13.61 208 LEU C O 1
ATOM 5415 N N . ARG C 1 209 ? 128.644 43.838 -40.259 1.00 13.08 209 ARG C N 1
ATOM 5416 C CA . ARG C 1 209 ? 129.095 43.713 -41.625 1.00 12.47 209 ARG C CA 1
ATOM 5417 C C . ARG C 1 209 ? 129.621 45.083 -42.090 1.00 11.87 209 ARG C C 1
ATOM 5418 O O . ARG C 1 209 ? 129.228 46.130 -41.580 1.00 10.78 209 ARG C O 1
ATOM 5426 N N . ILE C 1 210 ? 130.477 45.066 -43.098 1.00 12.07 210 ILE C N 1
ATOM 5427 C CA . ILE C 1 210 ? 131.169 46.270 -43.536 1.00 12.42 210 ILE C CA 1
ATOM 5428 C C . ILE C 1 210 ? 131.013 46.480 -45.021 1.00 12.17 210 ILE C C 1
ATOM 5429 O O . ILE C 1 210 ? 131.462 45.650 -45.797 1.00 12.43 210 ILE C O 1
ATOM 5434 N N . LEU C 1 211 ? 130.396 47.593 -45.406 1.00 12.41 211 LEU C N 1
ATOM 5435 C CA . LEU C 1 211 ? 130.388 48.050 -46.803 1.00 12.59 211 LEU C CA 1
ATOM 5436 C C . LEU C 1 211 ? 131.416 49.156 -46.966 1.00 12.50 211 LEU C C 1
ATOM 5437 O O . LEU C 1 211 ? 131.650 49.934 -46.061 1.00 12.61 211 LEU C O 1
ATOM 5442 N N . VAL C 1 212 ? 132.002 49.252 -48.136 1.00 12.80 212 VAL C N 1
ATOM 5443 C CA . VAL C 1 212 ? 132.979 50.292 -48.395 1.00 13.67 212 VAL C CA 1
ATOM 5444 C C . VAL C 1 212 ? 132.700 51.017 -49.723 1.00 13.72 212 VAL C C 1
ATOM 5445 O O . VAL C 1 212 ? 132.329 50.382 -50.699 1.00 13.73 212 VAL C O 1
ATOM 5449 N N . TYR C 1 213 ? 132.839 52.342 -49.751 1.00 14.20 213 TYR C N 1
ATOM 5450 C CA . TYR C 1 213 ? 132.677 53.119 -51.001 1.00 14.61 213 TYR C CA 1
ATOM 5451 C C . TYR C 1 213 ? 133.800 54.132 -51.162 1.00 15.34 213 TYR C C 1
ATOM 5452 O O . TYR C 1 213 ? 134.434 54.470 -50.179 1.00 16.08 213 TYR C O 1
ATOM 5461 N N . THR C 1 214 ? 134.083 54.623 -52.369 1.00 16.02 214 THR C N 1
ATOM 5462 C CA . THR C 1 214 ? 133.626 54.071 -53.645 1.00 16.19 214 THR C CA 1
ATOM 5463 C C . THR C 1 214 ? 134.907 53.607 -54.277 1.00 16.37 214 THR C C 1
ATOM 5464 O O . THR C 1 214 ? 135.748 54.435 -54.616 1.00 16.62 214 THR C O 1
ATOM 5468 N N . VAL C 1 215 ? 135.068 52.290 -54.415 1.00 16.60 215 VAL C N 1
ATOM 5469 C CA . VAL C 1 215 ? 136.367 51.684 -54.744 1.00 16.61 215 VAL C CA 1
ATOM 5470 C C . VAL C 1 215 ? 136.398 51.210 -56.187 1.00 16.94 215 VAL C C 1
ATOM 5471 O O . VAL C 1 215 ? 135.597 50.366 -56.562 1.00 16.72 215 VAL C O 1
ATOM 5475 N N . ASN C 1 216 ? 137.336 51.750 -56.974 1.00 17.31 216 ASN C N 1
ATOM 5476 C CA . ASN C 1 216 ? 137.414 51.491 -58.409 1.00 17.90 216 ASN C CA 1
ATOM 5477 C C . ASN C 1 216 ? 138.660 50.728 -58.858 1.00 18.85 216 ASN C C 1
ATOM 5478 O O . ASN C 1 216 ? 138.663 50.085 -59.928 1.00 18.52 216 ASN C O 1
ATOM 5483 N N . LYS C 1 217 ? 139.722 50.804 -58.058 1.00 19.89 217 LYS C N 1
ATOM 5484 C CA . LYS C 1 217 ? 140.981 50.129 -58.409 1.00 20.33 217 LYS C CA 1
ATOM 5485 C C . LYS C 1 217 ? 140.921 48.665 -57.957 1.00 20.39 217 LYS C C 1
ATOM 5486 O O . LYS C 1 217 ? 140.683 48.382 -56.777 1.00 20.50 217 LYS C O 1
ATOM 5492 N N . PRO C 1 218 ? 141.096 47.732 -58.897 1.00 20.22 218 PRO C N 1
ATOM 5493 C CA . PRO C 1 218 ? 141.070 46.322 -58.536 1.00 20.68 218 PRO C CA 1
ATOM 5494 C C . PRO C 1 218 ? 141.932 45.981 -57.329 1.00 20.97 218 PRO C C 1
ATOM 5495 O O . PRO C 1 218 ? 141.424 45.383 -56.371 1.00 20.93 218 PRO C O 1
ATOM 5499 N N . GLN C 1 219 ? 143.209 46.377 -57.366 1.00 21.68 219 GLN C N 1
ATOM 5500 C CA . GLN C 1 219 ? 144.166 45.940 -56.341 1.00 22.28 219 GLN C CA 1
ATOM 5501 C C . GLN C 1 219 ? 143.710 46.391 -54.948 1.00 22.25 219 GLN C C 1
ATOM 5502 O O . GLN C 1 219 ? 143.806 45.621 -53.997 1.00 22.72 219 GLN C O 1
ATOM 5508 N N . HIS C 1 220 ? 143.182 47.607 -54.826 1.00 22.26 220 HIS C N 1
ATOM 5509 C CA . HIS C 1 220 ? 142.713 48.063 -53.523 1.00 21.95 220 HIS C CA 1
ATOM 5510 C C . HIS C 1 220 ? 141.420 47.330 -53.145 1.00 21.52 220 HIS C C 1
ATOM 5511 O O . HIS C 1 220 ? 141.264 46.919 -52.005 1.00 21.74 220 HIS C O 1
ATOM 5518 N N . ALA C 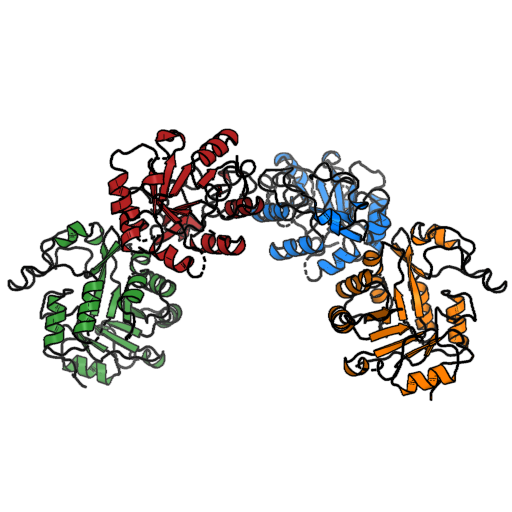1 221 ? 140.511 47.141 -54.094 1.00 20.97 221 ALA C N 1
ATOM 5519 C CA . ALA C 1 221 ? 139.311 46.340 -53.845 1.00 20.73 221 ALA C CA 1
ATOM 5520 C C . ALA C 1 221 ? 139.701 44.956 -53.334 1.00 20.27 221 ALA C C 1
ATOM 5521 O O . ALA C 1 221 ? 139.141 44.456 -52.359 1.00 18.79 221 ALA C O 1
ATOM 5523 N N . ALA C 1 222 ? 140.666 44.337 -54.013 1.00 20.49 222 ALA C N 1
ATOM 5524 C CA . ALA C 1 222 ? 141.151 43.008 -53.623 1.00 20.89 222 ALA C CA 1
ATOM 5525 C C . ALA C 1 222 ? 141.672 43.021 -52.175 1.00 21.27 222 ALA C C 1
ATOM 5526 O O . ALA C 1 222 ? 141.384 42.112 -51.372 1.00 20.64 222 ALA C O 1
ATOM 5528 N N . GLU C 1 223 ? 142.406 44.085 -51.846 1.00 21.96 223 GLU C N 1
ATOM 5529 C CA . GLU C 1 223 ? 143.023 44.220 -50.538 1.00 21.98 223 GLU C CA 1
ATOM 5530 C C . GLU C 1 223 ? 141.986 44.398 -49.440 1.00 21.57 223 GLU C C 1
ATOM 5531 O O . GLU C 1 223 ? 142.156 43.866 -48.339 1.00 22.27 223 GLU C O 1
ATOM 5537 N N . LEU C 1 224 ? 140.934 45.158 -49.725 1.00 20.79 224 LEU C N 1
ATOM 5538 C CA . LEU C 1 224 ? 139.841 45.352 -48.772 1.00 20.48 224 LEU C CA 1
ATOM 5539 C C . LEU C 1 224 ? 139.119 44.030 -48.454 1.00 19.99 224 LEU C C 1
ATOM 5540 O O . LEU C 1 224 ? 138.740 43.779 -47.314 1.00 19.24 224 LEU C O 1
ATOM 5545 N N . LEU C 1 225 ? 138.923 43.201 -49.473 1.00 19.97 225 LEU C N 1
ATOM 5546 C CA . LEU C 1 225 ? 138.245 41.920 -49.305 1.00 20.26 225 LEU C CA 1
ATOM 5547 C C . LEU C 1 225 ? 139.114 40.989 -48.478 1.00 20.63 225 LEU C C 1
ATOM 5548 O O . LEU C 1 225 ? 138.632 40.356 -47.533 1.00 21.08 225 LEU C O 1
ATOM 5553 N N . ARG C 1 226 ? 140.399 40.939 -48.810 1.00 21.11 226 ARG C N 1
ATOM 5554 C CA . ARG C 1 226 ? 141.374 40.197 -48.003 1.00 21.73 226 ARG C CA 1
ATOM 5555 C C . ARG C 1 226 ? 141.313 40.531 -46.531 1.00 21.42 226 ARG C C 1
ATOM 5556 O O . ARG C 1 226 ? 141.427 39.633 -45.712 1.00 22.32 226 ARG C O 1
ATOM 5564 N N . TRP C 1 227 ? 141.134 41.803 -46.187 1.00 20.87 227 TRP C N 1
ATOM 5565 C CA . TRP C 1 227 ? 141.011 42.172 -44.780 1.00 20.42 227 TRP C CA 1
ATOM 5566 C C . TRP C 1 227 ? 139.700 41.661 -44.175 1.00 20.13 227 TRP C C 1
ATOM 5567 O O . TRP C 1 227 ? 139.578 41.577 -42.947 1.00 20.18 227 TRP C O 1
ATOM 5578 N N . GLY C 1 228 ? 138.714 41.357 -45.020 1.00 19.18 228 GLY C N 1
ATOM 5579 C CA . GLY C 1 228 ? 137.408 40.908 -44.536 1.00 18.46 228 GLY C CA 1
ATOM 5580 C C . GLY C 1 228 ? 136.195 41.810 -44.754 1.00 17.62 228 GLY C C 1
ATOM 5581 O O . GLY C 1 228 ? 135.114 41.503 -44.264 1.00 17.01 228 GLY C O 1
ATOM 5582 N N . VAL C 1 229 ? 136.342 42.892 -45.513 1.00 16.94 229 VAL C N 1
ATOM 5583 C CA . VAL C 1 229 ? 135.199 43.756 -45.837 1.00 16.46 229 VAL C CA 1
ATOM 5584 C C . VAL C 1 229 ? 134.128 42.930 -46.533 1.00 15.81 229 VAL C C 1
ATOM 5585 O O . VAL C 1 229 ? 134.443 41.951 -47.174 1.00 15.38 229 VAL C O 1
ATOM 5589 N N . ASP C 1 230 ? 132.863 43.315 -46.389 1.00 15.86 230 ASP C N 1
ATOM 5590 C CA . ASP C 1 230 ? 131.767 42.524 -46.966 1.00 16.06 230 ASP C CA 1
ATOM 5591 C C . ASP C 1 230 ? 131.288 42.979 -48.342 1.00 15.59 230 ASP C C 1
ATOM 5592 O O . ASP C 1 230 ? 131.208 42.148 -49.216 1.00 14.82 230 ASP C O 1
ATOM 5597 N N . CYS C 1 231 ? 130.979 44.263 -48.556 1.00 15.83 231 CYS C N 1
ATOM 5598 C CA . CYS C 1 231 ? 130.728 44.740 -49.938 1.00 16.53 231 CYS C CA 1
ATOM 5599 C C . CYS C 1 231 ? 131.638 45.845 -50.352 1.00 15.93 231 CYS C C 1
ATOM 5600 O O . CYS C 1 231 ? 131.992 46.707 -49.549 1.00 17.10 231 CYS C O 1
ATOM 5603 N N . ILE C 1 232 ? 131.960 45.833 -51.632 1.00 15.04 232 ILE C N 1
ATOM 5604 C CA . ILE C 1 232 ? 132.617 46.924 -52.269 1.00 14.62 232 ILE C CA 1
ATOM 5605 C C . ILE C 1 232 ? 131.607 47.614 -53.174 1.00 14.53 232 ILE C C 1
ATOM 5606 O O . ILE C 1 232 ? 131.017 46.999 -54.058 1.00 13.85 232 ILE C O 1
ATOM 5611 N N . CYS C 1 233 ? 131.392 48.896 -52.899 1.00 14.54 233 CYS C N 1
ATOM 5612 C CA . CYS C 1 233 ? 130.597 49.751 -53.734 1.00 14.13 233 CYS C CA 1
ATOM 5613 C C . CYS C 1 233 ? 131.523 50.418 -54.744 1.00 13.78 233 CYS C C 1
ATOM 5614 O O . CYS C 1 233 ? 132.429 51.146 -54.361 1.00 13.90 233 CYS C O 1
ATOM 5617 N N . THR C 1 234 ? 131.310 50.152 -56.029 1.00 13.70 234 THR C N 1
ATOM 5618 C CA . THR C 1 234 ? 132.209 50.611 -57.074 1.00 13.38 234 THR C CA 1
ATOM 5619 C C . THR C 1 234 ? 131.459 51.349 -58.180 1.00 13.41 234 THR C C 1
ATOM 5620 O O . THR C 1 234 ? 130.280 51.073 -58.440 1.00 13.79 234 THR C O 1
ATOM 5624 N N . ASP C 1 235 ? 132.162 52.283 -58.826 1.00 13.18 235 ASP C N 1
ATOM 5625 C CA . ASP C 1 235 ? 131.685 52.955 -60.043 1.00 12.82 235 ASP C CA 1
ATOM 5626 C C . ASP C 1 235 ? 132.174 52.210 -61.244 1.00 11.58 235 ASP C C 1
ATOM 5627 O O . ASP C 1 235 ? 131.669 52.388 -62.342 1.00 10.87 235 ASP C O 1
ATOM 5632 N N . ALA C 1 236 ? 133.178 51.381 -61.040 1.00 11.15 236 ALA C N 1
ATOM 5633 C CA . ALA C 1 236 ? 133.802 50.684 -62.135 1.00 11.26 236 ALA C CA 1
ATOM 5634 C C . ALA C 1 236 ? 133.130 49.335 -62.400 1.00 11.45 236 ALA C C 1
ATOM 5635 O O . ALA C 1 236 ? 133.808 48.304 -62.475 1.00 12.05 236 ALA C O 1
ATOM 5637 N N . ILE C 1 237 ? 131.813 49.324 -62.607 1.00 11.71 237 ILE C N 1
ATOM 5638 C CA . ILE C 1 237 ? 131.082 48.037 -62.722 1.00 12.16 237 ILE C CA 1
ATOM 5639 C C . ILE C 1 237 ? 131.585 47.097 -63.832 1.00 12.13 237 ILE C C 1
ATOM 5640 O O . ILE C 1 237 ? 131.223 45.950 -63.847 1.00 12.61 237 ILE C O 1
ATOM 5645 N N . ASP C 1 238 ? 132.417 47.581 -64.740 1.00 12.70 238 ASP C N 1
ATOM 5646 C CA . ASP C 1 238 ? 133.040 46.737 -65.772 1.00 13.33 238 ASP C CA 1
ATOM 5647 C C . ASP C 1 238 ? 134.330 46.052 -65.294 1.00 14.13 238 ASP C C 1
ATOM 5648 O O . ASP C 1 238 ? 134.562 44.876 -65.589 1.00 15.17 238 ASP C O 1
ATOM 5653 N N . VAL C 1 239 ? 135.154 46.774 -64.540 1.00 14.45 239 VAL C N 1
ATOM 5654 C CA . VAL C 1 239 ? 136.453 46.266 -64.163 1.00 14.13 239 VAL C CA 1
ATOM 5655 C C . VAL C 1 239 ? 136.307 45.394 -62.940 1.00 14.38 239 VAL C C 1
ATOM 5656 O O . VAL C 1 239 ? 136.788 44.275 -62.938 1.00 14.03 239 VAL C O 1
ATOM 5660 N N . ILE C 1 240 ? 135.647 45.902 -61.900 1.00 15.11 240 ILE C N 1
ATOM 5661 C CA . ILE C 1 240 ? 135.400 45.097 -60.712 1.00 15.60 240 ILE C CA 1
ATOM 5662 C C . ILE C 1 240 ? 134.493 43.961 -61.149 1.00 16.49 240 ILE C C 1
ATOM 5663 O O . ILE C 1 240 ? 135.004 42.932 -61.651 1.00 18.58 240 ILE C O 1
ATOM 5668 N N . GLY C 1 241 ? 133.181 44.088 -61.104 1.00 15.96 241 GLY C N 1
ATOM 5669 C CA . GLY C 1 241 ? 132.408 43.013 -61.793 1.00 15.62 241 GLY C CA 1
ATOM 5670 C C . GLY C 1 241 ? 131.945 42.001 -60.785 1.00 15.17 241 GLY C C 1
ATOM 5671 O O . GLY C 1 241 ? 132.570 41.841 -59.749 1.00 15.89 241 GLY C O 1
ATOM 5672 N N . PRO C 1 242 ? 130.824 41.332 -61.057 1.00 14.65 242 PRO C N 1
ATOM 5673 C CA . PRO C 1 242 ? 130.023 40.745 -59.955 1.00 14.34 242 PRO C CA 1
ATOM 5674 C C . PRO C 1 242 ? 130.750 39.636 -59.214 1.00 13.98 242 PRO C C 1
ATOM 5675 O O . PRO C 1 242 ? 130.475 39.376 -58.043 1.00 13.22 242 PRO C O 1
ATOM 5679 N N . ASN C 1 243 ? 131.681 38.992 -59.901 1.00 13.99 243 ASN C N 1
ATOM 5680 C CA . ASN C 1 243 ? 132.457 37.935 -59.282 1.00 14.42 243 ASN C CA 1
ATOM 5681 C C . ASN C 1 243 ? 133.929 38.258 -59.035 1.00 15.20 243 ASN C C 1
ATOM 5682 O O . ASN C 1 243 ? 134.786 37.400 -59.124 1.00 15.69 243 ASN C O 1
ATOM 5687 N N . PHE C 1 244 ? 134.206 39.498 -58.689 1.00 16.07 244 PHE C N 1
ATOM 5688 C CA . PHE C 1 244 ? 135.551 39.916 -58.458 1.00 17.15 244 PHE C CA 1
ATOM 5689 C C . PHE C 1 244 ? 136.019 39.363 -57.117 1.00 18.08 244 PHE C C 1
ATOM 5690 O O . PHE C 1 244 ? 135.400 39.603 -56.073 1.00 18.07 244 PHE C O 1
ATOM 5698 N N . THR C 1 245 ? 137.135 38.640 -57.144 1.00 19.26 245 THR C N 1
ATOM 5699 C CA . THR C 1 245 ? 137.679 38.026 -55.920 1.00 19.93 245 THR C CA 1
ATOM 5700 C C . THR C 1 245 ? 139.070 38.580 -55.557 1.00 20.41 245 THR C C 1
ATOM 5701 O O . THR C 1 245 ? 139.875 38.935 -56.450 1.00 20.21 245 THR C O 1
ATOM 5705 N N . ALA C 1 246 ? 139.315 38.656 -54.242 1.00 20.83 246 ALA C N 1
ATOM 5706 C CA . ALA C 1 246 ? 140.668 38.742 -53.681 1.00 20.89 246 ALA C CA 1
ATOM 5707 C C . ALA C 1 246 ? 141.338 37.359 -53.743 1.00 21.29 246 ALA C C 1
ATOM 5708 O O . ALA C 1 246 ? 142.018 37.034 -54.726 1.00 21.73 246 ALA C O 1
ATOM 5710 N N . SER D 1 2 ? 79.015 50.192 -50.080 1.00 57.62 2 SER D N 1
ATOM 5711 C CA . SER D 1 2 ? 77.616 49.654 -50.115 1.00 57.74 2 SER D CA 1
ATOM 5712 C C . SER D 1 2 ? 77.096 49.463 -48.692 1.00 57.70 2 SER D C 1
ATOM 5713 O O . SER D 1 2 ? 76.136 50.130 -48.292 1.00 57.70 2 SER D O 1
ATOM 5716 N N . ASN D 1 3 ? 77.722 48.552 -47.937 1.00 57.46 3 ASN D N 1
ATOM 5717 C CA . ASN D 1 3 ? 77.392 48.384 -46.513 1.00 57.29 3 ASN D CA 1
ATOM 5718 C C . ASN D 1 3 ? 78.082 49.485 -45.673 1.00 56.36 3 ASN D C 1
ATOM 5719 O O . ASN D 1 3 ? 79.038 50.134 -46.118 1.00 56.05 3 ASN D O 1
ATOM 5724 N N . TRP D 1 4 ? 77.569 49.677 -44.462 1.00 55.41 4 TRP D N 1
ATOM 5725 C CA . TRP D 1 4 ? 77.691 50.937 -43.745 1.00 54.25 4 TRP D CA 1
ATOM 5726 C C . TRP D 1 4 ? 77.543 50.663 -42.262 1.00 53.45 4 TRP D C 1
ATOM 5727 O O . TRP D 1 4 ? 76.426 50.662 -41.737 1.00 53.17 4 TRP D O 1
ATOM 5738 N N . PRO D 1 5 ? 78.669 50.431 -41.574 1.00 52.32 5 PRO D N 1
ATOM 5739 C CA . PRO D 1 5 ? 78.618 50.069 -40.148 1.00 51.55 5 PRO D CA 1
ATOM 5740 C C . PRO D 1 5 ? 78.357 51.244 -39.207 1.00 50.62 5 PRO D C 1
ATOM 5741 O O . PRO D 1 5 ? 78.191 51.024 -38.003 1.00 50.46 5 PRO D O 1
ATOM 5745 N N . TYR D 1 6 ? 78.292 52.461 -39.763 1.00 49.52 6 TYR D N 1
ATOM 5746 C CA . TYR D 1 6 ? 78.428 53.699 -38.991 1.00 48.75 6 TYR D CA 1
ATOM 5747 C C . TYR D 1 6 ? 77.093 54.149 -38.361 1.00 48.07 6 TYR D C 1
ATOM 5748 O O . TYR D 1 6 ? 76.031 54.026 -38.978 1.00 48.74 6 TYR D O 1
ATOM 5757 N N . PRO D 1 7 ? 77.143 54.600 -37.102 1.00 46.97 7 PRO D N 1
ATOM 5758 C CA . PRO D 1 7 ? 76.063 55.140 -36.288 1.00 46.50 7 PRO D CA 1
ATOM 5759 C C . PRO D 1 7 ? 75.306 56.320 -36.810 1.00 44.88 7 PRO D C 1
ATOM 5760 O O . PRO D 1 7 ? 75.695 56.956 -37.767 1.00 44.82 7 PRO D O 1
ATOM 5764 N N . ARG D 1 8 ? 74.248 56.629 -36.083 1.00 43.44 8 ARG D N 1
ATOM 5765 C CA . ARG D 1 8 ? 73.338 57.693 -36.409 1.00 42.19 8 ARG D CA 1
ATOM 5766 C C . ARG D 1 8 ? 73.928 59.044 -35.997 1.00 41.03 8 ARG D C 1
ATOM 5767 O O . ARG D 1 8 ? 73.758 60.042 -36.697 1.00 40.70 8 ARG D O 1
ATOM 5775 N N . ILE D 1 9 ? 74.641 59.047 -34.866 1.00 39.40 9 ILE D N 1
ATOM 5776 C CA . ILE D 1 9 ? 75.175 60.264 -34.248 1.00 38.33 9 ILE D CA 1
ATOM 5777 C C . ILE D 1 9 ? 76.705 60.237 -34.121 1.00 37.25 9 ILE D C 1
ATOM 5778 O O . ILE D 1 9 ? 77.282 59.274 -33.606 1.00 36.70 9 ILE D O 1
ATOM 5783 N N . VAL D 1 10 ? 77.349 61.310 -34.583 1.00 36.02 10 VAL D N 1
ATOM 5784 C CA . VAL D 1 10 ? 78.792 61.467 -34.433 1.00 35.47 10 VAL D CA 1
ATOM 5785 C C . VAL D 1 10 ? 79.169 62.624 -33.522 1.00 33.28 10 VAL D C 1
ATOM 5786 O O . VAL D 1 10 ? 78.645 63.729 -33.641 1.00 32.72 10 VAL D O 1
ATOM 5790 N N . ALA D 1 11 ? 80.099 62.339 -32.621 1.00 31.55 11 ALA D N 1
ATOM 5791 C CA . ALA D 1 11 ? 80.597 63.309 -31.660 1.00 30.44 11 ALA D CA 1
ATOM 5792 C C . ALA D 1 11 ? 81.624 64.259 -32.311 1.00 29.99 11 ALA D C 1
ATOM 5793 O O . ALA D 1 11 ? 82.740 63.851 -32.664 1.00 29.64 11 ALA D O 1
ATOM 5795 N N . HIS D 1 12 ? 81.246 65.526 -32.465 1.00 29.30 12 HIS D N 1
ATOM 5796 C CA . HIS D 1 12 ? 82.113 66.511 -33.106 1.00 28.99 12 HIS D CA 1
ATOM 5797 C C . HIS D 1 12 ? 83.402 66.695 -32.298 1.00 28.95 12 HIS D C 1
ATOM 5798 O O . HIS D 1 12 ? 83.375 67.074 -31.123 1.00 28.65 12 HIS D O 1
ATOM 5805 N N . ARG D 1 13 ? 84.524 66.381 -32.928 1.00 28.78 13 ARG D N 1
ATOM 5806 C CA . ARG D 1 13 ? 85.838 66.719 -32.397 1.00 29.05 13 ARG D CA 1
ATOM 5807 C C . ARG D 1 13 ? 86.083 66.104 -31.030 1.00 28.49 13 ARG D C 1
ATOM 5808 O O . ARG D 1 13 ? 86.720 66.695 -30.155 1.00 28.11 13 ARG D O 1
ATOM 5816 N N . GLY D 1 14 ? 85.559 64.901 -30.866 1.00 28.21 14 GLY D N 1
ATOM 5817 C CA . GLY D 1 14 ? 85.774 64.130 -29.669 1.00 27.52 14 GLY D CA 1
ATOM 5818 C C . GLY D 1 14 ? 84.632 64.263 -28.698 1.00 27.07 14 GLY D C 1
ATOM 5819 O O . GLY D 1 14 ? 84.031 63.265 -28.359 1.00 27.26 14 GLY D O 1
ATOM 5820 N N . GLY D 1 15 ? 84.360 65.484 -28.230 1.00 26.64 15 GLY D N 1
ATOM 5821 C CA . GLY D 1 15 ? 83.430 65.708 -27.115 1.00 26.38 15 GLY D CA 1
ATOM 5822 C C . GLY D 1 15 ? 82.631 66.976 -27.253 1.00 26.07 15 GLY D C 1
ATOM 5823 O O . GLY D 1 15 ? 82.305 67.638 -26.267 1.00 25.33 15 GLY D O 1
ATOM 5824 N N . GLY D 1 16 ? 82.324 67.320 -28.497 1.00 26.59 16 GLY D N 1
ATOM 5825 C CA . GLY D 1 16 ? 81.408 68.406 -28.785 1.00 26.80 16 GLY D CA 1
ATOM 5826 C C . GLY D 1 16 ? 81.928 69.687 -28.182 1.00 27.03 16 GLY D C 1
ATOM 5827 O O . GLY D 1 16 ? 83.148 69.911 -28.183 1.00 26.43 16 GLY D O 1
ATOM 5828 N N . LYS D 1 17 ? 81.014 70.509 -27.657 1.00 27.03 17 LYS D N 1
ATOM 5829 C CA . LYS D 1 17 ? 81.408 71.738 -26.980 1.00 27.63 17 LYS D CA 1
ATOM 5830 C C . LYS D 1 17 ? 81.544 71.553 -25.463 1.00 26.90 17 LYS D C 1
ATOM 5831 O O . LYS D 1 17 ? 81.749 72.522 -24.742 1.00 27.08 17 LYS D O 1
ATOM 5837 N N . LEU D 1 18 ? 81.495 70.313 -24.983 1.00 26.26 18 LEU D N 1
ATOM 5838 C CA . LEU D 1 18 ? 81.591 70.054 -23.538 1.00 25.72 18 LEU D CA 1
ATOM 5839 C C . LEU D 1 18 ? 83.005 69.769 -23.056 1.00 25.38 18 LEU D C 1
ATOM 5840 O O . LEU D 1 18 ? 83.217 69.523 -21.866 1.00 25.93 18 LEU D O 1
ATOM 5845 N N . ALA D 1 19 ? 83.963 69.743 -23.976 1.00 24.90 19 ALA D N 1
ATOM 5846 C CA . ALA D 1 19 ? 85.370 69.476 -23.643 1.00 24.10 19 ALA D CA 1
ATOM 5847 C C . ALA D 1 19 ? 86.280 70.140 -24.689 1.00 23.41 19 ALA D C 1
ATOM 5848 O O . ALA D 1 19 ? 85.817 70.522 -25.763 1.00 23.12 19 ALA D O 1
ATOM 5850 N N . PRO D 1 20 ? 87.575 70.297 -24.377 1.00 23.16 20 PRO D N 1
ATOM 5851 C CA . PRO D 1 20 ? 88.469 70.888 -25.373 1.00 22.75 20 PRO D CA 1
ATOM 5852 C C . PRO D 1 20 ? 88.612 69.981 -26.589 1.00 22.44 20 PRO D C 1
ATOM 5853 O O . PRO D 1 20 ? 89.062 68.823 -26.460 1.00 22.42 20 PRO D O 1
ATOM 5857 N N . GLU D 1 21 ? 88.189 70.509 -27.738 1.00 21.66 21 GLU D N 1
ATOM 5858 C CA . GLU D 1 21 ? 88.129 69.764 -28.995 1.00 21.28 21 GLU D CA 1
ATOM 5859 C C . GLU D 1 21 ? 89.436 69.027 -29.347 1.00 21.29 21 GLU D C 1
ATOM 5860 O O . GLU D 1 21 ? 90.532 69.442 -28.951 1.00 20.50 21 GLU D O 1
ATOM 5866 N N . ASN D 1 22 ? 89.284 67.928 -30.086 1.00 21.27 22 ASN D N 1
ATOM 5867 C CA . ASN D 1 22 ? 90.400 67.194 -30.681 1.00 21.33 22 ASN D CA 1
ATOM 5868 C C . ASN D 1 22 ? 91.464 66.806 -29.659 1.00 21.33 22 ASN D C 1
ATOM 5869 O O . ASN D 1 22 ? 92.646 67.055 -29.832 1.00 21.55 22 ASN D O 1
ATOM 5874 N N . THR D 1 23 ? 91.014 66.132 -28.618 1.00 21.25 23 THR D N 1
ATOM 5875 C CA . THR D 1 23 ? 91.815 65.873 -27.449 1.00 21.18 23 THR D CA 1
ATOM 5876 C C . THR D 1 23 ? 91.422 64.504 -26.906 1.00 21.10 23 THR D C 1
ATOM 5877 O O . THR D 1 23 ? 90.277 64.128 -27.016 1.00 21.68 23 THR D O 1
ATOM 5881 N N . LEU D 1 24 ? 92.357 63.744 -26.349 1.00 21.26 24 LEU D N 1
ATOM 5882 C CA . LEU D 1 24 ? 92.017 62.490 -25.662 1.00 20.95 24 LEU D CA 1
ATOM 5883 C C . LEU D 1 24 ? 91.005 62.728 -24.535 1.00 21.90 24 LEU D C 1
ATOM 5884 O O . LEU D 1 24 ? 90.002 62.009 -24.410 1.00 23.09 24 LEU D O 1
ATOM 5889 N N . ALA D 1 25 ? 91.247 63.737 -23.709 1.00 21.92 25 ALA D N 1
ATOM 5890 C CA . ALA D 1 25 ? 90.234 64.166 -22.756 1.00 22.03 25 ALA D CA 1
ATOM 5891 C C . ALA D 1 25 ? 88.829 64.253 -23.398 1.00 22.16 25 ALA D C 1
ATOM 5892 O O . ALA D 1 25 ? 87.889 63.653 -22.911 1.00 22.32 25 ALA D O 1
ATOM 5894 N N . ALA D 1 26 ? 88.696 64.962 -24.509 1.00 22.88 26 ALA D N 1
ATOM 5895 C CA . ALA D 1 26 ? 87.385 65.177 -25.147 1.00 23.71 26 ALA D CA 1
ATOM 5896 C C . ALA D 1 26 ? 86.733 63.875 -25.606 1.00 24.52 26 ALA D C 1
ATOM 5897 O O . ALA D 1 26 ? 85.520 63.711 -25.465 1.00 24.80 26 ALA D O 1
ATOM 5899 N N . ILE D 1 27 ? 87.548 62.959 -26.131 1.00 25.11 27 ILE D N 1
ATOM 5900 C CA . ILE D 1 27 ? 87.093 61.627 -26.549 1.00 25.20 27 ILE D CA 1
ATOM 5901 C C . ILE D 1 27 ? 86.491 60.859 -25.382 1.00 25.52 27 ILE D C 1
ATOM 5902 O O . ILE D 1 27 ? 85.429 60.273 -25.510 1.00 25.36 27 ILE D O 1
ATOM 5907 N N . ASP D 1 28 ? 87.185 60.877 -24.250 1.00 25.92 28 ASP D N 1
ATOM 5908 C CA . ASP D 1 28 ? 86.684 60.283 -23.011 1.00 26.18 28 ASP D CA 1
ATOM 5909 C C . ASP D 1 28 ? 85.310 60.850 -22.666 1.00 26.77 28 ASP D C 1
ATOM 5910 O O . ASP D 1 28 ? 84.397 60.094 -22.363 1.00 27.21 28 ASP D O 1
ATOM 5915 N N . VAL D 1 29 ? 85.157 62.172 -22.720 1.00 27.17 29 VAL D N 1
ATOM 5916 C CA . VAL D 1 29 ? 83.891 62.788 -22.325 1.00 27.42 29 VAL D CA 1
ATOM 5917 C C . VAL D 1 29 ? 82.770 62.341 -23.282 1.00 27.99 29 VAL D C 1
ATOM 5918 O O . VAL D 1 29 ? 81.649 62.036 -22.848 1.00 27.71 29 VAL D O 1
ATOM 5922 N N . GLY D 1 30 ? 83.099 62.245 -24.569 1.00 28.30 30 GLY D N 1
ATOM 5923 C CA . GLY D 1 30 ? 82.215 61.618 -25.561 1.00 28.38 30 GLY D CA 1
ATOM 5924 C C . GLY D 1 30 ? 81.803 60.191 -25.176 1.00 28.96 30 GLY D C 1
ATOM 5925 O O . GLY D 1 30 ? 80.646 59.804 -25.411 1.00 29.01 30 GLY D O 1
ATOM 5926 N N . ALA D 1 31 ? 82.734 59.410 -24.597 1.00 28.80 31 ALA D N 1
ATOM 5927 C CA . ALA D 1 31 ? 82.452 58.021 -24.212 1.00 28.93 31 ALA D CA 1
ATOM 5928 C C . ALA D 1 31 ? 81.489 58.042 -23.036 1.00 29.61 31 ALA D C 1
ATOM 5929 O O . ALA D 1 31 ? 80.484 57.302 -22.997 1.00 29.73 31 ALA D O 1
ATOM 5931 N N . LYS D 1 32 ? 81.776 58.939 -22.100 1.00 30.30 32 LYS D N 1
ATOM 5932 C CA . LYS D 1 32 ? 80.971 59.094 -20.897 1.00 30.50 32 LYS D CA 1
ATOM 5933 C C . LYS D 1 32 ? 79.501 59.313 -21.198 1.00 30.25 32 LYS D C 1
ATOM 5934 O O . LYS D 1 32 ? 78.680 58.954 -20.399 1.00 30.87 32 LYS D O 1
ATOM 5940 N N . TYR D 1 33 ? 79.178 59.920 -22.332 1.00 30.35 33 TYR D N 1
ATOM 5941 C CA . TYR D 1 33 ? 77.787 60.134 -22.735 1.00 30.56 33 TYR D CA 1
ATOM 5942 C C . TYR D 1 33 ? 77.278 59.050 -23.703 1.00 30.93 33 TYR D C 1
ATOM 5943 O O . TYR D 1 33 ? 76.235 59.209 -24.358 1.00 30.36 33 TYR D O 1
ATOM 5952 N N . GLY D 1 34 ? 78.027 57.951 -23.780 1.00 31.87 34 GLY D N 1
ATOM 5953 C CA . GLY D 1 34 ? 77.578 56.734 -24.436 1.00 32.42 34 GLY D CA 1
ATOM 5954 C C . GLY D 1 34 ? 77.657 56.735 -25.946 1.00 33.27 34 GLY D C 1
ATOM 5955 O O . GLY D 1 34 ? 77.039 55.884 -26.575 1.00 33.96 34 GLY D O 1
ATOM 5956 N N . HIS D 1 35 ? 78.421 57.661 -26.536 1.00 33.94 35 HIS D N 1
ATOM 5957 C CA . HIS D 1 35 ? 78.500 57.773 -27.999 1.00 34.03 35 HIS D CA 1
ATOM 5958 C C . HIS D 1 35 ? 79.400 56.708 -28.615 1.00 35.28 35 HIS D C 1
ATOM 5959 O O . HIS D 1 35 ? 80.369 56.246 -27.991 1.00 35.07 35 HIS D O 1
ATOM 5966 N N . LYS D 1 36 ? 79.058 56.328 -29.845 1.00 36.67 36 LYS D N 1
ATOM 5967 C CA . LYS D 1 36 ? 79.666 55.179 -30.513 1.00 38.24 36 LYS D CA 1
ATOM 5968 C C . LYS D 1 36 ? 80.512 55.587 -31.734 1.00 38.97 36 LYS D C 1
ATOM 5969 O O . LYS D 1 36 ? 81.078 54.741 -32.451 1.00 39.12 36 LYS D O 1
ATOM 5983 N N . ILE D 1 38 ? 83.056 59.158 -33.154 1.00 36.14 38 ILE D N 1
ATOM 5984 C CA . ILE D 1 38 ? 83.603 60.502 -33.049 1.00 34.59 38 ILE D CA 1
ATOM 5985 C C . ILE D 1 38 ? 84.191 60.933 -34.386 1.00 33.84 38 ILE D C 1
ATOM 5986 O O . ILE D 1 38 ? 84.766 60.125 -35.113 1.00 33.61 38 ILE D O 1
ATOM 5991 N N . GLU D 1 39 ? 84.018 62.210 -34.704 1.00 32.76 39 GLU D N 1
ATOM 5992 C CA . GLU D 1 39 ? 84.771 62.853 -35.760 1.00 31.86 39 GLU D CA 1
ATOM 5993 C C . GLU D 1 39 ? 85.933 63.638 -35.114 1.00 31.29 39 GLU D C 1
ATOM 5994 O O . GLU D 1 39 ? 85.842 64.063 -33.957 1.00 30.62 39 GLU D O 1
ATOM 6000 N N . PHE D 1 40 ? 87.027 63.788 -35.855 1.00 30.55 40 PHE D N 1
ATOM 6001 C CA . PHE D 1 40 ? 88.174 64.599 -35.416 1.00 30.41 40 PHE D CA 1
ATOM 6002 C C . PHE D 1 40 ? 89.115 64.967 -36.582 1.00 29.68 40 PHE D C 1
ATOM 6003 O O . PHE D 1 40 ? 89.270 64.220 -37.546 1.00 28.74 40 PHE D O 1
ATOM 6011 N N . ASP D 1 41 ? 89.770 66.110 -36.447 1.00 29.11 41 ASP D N 1
ATOM 6012 C CA . ASP D 1 41 ? 90.549 66.703 -37.524 1.00 29.06 41 ASP D CA 1
ATOM 6013 C C . ASP D 1 41 ? 92.038 66.325 -37.421 1.00 28.74 41 ASP D C 1
ATOM 6014 O O . ASP D 1 41 ? 92.676 66.677 -36.438 1.00 29.23 41 ASP D O 1
ATOM 6019 N N . ALA D 1 42 ? 92.601 65.623 -38.414 1.00 28.04 42 ALA D N 1
ATOM 6020 C CA . ALA D 1 42 ? 94.021 65.217 -38.337 1.00 27.52 42 ALA D CA 1
ATOM 6021 C C . ALA D 1 42 ? 94.914 65.881 -39.397 1.00 26.70 42 ALA D C 1
ATOM 6022 O O . ALA D 1 42 ? 94.497 66.053 -40.533 1.00 26.61 42 ALA D O 1
ATOM 6024 N N . LYS D 1 43 ? 96.135 66.250 -39.005 1.00 25.78 43 LYS D N 1
ATOM 6025 C CA . LYS D 1 43 ? 97.129 66.865 -39.902 1.00 25.46 43 LYS D CA 1
ATOM 6026 C C . LYS D 1 43 ? 98.557 66.446 -39.529 1.00 25.54 43 LYS D C 1
ATOM 6027 O O . LYS D 1 43 ? 98.749 65.691 -38.575 1.00 26.50 43 LYS D O 1
ATOM 6033 N N . LEU D 1 44 ? 99.548 66.930 -40.272 1.00 25.65 44 LEU D N 1
ATOM 6034 C CA . LEU D 1 44 ? 100.947 66.481 -40.147 1.00 25.84 44 LEU D CA 1
ATOM 6035 C C . LEU D 1 44 ? 101.861 67.487 -39.512 1.00 26.17 44 LEU D C 1
ATOM 6036 O O . LEU D 1 44 ? 101.808 68.654 -39.888 1.00 26.32 44 LEU D O 1
ATOM 6041 N N . SER D 1 45 ? 102.744 67.024 -38.622 1.00 26.44 45 SER D N 1
ATOM 6042 C CA . SER D 1 45 ? 103.882 67.821 -38.173 1.00 26.97 45 SER D CA 1
ATOM 6043 C C . SER D 1 45 ? 104.986 67.909 -39.259 1.00 27.38 45 SER D C 1
ATOM 6044 O O . SER D 1 45 ? 104.915 67.227 -40.263 1.00 26.57 45 SER D O 1
ATOM 6047 N N . LYS D 1 46 ? 106.012 68.733 -39.039 1.00 28.27 46 LYS D N 1
ATOM 6048 C CA . LYS D 1 46 ? 107.090 68.897 -40.023 1.00 28.93 46 LYS D CA 1
ATOM 6049 C C . LYS D 1 46 ? 107.830 67.589 -40.253 1.00 29.35 46 LYS D C 1
ATOM 6050 O O . LYS D 1 46 ? 108.209 67.258 -41.371 1.00 29.25 46 LYS D O 1
ATOM 6056 N N . ASP D 1 47 ? 108.042 66.851 -39.176 1.00 29.80 47 ASP D N 1
ATOM 6057 C CA . ASP D 1 47 ? 108.762 65.574 -39.243 1.00 29.83 47 ASP D CA 1
ATOM 6058 C C . ASP D 1 47 ? 107.843 64.387 -39.547 1.00 29.72 47 ASP D C 1
ATOM 6059 O O . ASP D 1 47 ? 108.287 63.234 -39.465 1.00 29.42 47 ASP D O 1
ATOM 6064 N N . GLY D 1 48 ? 106.578 64.660 -39.878 1.00 29.02 48 GLY D N 1
ATOM 6065 C CA . GLY D 1 48 ? 105.691 63.615 -40.378 1.00 29.08 48 GLY D CA 1
ATOM 6066 C C . GLY D 1 48 ? 104.872 62.819 -39.373 1.00 29.02 48 GLY D C 1
ATOM 6067 O O . GLY D 1 48 ? 104.473 61.685 -39.657 1.00 29.08 48 GLY D O 1
ATOM 6068 N N . GLU D 1 49 ? 104.601 63.404 -38.208 1.00 28.74 49 GLU D N 1
ATOM 6069 C CA . GLU D 1 49 ? 103.669 62.812 -37.258 1.00 28.56 49 GLU D CA 1
ATOM 6070 C C . GLU D 1 49 ? 102.242 63.270 -37.533 1.00 27.06 49 GLU D C 1
ATOM 6071 O O . GLU D 1 49 ? 102.001 64.420 -37.875 1.00 27.00 49 GLU D O 1
ATOM 6077 N N . ILE D 1 50 ? 101.301 62.355 -37.367 1.00 25.72 50 ILE D N 1
ATOM 6078 C CA . ILE D 1 50 ? 99.892 62.653 -37.551 1.00 24.82 50 ILE D CA 1
ATOM 6079 C C . ILE D 1 50 ? 99.302 62.961 -36.184 1.00 24.50 50 ILE D C 1
ATOM 6080 O O . ILE D 1 50 ? 99.340 62.113 -35.316 1.00 24.32 50 ILE D O 1
ATOM 6085 N N . PHE D 1 51 ? 98.804 64.189 -35.992 1.00 23.85 51 PHE D N 1
ATOM 6086 C CA . PHE D 1 51 ? 98.164 64.599 -34.733 1.00 23.04 51 PHE D CA 1
ATOM 6087 C C . PHE D 1 51 ? 96.855 65.324 -35.027 1.00 22.15 51 PHE D C 1
ATOM 6088 O O . PHE D 1 51 ? 96.526 65.546 -36.171 1.00 21.59 51 PHE D O 1
ATOM 6096 N N . LEU D 1 52 ? 96.098 65.672 -33.992 1.00 21.69 52 LEU D N 1
ATOM 6097 C CA . LEU D 1 52 ? 94.820 66.348 -34.197 1.00 21.30 52 LEU D CA 1
ATOM 6098 C C . LEU D 1 52 ? 94.941 67.816 -33.899 1.00 20.40 52 LEU D C 1
ATOM 6099 O O . LEU D 1 52 ? 95.496 68.189 -32.887 1.00 20.83 52 LEU D O 1
ATOM 6104 N N . LEU D 1 53 ? 94.395 68.630 -34.790 1.00 20.06 53 LEU D N 1
ATOM 6105 C CA . LEU D 1 53 ? 94.300 70.080 -34.629 1.00 19.92 53 LEU D CA 1
ATOM 6106 C C . LEU D 1 53 ? 93.506 70.591 -35.821 1.00 19.88 53 LEU D C 1
ATOM 6107 O O . LEU D 1 53 ? 93.931 70.425 -36.944 1.00 20.01 53 LEU D O 1
ATOM 6112 N N . HIS D 1 54 ? 92.369 71.201 -35.584 1.00 20.04 54 HIS D N 1
ATOM 6113 C CA . HIS D 1 54 ? 91.626 71.815 -36.650 1.00 20.46 54 HIS D CA 1
ATOM 6114 C C . HIS D 1 54 ? 92.346 72.890 -37.456 1.00 20.44 54 HIS D C 1
ATOM 6115 O O . HIS D 1 54 ? 92.500 72.757 -38.631 1.00 19.07 54 HIS D O 1
ATOM 6122 N N . ASP D 1 55 ? 92.765 73.961 -36.812 1.00 20.79 55 ASP D N 1
ATOM 6123 C CA . ASP D 1 55 ? 93.264 75.130 -37.487 1.00 21.37 55 ASP D CA 1
ATOM 6124 C C . ASP D 1 55 ? 94.690 74.989 -37.980 1.00 21.67 55 ASP D C 1
ATOM 6125 O O . ASP D 1 55 ? 95.354 74.037 -37.717 1.00 21.67 55 ASP D O 1
ATOM 6130 N N . ASP D 1 56 ? 95.170 75.984 -38.684 1.00 20.00 56 ASP D N 1
ATOM 6131 C CA . ASP D 1 56 ? 96.537 75.995 -39.099 1.00 20.00 56 ASP D CA 1
ATOM 6132 C C . ASP D 1 56 ? 97.377 76.360 -37.934 1.00 20.00 56 ASP D C 1
ATOM 6133 O O . ASP D 1 56 ? 98.499 75.955 -37.821 1.00 21.49 56 ASP D O 1
ATOM 6138 N N . ASN D 1 57 ? 96.796 77.140 -37.052 1.00 23.29 57 ASN D N 1
ATOM 6139 C CA . ASN D 1 57 ? 97.534 77.850 -36.047 1.00 23.84 57 ASN D CA 1
ATOM 6140 C C . ASN D 1 57 ? 97.158 77.339 -34.680 1.00 23.45 57 ASN D C 1
ATOM 6141 O O . ASN D 1 57 ? 96.042 76.966 -34.463 1.00 23.17 57 ASN D O 1
ATOM 6146 N N . LEU D 1 58 ? 98.105 77.350 -33.762 1.00 23.08 58 LEU D N 1
ATOM 6147 C CA . LEU D 1 58 ? 97.928 76.836 -32.429 1.00 23.02 58 LEU D CA 1
ATOM 6148 C C . LEU D 1 58 ? 97.057 77.704 -31.530 1.00 23.36 58 LEU D C 1
ATOM 6149 O O . LEU D 1 58 ? 96.462 77.174 -30.610 1.00 24.27 58 LEU D O 1
ATOM 6154 N N . GLU D 1 59 ? 96.933 79.001 -31.838 1.00 23.51 59 GLU D N 1
ATOM 6155 C CA . GLU D 1 59 ? 96.328 80.029 -30.934 1.00 23.01 59 GLU D CA 1
ATOM 6156 C C . GLU D 1 59 ? 94.955 79.758 -30.360 1.00 21.52 59 GLU D C 1
ATOM 6157 O O . GLU D 1 59 ? 94.748 79.942 -29.161 1.00 20.95 59 GLU D O 1
ATOM 6163 N N . ARG D 1 60 ? 94.000 79.404 -31.221 1.00 20.38 60 ARG D N 1
ATOM 6164 C CA . ARG D 1 60 ? 92.591 79.360 -30.791 1.00 19.98 60 ARG D CA 1
ATOM 6165 C C . ARG D 1 60 ? 92.331 78.290 -29.762 1.00 19.27 60 ARG D C 1
ATOM 6166 O O . ARG D 1 60 ? 91.456 78.448 -28.950 1.00 18.79 60 ARG D O 1
ATOM 6174 N N . THR D 1 61 ? 93.082 77.196 -29.810 1.00 19.04 61 THR D N 1
ATOM 6175 C CA . THR D 1 61 ? 92.806 76.073 -28.940 1.00 18.72 61 THR D CA 1
ATOM 6176 C C . THR D 1 61 ? 94.032 75.601 -28.165 1.00 19.10 61 THR D C 1
ATOM 6177 O O . THR D 1 61 ? 94.085 74.456 -27.707 1.00 18.65 61 THR D O 1
ATOM 6181 N N . SER D 1 62 ? 94.997 76.481 -27.951 1.00 19.20 62 SER D N 1
ATOM 6182 C CA . SER D 1 62 ? 96.151 76.073 -27.158 1.00 19.93 62 SER D CA 1
ATOM 6183 C C . SER D 1 62 ? 96.905 77.278 -26.642 1.00 20.08 62 SER D C 1
ATOM 6184 O O . SER D 1 62 ? 96.512 78.397 -26.912 1.00 20.69 62 SER D O 1
ATOM 6187 N N . ASN D 1 63 ? 97.989 77.051 -25.916 1.00 20.61 63 ASN D N 1
ATOM 6188 C CA . ASN D 1 63 ? 98.845 78.141 -25.445 1.00 21.46 63 ASN D CA 1
ATOM 6189 C C . ASN D 1 63 ? 99.991 78.404 -26.417 1.00 22.66 63 ASN D C 1
ATOM 6190 O O . ASN D 1 63 ? 100.927 79.148 -26.105 1.00 23.03 63 ASN D O 1
ATOM 6195 N N . GLY D 1 64 ? 99.943 77.759 -27.580 1.00 23.65 64 GLY D N 1
ATOM 6196 C CA . GLY D 1 64 ? 100.971 77.929 -28.592 1.00 24.39 64 GLY D CA 1
ATOM 6197 C C . GLY D 1 64 ? 100.681 79.123 -29.465 1.00 25.25 64 GLY D C 1
ATOM 6198 O O . GLY D 1 64 ? 99.639 79.764 -29.318 1.00 25.87 64 GLY D O 1
ATOM 6199 N N . TRP D 1 65 ? 101.628 79.421 -30.362 1.00 26.55 65 TRP D N 1
ATOM 6200 C CA . TRP D 1 65 ? 101.508 80.499 -31.378 1.00 26.79 65 TRP D CA 1
ATOM 6201 C C . TRP D 1 65 ? 102.088 79.931 -32.644 1.00 26.12 65 TRP D C 1
ATOM 6202 O O . TRP D 1 65 ? 103.112 79.272 -32.574 1.00 26.03 65 TRP D O 1
ATOM 6213 N N . GLY D 1 66 ? 101.400 80.114 -33.769 1.00 25.37 66 GLY D N 1
ATOM 6214 C CA . GLY D 1 66 ? 101.949 79.816 -35.100 1.00 25.20 66 GLY D CA 1
ATOM 6215 C C . GLY D 1 66 ? 101.431 78.571 -35.806 1.00 24.67 66 GLY D C 1
ATOM 6216 O O . GLY D 1 66 ? 100.569 77.861 -35.300 1.00 24.45 66 GLY D O 1
ATOM 6217 N N . VAL D 1 67 ? 101.987 78.306 -36.982 1.00 24.25 67 VAL D N 1
ATOM 6218 C CA . VAL D 1 67 ? 101.572 77.183 -37.792 1.00 24.09 67 VAL D CA 1
ATOM 6219 C C . VAL D 1 67 ? 102.147 75.891 -37.240 1.00 24.46 67 VAL D C 1
ATOM 6220 O O . VAL D 1 67 ? 103.360 75.727 -37.163 1.00 23.88 67 VAL D O 1
ATOM 6224 N N . ALA D 1 68 ? 101.257 74.977 -36.869 1.00 25.06 68 ALA D N 1
ATOM 6225 C CA . ALA D 1 68 ? 101.643 73.760 -36.173 1.00 25.74 68 ALA D CA 1
ATOM 6226 C C . ALA D 1 68 ? 102.514 72.878 -37.040 1.00 26.56 68 ALA D C 1
ATOM 6227 O O . ALA D 1 68 ? 103.515 72.341 -36.577 1.00 26.75 68 ALA D O 1
ATOM 6229 N N . GLY D 1 69 ? 102.124 72.716 -38.299 1.00 27.27 69 GLY D N 1
ATOM 6230 C CA . GLY D 1 69 ? 102.787 71.774 -39.167 1.00 27.99 69 GLY D CA 1
ATOM 6231 C C . GLY D 1 69 ? 104.174 72.213 -39.576 1.00 28.55 69 GLY D C 1
ATOM 6232 O O . GLY D 1 69 ? 104.892 71.436 -40.196 1.00 29.34 69 GLY D O 1
ATOM 6233 N N . GLU D 1 70 ? 104.533 73.460 -39.268 1.00 28.78 70 GLU D N 1
ATOM 6234 C CA . GLU D 1 70 ? 105.890 73.957 -39.442 1.00 29.46 70 GLU D CA 1
ATOM 6235 C C . GLU D 1 70 ? 106.760 73.720 -38.221 1.00 29.32 70 GLU D C 1
ATOM 6236 O O . GLU D 1 70 ? 107.876 74.223 -38.143 1.00 29.15 70 GLU D O 1
ATOM 6242 N N . LEU D 1 71 ? 106.254 72.945 -37.271 1.00 29.64 71 LEU D N 1
ATOM 6243 C CA . LEU D 1 71 ? 106.975 72.628 -36.055 1.00 29.51 71 LEU D CA 1
ATOM 6244 C C . LEU D 1 71 ? 107.181 71.120 -35.990 1.00 29.93 71 LEU D C 1
ATOM 6245 O O . LEU D 1 71 ? 106.361 70.359 -36.488 1.00 30.38 71 LEU D O 1
ATOM 6250 N N . ASN D 1 72 ? 108.284 70.683 -35.392 1.00 30.43 72 ASN D N 1
ATOM 6251 C CA . ASN D 1 72 ? 108.507 69.263 -35.199 1.00 30.77 72 ASN D CA 1
ATOM 6252 C C . ASN D 1 72 ? 107.738 68.830 -33.962 1.00 31.27 72 ASN D C 1
ATOM 6253 O O . ASN D 1 72 ? 107.532 69.629 -33.032 1.00 30.33 72 ASN D O 1
ATOM 6258 N N . TRP D 1 73 ? 107.323 67.563 -33.972 1.00 31.61 73 TRP D N 1
ATOM 6259 C CA . TRP D 1 73 ? 106.577 66.960 -32.881 1.00 32.24 73 TRP D CA 1
ATOM 6260 C C . TRP D 1 73 ? 107.240 67.221 -31.545 1.00 33.02 73 TRP D C 1
ATOM 6261 O O . TRP D 1 73 ? 106.595 67.531 -30.543 1.00 32.96 73 TRP D O 1
ATOM 6272 N N . GLN D 1 74 ? 108.552 67.059 -31.561 1.00 34.34 74 GLN D N 1
ATOM 6273 C CA . GLN D 1 74 ? 109.425 67.404 -30.457 1.00 34.29 74 GLN D CA 1
ATOM 6274 C C . GLN D 1 74 ? 108.834 68.484 -29.589 1.00 33.47 74 GLN D C 1
ATOM 6275 O O . GLN D 1 74 ? 108.616 68.284 -28.389 1.00 33.74 74 GLN D O 1
ATOM 6281 N N . ASP D 1 75 ? 108.568 69.634 -30.197 1.00 32.13 75 ASP D N 1
ATOM 6282 C CA . ASP D 1 75 ? 108.104 70.745 -29.411 1.00 30.84 75 ASP D CA 1
ATOM 6283 C C . ASP D 1 75 ? 106.599 71.035 -29.502 1.00 29.70 75 ASP D C 1
ATOM 6284 O O . ASP D 1 75 ? 106.088 71.776 -28.665 1.00 31.00 75 ASP D O 1
ATOM 6289 N N . LEU D 1 76 ? 105.880 70.403 -30.423 1.00 27.82 76 LEU D N 1
ATOM 6290 C CA . LEU D 1 76 ? 104.402 70.369 -30.359 1.00 26.84 76 LEU D CA 1
ATOM 6291 C C . LEU D 1 76 ? 103.888 69.581 -29.157 1.00 25.84 76 LEU D C 1
ATOM 6292 O O . LEU D 1 76 ? 102.795 69.793 -28.696 1.00 25.08 76 LEU D O 1
ATOM 6297 N N . LEU D 1 77 ? 104.686 68.622 -28.721 1.00 25.79 77 LEU D N 1
ATOM 6298 C CA . LEU D 1 77 ? 104.472 67.819 -27.514 1.00 25.59 77 LEU D CA 1
ATOM 6299 C C . LEU D 1 77 ? 104.364 68.659 -26.238 1.00 25.05 77 LEU D C 1
ATOM 6300 O O . LEU D 1 77 ? 103.715 68.248 -25.295 1.00 25.04 77 LEU D O 1
ATOM 6305 N N . ARG D 1 78 ? 105.013 69.820 -26.189 1.00 24.65 78 ARG D N 1
ATOM 6306 C CA . ARG D 1 78 ? 104.918 70.700 -25.007 1.00 24.41 78 ARG D CA 1
ATOM 6307 C C . ARG D 1 78 ? 103.660 71.560 -24.976 1.00 23.14 78 ARG D C 1
ATOM 6308 O O . ARG D 1 78 ? 103.429 72.218 -23.988 1.00 23.59 78 ARG D O 1
ATOM 6316 N N . VAL D 1 79 ? 102.867 71.593 -26.043 1.00 21.81 79 VAL D N 1
ATOM 6317 C CA . VAL D 1 79 ? 101.709 72.494 -26.108 1.00 21.24 79 VAL D CA 1
ATOM 6318 C C . VAL D 1 79 ? 100.541 72.069 -25.192 1.00 20.50 79 VAL D C 1
ATOM 6319 O O . VAL D 1 79 ? 100.170 70.909 -25.177 1.00 20.47 79 VAL D O 1
ATOM 6323 N N . ASP D 1 80 ? 99.943 73.029 -24.488 1.00 19.65 80 ASP D N 1
ATOM 6324 C CA . ASP D 1 80 ? 98.736 72.845 -23.657 1.00 19.02 80 ASP D CA 1
ATOM 6325 C C . ASP D 1 80 ? 97.503 73.131 -24.523 1.00 18.53 80 ASP D C 1
ATOM 6326 O O . ASP D 1 80 ? 97.107 74.285 -24.718 1.00 17.32 80 ASP D O 1
ATOM 6331 N N . ALA D 1 81 ? 96.908 72.069 -25.057 1.00 18.39 81 ALA D N 1
ATOM 6332 C CA . ALA D 1 81 ? 95.732 72.191 -25.921 1.00 18.00 81 ALA D CA 1
ATOM 6333 C C . ALA D 1 81 ? 94.409 72.072 -25.142 1.00 17.73 81 ALA D C 1
ATOM 6334 O O . ALA D 1 81 ? 93.376 71.772 -25.738 1.00 17.57 81 ALA D O 1
ATOM 6336 N N . GLY D 1 82 ? 94.431 72.330 -23.836 1.00 17.59 82 GLY D N 1
ATOM 6337 C CA . GLY D 1 82 ? 93.224 72.162 -22.985 1.00 18.17 82 GLY D CA 1
ATOM 6338 C C . GLY D 1 82 ? 92.816 73.318 -22.064 1.00 18.06 82 GLY D C 1
ATOM 6339 O O . GLY D 1 82 ? 91.620 73.569 -21.883 1.00 17.82 82 GLY D O 1
ATOM 6340 N N . SER D 1 83 ? 93.800 74.011 -21.485 1.00 18.18 83 SER D N 1
ATOM 6341 C CA . SER D 1 83 ? 93.560 75.149 -20.577 1.00 18.32 83 SER D CA 1
ATOM 6342 C C . SER D 1 83 ? 92.658 76.206 -21.145 1.00 18.46 83 SER D C 1
ATOM 6343 O O . SER D 1 83 ? 91.896 76.814 -20.428 1.00 19.03 83 SER D O 1
ATOM 6346 N N . TRP D 1 84 ? 92.752 76.456 -22.439 1.00 18.96 84 TRP D N 1
ATOM 6347 C CA . TRP D 1 84 ? 91.879 77.456 -23.050 1.00 18.98 84 TRP D CA 1
ATOM 6348 C C . TRP D 1 84 ? 90.420 77.114 -22.794 1.00 18.63 84 TRP D C 1
ATOM 6349 O O . TRP D 1 84 ? 89.584 78.007 -22.763 1.00 18.76 84 TRP D O 1
ATOM 6360 N N . TYR D 1 85 ? 90.100 75.834 -22.636 1.00 18.44 85 TYR D N 1
ATOM 6361 C CA . TYR D 1 85 ? 88.701 75.459 -22.467 1.00 18.48 85 TYR D CA 1
ATOM 6362 C C . TYR D 1 85 ? 88.212 75.727 -21.050 1.00 18.73 85 TYR D C 1
ATOM 6363 O O . TYR D 1 85 ? 87.163 76.345 -20.880 1.00 19.95 85 TYR D O 1
ATOM 6372 N N . SER D 1 86 ? 88.954 75.244 -20.046 1.00 18.60 86 SER D N 1
ATOM 6373 C CA . SER D 1 86 ? 88.601 75.408 -18.606 1.00 18.48 86 SER D CA 1
ATOM 6374 C C . SER D 1 86 ? 89.760 74.938 -17.737 1.00 18.69 86 SER D C 1
ATOM 6375 O O . SER D 1 86 ? 90.603 74.123 -18.185 1.00 17.85 86 SER D O 1
ATOM 6378 N N . LYS D 1 87 ? 89.780 75.390 -16.484 1.00 18.62 87 LYS D N 1
ATOM 6379 C CA . LYS D 1 87 ? 90.972 75.152 -15.682 1.00 19.45 87 LYS D CA 1
ATOM 6380 C C . LYS D 1 87 ? 91.192 73.667 -15.393 1.00 19.90 87 LYS D C 1
ATOM 6381 O O . LYS D 1 87 ? 92.281 73.282 -14.987 1.00 20.87 87 LYS D O 1
ATOM 6387 N N . ALA D 1 88 ? 90.184 72.836 -15.627 1.00 20.13 88 ALA D N 1
ATOM 6388 C CA . ALA D 1 88 ? 90.312 71.391 -15.434 1.00 20.26 88 ALA D CA 1
ATOM 6389 C C . ALA D 1 88 ? 91.225 70.701 -16.426 1.00 21.02 88 ALA D C 1
ATOM 6390 O O . ALA D 1 88 ? 91.752 69.623 -16.149 1.00 21.40 88 ALA D O 1
ATOM 6392 N N . PHE D 1 89 ? 91.406 71.274 -17.603 1.00 21.68 89 PHE D N 1
ATOM 6393 C CA . PHE D 1 89 ? 92.177 70.563 -18.604 1.00 21.95 89 PHE D CA 1
ATOM 6394 C C . PHE D 1 89 ? 93.623 71.056 -18.740 1.00 22.33 89 PHE D C 1
ATOM 6395 O O . PHE D 1 89 ? 94.255 70.816 -19.759 1.00 22.87 89 PHE D O 1
ATOM 6403 N N . LYS D 1 90 ? 94.155 71.692 -17.698 1.00 22.00 90 LYS D N 1
ATOM 6404 C CA . LYS D 1 90 ? 95.563 72.031 -17.625 1.00 22.18 90 LYS D CA 1
ATOM 6405 C C . LYS D 1 90 ? 96.419 71.021 -18.353 1.00 22.95 90 LYS D C 1
ATOM 6406 O O . LYS D 1 90 ? 97.396 71.344 -19.140 1.00 22.70 90 LYS D O 1
ATOM 6412 N N . GLY D 1 91 ? 96.113 69.761 -18.116 1.00 23.03 91 GLY D N 1
ATOM 6413 C CA . GLY D 1 91 ? 97.032 68.768 -18.720 1.00 24.53 91 GLY D CA 1
ATOM 6414 C C . GLY D 1 91 ? 97.370 68.930 -20.232 1.00 23.79 91 GLY D C 1
ATOM 6415 O O . GLY D 1 91 ? 98.514 68.876 -20.622 1.00 22.74 91 GLY D O 1
ATOM 6416 N N . GLU D 1 92 ? 96.348 69.231 -21.023 1.00 23.45 92 GLU D N 1
ATOM 6417 C CA . GLU D 1 92 ? 96.073 68.451 -22.213 1.00 23.85 92 GLU D CA 1
ATOM 6418 C C . GLU D 1 92 ? 97.001 68.624 -23.404 1.00 23.31 92 GLU D C 1
ATOM 6419 O O . GLU D 1 92 ? 97.231 69.744 -23.872 1.00 23.30 92 GLU D O 1
ATOM 6425 N N . PRO D 1 93 ? 97.525 67.494 -23.899 1.00 22.58 93 PRO D N 1
ATOM 6426 C CA . PRO D 1 93 ? 98.344 67.490 -25.092 1.00 22.21 93 PRO D CA 1
ATOM 6427 C C . PRO D 1 93 ? 97.545 67.390 -26.385 1.00 22.00 93 PRO D C 1
ATOM 6428 O O . PRO D 1 93 ? 96.391 66.945 -26.399 1.00 22.03 93 PRO D O 1
ATOM 6432 N N . LEU D 1 94 ? 98.191 67.837 -27.454 1.00 21.75 94 LEU D N 1
ATOM 6433 C CA . LEU D 1 94 ? 97.802 67.515 -28.782 1.00 21.61 94 LEU D CA 1
ATOM 6434 C C . LEU D 1 94 ? 98.043 66.004 -28.904 1.00 21.74 94 LEU D C 1
ATOM 6435 O O . LEU D 1 94 ? 99.162 65.565 -28.717 1.00 21.56 94 LEU D O 1
ATOM 6440 N N . PRO D 1 95 ? 97.005 65.210 -29.202 1.00 21.77 95 PRO D N 1
ATOM 6441 C CA . PRO D 1 95 ? 97.171 63.771 -29.295 1.00 22.45 95 PRO D CA 1
ATOM 6442 C C . PRO D 1 95 ? 97.641 63.320 -30.674 1.00 23.17 95 PRO D C 1
ATOM 6443 O O . PRO D 1 95 ? 97.209 63.888 -31.676 1.00 23.39 95 PRO D O 1
ATOM 6447 N N . LEU D 1 96 ? 98.503 62.305 -30.730 1.00 23.87 96 LEU D N 1
ATOM 6448 C CA . LEU D 1 96 ? 98.821 61.616 -31.988 1.00 24.46 96 LEU D CA 1
ATOM 6449 C C . LEU D 1 96 ? 97.653 60.767 -32.432 1.00 25.09 96 LEU D C 1
ATOM 6450 O O . LEU D 1 96 ? 96.873 60.331 -31.609 1.00 25.18 96 LEU D O 1
ATOM 6455 N N . LEU D 1 97 ? 97.551 60.510 -33.735 1.00 26.23 97 LEU D N 1
ATOM 6456 C CA . LEU D 1 97 ? 96.484 59.669 -34.283 1.00 26.69 97 LEU D CA 1
ATOM 6457 C C . LEU D 1 97 ? 96.490 58.249 -33.703 1.00 27.28 97 LEU D C 1
ATOM 6458 O O . LEU D 1 97 ? 95.437 57.651 -33.511 1.00 26.89 97 LEU D O 1
ATOM 6463 N N . SER D 1 98 ? 97.684 57.722 -33.439 1.00 28.36 98 SER D N 1
ATOM 6464 C CA . SER D 1 98 ? 97.852 56.416 -32.800 1.00 28.77 98 SER D CA 1
ATOM 6465 C C . SER D 1 98 ? 97.191 56.405 -31.432 1.00 29.36 98 SER D C 1
ATOM 6466 O O . SER D 1 98 ? 96.358 55.539 -31.147 1.00 30.44 98 SER D O 1
ATOM 6469 N N . GLN D 1 99 ? 97.520 57.382 -30.598 1.00 29.88 99 GLN D N 1
ATOM 6470 C CA . GLN D 1 99 ? 96.810 57.541 -29.320 1.00 30.49 99 GLN D CA 1
ATOM 6471 C C . GLN D 1 99 ? 95.273 57.551 -29.514 1.00 31.06 99 GLN D C 1
ATOM 6472 O O . GLN D 1 99 ? 94.562 56.835 -28.822 1.00 30.86 99 GLN D O 1
ATOM 6478 N N . VAL D 1 100 ? 94.770 58.337 -30.466 1.00 32.07 100 VAL D N 1
ATOM 6479 C CA . VAL D 1 100 ? 93.334 58.367 -30.757 1.00 33.12 100 VAL D CA 1
ATOM 6480 C C . VAL D 1 100 ? 92.799 57.001 -31.175 1.00 34.65 100 VAL D C 1
ATOM 6481 O O . VAL D 1 100 ? 91.712 56.607 -30.745 1.00 35.02 100 VAL D O 1
ATOM 6485 N N . ALA D 1 101 ? 93.561 56.278 -31.998 1.00 36.34 101 ALA D N 1
ATOM 6486 C CA . ALA D 1 101 ? 93.153 54.939 -32.469 1.00 37.45 101 ALA D CA 1
ATOM 6487 C C . ALA D 1 101 ? 92.963 53.982 -31.299 1.00 38.68 101 ALA D C 1
ATOM 6488 O O . ALA D 1 101 ? 91.985 53.234 -31.254 1.00 38.49 101 ALA D O 1
ATOM 6490 N N . GLU D 1 102 ? 93.893 54.031 -30.345 1.00 40.21 102 GLU D N 1
ATOM 6491 C CA . GLU D 1 102 ? 93.764 53.242 -29.122 1.00 40.76 102 GLU D CA 1
ATOM 6492 C C . GLU D 1 102 ? 92.506 53.655 -28.305 1.00 41.30 102 GLU D C 1
ATOM 6493 O O . GLU D 1 102 ? 91.743 52.795 -27.885 1.00 41.93 102 GLU D O 1
ATOM 6499 N N . ARG D 1 103 ? 92.257 54.946 -28.107 1.00 41.59 103 ARG D N 1
ATOM 6500 C CA . ARG D 1 103 ? 91.087 55.348 -27.319 1.00 42.04 103 ARG D CA 1
ATOM 6501 C C . ARG D 1 103 ? 89.786 54.899 -27.946 1.00 43.02 103 ARG D C 1
ATOM 6502 O O . ARG D 1 103 ? 88.810 54.708 -27.244 1.00 43.23 103 ARG D O 1
ATOM 6510 N N . CYS D 1 104 ? 89.754 54.766 -29.265 1.00 44.21 104 CYS D N 1
ATOM 6511 C CA . CYS D 1 104 ? 88.561 54.256 -29.924 1.00 45.36 104 CYS D CA 1
ATOM 6512 C C . CYS D 1 104 ? 88.337 52.801 -29.588 1.00 46.22 104 CYS D C 1
ATOM 6513 O O . CYS D 1 104 ? 87.195 52.391 -29.332 1.00 46.10 104 CYS D O 1
ATOM 6516 N N . ARG D 1 105 ? 89.424 52.024 -29.591 1.00 47.02 105 ARG D N 1
ATOM 6517 C CA . ARG D 1 105 ? 89.311 50.616 -29.254 1.00 47.57 105 ARG D CA 1
ATOM 6518 C C . ARG D 1 105 ? 88.735 50.477 -27.855 1.00 47.40 105 ARG D C 1
ATOM 6519 O O . ARG D 1 105 ? 87.706 49.837 -27.676 1.00 47.51 105 ARG D O 1
ATOM 6527 N N . GLU D 1 106 ? 89.381 51.126 -26.887 1.00 47.45 106 GLU D N 1
ATOM 6528 C CA . GLU D 1 106 ? 88.940 51.120 -25.488 1.00 47.31 106 GLU D CA 1
ATOM 6529 C C . GLU D 1 106 ? 87.451 51.394 -25.302 1.00 47.05 106 GLU D C 1
ATOM 6530 O O . GLU D 1 106 ? 86.786 50.658 -24.602 1.00 47.31 106 GLU D O 1
ATOM 6536 N N . HIS D 1 107 ? 86.931 52.444 -25.927 1.00 46.82 107 HIS D N 1
ATOM 6537 C CA . HIS D 1 107 ? 85.524 52.794 -25.788 1.00 46.86 107 HIS D CA 1
ATOM 6538 C C . HIS D 1 107 ? 84.646 52.220 -26.898 1.00 47.01 107 HIS D C 1
ATOM 6539 O O . HIS D 1 107 ? 83.516 52.664 -27.080 1.00 46.93 107 HIS D O 1
ATOM 6546 N N . GLY D 1 108 ? 85.154 51.246 -27.649 1.00 47.33 108 GLY D N 1
ATOM 6547 C CA . GLY D 1 108 ? 84.391 50.640 -28.743 1.00 47.79 108 GLY D CA 1
ATOM 6548 C C . GLY D 1 108 ? 83.697 51.613 -29.685 1.00 48.15 108 GLY D C 1
ATOM 6549 O O . GLY D 1 108 ? 82.590 51.342 -30.158 1.00 48.35 108 GLY D O 1
ATOM 6566 N N . ALA D 1 111 ? 85.201 55.900 -36.031 1.00 42.89 111 ALA D N 1
ATOM 6567 C CA . ALA D 1 111 ? 86.009 57.090 -36.305 1.00 41.28 111 ALA D CA 1
ATOM 6568 C C . ALA D 1 111 ? 85.811 57.693 -37.694 1.00 39.43 111 ALA D C 1
ATOM 6569 O O . ALA D 1 111 ? 86.098 57.042 -38.694 1.00 39.25 111 ALA D O 1
ATOM 6571 N N . ASN D 1 112 ? 85.342 58.938 -37.747 1.00 37.52 112 ASN D N 1
ATOM 6572 C CA . ASN D 1 112 ? 85.462 59.776 -38.950 1.00 36.54 112 ASN D CA 1
ATOM 6573 C C . ASN D 1 112 ? 86.713 60.644 -38.801 1.00 35.34 112 ASN D C 1
ATOM 6574 O O . ASN D 1 112 ? 86.724 61.568 -37.999 1.00 35.20 112 ASN D O 1
ATOM 6579 N N . ILE D 1 113 ? 87.769 60.317 -39.550 1.00 33.95 113 ILE D N 1
ATOM 6580 C CA . ILE D 1 113 ? 88.988 61.116 -39.586 1.00 33.30 113 ILE D CA 1
ATOM 6581 C C . ILE D 1 113 ? 88.781 62.174 -40.629 1.00 32.12 113 ILE D C 1
ATOM 6582 O O . ILE D 1 113 ? 88.753 61.846 -41.798 1.00 32.58 113 ILE D O 1
ATOM 6587 N N . GLU D 1 114 ? 88.585 63.428 -40.238 1.00 30.93 114 GLU D N 1
ATOM 6588 C CA . GLU D 1 114 ? 88.605 64.484 -41.228 1.00 30.34 114 GLU D CA 1
ATOM 6589 C C . GLU D 1 114 ? 90.058 64.777 -41.526 1.00 29.16 114 GLU D C 1
ATOM 6590 O O . GLU D 1 114 ? 90.801 65.140 -40.623 1.00 29.25 114 GLU D O 1
ATOM 6596 N N . ILE D 1 115 ? 90.465 64.626 -42.785 1.00 27.88 115 ILE D N 1
ATOM 6597 C CA . ILE D 1 115 ? 91.814 65.017 -43.182 1.00 26.97 115 ILE D CA 1
ATOM 6598 C C . ILE D 1 115 ? 91.744 66.527 -43.347 1.00 26.95 115 ILE D C 1
ATOM 6599 O O . ILE D 1 115 ? 90.981 67.032 -44.186 1.00 27.84 115 ILE D O 1
ATOM 6604 N N . LYS D 1 116 ? 92.501 67.241 -42.521 1.00 26.01 116 LYS D N 1
ATOM 6605 C CA . LYS D 1 116 ? 92.396 68.696 -42.398 1.00 25.70 116 LYS D CA 1
ATOM 6606 C C . LYS D 1 116 ? 93.806 69.271 -42.479 1.00 25.44 116 LYS D C 1
ATOM 6607 O O . LYS D 1 116 ? 94.359 69.681 -41.457 1.00 25.35 116 LYS D O 1
ATOM 6613 N N . PRO D 1 117 ? 94.397 69.288 -43.691 1.00 25.19 117 PRO D N 1
ATOM 6614 C CA . PRO D 1 117 ? 95.816 69.573 -43.864 1.00 25.11 117 PRO D CA 1
ATOM 6615 C C . PRO D 1 117 ? 96.153 71.006 -43.571 1.00 25.10 117 PRO D C 1
ATOM 6616 O O . PRO D 1 117 ? 95.294 71.856 -43.675 1.00 25.25 117 PRO D O 1
ATOM 6620 N N . THR D 1 118 ? 97.409 71.269 -43.239 1.00 25.34 118 THR D N 1
ATOM 6621 C CA . THR D 1 118 ? 97.905 72.630 -43.199 1.00 25.35 118 THR D CA 1
ATOM 6622 C C . THR D 1 118 ? 97.830 73.134 -44.623 1.00 25.69 118 THR D C 1
ATOM 6623 O O . THR D 1 118 ? 98.096 72.366 -45.557 1.00 26.18 118 THR D O 1
ATOM 6627 N N . THR D 1 119 ? 97.469 74.406 -44.805 1.00 25.70 119 THR D N 1
ATOM 6628 C CA . THR D 1 119 ? 97.198 74.945 -46.149 1.00 25.61 119 THR D CA 1
ATOM 6629 C C . THR D 1 119 ? 98.386 74.731 -47.065 1.00 25.62 119 THR D C 1
ATOM 6630 O O . THR D 1 119 ? 99.543 74.938 -46.667 1.00 25.63 119 THR D O 1
ATOM 6634 N N . GLY D 1 120 ? 98.080 74.307 -48.291 1.00 25.62 120 GLY D N 1
ATOM 6635 C CA . GLY D 1 120 ? 99.092 73.990 -49.285 1.00 25.03 120 GLY D CA 1
ATOM 6636 C C . GLY D 1 120 ? 99.859 72.689 -49.083 1.00 25.06 120 GLY D C 1
ATOM 6637 O O . GLY D 1 120 ? 100.902 72.524 -49.703 1.00 25.18 120 GLY D O 1
ATOM 6638 N N . THR D 1 121 ? 99.361 71.768 -48.243 1.00 24.70 121 THR D N 1
ATOM 6639 C CA . THR D 1 121 ? 100.033 70.479 -48.008 1.00 24.29 121 THR D CA 1
ATOM 6640 C C . THR D 1 121 ? 99.056 69.317 -48.132 1.00 24.58 121 THR D C 1
ATOM 6641 O O . THR D 1 121 ? 99.254 68.249 -47.538 1.00 24.61 121 THR D O 1
ATOM 6645 N N . GLY D 1 122 ? 98.009 69.530 -48.923 1.00 24.72 122 GLY D N 1
ATOM 6646 C CA . GLY D 1 122 ? 96.976 68.540 -49.160 1.00 25.20 122 GLY D CA 1
ATOM 6647 C C . GLY D 1 122 ? 97.419 67.122 -49.495 1.00 25.73 122 GLY D C 1
ATOM 6648 O O . GLY D 1 122 ? 97.129 66.204 -48.725 1.00 26.97 122 GLY D O 1
ATOM 6649 N N . PRO D 1 123 ? 98.081 66.919 -50.658 1.00 25.92 123 PRO D N 1
ATOM 6650 C CA . PRO D 1 123 ? 98.513 65.594 -51.131 1.00 25.71 123 PRO D CA 1
ATOM 6651 C C . PRO D 1 123 ? 99.363 64.821 -50.136 1.00 25.96 123 PRO D C 1
ATOM 6652 O O . PRO D 1 123 ? 99.126 63.629 -49.931 1.00 26.23 123 PRO D O 1
ATOM 6656 N N . LEU D 1 124 ? 100.349 65.487 -49.530 1.00 25.91 124 LEU D N 1
ATOM 6657 C CA . LEU D 1 124 ? 101.246 64.813 -48.605 1.00 26.04 124 LEU D CA 1
ATOM 6658 C C . LEU D 1 124 ? 100.456 64.359 -47.394 1.00 26.62 124 LEU D C 1
ATOM 6659 O O . LEU D 1 124 ? 100.614 63.220 -46.949 1.00 27.23 124 LEU D O 1
ATOM 6664 N N . THR D 1 125 ? 99.599 65.238 -46.878 1.00 26.78 125 THR D N 1
ATOM 6665 C CA . THR D 1 125 ? 98.746 64.918 -45.729 1.00 26.99 125 THR D CA 1
ATOM 6666 C C . THR D 1 125 ? 97.831 63.734 -46.033 1.00 27.89 125 THR D C 1
ATOM 6667 O O . THR D 1 125 ? 97.801 62.751 -45.285 1.00 27.25 125 THR D O 1
ATOM 6671 N N . GLY D 1 126 ? 97.100 63.837 -47.136 1.00 28.96 126 GLY D N 1
ATOM 6672 C CA . GLY D 1 126 ? 96.083 62.848 -47.472 1.00 30.54 126 GLY D CA 1
ATOM 6673 C C . GLY D 1 126 ? 96.681 61.475 -47.668 1.00 31.74 126 GLY D C 1
ATOM 6674 O O . GLY D 1 126 ? 96.116 60.480 -47.228 1.00 31.65 126 GLY D O 1
ATOM 6675 N N . LYS D 1 127 ? 97.840 61.440 -48.326 1.00 33.54 127 LYS D N 1
ATOM 6676 C CA . LYS D 1 127 ? 98.636 60.219 -48.457 1.00 34.83 127 LYS D CA 1
ATOM 6677 C C . LYS D 1 127 ? 99.024 59.675 -47.085 1.00 36.51 127 LYS D C 1
ATOM 6678 O O . LYS D 1 127 ? 98.741 58.529 -46.751 1.00 36.40 127 LYS D O 1
ATOM 6692 N N . VAL D 1 129 ? 98.017 60.392 -43.948 1.00 39.08 129 VAL D N 1
ATOM 6693 C CA . VAL D 1 129 ? 96.907 60.033 -43.062 1.00 38.82 129 VAL D CA 1
ATOM 6694 C C . VAL D 1 129 ? 96.265 58.739 -43.524 1.00 38.74 129 VAL D C 1
ATOM 6695 O O . VAL D 1 129 ? 95.969 57.885 -42.715 1.00 38.20 129 VAL D O 1
ATOM 6699 N N . ALA D 1 130 ? 96.065 58.603 -44.834 1.00 39.24 130 ALA D N 1
ATOM 6700 C CA . ALA D 1 130 ? 95.433 57.418 -45.406 1.00 39.63 130 ALA D CA 1
ATOM 6701 C C . ALA D 1 130 ? 96.177 56.157 -44.991 1.00 39.87 130 ALA D C 1
ATOM 6702 O O . ALA D 1 130 ? 95.577 55.245 -44.432 1.00 39.95 130 ALA D O 1
ATOM 6704 N N . LEU D 1 131 ? 97.482 56.140 -45.258 1.00 40.56 131 LEU D N 1
ATOM 6705 C CA . LEU D 1 131 ? 98.381 55.027 -44.936 1.00 40.91 131 LEU D CA 1
ATOM 6706 C C . LEU D 1 131 ? 98.407 54.738 -43.457 1.00 42.09 131 LEU D C 1
ATOM 6707 O O . LEU D 1 131 ? 98.424 53.584 -43.051 1.00 43.02 131 LEU D O 1
ATOM 6712 N N . ALA D 1 132 ? 98.446 55.778 -42.640 1.00 42.95 132 ALA D N 1
ATOM 6713 C CA . ALA D 1 132 ? 98.500 55.579 -41.199 1.00 43.87 132 ALA D CA 1
ATOM 6714 C C . ALA D 1 132 ? 97.179 54.996 -40.682 1.00 44.23 132 ALA D C 1
ATOM 6715 O O . ALA D 1 132 ? 97.179 54.148 -39.790 1.00 44.38 132 ALA D O 1
ATOM 6717 N N . ALA D 1 133 ? 96.067 55.459 -41.249 1.00 45.06 133 ALA D N 1
ATOM 6718 C CA . ALA D 1 133 ? 94.734 54.947 -40.931 1.00 45.94 133 ALA D CA 1
ATOM 6719 C C . ALA D 1 133 ? 94.671 53.453 -41.200 1.00 46.79 133 ALA D C 1
ATOM 6720 O O . ALA D 1 133 ? 94.318 52.673 -40.316 1.00 46.80 133 ALA D O 1
ATOM 6722 N N . ARG D 1 134 ? 95.027 53.067 -42.426 1.00 47.71 134 ARG D N 1
ATOM 6723 C CA . ARG D 1 134 ? 95.111 51.661 -42.805 1.00 48.15 134 ARG D CA 1
ATOM 6724 C C . ARG D 1 134 ? 95.754 50.838 -41.710 1.00 49.11 134 ARG D C 1
ATOM 6725 O O . ARG D 1 134 ? 95.180 49.836 -41.278 1.00 49.18 134 ARG D O 1
ATOM 6733 N N . GLN D 1 135 ? 96.934 51.271 -41.264 1.00 50.08 135 GLN D N 1
ATOM 6734 C CA . GLN D 1 135 ? 97.731 50.486 -40.334 1.00 50.89 135 GLN D CA 1
ATOM 6735 C C . GLN D 1 135 ? 97.170 50.479 -38.930 1.00 51.26 135 GLN D C 1
ATOM 6736 O O . GLN D 1 135 ? 97.174 49.437 -38.290 1.00 51.89 135 GLN D O 1
ATOM 6742 N N . LEU D 1 136 ? 96.720 51.628 -38.433 1.00 51.69 136 LEU D N 1
ATOM 6743 C CA . LEU D 1 136 ? 96.228 51.718 -37.049 1.00 51.83 136 LEU D CA 1
ATOM 6744 C C . LEU D 1 136 ? 94.815 51.151 -36.867 1.00 52.17 136 LEU D C 1
ATOM 6745 O O . LEU D 1 136 ? 94.449 50.785 -35.752 1.00 52.20 136 LEU D O 1
ATOM 6750 N N . TRP D 1 137 ? 94.024 51.091 -37.937 1.00 52.65 137 TRP D N 1
ATOM 6751 C CA . TRP D 1 137 ? 92.667 50.531 -37.853 1.00 53.53 137 TRP D CA 1
ATOM 6752 C C . TRP D 1 137 ? 92.582 49.080 -38.360 1.00 54.23 137 TRP D C 1
ATOM 6753 O O . TRP D 1 137 ? 91.504 48.577 -38.700 1.00 54.34 137 TRP D O 1
ATOM 6764 N N . ALA D 1 138 ? 93.730 48.405 -38.382 1.00 55.02 138 ALA D N 1
ATOM 6765 C CA . ALA D 1 138 ? 93.790 46.983 -38.694 1.00 55.42 138 ALA D CA 1
ATOM 6766 C C . ALA D 1 138 ? 93.146 46.199 -37.555 1.00 55.92 138 ALA D C 1
ATOM 6767 O O . ALA D 1 138 ? 93.624 46.247 -36.428 1.00 56.12 138 ALA D O 1
ATOM 6769 N N . GLY D 1 139 ? 92.062 45.489 -37.855 1.00 56.51 139 GLY D N 1
ATOM 6770 C CA . GLY D 1 139 ? 91.350 44.705 -36.858 1.00 56.99 139 GLY D CA 1
ATOM 6771 C C . GLY D 1 139 ? 90.151 45.426 -36.274 1.00 57.46 139 GLY D C 1
ATOM 6772 O O . GLY D 1 139 ? 89.588 44.973 -35.276 1.00 57.46 139 GLY D O 1
ATOM 6781 N N . THR D 1 141 ? 86.521 48.180 -37.312 1.00 54.31 141 THR D N 1
ATOM 6782 C CA . THR D 1 141 ? 85.686 48.821 -38.320 1.00 52.95 141 THR D CA 1
ATOM 6783 C C . THR D 1 141 ? 86.547 49.847 -39.044 1.00 52.37 141 THR D C 1
ATOM 6784 O O . THR D 1 141 ? 87.202 50.676 -38.398 1.00 52.42 141 THR D O 1
ATOM 6788 N N . PRO D 1 142 ? 86.578 49.786 -40.385 1.00 51.25 142 PRO D N 1
ATOM 6789 C CA . PRO D 1 142 ? 87.289 50.827 -41.122 1.00 50.26 142 PRO D CA 1
ATOM 6790 C C . PRO D 1 142 ? 86.854 52.239 -40.692 1.00 49.28 142 PRO D C 1
ATOM 6791 O O . PRO D 1 142 ? 85.665 52.461 -40.408 1.00 49.10 142 PRO D O 1
ATOM 6795 N N . PRO D 1 143 ? 87.810 53.183 -40.638 1.00 47.79 143 PRO D N 1
ATOM 6796 C CA . PRO D 1 143 ? 87.511 54.576 -40.343 1.00 46.85 143 PRO D CA 1
ATOM 6797 C C . PRO D 1 143 ? 87.003 55.287 -41.569 1.00 44.35 143 PRO D C 1
ATOM 6798 O O . PRO D 1 143 ? 87.435 54.982 -42.670 1.00 44.11 143 PRO D O 1
ATOM 6802 N N . LEU D 1 144 ? 86.089 56.224 -41.372 1.00 41.85 144 LEU D N 1
ATOM 6803 C CA . LEU D 1 144 ? 85.551 57.004 -42.473 1.00 39.99 144 LEU D CA 1
ATOM 6804 C C . LEU D 1 144 ? 86.471 58.201 -42.713 1.00 39.25 144 LEU D C 1
ATOM 6805 O O . LEU D 1 144 ? 86.649 59.043 -41.831 1.00 38.89 144 LEU D O 1
ATOM 6810 N N . LEU D 1 145 ? 87.067 58.259 -43.902 1.00 37.97 145 LEU D N 1
ATOM 6811 C CA . LEU D 1 145 ? 87.968 59.346 -44.273 1.00 36.93 145 LEU D CA 1
ATOM 6812 C C . LEU D 1 145 ? 87.186 60.438 -44.960 1.00 36.27 145 LEU D C 1
ATOM 6813 O O . LEU D 1 145 ? 86.452 60.176 -45.898 1.00 36.68 145 LEU D O 1
ATOM 6818 N N . SER D 1 146 ? 87.323 61.673 -44.494 1.00 35.68 146 SER D N 1
ATOM 6819 C CA . SER D 1 146 ? 86.707 62.811 -45.200 1.00 34.96 146 SER D CA 1
ATOM 6820 C C . SER D 1 146 ? 87.631 64.027 -45.262 1.00 33.67 146 SER D C 1
ATOM 6821 O O . SER D 1 146 ? 88.638 64.109 -44.543 1.00 33.18 146 SER D O 1
ATOM 6824 N N . SER D 1 147 ? 87.299 64.945 -46.158 1.00 32.46 147 SER D N 1
ATOM 6825 C CA . SER D 1 147 ? 88.045 66.172 -46.289 1.00 32.08 147 SER D CA 1
ATOM 6826 C C . SER D 1 147 ? 87.302 67.152 -47.176 1.00 31.95 147 SER D C 1
ATOM 6827 O O . SER D 1 147 ? 86.584 66.753 -48.078 1.00 31.69 147 SER D O 1
ATOM 6830 N N . PHE D 1 148 ? 87.471 68.437 -46.889 1.00 31.98 148 PHE D N 1
ATOM 6831 C CA . PHE D 1 148 ? 87.013 69.508 -47.769 1.00 32.07 148 PHE D CA 1
ATOM 6832 C C . PHE D 1 148 ? 87.946 69.664 -48.956 1.00 32.14 148 PHE D C 1
ATOM 6833 O O . PHE D 1 148 ? 87.611 70.337 -49.911 1.00 32.31 148 PHE D O 1
ATOM 6841 N N . GLU D 1 149 ? 89.136 69.090 -48.860 1.00 32.58 149 GLU D N 1
ATOM 6842 C CA . GLU D 1 149 ? 90.159 69.229 -49.881 1.00 33.12 149 GLU D CA 1
ATOM 6843 C C . GLU D 1 149 ? 90.124 68.072 -50.856 1.00 33.41 149 GLU D C 1
ATOM 6844 O O . GLU D 1 149 ? 90.239 66.909 -50.464 1.00 33.26 149 GLU D O 1
ATOM 6850 N N . ILE D 1 150 ? 90.031 68.397 -52.134 1.00 34.10 150 ILE D N 1
ATOM 6851 C CA . ILE D 1 150 ? 89.969 67.377 -53.167 1.00 34.86 150 ILE D CA 1
ATOM 6852 C C . ILE D 1 150 ? 91.324 66.657 -53.370 1.00 35.07 150 ILE D C 1
ATOM 6853 O O . ILE D 1 150 ? 91.362 65.423 -53.438 1.00 34.48 150 ILE D O 1
ATOM 6858 N N . ASP D 1 151 ? 92.422 67.416 -53.423 1.00 35.67 151 ASP D N 1
ATOM 6859 C CA . ASP D 1 151 ? 93.781 66.829 -53.427 1.00 36.43 151 ASP D CA 1
ATOM 6860 C C . ASP D 1 151 ? 94.012 65.785 -52.340 1.00 36.90 151 ASP D C 1
ATOM 6861 O O . ASP D 1 151 ? 94.625 64.742 -52.593 1.00 37.21 151 ASP D O 1
ATOM 6866 N N . ALA D 1 152 ? 93.535 66.077 -51.131 1.00 37.11 152 ALA D N 1
ATOM 6867 C CA . ALA D 1 152 ? 93.721 65.180 -49.993 1.00 37.21 152 ALA D CA 1
ATOM 6868 C C . ALA D 1 152 ? 92.943 63.877 -50.183 1.00 37.44 152 ALA D C 1
ATOM 6869 O O . ALA D 1 152 ? 93.473 62.788 -49.924 1.00 37.18 152 ALA D O 1
ATOM 6871 N N . LEU D 1 153 ? 91.692 63.986 -50.635 1.00 37.85 153 LEU D N 1
ATOM 6872 C CA . LEU D 1 153 ? 90.888 62.795 -50.962 1.00 38.02 153 LEU D CA 1
ATOM 6873 C C . LEU D 1 153 ? 91.480 62.006 -52.155 1.00 38.36 153 LEU D C 1
ATOM 6874 O O . LEU D 1 153 ? 91.499 60.769 -52.122 1.00 38.40 153 LEU D O 1
ATOM 6879 N N . GLU D 1 154 ? 91.974 62.713 -53.180 1.00 38.50 154 GLU D N 1
ATOM 6880 C CA . GLU D 1 154 ? 92.678 62.058 -54.301 1.00 38.79 154 GLU D CA 1
ATOM 6881 C C . GLU D 1 154 ? 93.863 61.252 -53.797 1.00 39.00 154 GLU D C 1
ATOM 6882 O O . GLU D 1 154 ? 94.042 60.115 -54.194 1.00 39.00 154 GLU D O 1
ATOM 6888 N N . ALA D 1 155 ? 94.669 61.837 -52.918 1.00 39.45 155 ALA D N 1
ATOM 6889 C CA . ALA D 1 155 ? 95.849 61.134 -52.391 1.00 39.94 155 ALA D CA 1
ATOM 6890 C C . ALA D 1 155 ? 95.447 59.975 -51.473 1.00 40.35 155 ALA D C 1
ATOM 6891 O O . ALA D 1 155 ? 96.166 58.971 -51.386 1.00 40.28 155 ALA D O 1
ATOM 6893 N N . ALA D 1 156 ? 94.317 60.147 -50.779 1.00 40.75 156 ALA D N 1
ATOM 6894 C CA . ALA D 1 156 ? 93.720 59.105 -49.949 1.00 40.99 156 ALA D CA 1
ATOM 6895 C C . ALA D 1 156 ? 93.247 57.994 -50.865 1.00 41.56 156 ALA D C 1
ATOM 6896 O O . ALA D 1 156 ? 93.399 56.803 -50.573 1.00 41.32 156 ALA D O 1
ATOM 6898 N N . GLN D 1 157 ? 92.677 58.407 -51.988 1.00 42.33 157 GLN D N 1
ATOM 6899 C CA . GLN D 1 157 ? 92.210 57.470 -52.981 1.00 43.17 157 GLN D CA 1
ATOM 6900 C C . GLN D 1 157 ? 93.362 56.556 -53.434 1.00 43.55 157 GLN D C 1
ATOM 6901 O O . GLN D 1 157 ? 93.251 55.328 -53.339 1.00 43.92 157 GLN D O 1
ATOM 6907 N N . GLN D 1 158 ? 94.473 57.153 -53.874 1.00 43.81 158 GLN D N 1
ATOM 6908 C CA . GLN D 1 158 ? 95.623 56.378 -54.378 1.00 44.12 158 GLN D CA 1
ATOM 6909 C C . GLN D 1 158 ? 96.257 55.507 -53.301 1.00 44.13 158 GLN D C 1
ATOM 6910 O O . GLN D 1 158 ? 96.491 54.322 -53.524 1.00 44.48 158 GLN D O 1
ATOM 6916 N N . ALA D 1 159 ? 96.525 56.094 -52.138 1.00 44.00 159 ALA D N 1
ATOM 6917 C CA . ALA D 1 159 ? 97.268 55.410 -51.092 1.00 43.87 159 ALA D CA 1
ATOM 6918 C C . ALA D 1 159 ? 96.455 54.313 -50.426 1.00 44.13 159 ALA D C 1
ATOM 6919 O O . ALA D 1 159 ? 96.997 53.247 -50.157 1.00 44.35 159 ALA D O 1
ATOM 6921 N N . ALA D 1 160 ? 95.172 54.572 -50.147 1.00 44.31 160 ALA D N 1
ATOM 6922 C CA . ALA D 1 160 ? 94.318 53.616 -49.406 1.00 44.23 160 ALA D CA 1
ATOM 6923 C C . ALA D 1 160 ? 92.869 53.538 -49.948 1.00 44.47 160 ALA D C 1
ATOM 6924 O O . ALA D 1 160 ? 91.916 54.038 -49.329 1.00 44.58 160 ALA D O 1
ATOM 6926 N N . PRO D 1 161 ? 92.699 52.877 -51.104 1.00 44.29 161 PRO D N 1
ATOM 6927 C CA . PRO D 1 161 ? 91.403 52.863 -51.761 1.00 43.97 161 PRO D CA 1
ATOM 6928 C C . PRO D 1 161 ? 90.293 52.109 -51.027 1.00 43.70 161 PRO D C 1
ATOM 6929 O O . PRO D 1 161 ? 89.132 52.497 -51.123 1.00 43.50 161 PRO D O 1
ATOM 6933 N N . GLU D 1 162 ? 90.634 51.040 -50.316 1.00 43.50 162 GLU D N 1
ATOM 6934 C CA . GLU D 1 162 ? 89.610 50.273 -49.598 1.00 43.38 162 GLU D CA 1
ATOM 6935 C C . GLU D 1 162 ? 88.862 51.138 -48.562 1.00 43.32 162 GLU D C 1
ATOM 6936 O O . GLU D 1 162 ? 87.631 51.033 -48.455 1.00 43.85 162 GLU D O 1
ATOM 6942 N N . LEU D 1 163 ? 89.599 51.995 -47.839 1.00 42.63 163 LEU D N 1
ATOM 6943 C CA . LEU D 1 163 ? 89.024 52.930 -46.849 1.00 41.94 163 LEU D CA 1
ATOM 6944 C C . LEU D 1 163 ? 87.959 53.868 -47.445 1.00 41.33 163 LEU D C 1
ATOM 6945 O O . LEU D 1 163 ? 88.225 54.581 -48.422 1.00 41.23 163 LEU D O 1
ATOM 6950 N N . PRO D 1 164 ? 86.748 53.873 -46.859 1.00 40.60 164 PRO D N 1
ATOM 6951 C CA . PRO D 1 164 ? 85.665 54.725 -47.361 1.00 40.44 164 PRO D CA 1
ATOM 6952 C C . PRO D 1 164 ? 85.988 56.219 -47.331 1.00 40.06 164 PRO D C 1
ATOM 6953 O O . PRO D 1 164 ? 86.680 56.675 -46.439 1.00 39.79 164 PRO D O 1
ATOM 6957 N N . ARG D 1 165 ? 85.469 56.969 -48.296 1.00 40.10 165 ARG D N 1
ATOM 6958 C CA . ARG D 1 165 ? 85.732 58.403 -48.389 1.00 40.24 165 ARG D CA 1
ATOM 6959 C C . ARG D 1 165 ? 84.437 59.190 -48.486 1.00 40.08 165 ARG D C 1
ATOM 6960 O O . ARG D 1 165 ? 83.521 58.798 -49.189 1.00 40.10 165 ARG D O 1
ATOM 6968 N N . GLY D 1 166 ? 84.368 60.299 -47.763 1.00 40.13 166 GLY D N 1
ATOM 6969 C CA . GLY D 1 166 ? 83.259 61.226 -47.894 1.00 40.25 166 GLY D CA 1
ATOM 6970 C C . GLY D 1 166 ? 83.771 62.600 -48.264 1.00 40.48 166 GLY D C 1
ATOM 6971 O O . GLY D 1 166 ? 84.882 62.974 -47.878 1.00 40.89 166 GLY D O 1
ATOM 6972 N N . LEU D 1 167 ? 82.964 63.359 -49.000 1.00 40.43 167 LEU D N 1
ATOM 6973 C CA . LEU D 1 167 ? 83.358 64.693 -49.425 1.00 40.43 167 LEU D CA 1
ATOM 6974 C C . LEU D 1 167 ? 82.691 65.760 -48.561 1.00 40.41 167 LEU D C 1
ATOM 6975 O O . LEU D 1 167 ? 81.461 65.853 -48.508 1.00 39.62 167 LEU D O 1
ATOM 6980 N N . LEU D 1 168 ? 83.512 66.565 -47.883 1.00 40.70 168 LEU D N 1
ATOM 6981 C CA . LEU D 1 168 ? 82.989 67.675 -47.090 1.00 41.00 168 LEU D CA 1
ATOM 6982 C C . LEU D 1 168 ? 82.644 68.850 -48.005 1.00 41.13 168 LEU D C 1
ATOM 6983 O O . LEU D 1 168 ? 83.422 69.190 -48.893 1.00 40.98 168 LEU D O 1
ATOM 6988 N N . LEU D 1 169 ? 81.486 69.469 -47.776 1.00 41.54 169 LEU D N 1
ATOM 6989 C CA . LEU D 1 169 ? 81.088 70.661 -48.518 1.00 42.25 169 LEU D CA 1
ATOM 6990 C C . LEU D 1 169 ? 80.356 71.674 -47.649 1.00 42.85 169 LEU D C 1
ATOM 6991 O O . LEU D 1 169 ? 79.389 71.327 -46.970 1.00 42.90 169 LEU D O 1
ATOM 6996 N N . ASP D 1 170 ? 80.817 72.924 -47.677 1.00 43.69 170 ASP D N 1
ATOM 6997 C CA . ASP D 1 170 ? 80.186 73.995 -46.907 1.00 44.48 170 ASP D CA 1
ATOM 6998 C C . ASP D 1 170 ? 79.273 74.836 -47.796 1.00 45.26 170 ASP D C 1
ATOM 6999 O O . ASP D 1 170 ? 78.315 75.429 -47.299 1.00 45.45 170 ASP D O 1
ATOM 7004 N N . GLU D 1 171 ? 79.602 74.901 -49.091 1.00 46.19 171 GLU D N 1
ATOM 7005 C CA . GLU D 1 171 ? 78.747 75.459 -50.144 1.00 46.83 171 GLU D CA 1
ATOM 7006 C C . GLU D 1 171 ? 78.149 74.303 -50.916 1.00 47.37 171 GLU D C 1
ATOM 7007 O O . GLU D 1 171 ? 78.523 73.153 -50.687 1.00 47.52 171 GLU D O 1
ATOM 7013 N N . TRP D 1 172 ? 77.244 74.613 -51.845 1.00 47.93 172 TRP D N 1
ATOM 7014 C CA . TRP D 1 172 ? 76.677 73.612 -52.754 1.00 48.27 172 TRP D CA 1
ATOM 7015 C C . TRP D 1 172 ? 77.367 73.685 -54.131 1.00 48.45 172 TRP D C 1
ATOM 7016 O O . TRP D 1 172 ? 77.673 74.764 -54.608 1.00 48.25 172 TRP D O 1
ATOM 7027 N N . ARG D 1 173 ? 77.623 72.523 -54.736 1.00 49.01 173 ARG D N 1
ATOM 7028 C CA . ARG D 1 173 ? 78.393 72.393 -55.986 1.00 49.75 173 ARG D CA 1
ATOM 7029 C C . ARG D 1 173 ? 77.550 71.663 -57.011 1.00 50.19 173 ARG D C 1
ATOM 7030 O O . ARG D 1 173 ? 77.038 70.584 -56.719 1.00 50.54 173 ARG D O 1
ATOM 7038 N N . ASP D 1 174 ? 77.434 72.217 -58.215 1.00 50.57 174 ASP D N 1
ATOM 7039 C CA . ASP D 1 174 ? 76.608 71.593 -59.253 1.00 50.83 174 ASP D CA 1
ATOM 7040 C C . ASP D 1 174 ? 77.146 70.212 -59.677 1.00 51.15 174 ASP D C 1
ATOM 7041 O O . ASP D 1 174 ? 76.367 69.268 -59.899 1.00 51.09 174 ASP D O 1
ATOM 7046 N N . ASP D 1 175 ? 78.474 70.092 -59.746 1.00 51.39 175 ASP D N 1
ATOM 7047 C CA . ASP D 1 175 ? 79.126 68.869 -60.232 1.00 51.60 175 ASP D CA 1
ATOM 7048 C C . ASP D 1 175 ? 79.368 67.868 -59.112 1.00 51.74 175 ASP D C 1
ATOM 7049 O O . ASP D 1 175 ? 80.250 67.011 -59.203 1.00 51.80 175 ASP D O 1
ATOM 7054 N N . TRP D 1 176 ? 78.577 67.961 -58.057 1.00 51.84 176 TRP D N 1
ATOM 7055 C CA . TRP D 1 176 ? 78.716 67.031 -56.964 1.00 52.16 176 TRP D CA 1
ATOM 7056 C C . TRP D 1 176 ? 78.650 65.573 -57.451 1.00 52.32 176 TRP D C 1
ATOM 7057 O O . TRP D 1 176 ? 79.322 64.697 -56.891 1.00 52.29 176 TRP D O 1
ATOM 7068 N N . ARG D 1 177 ? 77.874 65.323 -58.504 1.00 52.42 177 ARG D N 1
ATOM 7069 C CA . ARG D 1 177 ? 77.619 63.958 -58.947 1.00 52.63 177 ARG D CA 1
ATOM 7070 C C . ARG D 1 177 ? 78.868 63.286 -59.546 1.00 52.48 177 ARG D C 1
ATOM 7071 O O . ARG D 1 177 ? 79.205 62.166 -59.153 1.00 52.22 177 ARG D O 1
ATOM 7079 N N . GLU D 1 178 ? 79.557 63.957 -60.476 1.00 52.53 178 GLU D N 1
ATOM 7080 C CA . GLU D 1 178 ? 80.799 63.400 -61.058 1.00 52.70 178 GLU D CA 1
ATOM 7081 C C . GLU D 1 178 ? 81.899 63.309 -60.013 1.00 52.55 178 GLU D C 1
ATOM 7082 O O . GLU D 1 178 ? 82.644 62.325 -59.972 1.00 52.63 178 GLU D O 1
ATOM 7088 N N . LEU D 1 179 ? 81.995 64.345 -59.177 1.00 52.07 179 LEU D N 1
ATOM 7089 C CA . LEU D 1 179 ? 83.108 64.501 -58.240 1.00 51.63 179 LEU D CA 1
ATOM 7090 C C . LEU D 1 179 ? 83.124 63.354 -57.253 1.00 51.05 179 LEU D C 1
ATOM 7091 O O . LEU D 1 179 ? 84.176 62.771 -57.004 1.00 50.65 179 LEU D O 1
ATOM 7096 N N . THR D 1 180 ? 81.946 63.028 -56.725 1.00 50.71 180 THR D N 1
ATOM 7097 C CA . THR D 1 180 ? 81.769 61.906 -55.799 1.00 50.82 180 THR D CA 1
ATOM 7098 C C . THR D 1 180 ? 82.106 60.576 -56.458 1.00 50.73 180 THR D C 1
ATOM 7099 O O . THR D 1 180 ? 82.822 59.744 -55.880 1.00 50.85 180 THR D O 1
ATOM 7103 N N . ALA D 1 181 ? 81.553 60.385 -57.657 1.00 50.61 181 ALA D N 1
ATOM 7104 C CA . ALA D 1 181 ? 81.849 59.233 -58.512 1.00 50.23 181 ALA D CA 1
ATOM 7105 C C . ALA D 1 181 ? 83.359 59.128 -58.800 1.00 49.91 181 ALA D C 1
ATOM 7106 O O . ALA D 1 181 ? 83.998 58.120 -58.475 1.00 49.79 181 ALA D O 1
ATOM 7108 N N . ARG D 1 182 ? 83.909 60.181 -59.400 1.00 49.40 182 ARG D N 1
ATOM 7109 C CA . ARG D 1 182 ? 85.342 60.311 -59.636 1.00 49.34 182 ARG D CA 1
ATOM 7110 C C . ARG D 1 182 ? 86.189 59.923 -58.416 1.00 49.30 182 ARG D C 1
ATOM 7111 O O . ARG D 1 182 ? 87.180 59.205 -58.551 1.00 49.59 182 ARG D O 1
ATOM 7119 N N . LEU D 1 183 ? 85.792 60.386 -57.230 1.00 48.97 183 LEU D N 1
ATOM 7120 C CA . LEU D 1 183 ? 86.538 60.101 -55.997 1.00 48.65 183 LEU D CA 1
ATOM 7121 C C . LEU D 1 183 ? 86.246 58.710 -55.411 1.00 48.45 183 LEU D C 1
ATOM 7122 O O . LEU D 1 183 ? 87.060 58.179 -54.649 1.00 48.25 183 LEU D O 1
ATOM 7127 N N . GLY D 1 184 ? 85.100 58.125 -55.761 1.00 47.89 184 GLY D N 1
ATOM 7128 C CA . GLY D 1 184 ? 84.729 56.800 -55.254 1.00 47.66 184 GLY D CA 1
ATOM 7129 C C . GLY D 1 184 ? 84.179 56.890 -53.850 1.00 47.18 184 GLY D C 1
ATOM 7130 O O . GLY D 1 184 ? 84.522 56.088 -52.974 1.00 46.97 184 GLY D O 1
ATOM 7131 N N . CYS D 1 185 ? 83.303 57.870 -53.651 1.00 46.79 185 CYS D N 1
ATOM 7132 C CA . CYS D 1 185 ? 82.820 58.224 -52.317 1.00 46.66 185 CYS D CA 1
ATOM 7133 C C . CYS D 1 185 ? 81.670 57.373 -51.834 1.00 45.76 185 CYS D C 1
ATOM 7134 O O . CYS D 1 185 ? 80.609 57.340 -52.469 1.00 46.39 185 CYS D O 1
ATOM 7137 N N . VAL D 1 186 ? 81.849 56.719 -50.695 1.00 44.58 186 VAL D N 1
ATOM 7138 C CA . VAL D 1 186 ? 80.716 56.089 -50.039 1.00 43.59 186 VAL D CA 1
ATOM 7139 C C . VAL D 1 186 ? 79.722 57.163 -49.549 1.00 43.21 186 VAL D C 1
ATOM 7140 O O . VAL D 1 186 ? 78.517 56.936 -49.600 1.00 43.39 186 VAL D O 1
ATOM 7144 N N . SER D 1 187 ? 80.220 58.345 -49.157 1.00 42.42 187 SER D N 1
ATOM 7145 C CA . SER D 1 187 ? 79.408 59.346 -48.430 1.00 41.60 187 SER D CA 1
ATOM 7146 C C . SER D 1 187 ? 79.588 60.808 -48.858 1.00 40.83 187 SER D C 1
ATOM 7147 O O . SER D 1 187 ? 80.539 61.156 -49.553 1.00 40.46 187 SER D O 1
ATOM 7150 N N . ILE D 1 188 ? 78.656 61.659 -48.430 1.00 39.93 188 ILE D N 1
ATOM 7151 C CA . ILE D 1 188 ? 78.780 63.106 -48.633 1.00 39.49 188 ILE D CA 1
ATOM 7152 C C . ILE D 1 188 ? 78.419 63.857 -47.353 1.00 38.44 188 ILE D C 1
ATOM 7153 O O . ILE D 1 188 ? 77.420 63.581 -46.712 1.00 37.90 188 ILE D O 1
ATOM 7158 N N . HIS D 1 189 ? 79.254 64.823 -47.007 1.00 37.88 189 HIS D N 1
ATOM 7159 C CA . HIS D 1 189 ? 79.252 65.413 -45.692 1.00 37.58 189 HIS D CA 1
ATOM 7160 C C . HIS D 1 189 ? 78.959 66.908 -45.859 1.00 37.51 189 HIS D C 1
ATOM 7161 O O . HIS D 1 189 ? 79.705 67.601 -46.548 1.00 37.28 189 HIS D O 1
ATOM 7168 N N . LEU D 1 190 ? 77.869 67.399 -45.259 1.00 37.70 190 LEU D N 1
ATOM 7169 C CA . LEU D 1 190 ? 77.300 68.695 -45.661 1.00 38.16 190 LEU D CA 1
ATOM 7170 C C . LEU D 1 190 ? 76.824 69.616 -44.554 1.00 38.52 190 LEU D C 1
ATOM 7171 O O . LEU D 1 190 ? 76.183 69.194 -43.617 1.00 37.91 190 LEU D O 1
ATOM 7176 N N . ASN D 1 191 ? 77.107 70.903 -44.719 1.00 39.79 191 ASN D N 1
ATOM 7177 C CA . ASN D 1 191 ? 76.561 71.929 -43.851 1.00 40.76 191 ASN D CA 1
ATOM 7178 C C . ASN D 1 191 ? 75.055 71.834 -43.888 1.00 41.07 191 ASN D C 1
ATOM 7179 O O . ASN D 1 191 ? 74.457 71.955 -44.958 1.00 40.87 191 ASN D O 1
ATOM 7184 N N . HIS D 1 192 ? 74.444 71.637 -42.720 1.00 41.75 192 HIS D N 1
ATOM 7185 C CA . HIS D 1 192 ? 72.991 71.435 -42.633 1.00 42.46 192 HIS D CA 1
ATOM 7186 C C . HIS D 1 192 ? 72.134 72.573 -43.234 1.00 42.97 192 HIS D C 1
ATOM 7187 O O . HIS D 1 192 ? 71.027 72.323 -43.695 1.00 42.99 192 HIS D O 1
ATOM 7194 N N . LYS D 1 193 ? 72.648 73.804 -43.233 1.00 43.69 193 LYS D N 1
ATOM 7195 C CA . LYS D 1 193 ? 71.977 74.947 -43.866 1.00 44.02 193 LYS D CA 1
ATOM 7196 C C . LYS D 1 193 ? 71.551 74.629 -45.291 1.00 44.64 193 LYS D C 1
ATOM 7197 O O . LYS D 1 193 ? 70.503 75.089 -45.762 1.00 43.94 193 LYS D O 1
ATOM 7203 N N . LEU D 1 194 ? 72.387 73.843 -45.966 1.00 45.69 194 LEU D N 1
ATOM 7204 C CA . LEU D 1 194 ? 72.269 73.602 -47.402 1.00 46.68 194 LEU D CA 1
ATOM 7205 C C . LEU D 1 194 ? 71.225 72.563 -47.782 1.00 47.23 194 LEU D C 1
ATOM 7206 O O . LEU D 1 194 ? 70.914 72.417 -48.968 1.00 47.50 194 LEU D O 1
ATOM 7211 N N . LEU D 1 195 ? 70.686 71.838 -46.806 1.00 48.12 195 LEU D N 1
ATOM 7212 C CA . LEU D 1 195 ? 69.695 70.799 -47.104 1.00 48.64 195 LEU D CA 1
ATOM 7213 C C . LEU D 1 195 ? 68.263 71.281 -46.986 1.00 49.72 195 LEU D C 1
ATOM 7214 O O . LEU D 1 195 ? 67.931 72.068 -46.100 1.00 49.71 195 LEU D O 1
ATOM 7219 N N . ASP D 1 196 ? 67.430 70.809 -47.910 1.00 50.89 196 ASP D N 1
ATOM 7220 C CA . ASP D 1 196 ? 65.981 70.737 -47.698 1.00 52.00 196 ASP D CA 1
ATOM 7221 C C . ASP D 1 196 ? 65.481 69.332 -48.079 1.00 52.48 196 ASP D C 1
ATOM 7222 O O . ASP D 1 196 ? 66.275 68.464 -48.477 1.00 52.51 196 ASP D O 1
ATOM 7227 N N . LYS D 1 197 ? 64.176 69.107 -47.922 1.00 53.17 197 LYS D N 1
ATOM 7228 C CA . LYS D 1 197 ? 63.552 67.826 -48.259 1.00 53.36 197 LYS D CA 1
ATOM 7229 C C . LYS D 1 197 ? 63.986 67.378 -49.656 1.00 53.75 197 LYS D C 1
ATOM 7230 O O . LYS D 1 197 ? 64.587 66.314 -49.808 1.00 53.97 197 LYS D O 1
ATOM 7236 N N . ALA D 1 198 ? 63.712 68.212 -50.657 1.00 53.94 198 ALA D N 1
ATOM 7237 C CA . ALA D 1 198 ? 64.051 67.905 -52.051 1.00 54.25 198 ALA D CA 1
ATOM 7238 C C . ALA D 1 198 ? 65.520 67.480 -52.248 1.00 54.63 198 ALA D C 1
ATOM 7239 O O . ALA D 1 198 ? 65.784 66.437 -52.849 1.00 54.55 198 ALA D O 1
ATOM 7241 N N . ARG D 1 199 ? 66.468 68.276 -51.741 1.00 55.14 199 ARG D N 1
ATOM 7242 C CA . ARG D 1 199 ? 67.907 68.027 -51.997 1.00 55.42 199 ARG D CA 1
ATOM 7243 C C . ARG D 1 199 ? 68.403 66.705 -51.398 1.00 55.94 199 ARG D C 1
ATOM 7244 O O . ARG D 1 199 ? 69.243 66.038 -52.007 1.00 55.49 199 ARG D O 1
ATOM 7252 N N . VAL D 1 200 ? 67.895 66.331 -50.219 1.00 56.82 200 VAL D N 1
ATOM 7253 C CA . VAL D 1 200 ? 68.344 65.099 -49.548 1.00 57.53 200 VAL D CA 1
ATOM 7254 C C . VAL D 1 200 ? 67.905 63.892 -50.360 1.00 58.86 200 VAL D C 1
ATOM 7255 O O . VAL D 1 200 ? 68.699 62.990 -50.658 1.00 58.50 200 VAL D O 1
ATOM 7267 N N . GLN D 1 202 ? 67.412 63.553 -53.536 1.00 59.29 202 GLN D N 1
ATOM 7268 C CA . GLN D 1 202 ? 68.149 63.254 -54.772 1.00 58.92 202 GLN D CA 1
ATOM 7269 C C . GLN D 1 202 ? 69.547 62.664 -54.555 1.00 58.45 202 GLN D C 1
ATOM 7270 O O . GLN D 1 202 ? 70.015 61.868 -55.371 1.00 58.29 202 GLN D O 1
ATOM 7276 N N . LEU D 1 203 ? 70.208 63.063 -53.468 1.00 58.20 203 LEU D N 1
ATOM 7277 C CA . LEU D 1 203 ? 71.498 62.472 -53.071 1.00 57.77 203 LEU D CA 1
ATOM 7278 C C . LEU D 1 203 ? 71.347 61.013 -52.623 1.00 57.40 203 LEU D C 1
ATOM 7279 O O . LEU D 1 203 ? 72.294 60.228 -52.732 1.00 57.26 203 LEU D O 1
ATOM 7284 N N . LYS D 1 204 ? 70.169 60.666 -52.097 1.00 56.98 204 LYS D N 1
ATOM 7285 C CA . LYS D 1 204 ? 69.878 59.281 -51.688 1.00 56.58 204 LYS D CA 1
ATOM 7286 C C . LYS D 1 204 ? 69.728 58.346 -52.895 1.00 56.15 204 LYS D C 1
ATOM 7287 O O . LYS D 1 204 ? 70.406 57.307 -52.975 1.00 56.17 204 LYS D O 1
ATOM 7293 N N . ASP D 1 205 ? 68.851 58.717 -53.829 1.00 55.26 205 ASP D N 1
ATOM 7294 C CA . ASP D 1 205 ? 68.633 57.902 -55.030 1.00 54.73 205 ASP D CA 1
ATOM 7295 C C . ASP D 1 205 ? 69.875 57.870 -55.930 1.00 54.21 205 ASP D C 1
ATOM 7296 O O . ASP D 1 205 ? 70.012 56.974 -56.764 1.00 54.41 205 ASP D O 1
ATOM 7301 N N . ALA D 1 206 ? 70.779 58.833 -55.743 1.00 53.27 206 ALA D N 1
ATOM 7302 C CA . ALA D 1 206 ? 72.103 58.783 -56.361 1.00 52.50 206 ALA D CA 1
ATOM 7303 C C . ALA D 1 206 ? 73.049 57.798 -55.638 1.00 51.91 206 ALA D C 1
ATOM 7304 O O . ALA D 1 206 ? 74.205 57.650 -56.029 1.00 51.73 206 ALA D O 1
ATOM 7306 N N . GLY D 1 207 ? 72.562 57.148 -54.576 1.00 51.28 207 GLY D N 1
ATOM 7307 C CA . GLY D 1 207 ? 73.280 56.053 -53.905 1.00 50.52 207 GLY D CA 1
ATOM 7308 C C . GLY D 1 207 ? 74.265 56.424 -52.802 1.00 49.92 207 GLY D C 1
ATOM 7309 O O . GLY D 1 207 ? 75.055 55.577 -52.374 1.00 49.97 207 GLY D O 1
ATOM 7310 N N . LEU D 1 208 ? 74.215 57.668 -52.322 1.00 48.96 208 LEU D N 1
ATOM 7311 C CA . LEU D 1 208 ? 75.187 58.159 -51.324 1.00 48.03 208 LEU D CA 1
ATOM 7312 C C . LEU D 1 208 ? 74.629 58.196 -49.892 1.00 47.23 208 LEU D C 1
ATOM 7313 O O . LEU D 1 208 ? 73.444 58.490 -49.691 1.00 47.12 208 LEU D O 1
ATOM 7318 N N . ARG D 1 209 ? 75.484 57.887 -48.910 1.00 46.03 209 ARG D N 1
ATOM 7319 C CA . ARG D 1 209 ? 75.139 58.078 -47.499 1.00 45.08 209 ARG D CA 1
ATOM 7320 C C . ARG D 1 209 ? 75.425 59.532 -47.143 1.00 44.05 209 ARG D C 1
ATOM 7321 O O . ARG D 1 209 ? 76.359 60.121 -47.689 1.00 44.50 209 ARG D O 1
ATOM 7329 N N . ILE D 1 210 ? 74.604 60.121 -46.272 1.00 42.67 210 ILE D N 1
ATOM 7330 C CA . ILE D 1 210 ? 74.674 61.566 -45.991 1.00 41.95 210 ILE D CA 1
ATOM 7331 C C . ILE D 1 210 ? 75.021 61.897 -44.534 1.00 41.12 210 ILE D C 1
ATOM 7332 O O . ILE D 1 210 ? 74.352 61.430 -43.606 1.00 41.11 210 ILE D O 1
ATOM 7337 N N . LEU D 1 211 ? 76.056 62.719 -44.342 1.00 39.91 211 LEU D N 1
ATOM 7338 C CA . LEU D 1 211 ? 76.396 63.257 -43.018 1.00 39.21 211 LEU D CA 1
ATOM 7339 C C . LEU D 1 211 ? 76.100 64.748 -43.032 1.00 38.22 211 LEU D C 1
ATOM 7340 O O . LEU D 1 211 ? 76.243 65.402 -44.060 1.00 37.52 211 LEU D O 1
ATOM 7345 N N . VAL D 1 212 ? 75.654 65.265 -41.895 1.00 37.81 212 VAL D N 1
ATOM 7346 C CA . VAL D 1 212 ? 75.362 66.689 -41.749 1.00 37.72 212 VAL D CA 1
ATOM 7347 C C . VAL D 1 212 ? 76.051 67.258 -40.511 1.00 37.53 212 VAL D C 1
ATOM 7348 O O . VAL D 1 212 ? 76.136 66.573 -39.478 1.00 37.86 212 VAL D O 1
ATOM 7352 N N . TYR D 1 213 ? 76.528 68.504 -40.617 1.00 36.75 213 TYR D N 1
ATOM 7353 C CA . TYR D 1 213 ? 77.141 69.215 -39.487 1.00 36.37 213 TYR D CA 1
ATOM 7354 C C . TYR D 1 213 ? 76.745 70.702 -39.478 1.00 36.02 213 TYR D C 1
ATOM 7355 O O . TYR D 1 213 ? 76.370 71.235 -40.517 1.00 36.68 213 TYR D O 1
ATOM 7364 N N . THR D 1 214 ? 76.803 71.392 -38.342 1.00 35.37 214 THR D N 1
ATOM 7365 C CA . THR D 1 214 ? 76.953 70.815 -37.016 1.00 35.04 214 THR D CA 1
ATOM 7366 C C . THR D 1 214 ? 75.614 71.061 -36.344 1.00 35.29 214 THR D C 1
ATOM 7367 O O . THR D 1 214 ? 75.237 72.218 -36.117 1.00 34.63 214 THR D O 1
ATOM 7371 N N . VAL D 1 215 ? 74.886 69.981 -36.054 1.00 35.71 215 VAL D N 1
ATOM 7372 C CA . VAL D 1 215 ? 73.498 70.109 -35.630 1.00 35.98 215 VAL D CA 1
ATOM 7373 C C . VAL D 1 215 ? 73.382 69.905 -34.150 1.00 36.94 215 VAL D C 1
ATOM 7374 O O . VAL D 1 215 ? 73.798 68.873 -33.621 1.00 36.69 215 VAL D O 1
ATOM 7378 N N . ASN D 1 216 ? 72.797 70.901 -33.489 1.00 38.24 216 ASN D N 1
ATOM 7379 C CA . ASN D 1 216 ? 72.689 70.917 -32.032 1.00 39.15 216 ASN D CA 1
ATOM 7380 C C . ASN D 1 216 ? 71.253 70.946 -31.499 1.00 39.91 216 ASN D C 1
ATOM 7381 O O . ASN D 1 216 ? 71.005 70.434 -30.395 1.00 40.04 216 ASN D O 1
ATOM 7386 N N . LYS D 1 217 ? 70.314 71.530 -32.256 1.00 40.56 217 LYS D N 1
ATOM 7387 C CA . LYS D 1 217 ? 68.906 71.606 -31.824 1.00 40.97 217 LYS D CA 1
ATOM 7388 C C . LYS D 1 217 ? 68.191 70.306 -32.185 1.00 41.19 217 LYS D C 1
ATOM 7389 O O . LYS D 1 217 ? 68.159 69.937 -33.349 1.00 41.31 217 LYS D O 1
ATOM 7395 N N . PRO D 1 218 ? 67.632 69.598 -31.190 1.00 41.74 218 PRO D N 1
ATOM 7396 C CA . PRO D 1 218 ? 66.923 68.322 -31.402 1.00 42.20 218 PRO D CA 1
ATOM 7397 C C . PRO D 1 218 ? 65.880 68.291 -32.545 1.00 42.81 218 PRO D C 1
ATOM 7398 O O . PRO D 1 218 ? 65.976 67.449 -33.456 1.00 42.90 218 PRO D O 1
ATOM 7402 N N . GLN D 1 219 ? 64.891 69.181 -32.499 1.00 43.14 219 GLN D N 1
ATOM 7403 C CA . GLN D 1 219 ? 63.824 69.139 -33.491 1.00 43.29 219 GLN D CA 1
ATOM 7404 C C . GLN D 1 219 ? 64.413 69.210 -34.909 1.00 43.38 219 GLN D C 1
ATOM 7405 O O . GLN D 1 219 ? 63.965 68.500 -35.807 1.00 43.28 219 GLN D O 1
ATOM 7411 N N . HIS D 1 220 ? 65.447 70.029 -35.086 1.00 43.46 220 HIS D N 1
ATOM 7412 C CA . HIS D 1 220 ? 66.115 70.172 -36.381 1.00 43.62 220 HIS D CA 1
ATOM 7413 C C . HIS D 1 220 ? 66.829 68.866 -36.761 1.00 43.46 220 HIS D C 1
ATOM 7414 O O . HIS D 1 220 ? 66.865 68.478 -37.927 1.00 43.59 220 HIS D O 1
ATOM 7421 N N . ALA D 1 221 ? 67.383 68.192 -35.761 1.00 43.25 221 ALA D N 1
ATOM 7422 C CA . ALA D 1 221 ? 68.082 66.923 -35.955 1.00 43.33 221 ALA D CA 1
ATOM 7423 C C . ALA D 1 221 ? 67.130 65.803 -36.348 1.00 43.28 221 ALA D C 1
ATOM 7424 O O . ALA D 1 221 ? 67.461 64.978 -37.205 1.00 43.07 221 ALA D O 1
ATOM 7426 N N . ALA D 1 222 ? 65.964 65.771 -35.696 1.00 43.42 222 ALA D N 1
ATOM 7427 C CA . ALA D 1 222 ? 64.910 64.788 -35.995 1.00 43.35 222 ALA D CA 1
ATOM 7428 C C . ALA D 1 222 ? 64.354 64.983 -37.408 1.00 43.26 222 ALA D C 1
ATOM 7429 O O . ALA D 1 222 ? 64.109 64.016 -38.129 1.00 43.06 222 ALA D O 1
ATOM 7431 N N . GLU D 1 223 ? 64.175 66.244 -37.789 1.00 43.34 223 GLU D N 1
ATOM 7432 C CA . GLU D 1 223 ? 63.707 66.610 -39.121 1.00 43.37 223 GLU D CA 1
ATOM 7433 C C . GLU D 1 223 ? 64.664 66.111 -40.183 1.00 43.31 223 GLU D C 1
ATOM 7434 O O . GLU D 1 223 ? 64.242 65.470 -41.134 1.00 43.41 223 GLU D O 1
ATOM 7440 N N . LEU D 1 224 ? 65.950 66.421 -40.020 1.00 43.42 224 LEU D N 1
ATOM 7441 C CA . LEU D 1 224 ? 67.009 65.904 -40.913 1.00 43.52 224 LEU D CA 1
ATOM 7442 C C . LEU D 1 224 ? 67.043 64.355 -40.980 1.00 43.56 224 LEU D C 1
ATOM 7443 O O . LEU D 1 224 ? 67.239 63.770 -42.052 1.00 43.22 224 LEU D O 1
ATOM 7448 N N . LEU D 1 225 ? 66.860 63.698 -39.836 1.00 43.76 225 LEU D N 1
ATOM 7449 C CA . LEU D 1 225 ? 66.812 62.228 -39.800 1.00 43.88 225 LEU D CA 1
ATOM 7450 C C . LEU D 1 225 ? 65.606 61.643 -40.555 1.00 43.90 225 LEU D C 1
ATOM 7451 O O . LEU D 1 225 ? 65.708 60.564 -41.133 1.00 43.95 225 LEU D O 1
ATOM 7456 N N . ARG D 1 226 ? 64.480 62.351 -40.557 1.00 43.99 226 ARG D N 1
ATOM 7457 C CA . ARG D 1 226 ? 63.280 61.850 -41.229 1.00 44.44 226 ARG D CA 1
ATOM 7458 C C . ARG D 1 226 ? 63.425 61.910 -42.741 1.00 44.45 226 ARG D C 1
ATOM 7459 O O . ARG D 1 226 ? 63.132 60.940 -43.426 1.00 44.70 226 ARG D O 1
ATOM 7467 N N . TRP D 1 227 ? 63.922 63.030 -43.254 1.00 44.56 227 TRP D N 1
ATOM 7468 C CA . TRP D 1 227 ? 64.258 63.148 -44.671 1.00 44.45 227 TRP D CA 1
ATOM 7469 C C . TRP D 1 227 ? 65.171 62.004 -45.120 1.00 44.34 227 TRP D C 1
ATOM 7470 O O . TRP D 1 227 ? 65.221 61.691 -46.298 1.00 44.49 227 TRP D O 1
ATOM 7481 N N . GLY D 1 228 ? 65.890 61.389 -44.181 1.00 44.28 228 GLY D N 1
ATOM 7482 C CA . GLY D 1 228 ? 66.647 60.160 -44.440 1.00 44.18 228 GLY D CA 1
ATOM 7483 C C . GLY D 1 228 ? 68.165 60.258 -44.295 1.00 44.28 228 GLY D C 1
ATOM 7484 O O . GLY D 1 228 ? 68.876 59.324 -44.703 1.00 44.27 228 GLY D O 1
ATOM 7485 N N . VAL D 1 229 ? 68.666 61.371 -43.733 1.00 43.99 229 VAL D N 1
ATOM 7486 C CA . VAL D 1 229 ? 70.111 61.559 -43.489 1.00 43.46 229 VAL D CA 1
ATOM 7487 C C . VAL D 1 229 ? 70.575 60.480 -42.521 1.00 43.13 229 VAL D C 1
ATOM 7488 O O . VAL D 1 229 ? 69.879 60.193 -41.553 1.00 43.36 229 VAL D O 1
ATOM 7492 N N . ASP D 1 230 ? 71.736 59.888 -42.782 1.00 42.74 230 ASP D N 1
ATOM 7493 C CA . ASP D 1 230 ? 72.208 58.713 -42.028 1.00 42.80 230 ASP D CA 1
ATOM 7494 C C . ASP D 1 230 ? 73.074 59.056 -40.821 1.00 42.43 230 ASP D C 1
ATOM 7495 O O . ASP D 1 230 ? 73.341 58.195 -39.969 1.00 42.27 230 ASP D O 1
ATOM 7500 N N . CYS D 1 231 ? 73.512 60.316 -40.760 1.00 41.93 231 CYS D N 1
ATOM 7501 C CA . CYS D 1 231 ? 74.503 60.752 -39.791 1.00 41.34 231 CYS D CA 1
ATOM 7502 C C . CYS D 1 231 ? 74.370 62.177 -39.334 1.00 40.00 231 CYS D C 1
ATOM 7503 O O . CYS D 1 231 ? 74.409 63.106 -40.151 1.00 40.39 231 CYS D O 1
ATOM 7506 N N . ILE D 1 232 ? 74.261 62.351 -38.027 1.00 38.23 232 ILE D N 1
ATOM 7507 C CA . ILE D 1 232 ? 74.210 63.679 -37.456 1.00 36.83 232 ILE D CA 1
ATOM 7508 C C . ILE D 1 232 ? 75.481 63.928 -36.648 1.00 36.19 232 ILE D C 1
ATOM 7509 O O . ILE D 1 232 ? 75.859 63.116 -35.805 1.00 35.77 232 ILE D O 1
ATOM 7514 N N . CYS D 1 233 ? 76.147 65.041 -36.954 1.00 35.24 233 CYS D N 1
ATOM 7515 C CA . CYS D 1 233 ? 77.384 65.434 -36.305 1.00 34.70 233 CYS D CA 1
ATOM 7516 C C . CYS D 1 233 ? 77.056 66.632 -35.445 1.00 33.61 233 CYS D C 1
ATOM 7517 O O . CYS D 1 233 ? 76.635 67.681 -35.969 1.00 33.18 233 CYS D O 1
ATOM 7520 N N . THR D 1 234 ? 77.242 66.467 -34.134 1.00 32.51 234 THR D N 1
ATOM 7521 C CA . THR D 1 234 ? 76.728 67.412 -33.151 1.00 31.61 234 THR D CA 1
ATOM 7522 C C . THR D 1 234 ? 77.779 67.788 -32.121 1.00 31.64 234 THR D C 1
ATOM 7523 O O . THR D 1 234 ? 78.628 66.969 -31.770 1.00 31.51 234 THR D O 1
ATOM 7527 N N . ASP D 1 235 ? 77.684 69.033 -31.648 1.00 31.48 235 ASP D N 1
ATOM 7528 C CA . ASP D 1 235 ? 78.403 69.519 -30.470 1.00 31.36 235 ASP D CA 1
ATOM 7529 C C . ASP D 1 235 ? 77.619 69.311 -29.190 1.00 31.14 235 ASP D C 1
ATOM 7530 O O . ASP D 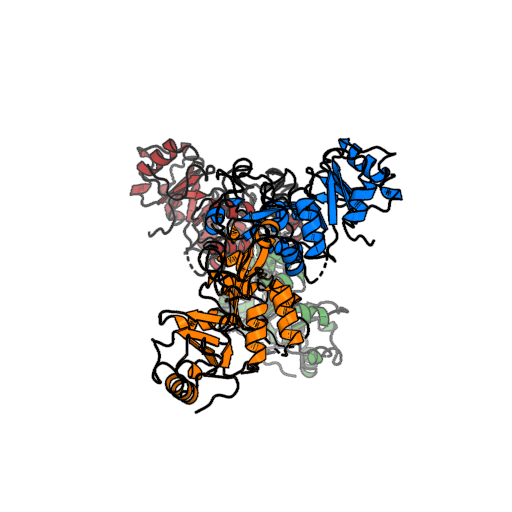1 235 ? 78.215 69.266 -28.122 1.00 30.30 235 ASP D O 1
ATOM 7535 N N . ALA D 1 236 ? 76.290 69.257 -29.294 1.00 31.47 236 ALA D N 1
ATOM 7536 C CA . ALA D 1 236 ? 75.424 69.079 -28.118 1.00 31.82 236 ALA D CA 1
ATOM 7537 C C . ALA D 1 236 ? 75.279 67.592 -27.781 1.00 32.07 236 ALA D C 1
ATOM 7538 O O . ALA D 1 236 ? 74.169 67.070 -27.740 1.00 32.92 236 ALA D O 1
ATOM 7540 N N . ILE D 1 237 ? 76.404 66.925 -27.527 1.00 32.08 237 ILE D N 1
ATOM 7541 C CA . ILE D 1 237 ? 76.440 65.471 -27.310 1.00 32.25 237 ILE D CA 1
ATOM 7542 C C . ILE D 1 237 ? 75.647 65.007 -26.090 1.00 32.78 237 ILE D C 1
ATOM 7543 O O . ILE D 1 237 ? 75.352 63.818 -25.943 1.00 32.85 237 ILE D O 1
ATOM 7548 N N . ASP D 1 238 ? 75.314 65.950 -25.217 1.00 33.16 238 ASP D N 1
ATOM 7549 C CA . ASP D 1 238 ? 74.516 65.659 -24.039 1.00 33.54 238 ASP D CA 1
ATOM 7550 C C . ASP D 1 238 ? 73.048 65.579 -24.402 1.00 34.13 238 ASP D C 1
ATOM 7551 O O . ASP D 1 238 ? 72.305 64.783 -23.820 1.00 34.58 238 ASP D O 1
ATOM 7556 N N . VAL D 1 239 ? 72.629 66.399 -25.360 1.00 34.57 239 VAL D N 1
ATOM 7557 C CA . VAL D 1 239 ? 71.210 66.599 -25.630 1.00 34.59 239 VAL D CA 1
ATOM 7558 C C . VAL D 1 239 ? 70.752 65.765 -26.822 1.00 35.34 239 VAL D C 1
ATOM 7559 O O . VAL D 1 239 ? 69.579 65.408 -26.928 1.00 35.08 239 VAL D O 1
ATOM 7563 N N . ILE D 1 240 ? 71.686 65.457 -27.716 1.00 36.42 240 ILE D N 1
ATOM 7564 C CA . ILE D 1 240 ? 71.369 64.717 -28.931 1.00 37.05 240 ILE D CA 1
ATOM 7565 C C . ILE D 1 240 ? 71.393 63.212 -28.683 1.00 37.52 240 ILE D C 1
ATOM 7566 O O . ILE D 1 240 ? 70.348 62.585 -28.515 1.00 38.21 240 ILE D O 1
ATOM 7571 N N . GLY D 1 241 ? 72.592 62.640 -28.661 1.00 37.96 241 GLY D N 1
ATOM 7572 C CA . GLY D 1 241 ? 72.866 61.474 -27.842 1.00 38.38 241 GLY D CA 1
ATOM 7573 C C . GLY D 1 241 ? 72.740 60.178 -28.619 1.00 39.12 241 GLY D C 1
ATOM 7574 O O . GLY D 1 241 ? 72.000 60.100 -29.600 1.00 39.37 241 GLY D O 1
ATOM 7575 N N . PRO D 1 242 ? 73.466 59.156 -28.177 1.00 40.12 242 PRO D N 1
ATOM 7576 C CA . PRO D 1 242 ? 73.776 58.017 -29.024 1.00 41.13 242 PRO D CA 1
ATOM 7577 C C . PRO D 1 242 ? 72.569 57.390 -29.678 1.00 41.79 242 PRO D C 1
ATOM 7578 O O . PRO D 1 242 ? 72.667 56.967 -30.826 1.00 41.99 242 PRO D O 1
ATOM 7582 N N . ASN D 1 243 ? 71.439 57.350 -28.977 1.00 42.76 243 ASN D N 1
ATOM 7583 C CA . ASN D 1 243 ? 70.251 56.674 -29.500 1.00 43.30 243 ASN D CA 1
ATOM 7584 C C . ASN D 1 243 ? 69.131 57.618 -29.922 1.00 44.39 243 ASN D C 1
ATOM 7585 O O . ASN D 1 243 ? 67.956 57.251 -29.906 1.00 44.99 243 ASN D O 1
ATOM 7590 N N . PHE D 1 244 ? 69.494 58.824 -30.328 1.00 45.06 244 PHE D N 1
ATOM 7591 C CA . PHE D 1 244 ? 68.496 59.825 -30.670 1.00 45.98 244 PHE D CA 1
ATOM 7592 C C . PHE D 1 244 ? 67.689 59.381 -31.897 1.00 46.60 244 PHE D C 1
ATOM 7593 O O . PHE D 1 244 ? 68.197 58.621 -32.731 1.00 47.04 244 PHE D O 1
ATOM 7601 N N . THR D 1 245 ? 66.429 59.822 -31.984 1.00 47.54 245 THR D N 1
ATOM 7602 C CA . THR D 1 245 ? 65.637 59.771 -33.252 1.00 47.91 245 THR D CA 1
ATOM 7603 C C . THR D 1 245 ? 64.321 60.552 -33.144 1.00 48.45 245 THR D C 1
ATOM 7604 O O . THR D 1 245 ? 63.853 60.840 -32.030 1.00 48.84 245 THR D O 1
ATOM 7608 N N . ALA D 1 246 ? 63.732 60.881 -34.302 1.00 48.76 246 ALA D N 1
ATOM 7609 C CA . ALA D 1 246 ? 62.423 61.568 -34.360 1.00 48.77 246 ALA D CA 1
ATOM 7610 C C . ALA D 1 246 ? 61.292 60.660 -33.856 1.00 48.89 246 ALA D C 1
ATOM 7611 O O . ALA D 1 246 ? 60.247 60.535 -34.506 1.00 49.05 246 ALA D O 1
#

Radius of gyration: 39.6 Å; Cα contacts (8 Å, |Δi|>4): 2150; chains: 4; bounding box: 82×82×116 Å

Foldseek 3Di:
DDDDDAQEEEEQQQQLPFQGQFPVSVVNLLVLPALYEFEWEAACVGFIWGDQDQFDPPQWPDTDGRNPHDVVVQQPIQRGVVRPVVSRVIGTGTPLVVLVSCVVSNYAYEYRYNPPCQLVSLLVLLVQVVSNPVPRYEYEYCDPSNLVNSCPNHVVRAYEHEDADDDPCCLVSCVVSVHQAYEYELVPDDLVVLVCVVSNHAYEYDEDADLVSSQRCVVSPHRYHYYSNCVPCGRPHYD/DDDPDAAEEEEQQAFLPFQGVFLVSVVNLLVQPALYEFEWEAACVGFIWGDADQFDPQQWPDTDGRNDHHVVVQQPIQRGVNSHVVRRPIGTGTVLVVLVSCVVRNYEHEHRYNPPCLQVSLCCLVCQPVRPPVPQYEYEYQGVSNLVNSCVNHVVRAYEYEDEDDDDCVLVVCVVSNHQAYEYELVPDDLVVLVCVVSNHAYEYDDDEDQVSSQVVVVSPHRYYYYNPCVVHGRPRHD/DDDPDAAEAAEQLQQLPFQGVFPVSVVNLLVLPALYEFEWEAACVGFIWTDADQFDPPQWPDTGGRNPHHPVVQQVIQRGVNNDNVSGNTGGDTPLVVLVVSVVSNYAYEHRYNPPCQLVSLLVLLVQCVSNPPPAYEYEYCDLNSLQNSCVNHVPRAYEYEDADDDPCVLVSCVVSVHQAYEYACVRDDLVVLCVVVSRHAYEYDEDEDLVVSQVCVVSPHRYHHYSNCNPCGRPRHD/DDDPDAAEAEEQQAFLPFQGQFLVSVVNLLVQPALYEFEWEAACVGFIWTDQAQFLPPQWPGGGGRNPHHVVCLQVIQRGVVSDVVSSPTGGDTVLVVLVSCVVSNYEYEHRYNPPCQLVSLLCLQVQVVSVPVPRYEYEYCDLNSLVSSCVNHVVHAYEYEDEDDDPVPLVSCVVSVHQAYEYALVPDDLVVLVVVVSRHAYEYDDDEDQVSSQRCVVSPHRYYYYSNCNPQGRPHHD

CATH classification: 3.20.20.190

Sequence (956 aa):
SNWPYPRIVAHRGGGKLAPENTLAAIDVGAKYGHKIEFDAKLSKDGEIFLLHDDNLERTSNGWGVAGELNWQDLLRVDAGSWYSKAFKGEPLPLLSQVAERCREHGANIEIKPTTGTGPLTGKVALAARQLWAGTPPLLSSFEIDALEAAQQAAPELPRGLLLDEWRDDWRELTARLGCVSIHLNHKLLDKARVQLKDAGLRILVYTVNKPQHAAELLRWGVDCICTDAIDVIGPNFTASNWPYPRIVAHRGGGKLAPENTLAAIDVGAKYGHKIEFDAKLSKDGEIFLLHDDNLERTSNGWGVAGELNWQDLLRVDAGSWYSKAFKGEPLPLLSQVAERCREHGANIEIKPTTGTGPLTGKVALAARQLWAGTPPLLSSFEIDALEAAQQAAPELPRGLLLDEWRDDWRELTARLGCVSIHLNHKLLDKARVQLKDAGLRILVYTVNKPQHAAELLRWGVDCICTDAIDVIGPNFTASNWPYPRIVAHRGGGKLAPENTLAAIDVGAKYGHKIEFDAKLSKDGEIFLLHDDNLERTSNGWGVAGELNWQDLLRVDAGSWYSKAFKGEPLPLLSQVAERCREHGANIEIKPTTGTGPLTGKVALAARQLWAGTPPLLSSFEIDALEAAQQAAPELPRGLLLDEWRDDWRELTARLGCVSIHLNHKLLDKARVQLKDAGLRILVYTVNKPQHAAELLRWGVDCICTDAIDVIGPNFTASNWPYPRIVAHRGGGKLAPENTLAAIDVGAKYGHKIEFDAKLSKDGEIFLLHDDNLERTSNGWGVAGELNWQDLLRVDAGSWYSKAFKGEPLPLLSQVAERCREHGANIEIKPTTGTGPLTGKVALAARQLWAGTPPLLSSFEIDALEAAQQAAPELPRGLLLDEWRDDWRELTARLGCVSIHLNHKLLDKARVQLKDAGLRILVYTVNKPQHAAELLRWGVDCICTDAIDVIGPNFTA

Secondary structure (DSSP, 8-state):
------SEEETTTTTTSS-SSSHHHHHHHHHTT---EEEEEE-TT--EEE-SSSBSSTTSS--SBGGGS-HHHHTT--SSTTT-GGGTTPPPPBHHHHHHHHHHT--EEEE-PPTT-HHHHH--HHHHHHHT-----EEEES-HHHHHHHHHH-TTS-EEEEESS--TTHHHHHHHHT-SEEEEEGGG--TTT--TTTTT-EEEEE----HHHHHHHHHHT-SEEEES-TTTS-TT---/------SEEEBTTTTTSS-SSSHHHHHHHHHTT---EEEEEE-TTS-EEE-SSSBSSSSSS--SBGGGS-HHHHTT--SSTTT-GGGTTPPPPBHHHHHHHHHHH--EEEE-PPTT-HHHHH--HHHHHHHS-----EEEES-HHHHHHHHHH-TTS-BEEEESS--TTHHHHHHHTT-SEEEE-STT--TTT--HHHHT-EEEB----SHHHHHHHHHTT---EEES-TTTS-TT---/------SEEETTTTTTSS-SSSHHHHHHHHHTT---EEEEEE-TT--EEE-SSSBSGGGSS--SBGGGS-HHHHTT--SSTTT-TT-TT-PPPBHHHHHHHHHHH--EEEE---TT-HHHHH--HHHHHHHT-----EEEES-HHHHHHHHHH-TTS-EEEEESS--TTHHHHHHHHT-SEEEEEGGG--TTT--TTTTT-EEE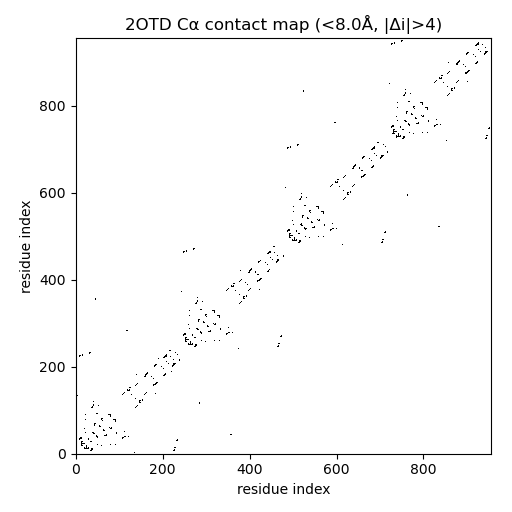EE----HHHHHHHHHHT--EEEES-TTTS-TT---/------SEEETTTTTTSS-SSSHHHHHHHHHTT---EEEEEE-TTS-EEE-SSSBSGGGSS--SBGGGS-HHHHTT--SSTTT-GGGTTPPPPBHHHHHHHHHHT--EEEE-PPTT-HHHHH--HHHHHHHT---PPEEEES-HHHHHHHHHH-SSS-EEEEESS--TTHHHHHHHHT-SEEEEEGGG--TTT--TTTTT-EEEEE----HHHHHHHHHHT-SEEEES-TTTS-TT---

Organism: Shigella flexneri (NCBI:txid623)

B-factor: mean 31.71, std 16.1, range [2.0, 111.44]